Protein AF-A0A554LU04-F1 (afdb_monomer)

Secondary structure (DSSP, 8-state):
----SHHHHHHHHHHHHHHHHHHHHHHHHHHHHHS--S-----GGGS-HHHHHHHHHHHHHHHHHHHHHHHHHHHHHHTEETTEESEEE-HHHHHHHHHHHHHHHHHHHHHHH-GGGHHHHHHHHHHHT-HHHHHHHHHSHHHHHHHHHHHHHHTT-TT--HHHHHHHHHHHHHHHTT-HHHHHHHHHHHHHHHHHHTTTTTTHHHHTTTTT--TT-----HHHHHHHHHHHS-GGGTS---S-EEEEE--S-TTSS-TTTS---TT-SS--TTTTT---EEEEEEEE--EEEE--SSS--EEEEPPPEEEE-TTTSHHHHHHTT---PPPPHHHHHHHHHHHHHHHHHHHTT-TT-TT--GGG--HHHHHHHHHHHHHHHH---SS---BTB-HHHHHHHHHHHHHHHHTT--GGGG--SSHHHHHHHHHHHHHHHHHTPPTTTT-SSSHHHHHHHHHHHHHHHHHTPPTT-S-SS---HHHHHHHHHHHHHHHHTTPPTTTT-SSSHHHHHHHH-HHHHHHHHT-HHHHHHHTTPPTTHHHHHHTTSS-HHHHHHHHHHHHHHHHTGGG--EEEE-TTS-EEEE-HHHHHTTPPTTHHHHHHTT-TTHHHHHHHHHHHHHH-SSHHHHHHHHHHHH-TT----HHHHHHHHT--HHHHHIIIIIS-HHHHHHHHHHHHHHHHHHTSHHHHHHHHHHHHHHHHH-HHHHHHHHHHHHHHHHHHHHHHHHHHHHHH---HHHHHHHHHHHHHHHHHHH---HHHHHHHHHHHHHHHHHHHH-

Sequence (782 aa):
MKRPLKFCLKYFVVAVCLSLIIQPFLWRINVVLAEEQSYEKIDIESLPDDVVEGLERDAAAAEELMATMDRNFGEIDIMLSGGRPRLVFNSVDLAILKSYVAAEQLERVVSSVGVADRETVDTIIQYAFDPGQIEAVLQSPAEKANFIQELEAAEKVDGLPAEAAAALKKIVNLAKANDVGGAVAEFNNLKTIIAEKAGDYWQFRYSGLAQFVTRASLPIDQRVVDVLIYLVTPADRGGAGHERIRVKRIWRDYNSEKKSVSQETAGATNISAHYLGQAIDISEIDLIKCTLVKKRRLGKDKKQKYSTTPIKVAWQSEEGVERAGGIEPPISLNEYIQLTMEESILDLLSELDVDNVEGIEVENMDLSDIFGYVGRAMAEQVFDSPNHSLKGFDFGDTMDNLGRAVLADTLNLPRDSWRGKNIDEVEENLGRLAVEEKLRLPAGSLNGDSPDEIFTNIGRRHMEMQLGLPENSLPTNSVSRAELEKKIGQAAIEDRLDFKRGSFAKDNINEIRTAVGKDRFNLVMKLFATVDEELDLDYGAAKDFYQGKTNATDFKQRVGAKIIEQKINQYKSYVGRDSAGNAKTIQPADASFNLPEGTISAFLDGDGGIYPALGRHILNQRLFSSEQDRQMLTNWLSDPSNTFDMTTASKKLGLGLNDFYNIFKGGNAKQTFRQLGKKRLVKAVQQTDFYQKERDEQEEALFAEHPELYELKQQVDFTKNKITDINQRLARLEAINNRPEVKNSVITIKHELALIQNRPTVEVIKASSRTISDELNRLERI

Structure (mmCIF, N/CA/C/O backbone):
data_AF-A0A554LU04-F1
#
_entry.id   AF-A0A554LU04-F1
#
loop_
_atom_site.group_PDB
_atom_site.id
_atom_site.type_symbol
_atom_site.label_atom_id
_atom_site.label_alt_id
_atom_site.label_comp_id
_atom_site.label_asym_id
_atom_site.label_entity_id
_atom_site.label_seq_id
_atom_site.pdbx_PDB_ins_code
_atom_site.Cartn_x
_atom_site.Cartn_y
_atom_site.Cartn_z
_atom_site.occupancy
_atom_site.B_iso_or_equiv
_atom_site.auth_seq_id
_atom_site.auth_comp_id
_atom_site.auth_asym_id
_atom_site.auth_atom_id
_atom_site.pdbx_PDB_model_num
ATOM 1 N N . MET A 1 1 ? -26.925 -31.580 -36.531 1.00 40.75 1 MET A N 1
ATOM 2 C CA . MET A 1 1 ? -27.711 -30.955 -35.441 1.00 40.75 1 MET A CA 1
ATOM 3 C C . MET A 1 1 ? -26.789 -30.074 -34.606 1.00 40.75 1 MET A C 1
ATOM 5 O O . MET A 1 1 ? -25.652 -30.471 -34.405 1.00 40.75 1 MET A O 1
ATOM 9 N N . LYS A 1 2 ? -27.295 -28.919 -34.142 1.00 37.38 2 LYS A N 1
ATOM 10 C CA . LYS A 1 2 ? -26.615 -27.792 -33.454 1.00 37.38 2 LYS A CA 1
ATOM 11 C C . LYS A 1 2 ? -25.917 -26.759 -34.356 1.00 37.38 2 LYS A C 1
ATOM 13 O O . LYS A 1 2 ? -24.705 -26.782 -34.520 1.00 37.38 2 LYS A O 1
ATOM 18 N N . ARG A 1 3 ? -26.731 -25.839 -34.894 1.00 38.62 3 ARG A N 1
ATOM 19 C CA . ARG A 1 3 ? -26.504 -24.383 -35.083 1.00 38.62 3 ARG A CA 1
ATOM 20 C C . ARG A 1 3 ? -27.716 -23.823 -35.857 1.00 38.62 3 ARG A C 1
ATOM 22 O O . ARG A 1 3 ? -27.738 -23.924 -37.078 1.00 38.62 3 ARG A O 1
ATOM 29 N N . PRO A 1 4 ? -28.763 -23.354 -35.150 1.00 38.88 4 PRO A N 1
ATOM 30 C CA . PRO A 1 4 ? -29.290 -22.019 -35.450 1.00 38.88 4 PRO A CA 1
ATOM 31 C C . PRO A 1 4 ? -29.884 -21.366 -34.186 1.00 38.88 4 PRO A C 1
ATOM 33 O O . PRO A 1 4 ? -31.077 -21.459 -33.936 1.00 38.88 4 PRO A O 1
ATOM 36 N N . LEU A 1 5 ? -29.053 -20.725 -33.359 1.00 28.83 5 LEU A N 1
ATOM 37 C CA . LEU A 1 5 ? -29.554 -19.881 -32.255 1.00 28.83 5 LEU A CA 1
ATOM 38 C C . LEU A 1 5 ? -28.967 -18.461 -32.309 1.00 28.83 5 LEU A C 1
ATOM 40 O O . LEU A 1 5 ? -29.675 -17.492 -32.066 1.00 28.83 5 LEU A O 1
ATOM 44 N N . LYS A 1 6 ? -27.716 -18.307 -32.774 1.00 32.53 6 LYS A N 1
ATOM 45 C CA . LYS A 1 6 ? -27.095 -16.985 -32.999 1.00 32.53 6 LYS A CA 1
ATOM 46 C C . LYS A 1 6 ? -27.663 -16.221 -34.208 1.00 32.53 6 LYS A C 1
ATOM 48 O O . LYS A 1 6 ? -27.521 -15.006 -34.265 1.00 32.53 6 LYS A O 1
ATOM 53 N N . PHE A 1 7 ? -28.317 -16.905 -35.153 1.00 33.38 7 PHE A N 1
ATOM 54 C CA . PHE A 1 7 ? -28.938 -16.260 -36.322 1.00 33.38 7 PHE A CA 1
ATOM 55 C C . PHE A 1 7 ? -30.315 -15.657 -35.986 1.00 33.38 7 PHE A C 1
ATOM 57 O O . PHE A 1 7 ? -30.656 -14.605 -36.508 1.00 33.38 7 PHE A O 1
ATOM 64 N N . CYS A 1 8 ? -31.066 -16.252 -35.049 1.00 32.34 8 CYS A N 1
ATOM 65 C CA . CYS A 1 8 ? -32.383 -15.745 -34.647 1.00 32.34 8 CYS A CA 1
ATOM 66 C C . CYS A 1 8 ? -32.299 -14.487 -33.770 1.00 32.34 8 CYS A C 1
ATOM 68 O O . CYS A 1 8 ? -33.144 -13.611 -33.900 1.00 32.34 8 CYS A O 1
ATOM 70 N N . LEU A 1 9 ? -31.267 -14.348 -32.928 1.00 31.38 9 LEU A N 1
ATOM 71 C CA . LEU A 1 9 ? -31.164 -13.216 -31.996 1.00 31.38 9 LEU A CA 1
ATOM 72 C C . LEU A 1 9 ? -30.863 -11.876 -32.699 1.00 31.38 9 LEU A C 1
ATOM 74 O O . LEU A 1 9 ? -31.344 -10.835 -32.266 1.00 31.38 9 LEU A O 1
ATOM 78 N N . LYS A 1 10 ? -30.127 -11.898 -33.823 1.00 37.72 10 LYS A N 1
ATOM 79 C CA . LYS A 1 10 ? -29.824 -10.688 -34.613 1.00 37.72 10 LYS A CA 1
ATOM 80 C C . LYS A 1 10 ? -31.036 -10.159 -35.387 1.00 37.72 10 LYS A C 1
ATOM 82 O O . LYS A 1 10 ? -31.233 -8.952 -35.434 1.00 37.72 10 LYS A O 1
ATOM 87 N N . TYR A 1 11 ? -31.876 -11.047 -35.924 1.00 36.38 11 TYR A N 1
ATOM 88 C CA . TYR A 1 11 ? -33.147 -10.650 -36.542 1.00 36.38 11 TYR A CA 1
ATOM 89 C C . TYR A 1 11 ? -34.208 -10.280 -35.501 1.00 36.38 11 TYR A C 1
ATOM 91 O O . TYR A 1 11 ? -35.078 -9.473 -35.798 1.00 36.38 11 TYR A O 1
ATOM 99 N N . PHE A 1 12 ? -34.111 -10.802 -34.274 1.00 35.03 12 PHE A N 1
ATOM 100 C CA . PHE A 1 12 ? -35.024 -10.461 -33.184 1.00 35.03 12 PHE A CA 1
ATOM 101 C C . PHE A 1 12 ? -34.870 -9.005 -32.725 1.00 35.03 12 PHE A C 1
ATOM 103 O O . PHE A 1 12 ? -35.874 -8.338 -32.543 1.00 35.03 12 PHE A O 1
ATOM 110 N N . VAL A 1 13 ? -33.647 -8.467 -32.617 1.00 35.69 13 VAL A N 1
ATOM 111 C CA . VAL A 1 13 ? -33.439 -7.052 -32.234 1.00 35.69 13 VAL A CA 1
ATOM 112 C C . VAL A 1 13 ? -33.947 -6.098 -33.320 1.00 35.69 13 VAL A C 1
ATOM 114 O O . VAL A 1 13 ? -34.637 -5.133 -33.011 1.00 35.69 13 VAL A O 1
ATOM 117 N N . VAL A 1 14 ? -33.703 -6.410 -34.597 1.00 35.97 14 VAL A N 1
ATOM 118 C CA . VAL A 1 14 ? -34.218 -5.612 -35.724 1.00 35.97 14 VAL A CA 1
ATOM 119 C C . VAL A 1 14 ? -35.743 -5.728 -35.841 1.00 35.97 14 VAL A C 1
ATOM 121 O O . VAL A 1 14 ? -36.407 -4.721 -36.057 1.00 35.97 14 VAL A O 1
ATOM 124 N N . ALA A 1 15 ? -36.320 -6.914 -35.619 1.00 34.72 15 ALA A N 1
ATOM 125 C CA . ALA A 1 15 ? -37.771 -7.115 -35.586 1.00 34.72 15 ALA A CA 1
ATOM 126 C C . ALA A 1 15 ? -38.440 -6.432 -34.380 1.00 34.72 15 ALA A C 1
ATOM 128 O O . ALA A 1 15 ? -39.553 -5.936 -34.514 1.00 34.72 15 ALA A O 1
ATOM 129 N N . VAL A 1 16 ? -37.766 -6.357 -33.226 1.00 35.66 16 VAL A N 1
ATOM 130 C CA . VAL A 1 16 ? -38.242 -5.629 -32.039 1.00 35.66 16 VAL A CA 1
ATOM 131 C C . VAL A 1 16 ? -38.197 -4.118 -32.284 1.00 35.66 16 VAL A C 1
ATOM 133 O O . VAL A 1 16 ? -39.189 -3.444 -32.017 1.00 35.66 16 VAL A O 1
ATOM 136 N N . CYS A 1 17 ? -37.134 -3.589 -32.896 1.00 36.09 17 CYS A N 1
ATOM 137 C CA . CYS A 1 17 ? -37.071 -2.182 -33.304 1.00 36.09 17 CYS A CA 1
ATOM 138 C C . CYS A 1 17 ? -38.105 -1.840 -34.396 1.00 36.09 17 CYS A C 1
ATOM 140 O O . CYS A 1 17 ? -38.776 -0.818 -34.280 1.00 36.09 17 CYS A O 1
ATOM 142 N N . LEU A 1 18 ? -38.316 -2.714 -35.393 1.00 37.34 18 LEU A N 1
ATOM 143 C CA . LEU A 1 18 ? -39.408 -2.565 -36.368 1.00 37.34 18 LEU A CA 1
ATOM 144 C C . LEU A 1 18 ? -40.778 -2.613 -35.682 1.00 37.34 18 LEU A C 1
ATOM 146 O O . LEU A 1 18 ? -41.647 -1.818 -36.018 1.00 37.34 18 LEU A O 1
ATOM 150 N N . SER A 1 19 ? -40.981 -3.504 -34.705 1.00 36.50 19 SER A N 1
ATOM 151 C CA . SER A 1 19 ? -42.251 -3.592 -33.981 1.00 36.50 19 SER A CA 1
ATOM 152 C C . SER A 1 19 ? -42.527 -2.328 -33.168 1.00 36.50 19 SER A C 1
ATOM 154 O O . SER A 1 19 ? -43.648 -1.851 -33.188 1.00 36.50 19 SER A O 1
ATOM 156 N N . LEU A 1 20 ? -41.520 -1.709 -32.547 1.00 37.91 20 LEU A N 1
ATOM 157 C CA . LEU A 1 20 ? -41.700 -0.493 -31.745 1.00 37.91 20 LEU A CA 1
ATOM 158 C C . LEU A 1 20 ? -41.989 0.759 -32.591 1.00 37.91 20 LEU A C 1
ATOM 160 O O . LEU A 1 20 ? -42.650 1.672 -32.105 1.00 37.91 20 LEU A O 1
ATOM 164 N N . ILE A 1 21 ? -41.547 0.787 -33.853 1.00 39.94 21 ILE A N 1
ATOM 165 C CA . ILE A 1 21 ? -41.758 1.916 -34.775 1.00 39.94 21 ILE A CA 1
ATOM 166 C C . ILE A 1 21 ? -43.033 1.728 -35.612 1.00 39.94 21 ILE A C 1
ATOM 168 O O . ILE A 1 21 ? -43.777 2.679 -35.839 1.00 39.94 21 ILE A O 1
ATOM 172 N N . ILE A 1 22 ? -43.323 0.497 -36.042 1.00 39.91 22 ILE A N 1
ATOM 173 C CA . ILE A 1 22 ? -44.458 0.184 -36.920 1.00 39.91 22 ILE A CA 1
ATOM 174 C C . ILE A 1 22 ? -45.731 -0.111 -36.109 1.00 39.91 22 ILE A C 1
ATOM 176 O O . ILE A 1 22 ? -46.825 0.161 -36.599 1.00 39.91 22 ILE A O 1
ATOM 180 N N . GLN A 1 23 ? -45.646 -0.614 -34.866 1.00 40.69 23 GLN A N 1
ATOM 181 C CA . GLN A 1 23 ? -46.843 -0.905 -34.058 1.00 40.69 23 GLN A CA 1
ATOM 182 C C . GLN A 1 23 ? -47.724 0.313 -33.778 1.00 40.69 23 GLN A C 1
ATOM 184 O O . GLN A 1 23 ? -48.928 0.134 -33.871 1.00 40.69 23 GLN A O 1
ATOM 189 N N . PRO A 1 24 ? -47.229 1.530 -33.490 1.00 42.56 24 PRO A N 1
ATOM 190 C CA . PRO A 1 24 ? -48.102 2.694 -33.323 1.00 42.56 24 PRO A CA 1
ATOM 191 C C . PRO A 1 24 ? -48.853 3.057 -34.615 1.00 42.56 24 PRO A C 1
ATOM 193 O O . PRO A 1 24 ? -50.002 3.494 -34.565 1.00 42.56 24 PRO A O 1
ATOM 196 N N . PHE A 1 25 ? -48.228 2.820 -35.773 1.00 39.78 25 PHE A N 1
ATOM 197 C CA . PHE A 1 25 ? -48.788 3.087 -37.101 1.00 39.78 25 PHE A CA 1
ATOM 198 C C . PHE A 1 25 ? -49.817 2.019 -37.505 1.00 39.78 25 PHE A C 1
ATOM 200 O O . PHE A 1 25 ? -50.943 2.338 -37.877 1.00 39.78 25 PHE A O 1
ATOM 207 N N . LEU A 1 26 ? -49.485 0.738 -37.307 1.00 38.75 26 LEU A N 1
ATOM 208 C CA . LEU A 1 26 ? -50.415 -0.384 -37.450 1.00 38.75 26 LEU A CA 1
ATOM 209 C C . LEU A 1 26 ? -51.504 -0.374 -36.380 1.00 38.75 26 LEU A C 1
ATOM 211 O O . LEU A 1 26 ? -52.561 -0.934 -36.621 1.00 38.75 26 LEU A O 1
ATOM 215 N N . TRP A 1 27 ? -51.281 0.230 -35.212 1.00 42.12 27 TRP A N 1
ATOM 216 C CA . TRP A 1 27 ? -52.297 0.425 -34.182 1.00 42.12 27 TRP A CA 1
ATOM 217 C C . TRP A 1 27 ? -53.230 1.568 -34.558 1.00 42.12 27 TRP A C 1
ATOM 219 O O . TRP A 1 27 ? -54.417 1.407 -34.361 1.00 42.12 27 TRP A O 1
ATOM 229 N N . ARG A 1 28 ? -52.774 2.651 -35.201 1.00 40.12 28 ARG A N 1
ATOM 230 C CA . ARG A 1 28 ? -53.686 3.647 -35.798 1.00 40.12 28 ARG A CA 1
ATOM 231 C C . ARG A 1 28 ? -54.512 3.061 -36.941 1.00 40.12 28 ARG A C 1
ATOM 233 O O . ARG A 1 28 ? -55.721 3.244 -36.948 1.00 40.12 28 ARG A O 1
ATOM 240 N N . ILE A 1 29 ? -53.895 2.279 -37.829 1.00 40.75 29 ILE A N 1
ATOM 241 C CA . ILE A 1 29 ? -54.614 1.552 -38.887 1.00 40.75 29 ILE A CA 1
ATOM 242 C C . ILE A 1 29 ? -55.577 0.523 -38.271 1.00 40.75 29 ILE A C 1
ATOM 244 O O . ILE A 1 29 ? -56.735 0.464 -38.659 1.00 40.75 29 ILE A O 1
ATOM 248 N N . ASN A 1 30 ? -55.155 -0.239 -37.256 1.00 39.00 30 ASN A N 1
ATOM 249 C CA . ASN A 1 30 ? -56.019 -1.213 -36.583 1.00 39.00 30 ASN A CA 1
ATOM 250 C C . ASN A 1 30 ? -57.063 -0.578 -35.661 1.00 39.00 30 ASN A C 1
ATOM 252 O O . ASN A 1 30 ? -58.076 -1.211 -35.447 1.00 39.00 30 ASN A O 1
ATOM 256 N N . VAL A 1 31 ? -56.866 0.623 -35.114 1.00 42.41 31 VAL A N 1
ATOM 257 C CA . VAL A 1 31 ? -57.869 1.350 -34.311 1.00 42.41 31 VAL A CA 1
ATOM 258 C C . VAL A 1 31 ? -58.933 1.939 -35.231 1.00 42.41 31 VAL A C 1
ATOM 260 O O . VAL A 1 31 ? -60.109 1.847 -34.905 1.00 42.41 31 VAL A O 1
ATOM 263 N N . VAL A 1 32 ? -58.545 2.408 -36.422 1.00 43.78 32 VAL A N 1
ATOM 264 C CA . VAL A 1 32 ? -59.488 2.758 -37.497 1.00 43.78 32 VAL A CA 1
ATOM 265 C C . VAL A 1 32 ? -60.218 1.513 -38.033 1.00 43.78 32 VAL A C 1
ATOM 267 O O . VAL A 1 32 ? -61.381 1.605 -38.398 1.00 43.78 32 VAL A O 1
ATOM 270 N N . LEU A 1 33 ? -59.584 0.331 -38.024 1.00 38.38 33 LEU A N 1
ATOM 271 C CA . LEU A 1 33 ? -60.202 -0.938 -38.450 1.00 38.38 33 LEU A CA 1
ATOM 272 C C . LEU A 1 33 ? -60.909 -1.730 -37.325 1.00 38.38 33 LEU A C 1
ATOM 274 O O . LEU A 1 33 ? -61.577 -2.718 -37.621 1.00 38.38 33 LEU A O 1
ATOM 278 N N . ALA A 1 34 ? -60.756 -1.358 -36.047 1.00 35.44 34 ALA A N 1
ATOM 279 C CA . ALA A 1 34 ? -61.301 -2.097 -34.895 1.00 35.44 34 ALA A CA 1
ATOM 280 C C . ALA A 1 34 ? -62.554 -1.456 -34.280 1.00 35.44 34 ALA A C 1
ATOM 282 O O . ALA A 1 34 ? -63.210 -2.099 -33.458 1.00 35.44 34 ALA A O 1
ATOM 283 N N . GLU A 1 35 ? -62.937 -0.254 -34.708 1.00 40.94 35 GLU A N 1
ATOM 284 C CA . GLU A 1 35 ? -64.284 0.287 -34.508 1.00 40.94 35 GLU A CA 1
ATOM 285 C C . GLU A 1 35 ? -65.181 -0.020 -35.719 1.00 40.94 35 GLU A C 1
ATOM 287 O O . GLU A 1 35 ? -65.645 0.894 -36.376 1.00 40.94 35 GLU A O 1
ATOM 292 N N . GLU A 1 36 ? -65.433 -1.300 -36.028 1.00 39.31 36 GLU A N 1
ATOM 293 C CA . GLU A 1 36 ? -66.713 -1.752 -36.612 1.00 39.31 36 GLU A CA 1
ATOM 294 C C . GLU A 1 36 ? -66.775 -3.283 -36.755 1.00 39.31 36 GLU A C 1
ATOM 296 O O . GLU A 1 36 ? -66.066 -3.919 -37.534 1.00 39.31 36 GLU A O 1
ATOM 301 N N . GLN A 1 37 ? -67.684 -3.906 -36.003 1.00 41.81 37 GLN A N 1
ATOM 302 C CA . GLN A 1 37 ? -68.142 -5.265 -36.274 1.00 41.81 37 GLN A CA 1
ATOM 303 C C . GLN A 1 37 ? -69.230 -5.243 -37.358 1.00 41.81 37 GLN A C 1
ATOM 305 O O . GLN A 1 37 ? -70.407 -5.270 -37.022 1.00 41.81 37 GLN A O 1
ATOM 310 N N . SER A 1 38 ? -68.857 -5.258 -38.639 1.00 40.38 38 SER A N 1
ATOM 311 C CA . SER A 1 38 ? -69.613 -5.922 -39.723 1.00 40.38 38 SER A CA 1
ATOM 312 C C . SER A 1 38 ? -68.942 -5.682 -41.074 1.00 40.38 38 SER A C 1
ATOM 314 O O . SER A 1 38 ? -68.567 -4.566 -41.394 1.00 40.38 38 SER A O 1
ATOM 316 N N . TYR A 1 39 ? -68.810 -6.735 -41.879 1.00 42.69 39 TYR A N 1
ATOM 317 C CA . TYR A 1 39 ? -68.258 -6.672 -43.233 1.00 42.69 39 TYR A CA 1
ATOM 318 C C . TYR A 1 39 ? -69.103 -5.809 -44.186 1.00 42.69 39 TYR A C 1
ATOM 320 O O . TYR A 1 39 ? -70.246 -6.164 -44.457 1.00 42.69 39 TYR A O 1
ATOM 328 N N . GLU A 1 40 ? -68.468 -4.837 -44.842 1.00 42.22 40 GLU A N 1
ATOM 329 C CA . GLU A 1 40 ? -68.581 -4.597 -46.287 1.00 42.22 40 GLU A CA 1
ATOM 330 C C . GLU A 1 40 ? -67.239 -4.033 -46.791 1.00 42.22 40 GLU A C 1
ATOM 332 O O . GLU A 1 40 ? -66.523 -3.361 -46.051 1.00 42.22 40 GLU A O 1
ATOM 337 N N . LYS A 1 41 ? -66.819 -4.391 -48.013 1.00 42.84 41 LYS A N 1
ATOM 338 C CA . LYS A 1 41 ? -65.585 -3.855 -48.614 1.00 42.84 41 LYS A CA 1
ATOM 339 C C . LYS A 1 41 ? -65.696 -2.330 -48.648 1.00 42.84 41 LYS A C 1
ATOM 341 O O . LYS A 1 41 ? -66.566 -1.829 -49.350 1.00 42.84 41 LYS A O 1
ATOM 346 N N . ILE A 1 42 ? -64.810 -1.622 -47.949 1.00 48.09 42 ILE A N 1
ATOM 347 C CA . ILE A 1 42 ? -64.675 -0.174 -48.115 1.00 48.09 42 ILE A CA 1
ATOM 348 C C . ILE A 1 42 ? -64.251 0.069 -49.563 1.00 48.09 42 ILE A C 1
ATOM 350 O O . ILE A 1 42 ? -63.178 -0.368 -49.987 1.00 48.09 42 ILE A O 1
ATOM 354 N N . ASP A 1 43 ? -65.136 0.703 -50.325 1.00 61.41 43 ASP A N 1
ATOM 355 C CA . ASP A 1 43 ? -64.822 1.216 -51.646 1.00 61.41 43 ASP A CA 1
ATOM 356 C C . ASP A 1 43 ? -64.014 2.500 -51.455 1.00 61.41 43 ASP A C 1
ATOM 358 O O . ASP A 1 43 ? -64.511 3.470 -50.878 1.00 61.41 43 ASP A O 1
ATOM 362 N N . ILE A 1 44 ? -62.747 2.486 -51.865 1.00 53.28 44 ILE A N 1
ATOM 363 C CA . ILE A 1 44 ? -61.813 3.604 -51.660 1.00 53.28 44 ILE A CA 1
ATOM 364 C C . ILE A 1 44 ? -62.332 4.871 -52.367 1.00 53.28 44 ILE A C 1
ATOM 366 O O . ILE A 1 44 ? -62.085 5.973 -51.891 1.00 53.28 44 ILE A O 1
ATOM 370 N N . GLU A 1 45 ? -63.149 4.715 -53.416 1.00 61.62 45 GLU A N 1
ATOM 371 C CA . GLU A 1 45 ? -63.814 5.809 -54.140 1.00 61.62 45 GLU A CA 1
ATOM 372 C C . GLU A 1 45 ? -64.913 6.515 -53.318 1.00 61.62 45 GLU A C 1
ATOM 374 O O . GLU A 1 45 ? -65.417 7.555 -53.735 1.00 61.62 45 GLU A O 1
ATOM 379 N N . SER A 1 46 ? -65.305 5.969 -52.159 1.00 61.69 46 SER A N 1
ATOM 380 C CA . SER A 1 46 ? -66.348 6.543 -51.293 1.00 61.69 46 SER A CA 1
ATOM 381 C C . SER A 1 46 ? -65.809 7.354 -50.108 1.00 61.69 46 SER A C 1
ATOM 383 O O . SER A 1 46 ? -66.594 7.954 -49.369 1.00 61.69 46 SER A O 1
ATOM 385 N N . LEU A 1 47 ? -64.488 7.373 -49.907 1.00 68.19 47 LEU A N 1
ATOM 386 C CA . LEU A 1 47 ? -63.866 8.168 -48.852 1.00 68.19 47 LEU A CA 1
ATOM 387 C C . LEU A 1 47 ? -63.894 9.659 -49.232 1.00 68.19 47 LEU A C 1
ATOM 389 O O . LEU A 1 47 ? -63.730 9.985 -50.406 1.00 68.19 47 LEU A O 1
ATOM 393 N N . PRO A 1 48 ? -64.095 10.571 -48.262 1.00 74.81 48 PRO A N 1
ATOM 394 C CA . PRO A 1 48 ? -63.956 12.002 -48.502 1.00 74.81 48 PRO A CA 1
ATOM 395 C C . PRO A 1 48 ? -62.585 12.325 -49.104 1.00 74.81 48 PRO A C 1
ATOM 397 O O . PRO A 1 48 ? -61.575 11.779 -48.650 1.00 74.81 48 PRO A O 1
ATOM 400 N N . ASP A 1 49 ? -62.557 13.208 -50.106 1.00 67.69 49 ASP A N 1
ATOM 401 C CA . ASP A 1 49 ? -61.340 13.532 -50.861 1.00 67.69 49 ASP A CA 1
ATOM 402 C C . ASP A 1 49 ? -60.175 13.930 -49.938 1.00 67.69 49 ASP A C 1
ATOM 404 O O . ASP A 1 49 ? -59.045 13.546 -50.200 1.00 67.69 49 ASP A O 1
ATOM 408 N N . ASP A 1 50 ? -60.437 14.604 -48.813 1.00 60.38 50 ASP A N 1
ATOM 409 C CA . ASP A 1 50 ? -59.426 15.017 -47.830 1.00 60.38 50 ASP A CA 1
ATOM 410 C C . ASP A 1 50 ? -58.796 13.846 -47.056 1.00 60.38 50 ASP A C 1
ATOM 412 O O . ASP A 1 50 ? -57.622 13.899 -46.679 1.00 60.38 50 ASP A O 1
ATOM 416 N N . VAL A 1 51 ? -59.543 12.758 -46.852 1.00 58.88 51 VAL A N 1
ATOM 417 C CA . VAL A 1 51 ? -59.032 11.519 -46.246 1.00 58.88 51 VAL A CA 1
ATOM 418 C C . VAL A 1 51 ? -58.199 10.735 -47.255 1.00 58.88 51 VAL A C 1
ATOM 420 O O . VAL A 1 51 ? -57.155 10.189 -46.893 1.00 58.88 51 VAL A O 1
ATOM 423 N N . VAL A 1 52 ? -58.628 10.703 -48.520 1.00 65.25 52 VAL A N 1
ATOM 424 C CA . VAL A 1 52 ? -57.869 10.072 -49.609 1.00 65.25 52 VAL A CA 1
ATOM 425 C C . VAL A 1 52 ? -56.564 10.829 -49.849 1.00 65.25 52 VAL A C 1
ATOM 427 O O . VAL A 1 52 ? -55.507 10.207 -49.866 1.00 65.25 52 VAL A O 1
ATOM 430 N N . GLU A 1 53 ? -56.603 12.161 -49.910 1.00 64.19 53 GLU A N 1
ATOM 431 C CA . GLU A 1 53 ? -55.413 13.008 -50.061 1.00 64.19 53 GLU A CA 1
ATOM 432 C C . GLU A 1 53 ? -54.447 12.841 -48.877 1.00 64.19 53 GLU A C 1
ATOM 434 O O . GLU A 1 53 ? -53.232 12.785 -49.066 1.00 64.19 53 GLU A O 1
ATOM 439 N N . GLY A 1 54 ? -54.972 12.706 -47.653 1.00 63.91 54 GLY A N 1
ATOM 440 C CA . GLY A 1 54 ? -54.174 12.407 -46.463 1.00 63.91 54 GLY A CA 1
ATOM 441 C C . GLY A 1 54 ? -53.479 11.046 -46.543 1.00 63.91 54 GLY A C 1
ATOM 442 O O . GLY A 1 54 ? -52.279 10.953 -46.290 1.00 63.91 54 GLY A O 1
ATOM 443 N N . LEU A 1 55 ? -54.202 10.001 -46.957 1.00 55.84 55 LEU A N 1
ATOM 444 C CA . LEU A 1 55 ? -53.654 8.651 -47.117 1.00 55.84 55 LEU A CA 1
ATOM 445 C C . LEU A 1 55 ? -52.650 8.556 -48.270 1.00 55.84 55 LEU A C 1
ATOM 447 O O . LEU A 1 55 ? -51.637 7.875 -48.131 1.00 55.84 55 LEU A O 1
ATOM 451 N N . GLU A 1 56 ? -52.888 9.245 -49.386 1.00 64.19 56 GLU A N 1
ATOM 452 C CA . GLU A 1 56 ? -51.949 9.318 -50.509 1.00 64.19 56 GLU A CA 1
ATOM 453 C C . GLU A 1 56 ? -50.688 10.101 -50.137 1.00 64.19 56 GLU A C 1
ATOM 455 O O . GLU A 1 56 ? -49.580 9.696 -50.490 1.00 64.19 56 GLU A O 1
ATOM 460 N N . ARG A 1 57 ? -50.827 11.182 -49.362 1.00 64.44 57 ARG A N 1
ATOM 461 C CA . ARG A 1 57 ? -49.693 11.957 -48.851 1.00 64.44 57 ARG A CA 1
ATOM 462 C C . ARG A 1 57 ? -48.864 11.158 -47.845 1.00 64.44 57 ARG A C 1
ATOM 464 O O . ARG A 1 57 ? -47.636 11.191 -47.918 1.00 64.44 57 ARG A O 1
ATOM 471 N N . ASP A 1 58 ? -49.513 10.405 -46.962 1.00 50.41 58 ASP A N 1
ATOM 472 C CA . ASP A 1 58 ? -48.847 9.511 -46.012 1.00 50.41 58 ASP A CA 1
ATOM 473 C C . ASP A 1 58 ? -48.196 8.312 -46.721 1.00 50.41 58 ASP A C 1
ATOM 475 O O . ASP A 1 58 ? -47.095 7.900 -46.353 1.00 50.41 58 ASP A O 1
ATOM 479 N N . ALA A 1 59 ? -48.821 7.782 -47.777 1.00 54.31 59 ALA A N 1
ATOM 480 C CA . ALA A 1 59 ? -48.247 6.732 -48.615 1.00 54.31 59 ALA A CA 1
ATOM 481 C C . ALA A 1 59 ? -47.027 7.232 -49.404 1.00 54.31 59 ALA A C 1
ATOM 483 O O . ALA A 1 59 ? -46.010 6.542 -49.439 1.00 54.31 59 ALA A O 1
ATOM 484 N N . ALA A 1 60 ? -47.082 8.445 -49.962 1.00 59.53 60 ALA A N 1
ATOM 485 C CA . ALA A 1 60 ? -45.950 9.076 -50.636 1.00 59.53 60 ALA A CA 1
ATOM 486 C C . ALA A 1 60 ? -44.794 9.355 -49.661 1.00 59.53 60 ALA A C 1
ATOM 488 O O . ALA A 1 60 ? -43.637 9.077 -49.976 1.00 59.53 60 ALA A O 1
ATOM 489 N N . ALA A 1 61 ? -45.098 9.824 -48.445 1.00 50.47 61 ALA A N 1
ATOM 490 C CA . ALA A 1 61 ? -44.103 10.004 -47.391 1.00 50.47 61 ALA A CA 1
ATOM 491 C C . ALA A 1 61 ? -43.488 8.664 -46.946 1.00 50.47 61 ALA A C 1
ATOM 493 O O . ALA A 1 61 ? -42.285 8.587 -46.693 1.00 50.47 61 ALA A O 1
ATOM 494 N N . ALA A 1 62 ? -44.284 7.591 -46.889 1.00 42.72 62 ALA A N 1
ATOM 495 C CA . ALA A 1 62 ? -43.802 6.247 -46.587 1.00 42.72 62 ALA A CA 1
ATOM 496 C C . ALA A 1 62 ? -42.940 5.663 -47.721 1.00 42.72 62 ALA A C 1
ATOM 498 O O . ALA A 1 62 ? -41.920 5.040 -47.434 1.00 42.72 62 ALA A O 1
ATOM 499 N N . GLU A 1 63 ? -43.291 5.886 -48.991 1.00 56.00 63 GLU A N 1
ATOM 500 C CA . GLU A 1 63 ? -42.461 5.506 -50.143 1.00 56.00 63 GLU A CA 1
ATOM 501 C C . GLU A 1 63 ? -41.137 6.276 -50.171 1.00 56.00 63 GLU A C 1
ATOM 503 O O . GLU A 1 63 ? -40.084 5.673 -50.377 1.00 56.00 63 GLU A O 1
ATOM 508 N N . GLU A 1 64 ? -41.151 7.583 -49.900 1.00 54.53 64 GLU A N 1
ATOM 509 C CA . GLU A 1 64 ? -39.938 8.403 -49.815 1.00 54.53 64 GLU A CA 1
ATOM 510 C C . GLU A 1 64 ? -39.047 7.973 -48.639 1.00 54.53 64 GLU A C 1
ATOM 512 O O . GLU A 1 64 ? -37.821 7.884 -48.777 1.00 54.53 64 GLU A O 1
ATOM 517 N N . LEU A 1 65 ? -39.653 7.627 -47.498 1.00 42.62 65 LEU A N 1
ATOM 518 C CA . LEU A 1 65 ? -38.951 7.079 -46.342 1.00 42.62 65 LEU A CA 1
ATOM 519 C C . LEU A 1 65 ? -38.341 5.709 -46.659 1.00 42.62 65 LEU A C 1
ATOM 521 O O . LEU A 1 65 ? -37.169 5.494 -46.365 1.00 42.62 65 LEU A O 1
ATOM 525 N N . MET A 1 66 ? -39.090 4.808 -47.298 1.00 43.44 66 MET A N 1
ATOM 526 C CA . MET A 1 66 ? -38.613 3.479 -47.700 1.00 43.44 66 MET A CA 1
ATOM 527 C C . MET A 1 66 ? -37.499 3.574 -48.749 1.00 43.44 66 MET A C 1
ATOM 529 O O . MET A 1 66 ? -36.482 2.903 -48.612 1.00 43.44 66 MET A O 1
ATOM 533 N N . ALA A 1 67 ? -37.615 4.470 -49.733 1.00 52.34 67 ALA A N 1
ATOM 534 C CA . ALA A 1 67 ? -36.569 4.725 -50.725 1.00 52.34 67 ALA A CA 1
ATOM 535 C C . ALA A 1 67 ? -35.306 5.342 -50.097 1.00 52.34 67 ALA A C 1
ATOM 537 O O . ALA A 1 67 ? -34.183 5.036 -50.506 1.00 52.34 67 ALA A O 1
ATOM 538 N N . THR A 1 68 ? -35.474 6.196 -49.085 1.00 46.50 68 THR A N 1
ATOM 539 C CA . THR A 1 68 ? -34.365 6.763 -48.306 1.00 46.50 68 THR A CA 1
ATOM 540 C C . THR A 1 68 ? -33.716 5.700 -47.422 1.00 46.50 68 THR A C 1
ATOM 542 O O . THR A 1 68 ? -32.491 5.634 -47.343 1.00 46.50 68 THR A O 1
ATOM 545 N N . MET A 1 69 ? -34.508 4.827 -46.799 1.00 40.78 69 MET A N 1
ATOM 546 C CA . MET A 1 69 ? -34.016 3.704 -46.006 1.00 40.78 69 MET A CA 1
ATOM 547 C C . MET A 1 69 ? -33.268 2.698 -46.878 1.00 40.78 69 MET A C 1
ATOM 549 O O . MET A 1 69 ? -32.161 2.332 -46.511 1.00 40.78 69 MET A O 1
ATOM 553 N N . ASP A 1 70 ? -33.784 2.320 -48.047 1.00 44.75 70 ASP A N 1
ATOM 554 C CA . ASP A 1 70 ? -33.098 1.418 -48.980 1.00 44.75 70 ASP A CA 1
ATOM 555 C C . ASP A 1 70 ? -31.788 2.015 -49.513 1.00 44.75 70 ASP A C 1
ATOM 557 O O . ASP A 1 70 ? -30.788 1.304 -49.634 1.00 44.75 70 ASP A O 1
ATOM 561 N N . ARG A 1 71 ? -31.745 3.332 -49.762 1.00 49.69 71 ARG A N 1
ATOM 562 C CA . ARG A 1 71 ? -30.503 4.041 -50.112 1.00 49.69 71 ARG A CA 1
ATOM 563 C C . ARG A 1 71 ? -29.494 3.998 -48.961 1.00 49.69 71 ARG A C 1
ATOM 565 O O . ARG A 1 71 ? -28.356 3.586 -49.167 1.00 49.69 71 ARG A O 1
ATOM 572 N N . ASN A 1 72 ? -29.936 4.318 -47.745 1.00 47.00 72 ASN A N 1
ATOM 573 C CA . ASN A 1 72 ? -29.097 4.301 -46.546 1.00 47.00 72 ASN A CA 1
ATOM 574 C C . ASN A 1 72 ? -28.631 2.877 -46.187 1.00 47.00 72 ASN A C 1
ATOM 576 O O . ASN A 1 72 ? -27.491 2.685 -45.774 1.00 47.00 72 ASN A O 1
ATOM 580 N N . PHE A 1 73 ? -29.468 1.854 -46.373 1.00 42.31 73 PHE A N 1
ATOM 581 C CA . PHE A 1 73 ? -29.095 0.452 -46.173 1.00 42.31 73 PHE A CA 1
ATOM 582 C C . PHE A 1 73 ? -28.133 -0.041 -47.254 1.00 42.31 73 PHE A C 1
ATOM 584 O O . PHE A 1 73 ? -27.211 -0.788 -46.934 1.00 42.31 73 PHE A O 1
ATOM 591 N N . GLY A 1 74 ? -28.287 0.414 -48.501 1.00 50.12 74 GLY A N 1
ATOM 592 C CA . GLY A 1 74 ? -27.315 0.183 -49.568 1.00 50.12 74 GLY A CA 1
ATOM 593 C C . GLY A 1 74 ? -25.940 0.776 -49.247 1.00 50.12 74 GLY A C 1
ATOM 594 O O . GLY A 1 74 ? -24.925 0.120 -49.475 1.00 50.12 74 GLY A O 1
ATOM 595 N N . GLU A 1 75 ? -25.898 1.972 -48.655 1.00 53.69 75 GLU A N 1
ATOM 596 C CA . GLU A 1 75 ? -24.665 2.624 -48.194 1.00 53.69 75 GLU A CA 1
ATOM 597 C C . GLU A 1 75 ? -24.054 1.926 -46.966 1.00 53.69 75 GLU A C 1
ATOM 599 O O . GLU A 1 75 ? -22.843 1.712 -46.915 1.00 53.69 75 GLU A O 1
ATOM 604 N N . ILE A 1 76 ? -24.874 1.465 -46.016 1.00 45.84 76 ILE A N 1
ATOM 605 C CA . ILE A 1 76 ? -24.420 0.694 -44.844 1.00 45.84 76 ILE A CA 1
ATOM 606 C C . ILE A 1 76 ? -23.866 -0.686 -45.249 1.00 45.84 76 ILE A C 1
ATOM 608 O O . ILE A 1 76 ? -22.869 -1.135 -44.680 1.00 45.84 76 ILE A O 1
ATOM 612 N N . ASP A 1 77 ? -24.459 -1.348 -46.246 1.00 45.47 77 ASP A N 1
ATOM 613 C CA . ASP A 1 77 ? -23.970 -2.624 -46.795 1.00 45.47 77 ASP A CA 1
ATOM 614 C C . ASP A 1 77 ? -22.659 -2.431 -47.584 1.00 45.47 77 ASP A C 1
ATOM 616 O O . ASP A 1 77 ? -21.739 -3.243 -47.501 1.00 45.47 77 ASP A O 1
ATOM 620 N N . ILE A 1 78 ? -22.500 -1.290 -48.269 1.00 52.97 78 ILE A N 1
ATOM 621 C CA . ILE A 1 78 ? -21.219 -0.876 -48.865 1.00 52.97 78 ILE A CA 1
ATOM 622 C C . ILE A 1 78 ? -20.146 -0.666 -47.783 1.00 52.97 78 ILE A C 1
ATOM 624 O O . ILE A 1 78 ? -18.988 -1.040 -47.983 1.00 52.97 78 ILE A O 1
ATOM 628 N N . MET A 1 79 ? -20.517 -0.136 -46.617 1.00 54.53 79 MET A N 1
ATOM 629 C CA . MET A 1 79 ? -19.607 0.047 -45.484 1.00 54.53 79 MET A CA 1
ATOM 630 C C . MET A 1 79 ? -19.277 -1.259 -44.737 1.00 54.53 79 MET A C 1
ATOM 632 O O . MET A 1 79 ? -18.353 -1.257 -43.921 1.00 54.53 79 MET A O 1
ATOM 636 N N . LEU A 1 80 ? -19.957 -2.382 -45.011 1.00 47.50 80 LEU A N 1
ATOM 637 C CA . LEU A 1 80 ? -19.808 -3.649 -44.283 1.00 47.50 80 LEU A CA 1
ATOM 638 C C . LEU A 1 80 ? -19.652 -4.854 -45.232 1.00 47.50 80 LEU A C 1
ATOM 640 O O . LEU A 1 80 ? -20.618 -5.384 -45.758 1.00 47.50 80 LEU A O 1
ATOM 644 N N . SER A 1 81 ? -18.442 -5.405 -45.376 1.00 51.59 81 SER A N 1
ATOM 645 C CA . SER A 1 81 ? -18.202 -6.580 -46.235 1.00 51.59 81 SER A CA 1
ATOM 646 C C . SER A 1 81 ? -17.851 -7.821 -45.436 1.00 51.59 81 SER A C 1
ATOM 648 O O . SER A 1 81 ? -16.863 -7.857 -44.706 1.00 51.59 81 SER A O 1
ATOM 650 N N . GLY A 1 82 ? -18.666 -8.870 -45.576 1.00 57.25 82 GLY A N 1
ATOM 651 C CA . GLY A 1 82 ? -18.494 -10.114 -44.819 1.00 57.25 82 GLY A CA 1
ATOM 652 C C . GLY A 1 82 ? -18.701 -9.942 -43.308 1.00 57.25 82 GLY A C 1
ATOM 653 O O . GLY A 1 82 ? -18.138 -10.707 -42.527 1.00 57.25 82 GLY A O 1
ATOM 654 N N . GLY A 1 83 ? -19.480 -8.933 -42.895 1.00 55.44 83 GLY A N 1
ATOM 655 C CA . GLY A 1 83 ? -19.741 -8.612 -41.488 1.00 55.44 83 GLY A CA 1
ATOM 656 C C . GLY A 1 83 ? -18.632 -7.817 -40.792 1.00 55.44 83 GLY A C 1
ATOM 657 O O . GLY A 1 8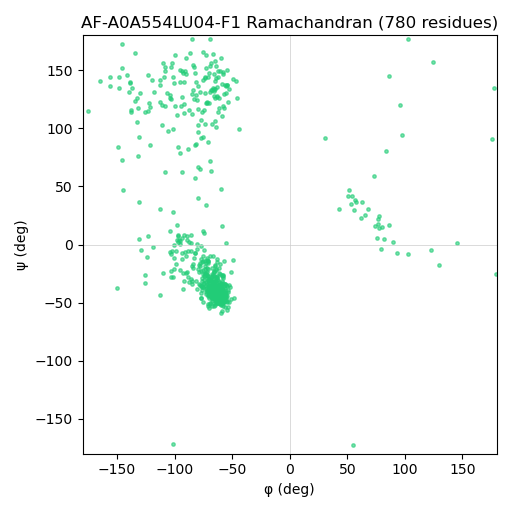3 ? -18.626 -7.760 -39.565 1.00 55.44 83 GLY A O 1
ATOM 658 N N . ARG A 1 84 ? -17.695 -7.227 -41.549 1.00 57.41 84 ARG A N 1
ATOM 659 C CA . ARG A 1 84 ? -16.629 -6.357 -41.032 1.00 57.41 84 ARG A CA 1
ATOM 660 C C . ARG A 1 84 ? -16.723 -4.953 -41.644 1.00 57.41 84 ARG A C 1
ATOM 662 O O . ARG A 1 84 ? -17.000 -4.864 -42.842 1.00 57.41 84 ARG A O 1
ATOM 669 N N . PRO A 1 85 ? -16.468 -3.885 -40.867 1.00 71.62 85 PRO A N 1
ATOM 670 C CA . PRO A 1 85 ? -16.441 -2.520 -41.382 1.00 71.62 85 PRO A CA 1
ATOM 671 C C . PRO A 1 85 ? -15.302 -2.329 -42.384 1.00 71.62 85 PRO A C 1
ATOM 673 O O . PRO A 1 85 ? -14.144 -2.629 -42.084 1.00 71.62 85 PRO A O 1
ATOM 676 N N . ARG A 1 86 ? -15.653 -1.839 -43.578 1.00 78.44 86 ARG A N 1
ATOM 677 C CA . ARG A 1 86 ? -14.708 -1.375 -44.598 1.00 78.44 86 ARG A CA 1
ATOM 678 C C . ARG A 1 86 ? -14.167 0.008 -44.261 1.00 78.44 86 ARG A C 1
ATOM 680 O O . ARG A 1 86 ? -13.002 0.247 -44.526 1.00 78.44 86 ARG A O 1
ATOM 687 N N . LEU A 1 87 ? -14.966 0.885 -43.651 1.00 81.19 87 LEU A N 1
ATOM 688 C CA . LEU A 1 87 ? -14.513 2.172 -43.109 1.00 81.19 87 LEU A CA 1
ATOM 689 C C . LEU A 1 87 ? -14.391 2.078 -41.592 1.00 81.19 87 LEU A C 1
ATOM 691 O O . LEU A 1 87 ? -15.350 1.715 -40.912 1.00 81.19 87 LEU A O 1
ATOM 695 N N . VAL A 1 88 ? -13.215 2.404 -41.063 1.00 78.38 88 VAL A N 1
ATOM 696 C CA . VAL A 1 88 ? -12.944 2.411 -39.624 1.00 78.38 88 VAL A CA 1
ATOM 697 C C . VAL A 1 88 ? -12.481 3.800 -39.212 1.00 78.38 88 VAL A C 1
ATOM 699 O O . VAL A 1 88 ? -11.470 4.288 -39.712 1.00 78.38 88 VAL A O 1
ATOM 702 N N . PHE A 1 89 ? -13.210 4.411 -38.285 1.00 72.50 89 PHE A N 1
ATOM 703 C CA . PHE A 1 89 ? -12.898 5.713 -37.699 1.00 72.50 89 PHE A CA 1
ATOM 704 C C . PHE A 1 89 ? -12.422 5.533 -36.258 1.00 72.50 89 PHE A C 1
ATOM 706 O O . PHE A 1 89 ? -12.823 4.572 -35.595 1.00 72.50 89 PHE A O 1
ATOM 713 N N . ASN A 1 90 ? -11.605 6.461 -35.758 1.00 66.25 90 ASN A N 1
ATOM 714 C CA . ASN A 1 90 ? -11.407 6.578 -34.315 1.00 66.25 90 ASN A CA 1
ATOM 715 C C . ASN A 1 90 ? -12.722 7.035 -33.636 1.00 66.25 90 ASN A C 1
ATOM 717 O O . ASN A 1 90 ? -13.655 7.510 -34.292 1.00 66.25 90 ASN A O 1
ATOM 721 N N . SER A 1 91 ? -12.811 6.869 -32.317 1.00 53.19 91 SER A N 1
ATOM 722 C CA . SER A 1 91 ? -14.023 7.165 -31.540 1.00 53.19 91 SER A CA 1
ATOM 723 C C . SER A 1 91 ? -14.459 8.633 -31.624 1.00 53.19 91 SER A C 1
ATOM 725 O O . SER A 1 91 ? -15.659 8.912 -31.651 1.00 53.19 91 SER A O 1
ATOM 727 N N . VAL A 1 92 ? -13.501 9.558 -31.725 1.00 54.47 92 VAL A N 1
ATOM 728 C CA . VAL A 1 92 ? -13.735 11.006 -31.806 1.00 54.47 92 VAL A CA 1
ATOM 729 C C . VAL A 1 92 ? -14.334 11.387 -33.161 1.00 54.47 92 VAL A C 1
ATOM 731 O O . VAL A 1 92 ? -15.406 11.983 -33.209 1.00 54.47 92 VAL A O 1
ATOM 734 N N . ASP A 1 93 ? -13.714 10.982 -34.266 1.00 60.34 93 ASP A N 1
ATOM 735 C CA . ASP A 1 93 ? -14.192 11.260 -35.624 1.00 60.34 93 ASP A CA 1
ATOM 736 C C . ASP A 1 93 ? -15.522 10.559 -35.905 1.00 60.34 93 ASP A C 1
ATOM 738 O O . ASP A 1 93 ? -16.398 11.120 -36.563 1.00 60.34 93 ASP A O 1
ATOM 742 N N . LEU A 1 94 ? -15.725 9.358 -35.350 1.00 58.97 94 LEU A N 1
ATOM 743 C CA . LEU A 1 94 ? -17.010 8.672 -35.427 1.00 58.97 94 LEU A CA 1
ATOM 744 C C . LEU A 1 94 ? -18.107 9.448 -34.687 1.00 58.97 94 LEU A C 1
ATOM 746 O O . LEU A 1 94 ? -19.239 9.503 -35.166 1.00 58.97 94 LEU A O 1
ATOM 750 N N . ALA A 1 95 ? -17.797 10.046 -33.534 1.00 53.16 95 ALA A N 1
ATOM 751 C CA . ALA A 1 95 ? -18.733 10.903 -32.812 1.00 53.16 95 ALA A CA 1
ATOM 752 C C . ALA A 1 95 ? -19.038 12.197 -33.590 1.00 53.16 95 ALA A C 1
ATOM 754 O O . ALA A 1 95 ? -20.195 12.616 -33.621 1.00 53.16 95 ALA A O 1
ATOM 755 N N . ILE A 1 96 ? -18.045 12.778 -34.276 1.00 57.16 96 ILE A N 1
ATOM 756 C CA . ILE A 1 96 ? -18.219 13.957 -35.144 1.00 57.16 96 ILE A CA 1
ATOM 757 C C . ILE A 1 96 ? -19.078 13.621 -36.376 1.00 57.16 96 ILE A C 1
ATOM 759 O O . ILE A 1 96 ? -19.987 14.369 -36.723 1.00 57.16 96 ILE A O 1
ATOM 763 N N . LEU A 1 97 ? -18.849 12.481 -37.031 1.00 57.31 97 LEU A N 1
ATOM 764 C CA . LEU A 1 97 ? -19.671 12.048 -38.167 1.00 57.31 97 LEU A CA 1
ATOM 765 C C . LEU A 1 97 ? -21.105 11.717 -37.737 1.00 57.31 97 LEU A C 1
ATOM 767 O O . LEU A 1 97 ? -22.060 12.103 -38.409 1.00 57.31 97 LEU A O 1
ATOM 771 N N . LYS A 1 98 ? -21.281 11.052 -36.588 1.00 54.00 98 LYS A N 1
ATOM 772 C CA . LYS A 1 98 ? -22.612 10.781 -36.021 1.00 54.00 98 LYS A CA 1
ATOM 773 C C . LYS A 1 98 ? -23.356 12.067 -35.673 1.00 54.00 98 LYS A C 1
ATOM 775 O O . LYS A 1 98 ? -24.559 12.140 -35.910 1.00 54.00 98 LYS A O 1
ATOM 780 N N . SER A 1 99 ? -22.664 13.077 -35.142 1.00 51.31 99 SER A N 1
ATOM 781 C CA . SER A 1 99 ? -23.279 14.372 -34.846 1.00 51.31 99 SER A CA 1
ATOM 782 C C . SER A 1 99 ? -23.629 15.149 -36.117 1.00 51.31 99 SER A C 1
ATOM 784 O O . SER A 1 99 ? -24.674 15.792 -36.141 1.00 51.31 99 SER A O 1
ATOM 786 N N . TYR A 1 100 ? -22.841 15.021 -37.192 1.00 53.31 100 TYR A N 1
ATOM 787 C CA . TYR A 1 100 ? -23.151 15.588 -38.509 1.00 53.31 100 TYR A CA 1
ATOM 788 C C . TYR A 1 100 ? -24.420 14.976 -39.122 1.00 53.31 100 TYR A C 1
ATOM 790 O O . TYR A 1 100 ? -25.343 15.704 -39.478 1.00 53.31 100 TYR A O 1
ATOM 798 N N . VAL A 1 101 ? -24.516 13.641 -39.164 1.00 49.84 101 VAL A N 1
ATOM 799 C CA . VAL A 1 101 ? -25.701 12.931 -39.689 1.00 49.84 101 VAL A CA 1
ATOM 800 C C . VAL A 1 101 ? -26.945 13.239 -38.851 1.00 49.84 101 VAL A C 1
ATOM 802 O O . VAL A 1 101 ? -28.018 13.491 -39.398 1.00 49.84 101 VAL A O 1
ATOM 805 N N . ALA A 1 102 ? -26.807 13.281 -37.523 1.00 46.19 102 ALA A N 1
ATOM 806 C CA . ALA A 1 102 ? -27.897 13.669 -36.634 1.00 46.19 102 ALA A CA 1
ATOM 807 C C . ALA A 1 102 ? -28.315 15.136 -36.839 1.00 46.19 102 ALA A C 1
ATOM 809 O O . ALA A 1 102 ? -29.505 15.436 -36.801 1.00 46.19 102 ALA A O 1
ATOM 810 N N . ALA A 1 103 ? -27.366 16.045 -37.091 1.00 44.75 103 ALA A N 1
ATOM 811 C CA . ALA A 1 103 ? -27.645 17.451 -37.371 1.00 44.75 103 ALA A CA 1
ATOM 812 C C . ALA A 1 103 ? -28.360 17.647 -38.715 1.00 44.75 103 ALA A C 1
ATOM 814 O O . ALA A 1 103 ? -29.285 18.449 -38.778 1.00 44.75 103 ALA A O 1
ATOM 815 N N . GLU A 1 104 ? -27.995 16.898 -39.757 1.00 46.12 104 GLU A N 1
ATOM 816 C CA . GLU A 1 104 ? -28.653 16.960 -41.066 1.00 46.12 104 GLU A CA 1
ATOM 817 C C . GLU A 1 104 ? -30.076 16.379 -41.016 1.00 46.12 104 GLU A C 1
ATOM 819 O O . GLU A 1 104 ? -31.020 16.981 -41.528 1.00 46.12 104 GLU A O 1
ATOM 824 N N . GLN A 1 105 ? -30.268 15.244 -40.333 1.00 44.22 105 GLN A N 1
ATOM 825 C CA . GLN A 1 105 ? -31.602 14.685 -40.094 1.00 44.22 105 GLN A CA 1
ATOM 826 C C . GLN A 1 105 ? -32.467 15.638 -39.259 1.00 44.22 105 GLN A C 1
ATOM 828 O O . GLN A 1 105 ? -33.639 15.845 -39.573 1.00 44.22 105 GLN A O 1
ATOM 833 N N . LEU A 1 106 ? -31.883 16.282 -38.245 1.00 37.25 106 LEU A N 1
ATOM 834 C CA . LEU A 1 106 ? -32.557 17.294 -37.436 1.00 37.25 106 LEU A CA 1
ATOM 835 C C . LEU A 1 106 ? -32.861 18.563 -38.242 1.00 37.25 106 LEU A C 1
ATOM 837 O O . LEU A 1 106 ? -33.902 19.172 -38.030 1.00 37.25 106 LEU A O 1
ATOM 841 N N . GLU A 1 107 ? -31.996 18.967 -39.172 1.00 43.38 107 GLU A N 1
ATOM 842 C CA . GLU A 1 107 ? -32.237 20.106 -40.057 1.00 43.38 107 GLU A CA 1
ATOM 843 C C . GLU A 1 107 ? -33.381 19.815 -41.025 1.00 43.38 107 GLU A C 1
ATOM 845 O O . GLU A 1 107 ? -34.263 20.653 -41.149 1.00 43.38 107 GLU A O 1
ATOM 850 N N . ARG A 1 108 ? -33.476 18.604 -41.586 1.00 45.56 108 ARG A N 1
ATOM 851 C CA . ARG A 1 108 ? -34.640 18.183 -42.388 1.00 45.56 108 ARG A CA 1
ATOM 852 C C . ARG A 1 108 ? -35.941 18.199 -41.577 1.00 45.56 108 ARG A C 1
ATOM 854 O O . ARG A 1 108 ? -36.958 18.681 -42.070 1.00 45.56 108 ARG A O 1
ATOM 861 N N . VAL A 1 109 ? -35.902 17.756 -40.317 1.00 38.78 109 VAL A N 1
ATOM 862 C CA . VAL A 1 109 ? -37.056 17.821 -39.401 1.00 38.78 109 VAL A CA 1
ATOM 863 C C . VAL A 1 109 ? -37.403 19.274 -39.044 1.00 38.78 109 VAL A C 1
ATOM 865 O O . VAL A 1 109 ? -38.565 19.656 -39.099 1.00 38.78 109 VAL A O 1
ATOM 868 N N . VAL A 1 110 ? -36.427 20.133 -38.751 1.00 37.50 110 VAL A N 1
ATOM 869 C CA . VAL A 1 110 ? -36.661 21.553 -38.419 1.00 37.50 110 VAL A CA 1
ATOM 870 C C . VAL A 1 110 ? -37.138 22.352 -39.637 1.00 37.50 110 VAL A C 1
ATOM 872 O O . VAL A 1 110 ? -38.018 23.199 -39.510 1.00 37.50 110 VAL A O 1
ATOM 875 N N . SER A 1 111 ? -36.627 22.058 -40.832 1.00 43.19 111 SER A N 1
ATOM 876 C CA . SER A 1 111 ? -37.107 22.626 -42.095 1.00 43.19 111 SER A CA 1
ATOM 877 C C . SER A 1 111 ? -38.553 22.233 -42.398 1.00 43.19 111 SER A C 1
ATOM 879 O O . SER A 1 111 ? -39.258 23.012 -43.033 1.00 43.19 111 SER A O 1
ATOM 881 N N . SER A 1 112 ? -39.014 21.077 -41.906 1.00 40.84 112 SER A N 1
ATOM 882 C CA . SER A 1 112 ? -40.415 20.656 -42.026 1.00 40.84 112 SER A CA 1
ATOM 883 C C . SER A 1 112 ? -41.375 21.381 -41.067 1.00 40.84 112 SER A C 1
ATOM 885 O O . SER A 1 112 ? -42.578 21.364 -41.306 1.00 40.84 112 SER A O 1
ATOM 887 N N . VAL A 1 113 ? -40.857 22.064 -40.031 1.00 38.00 113 VAL A N 1
ATOM 888 C CA . VAL A 1 113 ? -41.650 22.785 -39.008 1.00 38.00 113 VAL A CA 1
ATOM 889 C C . VAL A 1 113 ? -41.706 24.309 -39.253 1.00 38.00 113 VAL A C 1
ATOM 891 O O . VAL A 1 113 ? -42.553 24.993 -38.697 1.00 38.00 113 VAL A O 1
ATOM 894 N N . GLY A 1 114 ? -40.894 24.856 -40.164 1.00 39.12 114 GLY A N 1
ATOM 895 C CA . GLY A 1 114 ? -40.937 26.278 -40.539 1.00 39.12 114 GLY A CA 1
ATOM 896 C C . GLY A 1 114 ? -40.087 27.193 -39.641 1.00 39.12 114 GLY A C 1
ATOM 897 O O . GLY A 1 114 ? -39.909 26.978 -38.449 1.00 39.12 114 GLY A O 1
ATOM 898 N N . VAL A 1 115 ? -39.490 28.227 -40.245 1.00 38.47 115 VAL A N 1
ATOM 899 C CA . VAL A 1 115 ? -38.362 28.994 -39.668 1.00 38.47 115 VAL A CA 1
ATOM 900 C C . VAL A 1 115 ? -38.780 30.006 -38.585 1.00 38.47 115 VAL A C 1
ATOM 902 O O . VAL A 1 115 ? -37.937 30.418 -37.792 1.00 38.47 115 VAL A O 1
ATOM 905 N N . ALA A 1 116 ? -40.058 30.391 -38.515 1.00 43.66 116 ALA A N 1
ATOM 906 C CA . ALA A 1 116 ? -40.535 31.440 -37.606 1.00 43.66 116 ALA A CA 1
ATOM 907 C C . ALA A 1 116 ? -40.605 31.013 -36.123 1.00 43.66 116 ALA A C 1
ATOM 909 O O . ALA A 1 116 ? -40.460 31.863 -35.252 1.00 43.66 116 ALA A O 1
ATOM 910 N N . ASP A 1 117 ? -40.733 29.716 -35.825 1.00 52.94 117 ASP A N 1
ATOM 911 C CA . ASP A 1 117 ? -41.002 29.223 -34.460 1.00 52.94 117 ASP A CA 1
ATOM 912 C C . ASP A 1 117 ? -39.753 28.798 -33.670 1.00 52.94 117 ASP A C 1
ATOM 914 O O . ASP A 1 117 ? -39.835 28.388 -32.512 1.00 52.94 117 ASP A O 1
ATOM 918 N N . ARG A 1 118 ? -38.560 28.911 -34.262 1.00 48.62 118 ARG A N 1
ATOM 919 C CA . ARG A 1 118 ? -37.310 28.505 -33.601 1.00 48.62 118 ARG A CA 1
ATOM 920 C C . ARG A 1 118 ? -36.934 29.419 -32.432 1.00 48.62 118 ARG A C 1
ATOM 922 O O . ARG A 1 118 ? -36.502 28.933 -31.393 1.00 48.62 118 ARG A O 1
ATOM 929 N N . GLU A 1 119 ? -37.100 30.726 -32.608 1.00 52.75 119 GLU A N 1
ATOM 930 C CA . GLU A 1 119 ? -36.719 31.735 -31.614 1.00 52.75 119 GLU A CA 1
ATOM 931 C C . GLU A 1 119 ? -37.664 31.699 -30.404 1.00 52.75 119 GLU A C 1
ATOM 933 O O . GLU A 1 119 ? -37.219 31.722 -29.262 1.00 52.75 119 GLU A O 1
ATOM 938 N N . THR A 1 120 ? -38.965 31.514 -30.640 1.00 53.56 120 THR A N 1
ATOM 939 C CA . THR A 1 120 ? -39.979 31.398 -29.584 1.00 53.56 120 THR A CA 1
ATOM 940 C C . THR A 1 120 ? -39.767 30.154 -28.717 1.00 53.56 120 THR A C 1
ATOM 942 O O . THR A 1 120 ? -39.841 30.246 -27.493 1.00 53.56 120 THR A O 1
ATOM 945 N N . VAL A 1 121 ? -39.437 29.006 -29.321 1.00 52.91 121 VAL A N 1
ATOM 946 C CA . VAL A 1 121 ? -39.150 27.761 -28.585 1.00 52.91 121 VAL A CA 1
ATOM 947 C C . VAL A 1 121 ? -37.875 27.876 -27.744 1.00 52.91 121 VAL A C 1
ATOM 949 O O . VAL A 1 121 ? -37.883 27.467 -26.582 1.00 52.91 121 VAL A O 1
ATOM 952 N N . ASP A 1 122 ? -36.807 28.469 -28.284 1.00 54.25 122 ASP A N 1
ATOM 953 C CA . ASP A 1 122 ? -35.552 28.660 -27.546 1.00 54.25 122 ASP A CA 1
ATOM 954 C C . ASP A 1 122 ? -35.740 29.615 -26.345 1.00 54.25 122 ASP A C 1
ATOM 956 O O . ASP A 1 122 ? -35.235 29.332 -25.254 1.00 54.25 122 ASP A O 1
ATOM 960 N N . THR A 1 123 ? -36.550 30.672 -26.486 1.00 56.75 123 THR A N 1
ATOM 961 C CA . THR A 1 123 ? -36.859 31.625 -25.403 1.00 56.75 123 THR A CA 1
ATOM 962 C C . THR A 1 123 ? -37.653 30.987 -24.256 1.00 56.75 123 THR A C 1
ATOM 964 O O . THR A 1 123 ? -37.291 31.142 -23.088 1.00 56.75 123 THR A O 1
ATOM 967 N N . ILE A 1 124 ? -38.691 30.192 -24.550 1.00 54.59 124 ILE A N 1
ATOM 968 C CA . ILE A 1 124 ? -39.472 29.479 -23.515 1.00 54.59 124 ILE A CA 1
ATOM 969 C C . ILE A 1 124 ? -38.579 28.517 -22.725 1.00 54.59 124 ILE A C 1
ATOM 971 O O . ILE A 1 124 ? -38.695 28.406 -21.502 1.00 54.59 124 ILE A O 1
ATOM 975 N N . ILE A 1 125 ? -37.678 27.822 -23.424 1.00 53.81 125 ILE A N 1
ATOM 976 C CA . ILE A 1 125 ? -36.743 26.880 -22.810 1.00 53.81 125 ILE A CA 1
ATOM 977 C C . ILE A 1 125 ? -35.748 27.626 -21.921 1.00 53.81 125 ILE A C 1
ATOM 979 O O . ILE A 1 125 ? -35.494 27.184 -20.803 1.00 53.81 125 ILE A O 1
ATOM 983 N N . GLN A 1 126 ? -35.230 28.773 -22.359 1.00 57.03 126 GLN A N 1
ATOM 984 C CA . GLN A 1 126 ? -34.281 29.560 -21.575 1.00 57.03 126 GLN A CA 1
ATOM 985 C C . GLN A 1 126 ? -34.875 30.013 -20.230 1.00 57.03 126 GLN A C 1
ATOM 987 O O . GLN A 1 126 ? -34.198 29.925 -19.205 1.00 57.03 126 GLN A O 1
ATOM 992 N N . TYR A 1 127 ? -36.160 30.378 -20.199 1.00 55.94 127 TYR A N 1
ATOM 993 C CA . TYR A 1 127 ? -36.858 30.717 -18.955 1.00 55.94 127 TYR A CA 1
ATOM 994 C C . TYR A 1 127 ? -37.195 29.490 -18.085 1.00 55.94 127 TYR A C 1
ATOM 996 O O . TYR A 1 127 ? -37.155 29.580 -16.860 1.00 55.94 127 TYR A O 1
ATOM 1004 N N . ALA A 1 128 ? -37.439 28.311 -18.672 1.00 52.94 128 ALA A N 1
ATOM 1005 C CA . ALA A 1 128 ? -37.810 27.088 -17.941 1.00 52.94 128 ALA A CA 1
ATOM 1006 C C . ALA A 1 128 ? -36.742 26.518 -16.995 1.00 52.94 128 ALA A C 1
ATOM 1008 O O . ALA A 1 128 ? -37.051 25.688 -16.129 1.00 52.94 128 ALA A O 1
ATOM 1009 N N . PHE A 1 129 ? -35.482 26.921 -17.153 1.00 50.62 129 PHE A N 1
ATOM 1010 C CA . PHE A 1 129 ? -34.369 26.344 -16.400 1.00 50.62 129 PHE A CA 1
ATOM 1011 C C . PHE A 1 129 ? -33.842 27.214 -15.252 1.00 50.62 129 PHE A C 1
ATOM 1013 O O . PHE A 1 129 ? -33.084 26.680 -14.442 1.00 50.62 129 PHE A O 1
ATOM 1020 N N . ASP A 1 130 ? -34.310 28.458 -15.095 1.00 62.22 130 ASP A N 1
ATOM 1021 C CA . ASP A 1 130 ? -33.958 29.322 -13.957 1.00 62.22 130 ASP A CA 1
ATOM 1022 C C . ASP A 1 130 ? -35.208 29.949 -13.295 1.00 62.22 130 ASP A C 1
ATOM 1024 O O . ASP A 1 130 ? -35.665 31.027 -13.690 1.00 62.22 130 ASP A O 1
ATOM 1028 N N . PRO A 1 131 ? -35.777 29.299 -12.259 1.00 57.72 131 PRO A N 1
ATOM 1029 C CA . PRO A 1 131 ? -36.963 29.795 -11.557 1.00 57.72 131 PRO A CA 1
ATOM 1030 C C . PRO A 1 131 ? -36.785 31.194 -10.950 1.00 57.72 131 PRO A C 1
ATOM 1032 O O . PRO A 1 131 ? -37.762 31.932 -10.832 1.00 57.72 131 PRO A O 1
ATOM 1035 N N . GLY A 1 132 ? -35.551 31.570 -10.584 1.00 68.44 132 GLY A N 1
ATOM 1036 C CA . GLY A 1 132 ? -35.252 32.876 -9.993 1.00 68.44 132 GLY A CA 1
ATOM 1037 C C . GLY A 1 132 ? -35.393 34.027 -10.991 1.00 68.44 132 GLY A C 1
ATOM 1038 O O . GLY A 1 132 ? -35.773 35.133 -10.608 1.00 68.44 132 GLY A O 1
ATOM 1039 N N . GLN A 1 133 ? -35.159 33.765 -12.282 1.00 74.06 133 GLN A N 1
ATOM 1040 C CA . GLN A 1 133 ? -35.346 34.763 -13.338 1.00 74.06 133 GLN A CA 1
ATOM 1041 C C . GLN A 1 133 ? -36.820 34.981 -13.677 1.00 74.06 133 GLN A C 1
ATOM 1043 O O . GLN A 1 133 ? -37.216 36.118 -13.921 1.00 74.06 133 GLN A O 1
ATOM 1048 N N . ILE A 1 134 ? -37.651 33.935 -13.630 1.00 76.94 134 ILE A N 1
ATOM 1049 C CA . ILE A 1 134 ? -39.093 34.068 -13.887 1.00 76.94 134 ILE A CA 1
ATOM 1050 C C . ILE A 1 134 ? -39.746 34.962 -12.830 1.00 76.94 134 ILE A C 1
ATOM 1052 O O . ILE A 1 134 ? -40.549 35.829 -13.169 1.00 76.94 134 ILE A O 1
ATOM 1056 N N . GLU A 1 135 ? -39.395 34.789 -11.553 1.00 82.12 135 GLU A N 1
ATOM 1057 C CA . GLU A 1 135 ? -39.931 35.637 -10.488 1.00 82.12 135 GLU A CA 1
ATOM 1058 C C . GLU A 1 135 ? -39.545 37.111 -10.696 1.00 82.12 135 GLU A C 1
ATOM 1060 O O . GLU A 1 135 ? -40.408 37.984 -10.604 1.00 82.12 135 GLU A O 1
ATOM 1065 N N . ALA A 1 136 ? -38.290 37.388 -11.069 1.00 82.69 136 ALA A N 1
ATOM 1066 C CA . ALA A 1 136 ? -37.826 38.742 -11.370 1.00 82.69 136 ALA A CA 1
ATOM 1067 C C . ALA A 1 136 ? -38.554 39.362 -12.581 1.00 82.69 136 ALA A C 1
ATOM 1069 O O . ALA A 1 136 ? -39.056 40.485 -12.488 1.00 82.69 136 ALA A O 1
ATOM 1070 N N . VAL A 1 137 ? -38.695 38.611 -13.681 1.00 83.00 137 VAL A N 1
ATOM 1071 C CA . VAL A 1 137 ? -39.408 39.042 -14.899 1.00 83.00 137 VAL A CA 1
ATOM 1072 C C . VAL A 1 137 ? -40.885 39.315 -14.606 1.00 83.00 137 VAL A C 1
ATOM 1074 O O . VAL A 1 137 ? -41.435 40.322 -15.049 1.00 83.00 137 VAL A O 1
ATOM 1077 N N . LEU A 1 138 ? -41.540 38.466 -13.808 1.00 84.81 138 LEU A N 1
ATOM 1078 C CA . LEU A 1 138 ? -42.951 38.630 -13.444 1.00 84.81 138 LEU A CA 1
ATOM 1079 C C . LEU A 1 138 ? -43.202 39.756 -12.427 1.00 84.81 138 LEU A C 1
ATOM 1081 O O . LEU A 1 138 ? -44.346 40.211 -12.309 1.00 84.81 138 LEU A O 1
ATOM 1085 N N . GLN A 1 139 ? -42.173 40.210 -11.707 1.00 86.38 139 GLN A N 1
ATOM 1086 C CA . GLN A 1 139 ? -42.231 41.376 -10.817 1.00 86.38 139 GLN A CA 1
ATOM 1087 C C . GLN A 1 139 ? -41.991 42.704 -11.560 1.00 86.38 139 GLN A C 1
ATOM 1089 O O . GLN A 1 139 ? -42.382 43.762 -11.063 1.00 86.38 139 GLN A O 1
ATOM 1094 N N . SER A 1 140 ? -41.407 42.662 -12.761 1.00 89.75 140 SER A N 1
ATOM 1095 C CA . SER A 1 140 ? -41.140 43.821 -13.619 1.00 89.75 140 SER A CA 1
ATOM 1096 C C . SER A 1 140 ? -42.299 44.068 -14.599 1.00 89.75 140 SER A C 1
ATOM 1098 O O . SER A 1 140 ? -42.521 43.259 -15.496 1.00 89.75 140 SER A O 1
ATOM 1100 N N . PRO A 1 141 ? -43.063 45.179 -14.505 1.00 87.06 141 PRO A N 1
ATOM 1101 C CA . PRO A 1 141 ? -44.262 45.373 -15.332 1.00 87.06 141 PRO A CA 1
ATOM 1102 C C . PRO A 1 141 ? -44.012 45.356 -16.848 1.00 87.06 141 PRO A C 1
ATOM 1104 O O . PRO A 1 141 ? -44.866 44.887 -17.599 1.00 87.06 141 PRO A O 1
ATOM 1107 N N . ALA A 1 142 ? -42.861 45.869 -17.297 1.00 84.56 142 ALA A N 1
ATOM 1108 C CA . ALA A 1 142 ? -42.509 45.932 -18.716 1.00 84.56 142 ALA A CA 1
ATOM 1109 C C . ALA A 1 142 ? -42.064 44.565 -19.255 1.00 84.56 142 ALA A C 1
ATOM 1111 O O . ALA A 1 142 ? -42.538 44.127 -20.300 1.00 84.56 142 ALA A O 1
ATOM 1112 N N . GLU A 1 143 ? -41.201 43.866 -18.518 1.00 84.62 143 GLU A N 1
ATOM 1113 C CA . GLU A 1 143 ? -40.699 42.547 -18.917 1.00 84.62 143 GLU A CA 1
ATOM 1114 C C . GLU A 1 143 ? -41.804 41.496 -18.829 1.00 84.62 143 GLU A C 1
ATOM 1116 O O . GLU A 1 143 ? -41.945 40.670 -19.724 1.00 84.62 143 GLU A O 1
ATOM 1121 N N . LYS A 1 144 ? -42.677 41.605 -17.824 1.00 88.62 144 LYS A N 1
ATOM 1122 C CA . LYS A 1 144 ? -43.872 40.779 -17.684 1.00 88.62 144 LYS A CA 1
ATOM 1123 C C . LYS A 1 144 ? -44.801 40.856 -18.893 1.00 88.62 144 LYS A C 1
ATOM 1125 O O . LYS A 1 144 ? -45.349 39.834 -19.294 1.00 88.62 144 LYS A O 1
ATOM 1130 N N . ALA A 1 145 ? -45.027 42.049 -19.446 1.00 86.69 145 ALA A N 1
ATOM 1131 C CA . ALA A 1 145 ? -45.910 42.213 -20.599 1.00 86.69 145 ALA A CA 1
ATOM 1132 C C . ALA A 1 145 ? -45.344 41.508 -21.842 1.00 86.69 145 ALA A C 1
ATOM 1134 O O . ALA A 1 145 ? -46.079 40.791 -22.520 1.00 86.69 145 ALA A O 1
ATOM 1135 N N . ASN A 1 146 ? -44.036 41.646 -22.078 1.00 82.31 146 ASN A N 1
ATOM 1136 C CA . ASN A 1 146 ? -43.340 40.962 -23.170 1.00 82.31 146 ASN A CA 1
ATOM 1137 C C . ASN A 1 146 ? -43.340 39.442 -22.961 1.00 82.31 146 ASN A C 1
ATOM 1139 O O . ASN A 1 146 ? -43.701 38.694 -23.863 1.00 82.31 146 ASN A O 1
ATOM 1143 N N . PHE A 1 147 ? -43.049 38.993 -21.741 1.00 82.62 147 PHE A N 1
ATOM 1144 C CA . PHE A 1 147 ? -43.051 37.579 -21.381 1.00 82.62 147 PHE A CA 1
ATOM 1145 C C . PHE A 1 147 ? -44.430 36.929 -21.567 1.00 82.62 147 PHE A C 1
ATOM 1147 O O . PHE A 1 147 ? -44.540 35.828 -22.098 1.00 82.62 147 PHE A O 1
ATOM 1154 N N . ILE A 1 148 ? -45.514 37.623 -21.199 1.00 86.19 148 ILE A N 1
ATOM 1155 C CA . ILE A 1 148 ? -46.883 37.146 -21.452 1.00 86.19 148 ILE A CA 1
ATOM 1156 C C . ILE A 1 148 ? -47.144 36.997 -22.956 1.00 86.19 148 ILE A C 1
ATOM 1158 O O . ILE A 1 148 ? -47.735 36.000 -23.364 1.00 86.19 148 ILE A O 1
ATOM 1162 N N . GLN A 1 149 ? -46.699 37.950 -23.776 1.00 85.69 149 GLN A N 1
ATOM 1163 C CA . GLN A 1 149 ? -46.876 37.891 -25.227 1.00 85.69 149 GLN A CA 1
ATOM 1164 C C . GLN A 1 149 ? -46.118 36.707 -25.853 1.00 85.69 149 GLN A C 1
ATOM 1166 O O . GLN A 1 149 ? -46.647 36.042 -26.744 1.00 85.69 149 GLN A O 1
ATOM 1171 N N . GLU A 1 150 ? -44.913 36.409 -25.366 1.00 82.06 150 GLU A N 1
ATOM 1172 C CA . GLU A 1 150 ? -44.117 35.258 -25.808 1.00 82.06 150 GLU A CA 1
ATOM 1173 C C . GLU A 1 150 ? -44.774 33.924 -25.433 1.00 82.06 150 GLU A C 1
ATOM 1175 O O . GLU A 1 150 ? -44.867 33.025 -26.268 1.00 82.06 150 GLU A O 1
ATOM 1180 N N . LEU A 1 151 ? -45.309 33.806 -24.213 1.00 83.38 151 LEU A N 1
ATOM 1181 C CA . LEU A 1 151 ? -46.037 32.607 -23.784 1.00 83.38 151 LEU A CA 1
ATOM 1182 C C . LEU A 1 151 ? -47.361 32.411 -24.547 1.00 83.38 151 LEU A C 1
ATOM 1184 O O . LEU A 1 151 ? -47.767 31.280 -24.803 1.00 83.38 151 LEU A O 1
ATOM 1188 N N . GLU A 1 152 ? -48.036 33.489 -24.946 1.00 85.56 152 GLU A N 1
ATOM 1189 C CA . GLU A 1 152 ? -49.231 33.405 -25.798 1.00 85.56 152 GLU A CA 1
ATOM 1190 C C . GLU A 1 152 ? -48.915 33.004 -27.243 1.00 85.56 152 GLU A C 1
ATOM 1192 O O . GLU A 1 152 ? -49.763 32.409 -27.913 1.00 85.56 152 GLU A O 1
ATOM 1197 N N . ALA A 1 153 ? -47.720 33.336 -27.740 1.00 80.75 153 ALA A N 1
ATOM 1198 C CA . ALA A 1 153 ? -47.230 32.838 -29.021 1.00 80.75 153 ALA A CA 1
ATOM 1199 C C . ALA A 1 153 ? -46.878 31.345 -28.920 1.00 80.75 153 ALA A C 1
ATOM 1201 O O . ALA A 1 153 ? -47.303 30.559 -29.761 1.00 80.75 153 ALA A O 1
ATOM 1202 N N . ALA A 1 154 ? -46.208 30.950 -27.834 1.00 73.94 154 ALA A N 1
ATOM 1203 C CA . ALA A 1 154 ? -45.864 29.567 -27.515 1.00 73.94 154 ALA A CA 1
ATOM 1204 C C . ALA A 1 154 ? -47.068 28.616 -27.485 1.00 73.94 154 ALA A C 1
ATOM 1206 O O . ALA A 1 154 ? -47.003 27.504 -28.002 1.00 73.94 154 ALA A O 1
ATOM 1207 N N . GLU A 1 155 ? -48.174 29.056 -26.869 1.00 79.69 155 GLU A N 1
ATOM 1208 C CA . GLU A 1 155 ? -49.416 28.276 -26.757 1.00 79.69 155 GLU A CA 1
ATOM 1209 C C . GLU A 1 155 ? -49.981 27.892 -28.136 1.00 79.69 155 GLU A C 1
ATOM 1211 O O . GLU A 1 155 ? -50.687 26.893 -28.251 1.00 79.69 155 GLU A O 1
ATOM 1216 N N . LYS A 1 156 ? -49.679 28.672 -29.182 1.00 79.25 156 LYS A N 1
ATOM 1217 C CA . LYS A 1 156 ? -50.239 28.511 -30.531 1.00 79.25 156 LYS A CA 1
ATOM 1218 C C . LYS A 1 156 ? -49.363 27.688 -31.477 1.00 79.25 156 LYS A C 1
ATOM 1220 O O . LYS A 1 156 ? -49.723 27.566 -32.643 1.00 79.25 156 LYS A O 1
ATOM 1225 N N . VAL A 1 157 ? -48.235 27.154 -31.008 1.00 72.94 157 VAL A N 1
ATOM 1226 C CA . VAL A 1 157 ? -47.341 26.330 -31.831 1.00 72.94 157 VAL A CA 1
ATOM 1227 C C . VAL A 1 157 ? -47.992 24.969 -32.098 1.00 72.94 157 VAL A C 1
ATOM 1229 O O . VAL A 1 157 ? -48.311 24.226 -31.164 1.00 72.94 157 VAL A O 1
ATOM 1232 N N . ASP A 1 158 ? -48.178 24.634 -33.376 1.00 64.56 158 ASP A N 1
ATOM 1233 C CA . ASP A 1 158 ? -48.756 23.354 -33.792 1.00 64.56 158 ASP A CA 1
ATOM 1234 C C . ASP A 1 158 ? -47.865 22.175 -33.360 1.00 64.56 158 ASP A C 1
ATOM 1236 O O . ASP A 1 158 ? -46.642 22.193 -33.496 1.00 64.56 158 ASP A O 1
ATOM 1240 N N . GLY A 1 159 ? -48.488 21.121 -32.822 1.00 64.81 159 GLY A N 1
ATOM 1241 C CA . GLY A 1 159 ? -47.793 19.913 -32.357 1.00 64.81 159 GLY A CA 1
ATOM 1242 C C . GLY A 1 159 ? -47.337 19.935 -30.892 1.00 64.81 159 GLY A C 1
ATOM 1243 O O . GLY A 1 159 ? -46.760 18.949 -30.425 1.00 64.81 159 GLY A O 1
ATOM 1244 N N . LEU A 1 160 ? -47.624 21.001 -30.136 1.00 65.00 160 LEU A N 1
ATOM 1245 C CA . LEU A 1 160 ? -47.387 21.017 -28.692 1.00 65.00 160 LEU A CA 1
ATOM 1246 C C . LEU A 1 160 ? -48.308 19.997 -27.980 1.00 65.00 160 LEU A C 1
ATOM 1248 O O . LEU A 1 160 ? -49.512 19.974 -28.257 1.00 65.00 160 LEU A O 1
ATOM 1252 N N . PRO A 1 161 ? -47.803 19.163 -27.044 1.00 78.19 161 PRO A N 1
ATOM 1253 C CA . PRO A 1 161 ? -48.658 18.270 -26.265 1.00 78.19 161 PRO A CA 1
ATOM 1254 C C . PRO A 1 161 ? -49.779 19.045 -25.567 1.00 78.19 161 PRO A C 1
ATOM 1256 O O . PRO A 1 161 ? -49.535 20.106 -24.987 1.00 78.19 161 PRO A O 1
ATOM 1259 N N . ALA A 1 162 ? -50.999 18.507 -25.590 1.00 81.62 162 ALA A N 1
ATOM 1260 C CA . ALA A 1 162 ? -52.176 19.191 -25.055 1.00 81.62 162 ALA A CA 1
ATOM 1261 C C . ALA A 1 162 ? -52.004 19.587 -23.576 1.00 81.62 162 ALA A C 1
ATOM 1263 O O . ALA A 1 162 ? -52.460 20.650 -23.156 1.00 81.62 162 ALA A O 1
ATOM 1264 N N . GLU A 1 163 ? -51.295 18.770 -22.793 1.00 81.69 163 GLU A N 1
ATOM 1265 C CA . GLU A 1 163 ? -50.990 19.042 -21.388 1.00 81.69 163 GLU A CA 1
ATOM 1266 C C . GLU A 1 163 ? -50.007 20.216 -21.220 1.00 81.69 163 GLU A C 1
ATOM 1268 O O . GLU A 1 163 ? -50.158 21.024 -20.302 1.00 81.69 163 GLU A O 1
ATOM 1273 N N . ALA A 1 164 ? -49.038 20.359 -22.132 1.00 80.88 164 ALA A N 1
ATOM 1274 C CA . ALA A 1 164 ? -48.088 21.471 -22.139 1.00 80.88 164 ALA A CA 1
ATOM 1275 C C . ALA A 1 164 ? -48.758 22.783 -22.585 1.00 80.88 164 ALA A C 1
ATOM 1277 O O . ALA A 1 164 ? -48.553 23.822 -21.956 1.00 80.88 164 ALA A O 1
ATOM 1278 N N . ALA A 1 165 ? -49.627 22.727 -23.601 1.00 84.25 165 ALA A N 1
ATOM 1279 C CA . ALA A 1 165 ? -50.434 23.872 -24.029 1.00 84.25 165 ALA A CA 1
ATOM 1280 C C . ALA A 1 165 ? -51.357 24.361 -22.901 1.00 84.25 165 ALA A C 1
ATOM 1282 O O . ALA A 1 165 ? -51.449 25.560 -22.628 1.00 84.25 165 ALA A O 1
ATOM 1283 N N . ALA A 1 166 ? -51.995 23.430 -22.182 1.00 88.19 166 ALA A N 1
ATOM 1284 C CA . ALA A 1 166 ? -52.843 23.751 -21.039 1.00 88.19 166 ALA A CA 1
ATOM 1285 C C . ALA A 1 166 ? -52.059 24.412 -19.891 1.00 88.19 166 ALA A C 1
ATOM 1287 O O . ALA A 1 166 ? -52.543 25.382 -19.298 1.00 88.19 166 ALA A O 1
ATOM 1288 N N . ALA A 1 167 ? -50.849 23.927 -19.596 1.00 87.00 167 ALA A N 1
ATOM 1289 C CA . ALA A 1 167 ? -49.982 24.514 -18.579 1.00 87.00 167 ALA A CA 1
ATOM 1290 C C . ALA A 1 167 ? -49.507 25.927 -18.974 1.00 87.00 167 ALA A C 1
ATOM 1292 O O . ALA A 1 167 ? -49.615 26.845 -18.161 1.00 87.00 167 ALA A O 1
ATOM 1293 N N . LEU A 1 168 ? -49.091 26.149 -20.230 1.00 88.44 168 LEU A N 1
ATOM 1294 C CA . LEU A 1 168 ? -48.731 27.481 -20.747 1.00 88.44 168 LEU A CA 1
ATOM 1295 C C . LEU A 1 168 ? -49.887 28.478 -20.630 1.00 88.44 168 LEU A C 1
ATOM 1297 O O . LEU A 1 168 ? -49.723 29.560 -20.062 1.00 88.44 168 LEU A O 1
ATOM 1301 N N . LYS A 1 169 ? -51.086 28.083 -21.068 1.00 93.62 169 LYS A N 1
ATOM 1302 C CA . LYS A 1 169 ? -52.295 28.905 -20.941 1.00 93.62 169 LYS A CA 1
ATOM 1303 C C . LYS A 1 169 ? -52.576 29.286 -19.485 1.00 93.62 169 LYS A C 1
ATOM 1305 O O . LYS A 1 169 ? -52.982 30.410 -19.179 1.00 93.62 169 LYS A O 1
ATOM 1310 N N . LYS A 1 170 ? -52.362 28.349 -18.557 1.00 94.25 170 LYS A N 1
ATOM 1311 C CA . LYS A 1 170 ? -52.548 28.580 -17.122 1.00 94.25 170 LYS A CA 1
ATOM 1312 C C . LYS A 1 170 ? -51.498 29.545 -16.561 1.00 94.25 170 LYS A C 1
ATOM 1314 O O . LYS A 1 170 ? -51.879 30.450 -15.820 1.00 94.25 170 LYS A O 1
ATOM 1319 N N . ILE A 1 171 ? -50.232 29.426 -16.966 1.00 90.19 171 ILE A N 1
ATOM 1320 C CA . ILE A 1 171 ? -49.158 30.367 -16.603 1.00 90.19 171 ILE A CA 1
ATOM 1321 C C . ILE A 1 171 ? -49.505 31.784 -17.077 1.00 90.19 171 ILE A C 1
ATOM 1323 O O . ILE A 1 171 ? -49.438 32.718 -16.280 1.00 90.19 171 ILE A O 1
ATOM 1327 N N . VAL A 1 172 ? -49.954 31.949 -18.328 1.00 92.75 172 VAL A N 1
ATOM 1328 C CA . VAL A 1 172 ? -50.380 33.250 -18.880 1.00 92.75 172 VAL A CA 1
ATOM 1329 C C . VAL A 1 172 ? -51.490 33.879 -18.037 1.00 92.75 172 VAL A C 1
ATOM 1331 O O . VAL A 1 172 ? -51.415 35.057 -17.678 1.00 92.75 172 VAL A O 1
ATOM 1334 N N . ASN A 1 173 ? -52.512 33.100 -17.675 1.00 94.56 173 ASN A N 1
ATOM 1335 C CA . ASN A 1 173 ? -53.631 33.595 -16.873 1.00 94.56 173 ASN A CA 1
ATOM 1336 C C . ASN A 1 173 ? -53.196 34.016 -15.460 1.00 94.56 173 ASN A C 1
ATOM 1338 O O . ASN A 1 173 ? -53.612 35.073 -14.982 1.00 94.56 173 ASN A O 1
ATOM 1342 N N . LEU A 1 174 ? -52.334 33.229 -14.811 1.00 93.00 174 LEU A N 1
ATOM 1343 C CA . LEU A 1 174 ? -51.792 33.536 -13.483 1.00 93.00 174 LEU A CA 1
ATOM 1344 C C . LEU A 1 174 ? -50.888 34.774 -13.520 1.00 93.00 174 LEU A C 1
ATOM 1346 O O . LEU A 1 174 ? -51.024 35.671 -12.685 1.00 93.00 174 LEU A O 1
ATOM 1350 N N . ALA A 1 175 ? -50.042 34.887 -14.548 1.00 90.75 175 ALA A N 1
ATOM 1351 C CA . ALA A 1 175 ? -49.214 36.062 -14.773 1.00 90.75 175 ALA A CA 1
ATOM 1352 C C . ALA A 1 175 ? -50.083 37.319 -14.941 1.00 90.75 175 ALA A C 1
ATOM 1354 O O . ALA A 1 175 ? -49.870 38.297 -14.221 1.00 90.75 175 ALA A O 1
ATOM 1355 N N . LYS A 1 176 ? -51.117 37.295 -15.795 1.00 94.12 176 LYS A N 1
ATOM 1356 C CA . LYS A 1 176 ? -52.062 38.419 -15.966 1.00 94.12 176 LYS A CA 1
ATOM 1357 C C . LYS A 1 176 ? -52.802 38.791 -14.677 1.00 94.12 176 LYS A C 1
ATOM 1359 O O . LYS A 1 176 ? -53.063 39.969 -14.449 1.00 94.12 176 LYS A O 1
ATOM 1364 N N . ALA A 1 177 ? -53.093 37.813 -13.819 1.00 94.44 177 ALA A N 1
ATOM 1365 C CA . ALA A 1 177 ? -53.717 38.025 -12.513 1.00 94.44 177 ALA A CA 1
ATOM 1366 C C . ALA A 1 177 ? -52.752 38.556 -11.430 1.00 94.44 177 ALA A C 1
ATOM 1368 O O . ALA A 1 177 ? -53.181 38.808 -10.307 1.00 94.44 177 ALA A O 1
ATOM 1369 N N . ASN A 1 178 ? -51.468 38.751 -11.755 1.00 91.88 178 ASN A N 1
ATOM 1370 C CA . ASN A 1 178 ? -50.395 39.078 -10.807 1.00 91.88 178 ASN A CA 1
ATOM 1371 C C . ASN A 1 178 ? -50.143 38.007 -9.727 1.00 91.88 178 ASN A C 1
ATOM 1373 O O . ASN A 1 178 ? -49.540 38.313 -8.701 1.00 91.88 178 ASN A O 1
ATOM 1377 N N . ASP A 1 179 ? -50.523 36.751 -9.975 1.00 93.62 179 ASP A N 1
ATOM 1378 C CA . ASP A 1 179 ? -50.182 35.620 -9.107 1.00 93.62 179 ASP A CA 1
ATOM 1379 C C . ASP A 1 179 ? -48.827 35.019 -9.514 1.00 93.62 179 ASP A C 1
ATOM 1381 O O . ASP A 1 179 ? -48.739 34.043 -10.262 1.00 93.62 179 ASP A O 1
ATOM 1385 N N . VAL A 1 180 ? -47.749 35.651 -9.044 1.00 89.75 180 VAL A N 1
ATOM 1386 C CA . VAL A 1 180 ? -46.370 35.249 -9.367 1.00 89.75 180 VAL A CA 1
ATOM 1387 C C . VAL A 1 180 ? -46.055 33.854 -8.819 1.00 89.75 180 VAL A C 1
ATOM 1389 O O . VAL A 1 180 ? -45.490 33.030 -9.534 1.00 89.75 180 VAL A O 1
ATOM 1392 N N . GLY A 1 181 ? -46.470 33.559 -7.583 1.00 88.44 181 GLY A N 1
ATOM 1393 C CA . GLY A 1 181 ? -46.224 32.262 -6.948 1.00 88.44 181 GLY A CA 1
ATOM 1394 C C . GLY A 1 181 ? -46.929 31.115 -7.675 1.00 88.44 181 GLY A C 1
ATOM 1395 O O . GLY A 1 181 ? -46.318 30.074 -7.922 1.00 88.44 181 GLY A O 1
ATOM 1396 N N . GLY A 1 182 ? -48.184 31.326 -8.086 1.00 92.38 182 GLY A N 1
ATOM 1397 C CA . GLY A 1 182 ? -48.926 30.369 -8.904 1.00 92.38 182 GLY A CA 1
ATOM 1398 C C . GLY A 1 182 ? -48.290 30.155 -10.279 1.00 92.38 182 GLY A C 1
ATOM 1399 O O . GLY A 1 182 ? -48.141 29.012 -10.713 1.00 92.38 182 GLY A O 1
ATOM 1400 N N . ALA A 1 183 ? -47.878 31.234 -10.954 1.00 88.88 183 ALA A N 1
ATOM 1401 C CA . ALA A 1 183 ? -47.243 31.153 -12.269 1.00 88.88 183 ALA A CA 1
ATOM 1402 C C . ALA A 1 183 ? -45.915 30.375 -12.225 1.00 88.88 183 ALA A C 1
ATOM 1404 O O . ALA A 1 183 ? -45.691 29.515 -13.074 1.00 88.88 183 ALA A O 1
ATOM 1405 N N . VAL A 1 184 ? -45.072 30.608 -11.212 1.00 87.12 184 VAL A N 1
ATOM 1406 C CA . VAL A 1 184 ? -43.802 29.879 -11.020 1.00 87.12 184 VAL A CA 1
ATOM 1407 C C . VAL A 1 184 ? -44.044 28.396 -10.713 1.00 87.12 184 VAL A C 1
ATOM 1409 O O . VAL A 1 184 ? -43.355 27.529 -11.254 1.00 87.12 184 VAL A O 1
ATOM 1412 N N . ALA A 1 185 ? -45.037 28.073 -9.878 1.00 88.31 185 ALA A N 1
ATOM 1413 C CA . ALA A 1 185 ? -45.384 26.685 -9.574 1.00 88.31 185 ALA A CA 1
ATOM 1414 C C . ALA A 1 185 ? -45.849 25.921 -10.825 1.00 88.31 185 ALA A C 1
ATOM 1416 O O . ALA A 1 185 ? -45.407 24.797 -11.066 1.00 88.31 185 ALA A O 1
ATOM 1417 N N . GLU A 1 186 ? -46.687 26.546 -11.654 1.00 92.12 186 GLU A N 1
ATOM 1418 C CA . GLU A 1 186 ? -47.149 25.942 -12.903 1.00 92.12 186 GLU A CA 1
ATOM 1419 C C . GLU A 1 186 ? -46.023 25.831 -13.945 1.00 92.12 186 GLU A C 1
ATOM 1421 O O . GLU A 1 186 ? -45.979 24.863 -14.701 1.00 92.12 186 GLU A O 1
ATOM 1426 N N . PHE A 1 187 ? -45.049 26.747 -13.931 1.00 86.69 187 PHE A N 1
ATOM 1427 C CA . PHE A 1 187 ? -43.846 26.641 -14.762 1.00 86.69 187 PHE A CA 1
ATOM 1428 C C . PHE A 1 187 ? -43.019 25.388 -14.435 1.00 86.69 187 PHE A C 1
ATOM 1430 O O . PHE A 1 187 ? -42.560 24.679 -15.332 1.00 86.69 187 PHE A O 1
ATOM 1437 N N . ASN A 1 188 ? -42.880 25.058 -13.148 1.00 83.19 188 ASN A N 1
ATOM 1438 C CA . ASN A 1 188 ? -42.217 23.822 -12.724 1.00 83.19 188 ASN A CA 1
ATOM 1439 C C . ASN A 1 188 ? -43.006 22.568 -13.138 1.00 83.19 188 ASN A C 1
ATOM 1441 O O . ASN A 1 188 ? -42.404 21.549 -13.476 1.00 83.19 188 ASN A O 1
ATOM 1445 N N . ASN A 1 189 ? -44.341 22.639 -13.155 1.00 86.69 189 ASN A N 1
ATOM 1446 C CA . ASN A 1 189 ? -45.184 21.560 -13.671 1.00 86.69 189 ASN A CA 1
ATOM 1447 C C . ASN A 1 189 ? -44.971 21.355 -15.181 1.00 86.69 189 ASN A C 1
ATOM 1449 O O . ASN A 1 189 ? -44.721 20.234 -15.622 1.00 86.69 189 ASN A O 1
ATOM 1453 N N . LEU A 1 190 ? -44.970 22.442 -15.962 1.00 83.31 190 LEU A N 1
ATOM 1454 C CA . LEU A 1 190 ? -44.675 22.410 -17.397 1.00 83.31 190 LEU A CA 1
ATOM 1455 C C . LEU A 1 190 ? -43.309 21.767 -17.679 1.00 83.31 190 LEU A C 1
ATOM 1457 O O . LEU A 1 190 ? -43.197 20.938 -18.580 1.00 83.31 190 LEU A O 1
ATOM 1461 N N . LYS A 1 191 ? -42.285 22.082 -16.877 1.00 78.94 191 LYS A N 1
ATOM 1462 C CA . LYS A 1 191 ? -40.953 21.467 -16.984 1.00 78.94 191 LYS A CA 1
ATOM 1463 C C . LYS A 1 191 ? -40.996 19.947 -16.817 1.00 78.94 191 LYS A C 1
ATOM 1465 O O . LYS A 1 191 ? -40.359 19.239 -17.592 1.00 78.94 191 LYS A O 1
ATOM 1470 N N . THR A 1 192 ? -41.746 19.451 -15.836 1.00 77.56 192 THR A N 1
ATOM 1471 C CA . THR A 1 192 ? -41.917 18.010 -15.602 1.00 77.56 192 THR A CA 1
ATOM 1472 C C . THR A 1 192 ? -42.672 17.348 -16.751 1.00 77.56 192 THR A C 1
ATOM 1474 O O . THR A 1 192 ? -42.204 16.336 -17.262 1.00 77.56 192 THR A O 1
ATOM 1477 N N . ILE A 1 193 ? -43.765 17.955 -17.231 1.00 78.19 193 ILE A N 1
ATOM 1478 C CA . ILE A 1 193 ? -44.537 17.456 -18.384 1.00 78.19 193 ILE A CA 1
ATOM 1479 C C . ILE A 1 193 ? -43.643 17.344 -19.620 1.00 78.19 193 ILE A C 1
ATOM 1481 O O . ILE A 1 193 ? -43.652 16.321 -20.306 1.00 78.19 193 ILE A O 1
ATOM 1485 N N . ILE A 1 194 ? -42.846 18.383 -19.891 1.00 68.62 194 ILE A N 1
ATOM 1486 C CA . ILE A 1 194 ? -41.893 18.368 -20.998 1.00 68.62 194 ILE A CA 1
ATOM 1487 C C . ILE A 1 194 ? -40.868 17.261 -20.766 1.00 68.62 194 ILE A C 1
ATOM 1489 O O . ILE A 1 194 ? -40.708 16.440 -21.654 1.00 68.62 194 ILE A O 1
ATOM 1493 N N . ALA A 1 195 ? -40.232 17.173 -19.594 1.00 64.69 195 ALA A N 1
ATOM 1494 C CA . ALA A 1 195 ? -39.206 16.167 -19.302 1.00 64.69 195 ALA A CA 1
ATOM 1495 C C . ALA A 1 195 ? -39.713 14.716 -19.416 1.00 64.69 195 ALA A C 1
ATOM 1497 O O . ALA A 1 195 ? -39.006 13.867 -19.956 1.00 64.69 195 ALA A O 1
ATOM 1498 N N . GLU A 1 196 ? -40.932 14.439 -18.953 1.00 69.81 196 GLU A N 1
ATOM 1499 C CA . GLU A 1 196 ? -41.556 13.113 -19.017 1.00 69.81 196 GLU A CA 1
ATOM 1500 C C . GLU A 1 196 ? -41.924 12.715 -20.450 1.00 69.81 196 GLU A C 1
ATOM 1502 O O . GLU A 1 196 ? -41.686 11.581 -20.861 1.00 69.81 196 GLU A O 1
ATOM 1507 N N . LYS A 1 197 ? -42.477 13.643 -21.242 1.00 63.34 197 LYS A N 1
ATOM 1508 C CA . LYS A 1 197 ? -42.858 13.375 -22.642 1.00 63.34 197 LYS A CA 1
ATOM 1509 C C . LYS A 1 197 ? -41.654 13.402 -23.590 1.00 63.34 197 LYS A C 1
ATOM 1511 O O . LYS A 1 197 ? -41.682 12.776 -24.643 1.00 63.34 197 LYS A O 1
ATOM 1516 N N . ALA A 1 198 ? -40.593 14.103 -23.208 1.00 56.91 198 ALA A N 1
ATOM 1517 C CA . ALA A 1 198 ? -39.339 14.251 -23.939 1.00 56.91 198 ALA A CA 1
ATOM 1518 C C . ALA A 1 198 ? -38.361 13.078 -23.784 1.00 56.91 198 ALA A C 1
ATOM 1520 O O . ALA A 1 198 ? -37.256 13.185 -24.323 1.00 56.91 198 ALA A O 1
ATOM 1521 N N . GLY A 1 199 ? -38.732 12.039 -23.023 1.00 47.03 199 GLY A N 1
ATOM 1522 C CA . GLY A 1 199 ? -37.887 11.082 -22.289 1.00 47.03 199 GLY A CA 1
ATOM 1523 C C . GLY A 1 199 ? -36.867 10.215 -23.039 1.00 47.03 199 GLY A C 1
ATOM 1524 O O . GLY A 1 199 ? -36.821 9.029 -22.777 1.00 47.03 199 GLY A O 1
ATOM 1525 N N . ASP A 1 200 ? -36.067 10.807 -23.927 1.00 40.88 200 ASP A N 1
ATOM 1526 C CA . ASP A 1 200 ? -34.732 10.402 -24.415 1.00 40.88 200 ASP A CA 1
ATOM 1527 C C . ASP A 1 200 ? -34.225 11.428 -25.462 1.00 40.88 200 ASP A C 1
ATOM 1529 O O . ASP A 1 200 ? -33.027 11.663 -25.619 1.00 40.88 200 ASP A O 1
ATOM 1533 N N . TYR A 1 201 ? -35.147 12.132 -26.131 1.00 40.19 201 TYR A N 1
ATOM 1534 C CA . TYR A 1 201 ? -34.872 13.085 -27.214 1.00 40.19 201 TYR A CA 1
ATOM 1535 C C . TYR A 1 201 ? -34.197 14.391 -26.745 1.00 40.19 201 TYR A C 1
ATOM 1537 O O . TYR A 1 201 ? -33.405 14.983 -27.478 1.00 40.19 201 TYR A O 1
ATOM 1545 N N . TRP A 1 202 ? -34.467 14.849 -25.514 1.00 43.22 202 TRP A N 1
ATOM 1546 C CA . TRP A 1 202 ? -33.989 16.159 -25.035 1.00 43.22 202 TRP A CA 1
ATOM 1547 C C . TRP A 1 202 ? -32.792 16.111 -24.076 1.00 43.22 202 TRP A C 1
ATOM 1549 O O . TRP A 1 202 ? -32.027 17.075 -24.040 1.00 43.22 202 TRP A O 1
ATOM 1559 N N . GLN A 1 203 ? -32.544 14.997 -23.370 1.00 42.16 203 GLN A N 1
ATOM 1560 C CA . GLN A 1 203 ? -31.303 14.832 -22.590 1.00 42.16 203 GLN A CA 1
ATOM 1561 C C . GLN A 1 203 ? -30.057 14.789 -23.491 1.00 42.16 203 GLN A C 1
ATOM 1563 O O . GLN A 1 203 ? -29.006 15.306 -23.107 1.00 42.16 203 GLN A O 1
ATOM 1568 N N . PHE A 1 204 ? -30.187 14.268 -24.717 1.00 38.62 204 PHE A N 1
ATOM 1569 C CA . PHE A 1 204 ? -29.133 14.311 -25.736 1.00 38.62 204 PHE A CA 1
ATOM 1570 C C . PHE A 1 204 ? -28.875 15.742 -26.257 1.00 38.62 204 PHE A C 1
ATOM 1572 O O . PHE A 1 204 ? -27.745 16.107 -26.580 1.00 38.62 204 PHE A O 1
ATOM 1579 N N . ARG A 1 205 ? -29.910 16.597 -26.281 1.00 41.44 205 ARG A N 1
ATOM 1580 C CA . ARG A 1 205 ? -29.875 17.950 -26.862 1.00 41.44 205 ARG A CA 1
ATOM 1581 C C . ARG A 1 205 ? -29.278 19.035 -25.956 1.00 41.44 205 ARG A C 1
ATOM 1583 O O . ARG A 1 205 ? -29.119 20.144 -26.437 1.00 41.44 205 ARG A O 1
ATOM 1590 N N . TYR A 1 206 ? -28.964 18.783 -24.683 1.00 45.28 206 TYR A N 1
ATOM 1591 C CA . TYR A 1 206 ? -28.405 19.828 -23.797 1.00 45.28 206 TYR A CA 1
ATOM 1592 C C . TYR A 1 206 ? -27.085 19.461 -23.121 1.00 45.28 206 TYR A C 1
ATOM 1594 O O . TYR A 1 206 ? -26.278 20.358 -22.885 1.00 45.28 206 TYR A O 1
ATOM 1602 N N . SER A 1 207 ? -26.794 18.175 -22.902 1.00 47.91 207 SER A N 1
ATOM 1603 C CA . SER A 1 207 ? -25.440 17.761 -22.506 1.00 47.91 207 SER A CA 1
ATOM 1604 C C . SER A 1 207 ? -24.441 17.920 -23.660 1.00 47.91 207 SER A C 1
ATOM 1606 O O . SER A 1 207 ? -23.286 18.261 -23.424 1.00 47.91 207 SER A O 1
ATOM 1608 N N . GLY A 1 208 ? -24.901 17.759 -24.909 1.00 43.19 208 GLY A N 1
ATOM 1609 C CA . GLY A 1 208 ? -24.074 17.910 -26.106 1.00 43.19 208 GLY A CA 1
ATOM 1610 C C . GLY A 1 208 ? -24.113 19.287 -26.774 1.00 43.19 208 GLY A C 1
ATOM 1611 O O . GLY A 1 208 ? -23.191 19.616 -27.495 1.00 43.19 208 GLY A O 1
ATOM 1612 N N . LEU A 1 209 ? -25.135 20.126 -26.582 1.00 39.28 209 LEU A N 1
ATOM 1613 C CA . LEU A 1 209 ? -25.351 21.289 -27.468 1.00 39.28 209 LEU A CA 1
ATOM 1614 C C . LEU A 1 209 ? -24.857 22.626 -26.884 1.00 39.28 209 LEU A C 1
ATOM 1616 O O . LEU A 1 209 ? -24.511 23.526 -27.648 1.00 39.28 209 LEU A O 1
ATOM 1620 N N . ALA A 1 210 ? -24.698 22.740 -25.559 1.00 40.44 210 ALA A N 1
ATOM 1621 C CA . ALA A 1 210 ? -24.057 23.909 -24.938 1.00 40.44 210 ALA A CA 1
ATOM 1622 C C . ALA A 1 210 ? -22.567 24.052 -25.322 1.00 40.44 210 ALA A C 1
ATOM 1624 O O . ALA A 1 210 ? -22.009 25.141 -25.228 1.00 40.44 210 ALA A O 1
ATOM 1625 N N . GLN A 1 211 ? -21.936 22.978 -25.814 1.00 44.88 211 GLN A N 1
ATOM 1626 C CA . GLN A 1 211 ? -20.593 23.019 -26.405 1.00 44.88 211 GLN A CA 1
ATOM 1627 C C . GLN A 1 211 ? -20.588 23.203 -27.936 1.00 44.88 211 GLN A C 1
ATOM 1629 O O . GLN A 1 211 ? -19.521 23.409 -28.503 1.00 44.88 211 GLN A O 1
ATOM 1634 N N . PHE A 1 212 ? -21.740 23.154 -28.620 1.00 43.94 212 PHE A N 1
ATOM 1635 C CA . PHE A 1 212 ? -21.780 22.975 -30.081 1.00 43.94 212 PHE A CA 1
ATOM 1636 C C . PHE A 1 212 ? -22.638 23.979 -30.869 1.00 43.94 212 PHE A C 1
ATOM 1638 O O . PHE A 1 212 ? -22.584 23.972 -32.098 1.00 43.94 212 PHE A O 1
ATOM 1645 N N . VAL A 1 213 ? -23.384 24.893 -30.237 1.00 35.91 213 VAL A N 1
ATOM 1646 C CA . VAL A 1 213 ? -24.147 25.911 -30.988 1.00 35.91 213 VAL A CA 1
ATOM 1647 C C . VAL A 1 213 ? -23.376 27.222 -31.123 1.00 35.91 213 VAL A C 1
ATOM 1649 O O . VAL A 1 213 ? -23.677 28.225 -30.490 1.00 35.91 213 VAL A O 1
ATOM 1652 N N . THR A 1 214 ? -22.427 27.235 -32.056 1.00 39.69 214 THR A N 1
ATOM 1653 C CA . THR A 1 214 ? -22.300 28.360 -32.995 1.00 39.69 214 THR A CA 1
ATOM 1654 C C . THR A 1 214 ? -22.328 27.773 -34.400 1.00 39.69 214 THR A C 1
ATOM 1656 O O . THR A 1 214 ? -21.493 26.969 -34.800 1.00 39.69 214 THR A O 1
ATOM 1659 N N . ARG A 1 215 ? -23.382 28.110 -35.139 1.00 36.50 215 ARG A N 1
ATOM 1660 C CA . ARG A 1 215 ? -23.859 27.406 -36.337 1.00 36.50 215 ARG A CA 1
ATOM 1661 C C . ARG A 1 215 ? -23.056 27.744 -37.610 1.00 36.50 215 ARG A C 1
ATOM 1663 O O . ARG A 1 215 ? -23.631 27.893 -38.680 1.00 36.50 215 ARG A O 1
ATOM 1670 N N . ALA A 1 216 ? -21.732 27.872 -37.489 1.00 38.22 216 ALA A N 1
ATOM 1671 C CA . ALA A 1 216 ? -20.810 28.212 -38.580 1.00 38.22 216 ALA A CA 1
ATOM 1672 C C . ALA A 1 216 ? -19.573 27.290 -38.685 1.00 38.22 216 ALA A C 1
ATOM 1674 O O . ALA A 1 216 ? -18.701 27.542 -39.515 1.00 38.22 216 ALA A O 1
ATOM 1675 N N . SER A 1 217 ? -19.465 26.230 -37.877 1.00 45.62 217 SER A N 1
ATOM 1676 C CA . SER A 1 217 ? -18.206 25.479 -37.751 1.00 45.62 217 SER A CA 1
ATOM 1677 C C . SER A 1 217 ? -18.366 23.970 -37.539 1.00 45.62 217 SER A C 1
ATOM 1679 O O . SER A 1 217 ? -17.690 23.401 -36.683 1.00 45.62 217 SER A O 1
ATOM 1681 N N . LEU A 1 218 ? -19.216 23.283 -38.307 1.00 52.03 218 LEU A N 1
ATOM 1682 C CA . LEU A 1 218 ? -18.988 21.842 -38.478 1.00 52.03 218 LEU A CA 1
ATOM 1683 C C . LEU A 1 218 ? -17.761 21.671 -39.407 1.00 52.03 218 LEU A C 1
ATOM 1685 O O . LEU A 1 218 ? -17.759 22.241 -40.499 1.00 52.03 218 LEU A O 1
ATOM 1689 N N . PRO A 1 219 ? -16.683 20.985 -38.974 1.00 56.72 219 PRO A N 1
ATOM 1690 C CA . PRO A 1 219 ? -15.355 21.121 -39.585 1.00 56.72 219 PRO A CA 1
ATOM 1691 C C . PRO A 1 219 ? -15.060 20.162 -40.753 1.00 56.72 219 PRO A C 1
ATOM 1693 O O . PRO A 1 219 ? -13.933 20.169 -41.238 1.00 56.72 219 PRO A O 1
ATOM 1696 N N . ILE A 1 220 ? -16.010 19.337 -41.210 1.00 55.53 220 ILE A N 1
ATOM 1697 C CA . ILE A 1 220 ? -15.751 18.295 -42.223 1.00 55.53 220 ILE A CA 1
ATOM 1698 C C . ILE A 1 220 ? -16.297 18.720 -43.595 1.00 55.53 220 ILE A C 1
ATOM 1700 O O . ILE A 1 220 ? -17.466 19.069 -43.729 1.00 55.53 220 ILE A O 1
ATOM 1704 N N . ASP A 1 221 ? -15.441 18.693 -44.619 1.00 64.25 221 ASP A N 1
ATOM 1705 C CA . ASP A 1 221 ? -15.808 18.957 -46.016 1.00 64.25 221 ASP A CA 1
ATOM 1706 C C . ASP A 1 221 ? -16.601 17.774 -46.603 1.00 64.25 221 ASP A C 1
ATOM 1708 O O . ASP A 1 221 ? -16.154 16.632 -46.516 1.00 64.25 221 ASP A O 1
ATOM 1712 N N . GLN A 1 222 ? -17.748 18.019 -47.244 1.00 62.44 222 GLN A N 1
ATOM 1713 C CA . GLN A 1 222 ? -18.580 16.960 -47.840 1.00 62.44 222 GLN A CA 1
ATOM 1714 C C . GLN A 1 222 ? -17.792 16.067 -48.813 1.00 62.44 222 GLN A C 1
ATOM 1716 O O . GLN A 1 222 ? -17.968 14.851 -48.835 1.00 62.44 222 GLN A O 1
ATOM 1721 N N . ARG A 1 223 ? -16.848 16.646 -49.563 1.00 67.31 223 ARG A N 1
ATOM 1722 C CA . ARG A 1 223 ? -16.032 15.894 -50.528 1.00 67.31 223 ARG A CA 1
ATOM 1723 C C . ARG A 1 223 ? -15.148 14.852 -49.855 1.00 67.31 223 ARG A C 1
ATOM 1725 O O . ARG A 1 223 ? -14.826 13.845 -50.474 1.00 67.31 223 ARG A O 1
ATOM 1732 N N . VAL A 1 224 ? -14.749 15.081 -48.604 1.00 72.25 224 VAL A N 1
ATOM 1733 C CA . VAL A 1 224 ? -13.966 14.116 -47.824 1.00 72.25 224 VAL A CA 1
ATOM 1734 C C . VAL A 1 224 ? -14.801 12.873 -47.522 1.00 72.25 224 VAL A C 1
ATOM 1736 O O . VAL A 1 224 ? -14.316 11.753 -47.679 1.00 72.25 224 VAL A O 1
ATOM 1739 N N . VAL A 1 225 ? -16.072 13.061 -47.166 1.00 74.06 225 VAL A N 1
ATOM 1740 C CA . VAL A 1 225 ? -17.015 11.959 -46.942 1.00 74.06 225 VAL A CA 1
ATOM 1741 C C . VAL A 1 225 ? -17.270 11.202 -48.247 1.00 74.06 225 VAL A C 1
ATOM 1743 O O . VAL A 1 225 ? -17.152 9.977 -48.271 1.00 74.06 225 VAL A O 1
ATOM 1746 N N . ASP A 1 226 ? -17.508 11.919 -49.347 1.00 75.62 226 ASP A N 1
ATOM 1747 C CA . ASP A 1 226 ? -17.741 11.314 -50.664 1.00 75.62 226 ASP A CA 1
ATOM 1748 C C . ASP A 1 226 ? -16.528 10.492 -51.144 1.00 75.62 226 ASP A C 1
ATOM 1750 O O . ASP A 1 226 ? -16.685 9.393 -51.678 1.00 75.62 226 ASP A O 1
ATOM 1754 N N . VAL A 1 227 ? -15.303 10.979 -50.904 1.00 81.56 227 VAL A N 1
ATOM 1755 C CA . VAL A 1 227 ? -14.061 10.250 -51.211 1.00 81.56 227 VAL A CA 1
ATOM 1756 C C . VAL A 1 227 ? -13.944 8.977 -50.373 1.00 81.56 227 VAL A C 1
ATOM 1758 O O . VAL A 1 227 ? -13.616 7.925 -50.917 1.00 81.56 227 VAL A O 1
ATOM 1761 N N . LEU A 1 228 ? -14.237 9.028 -49.071 1.00 82.62 228 LEU A N 1
ATOM 1762 C CA . LEU A 1 228 ? -14.193 7.842 -48.208 1.00 82.62 228 LEU A CA 1
ATOM 1763 C C . LEU A 1 228 ? -15.206 6.780 -48.642 1.00 82.62 228 LEU A C 1
ATOM 1765 O O . LEU A 1 228 ? -14.864 5.597 -48.690 1.00 82.62 228 LEU A O 1
ATOM 1769 N N . ILE A 1 229 ? -16.419 7.199 -49.014 1.00 80.06 229 ILE A N 1
ATOM 1770 C CA . ILE A 1 229 ? -17.450 6.311 -49.566 1.00 80.06 229 ILE A CA 1
ATOM 1771 C C . ILE A 1 229 ? -16.971 5.709 -50.888 1.00 80.06 229 ILE A C 1
ATOM 1773 O O . ILE A 1 229 ? -17.042 4.490 -51.071 1.00 80.06 229 ILE A O 1
ATOM 1777 N N . TYR A 1 230 ? -16.428 6.527 -51.792 1.00 86.62 230 TYR A N 1
ATOM 1778 C CA . TYR A 1 230 ? -15.879 6.062 -53.064 1.00 86.62 230 TYR A CA 1
ATOM 1779 C C . TYR A 1 230 ? -14.777 5.014 -52.863 1.00 86.62 230 TYR A C 1
ATOM 1781 O O . TYR A 1 230 ? -14.791 3.982 -53.536 1.00 86.62 230 TYR A O 1
ATOM 1789 N N . LEU A 1 231 ? -13.858 5.228 -51.912 1.00 86.06 231 LEU A N 1
ATOM 1790 C CA . LEU A 1 231 ? -12.739 4.317 -51.657 1.00 86.06 231 LEU A CA 1
ATOM 1791 C C . LEU A 1 231 ? -13.204 2.902 -51.281 1.00 86.06 231 LEU A C 1
ATOM 1793 O O . LEU A 1 231 ? -12.625 1.923 -51.751 1.00 86.06 231 LEU A O 1
ATOM 1797 N N . VAL A 1 232 ? -14.264 2.774 -50.479 1.00 85.19 232 VAL A N 1
ATOM 1798 C CA . VAL A 1 232 ? -14.768 1.461 -50.031 1.00 85.19 232 VAL A CA 1
ATOM 1799 C C . VAL A 1 232 ? -15.885 0.881 -50.895 1.00 85.19 232 VAL A C 1
ATOM 1801 O O . VAL A 1 232 ? -16.206 -0.309 -50.777 1.00 85.19 232 VAL A O 1
ATOM 1804 N N . THR A 1 233 ? -16.469 1.691 -51.780 1.00 83.00 233 THR A N 1
ATOM 1805 C CA . THR A 1 233 ? -17.487 1.243 -52.732 1.00 83.00 233 THR A CA 1
ATOM 1806 C C . THR A 1 233 ? -16.879 0.204 -53.681 1.00 83.00 233 THR A C 1
ATOM 1808 O O . THR A 1 233 ? -15.824 0.465 -54.259 1.00 83.00 233 THR A O 1
ATOM 1811 N N . PRO A 1 234 ? -17.492 -0.987 -53.848 1.00 84.44 234 PRO A N 1
ATOM 1812 C CA . PRO A 1 234 ? -17.021 -1.999 -54.793 1.00 84.44 234 PRO A CA 1
ATOM 1813 C C . PRO A 1 234 ? -16.748 -1.440 -56.198 1.00 84.44 234 PRO A C 1
ATOM 1815 O O . PRO A 1 234 ? -17.502 -0.605 -56.701 1.00 84.44 234 PRO A O 1
ATOM 1818 N N . ALA A 1 235 ? -15.695 -1.933 -56.856 1.00 85.25 235 ALA A N 1
ATOM 1819 C CA . ALA A 1 235 ? -15.302 -1.455 -58.184 1.00 85.25 235 ALA A CA 1
ATOM 1820 C C . ALA A 1 235 ? -16.384 -1.681 -59.258 1.00 85.25 235 ALA A C 1
ATOM 1822 O O . ALA A 1 235 ? -16.561 -0.856 -60.150 1.00 85.25 235 ALA A O 1
ATOM 1823 N N . ASP A 1 236 ? -17.167 -2.756 -59.143 1.00 83.44 236 ASP A N 1
ATOM 1824 C CA . ASP A 1 236 ? -18.309 -3.054 -60.017 1.00 83.44 236 ASP A CA 1
ATOM 1825 C C . ASP A 1 236 ? -19.510 -2.114 -59.805 1.00 83.44 236 ASP A C 1
ATOM 1827 O O . ASP A 1 236 ? -20.398 -2.053 -60.653 1.00 83.44 236 ASP A O 1
ATOM 1831 N N . ARG A 1 237 ? -19.518 -1.346 -58.709 1.00 78.44 237 ARG A N 1
ATOM 1832 C CA . ARG A 1 237 ? -20.483 -0.274 -58.420 1.00 78.44 237 ARG A CA 1
ATOM 1833 C C . ARG A 1 237 ? -19.899 1.128 -58.635 1.00 78.44 237 ARG A C 1
ATOM 1835 O O . ARG A 1 237 ? -20.520 2.108 -58.240 1.00 78.44 237 ARG A O 1
ATOM 1842 N N . GLY A 1 238 ? -18.725 1.227 -59.263 1.00 83.69 238 GLY A N 1
ATOM 1843 C CA . GLY A 1 238 ? -18.092 2.500 -59.610 1.00 83.69 238 GLY A CA 1
ATOM 1844 C C . GLY A 1 238 ? -17.233 3.134 -58.512 1.00 83.69 238 GLY A C 1
ATOM 1845 O O . GLY A 1 238 ? -16.943 4.319 -58.622 1.00 83.69 238 GLY A O 1
ATOM 1846 N N . GLY A 1 239 ? -16.830 2.385 -57.477 1.00 87.75 239 GLY A N 1
ATOM 1847 C CA . GLY A 1 239 ? -15.872 2.836 -56.454 1.00 87.75 239 GLY A CA 1
ATOM 1848 C C . GLY A 1 239 ? -14.444 2.306 -56.639 1.00 87.75 239 GLY A C 1
ATOM 1849 O O . GLY A 1 239 ? -14.133 1.674 -57.647 1.00 87.75 239 GLY A O 1
ATOM 1850 N N . ALA A 1 240 ? -13.563 2.524 -55.656 1.00 86.56 240 ALA A N 1
ATOM 1851 C CA . ALA A 1 240 ? -12.183 2.013 -55.685 1.00 86.56 240 ALA A CA 1
ATOM 1852 C C . ALA A 1 240 ? -12.051 0.556 -55.198 1.00 86.56 240 ALA A C 1
ATOM 1854 O O . ALA A 1 240 ? -11.060 -0.111 -55.488 1.00 86.56 240 ALA A O 1
ATOM 1855 N N . GLY A 1 241 ? -13.063 0.035 -54.500 1.00 88.75 241 GLY A N 1
ATOM 1856 C CA . GLY A 1 241 ? -13.162 -1.372 -54.125 1.00 88.75 241 GLY A CA 1
ATOM 1857 C C . GLY A 1 241 ? -12.282 -1.814 -52.959 1.00 88.75 241 GLY A C 1
ATOM 1858 O O . GLY A 1 241 ? -12.100 -3.022 -52.801 1.00 88.75 241 GLY A O 1
ATOM 1859 N N . HIS A 1 242 ? -11.768 -0.892 -52.141 1.00 91.44 242 HIS A N 1
ATOM 1860 C CA . HIS A 1 242 ? -10.959 -1.259 -50.982 1.00 91.44 242 HIS A CA 1
ATOM 1861 C C . HIS A 1 242 ? -11.788 -2.038 -49.954 1.00 91.44 242 HIS A C 1
ATOM 1863 O O . HIS A 1 242 ? -12.908 -1.669 -49.595 1.00 91.44 242 HIS A O 1
ATOM 1869 N N . GLU A 1 243 ? -11.227 -3.138 -49.458 1.00 86.69 243 GLU A N 1
ATOM 1870 C CA . GLU A 1 243 ? -11.854 -3.990 -48.448 1.00 86.69 243 GLU A CA 1
ATOM 1871 C C . GLU A 1 243 ? -11.727 -3.401 -47.038 1.00 86.69 243 GLU A C 1
ATOM 1873 O O . GLU A 1 243 ? -12.456 -3.819 -46.133 1.00 86.69 243 GLU A O 1
ATOM 1878 N N . ARG A 1 244 ? -10.800 -2.453 -46.843 1.00 86.19 244 ARG A N 1
ATOM 1879 C CA . ARG A 1 244 ? -10.574 -1.754 -45.577 1.00 86.19 244 ARG A CA 1
ATOM 1880 C C . ARG A 1 244 ? -9.911 -0.397 -45.798 1.00 86.19 244 ARG A C 1
ATOM 1882 O O . ARG A 1 244 ? -8.949 -0.302 -46.543 1.00 86.19 244 ARG A O 1
ATOM 1889 N N . ILE A 1 245 ? -10.387 0.619 -45.097 1.00 88.56 245 ILE A N 1
ATOM 1890 C CA . ILE A 1 245 ? -9.807 1.951 -44.979 1.00 88.56 245 ILE A CA 1
ATOM 1891 C C . ILE A 1 245 ? -9.942 2.350 -43.509 1.00 88.56 245 ILE A C 1
ATOM 1893 O O . ILE A 1 245 ? -11.059 2.476 -42.998 1.00 88.56 245 ILE A O 1
ATOM 1897 N N . ARG A 1 246 ? -8.814 2.524 -42.814 1.00 85.50 246 ARG A N 1
ATOM 1898 C CA . ARG A 1 246 ? -8.802 3.120 -41.472 1.00 85.50 246 ARG A CA 1
ATOM 1899 C C . ARG A 1 246 ? -8.406 4.580 -41.588 1.00 85.50 246 ARG A C 1
ATOM 1901 O O . ARG A 1 246 ? -7.306 4.892 -42.035 1.00 85.50 246 ARG A O 1
ATOM 1908 N N . VAL A 1 247 ? -9.299 5.456 -41.157 1.00 82.75 247 VAL A N 1
ATOM 1909 C CA . VAL A 1 247 ? -9.074 6.897 -41.136 1.00 82.75 247 VAL A CA 1
ATOM 1910 C C . VAL A 1 247 ? -8.500 7.271 -39.775 1.00 82.75 247 VAL A C 1
ATOM 1912 O O . VAL A 1 247 ? -9.113 6.990 -38.743 1.00 82.75 247 VAL A O 1
ATOM 1915 N N . LYS A 1 248 ? -7.301 7.862 -39.773 1.00 74.19 248 LYS A N 1
ATOM 1916 C CA . LYS A 1 248 ? -6.621 8.322 -38.557 1.00 74.19 248 LYS A CA 1
ATOM 1917 C C . LYS A 1 248 ? -7.226 9.629 -38.057 1.00 74.19 248 LYS A C 1
ATOM 1919 O O . LYS A 1 248 ? -7.397 9.763 -36.849 1.00 74.19 248 LYS A O 1
ATOM 1924 N N . ARG A 1 249 ? -7.535 10.564 -38.966 1.00 71.62 249 ARG A N 1
ATOM 1925 C CA . ARG A 1 249 ? -8.133 11.868 -38.647 1.00 71.62 249 ARG A CA 1
ATOM 1926 C C . ARG A 1 249 ? -8.891 12.473 -39.836 1.00 71.62 249 ARG A C 1
ATOM 1928 O O . ARG A 1 249 ? -8.439 12.357 -40.976 1.00 71.62 249 ARG A O 1
ATOM 1935 N N . ILE A 1 250 ? -9.999 13.168 -39.556 1.00 68.19 250 ILE A N 1
ATOM 1936 C CA . ILE A 1 250 ? -10.793 13.946 -40.526 1.00 68.19 250 ILE A CA 1
ATOM 1937 C C . ILE A 1 250 ? -10.866 15.416 -40.064 1.00 68.19 250 ILE A C 1
ATOM 1939 O O . ILE A 1 250 ? -11.810 15.764 -39.361 1.00 68.19 250 ILE A O 1
ATOM 1943 N N . TRP A 1 251 ? -9.904 16.304 -40.377 1.00 61.16 251 TRP A N 1
ATOM 1944 C CA . TRP A 1 251 ? -9.984 17.694 -39.865 1.00 61.16 251 TRP A CA 1
ATOM 1945 C C . TRP A 1 251 ? -9.461 18.822 -40.769 1.00 61.16 251 TRP A C 1
ATOM 1947 O O . TRP A 1 251 ? -8.554 18.650 -41.583 1.00 61.16 251 TRP A O 1
ATOM 1957 N N . ARG A 1 252 ? -10.067 20.004 -40.562 1.00 43.44 252 ARG A N 1
ATOM 1958 C CA . ARG A 1 252 ? -9.805 21.310 -41.193 1.00 43.44 252 ARG A CA 1
ATOM 1959 C C . ARG A 1 252 ? -8.827 22.126 -40.329 1.00 43.44 252 ARG A C 1
ATOM 1961 O O . ARG A 1 252 ? -8.829 21.984 -39.115 1.00 43.44 252 ARG A O 1
ATOM 1968 N N . ASP A 1 253 ? -8.021 22.981 -40.967 1.00 45.69 253 ASP A N 1
ATOM 1969 C CA . ASP A 1 253 ? -6.966 23.829 -40.370 1.00 45.69 253 ASP A CA 1
ATOM 1970 C C . ASP A 1 253 ? -5.668 23.127 -39.914 1.00 45.69 253 ASP A C 1
ATOM 1972 O O . ASP A 1 253 ? -5.177 23.341 -38.807 1.00 45.69 253 ASP A O 1
ATOM 1976 N N . TYR A 1 254 ? -4.972 22.462 -40.848 1.00 50.84 254 TYR A N 1
ATOM 1977 C CA . TYR A 1 254 ? -3.526 22.138 -40.759 1.00 50.84 254 TYR A CA 1
ATOM 1978 C C . TYR A 1 254 ? -2.601 23.377 -40.619 1.00 50.84 254 TYR A C 1
ATOM 1980 O O . TYR A 1 254 ? -1.393 23.308 -40.827 1.00 50.84 254 TYR A O 1
ATOM 1988 N N . ASN A 1 255 ? -3.137 24.547 -40.267 1.00 46.19 255 ASN A N 1
ATOM 1989 C CA . ASN A 1 255 ? -2.386 25.791 -40.142 1.00 46.19 255 ASN A CA 1
ATOM 1990 C C . ASN A 1 255 ? -1.481 25.839 -38.895 1.00 46.19 255 ASN A C 1
ATOM 1992 O O . ASN A 1 255 ? -0.598 26.699 -38.844 1.00 46.19 255 ASN A O 1
ATOM 1996 N N . SER A 1 256 ? -1.678 24.950 -37.910 1.00 47.00 256 SER A N 1
ATOM 1997 C CA . SER A 1 256 ? -0.889 24.898 -36.668 1.00 47.00 256 SER A CA 1
ATOM 1998 C C . SER A 1 256 ? 0.228 23.851 -36.656 1.00 47.00 256 SER A C 1
ATOM 2000 O O . SER A 1 256 ? 1.132 23.954 -35.826 1.00 47.00 256 SER A O 1
ATOM 2002 N N . GLU A 1 257 ? 0.211 22.866 -37.557 1.00 44.25 257 GLU A N 1
ATOM 2003 C CA . GLU A 1 257 ? 1.342 21.950 -37.720 1.00 44.25 257 GLU A CA 1
ATOM 2004 C C . GLU A 1 257 ? 2.417 22.608 -38.589 1.00 44.25 257 GLU A C 1
ATOM 2006 O O . GLU A 1 257 ? 2.132 23.354 -39.525 1.00 44.25 257 GLU A O 1
ATOM 2011 N N . LYS A 1 258 ? 3.680 22.410 -38.205 1.00 44.09 258 LYS A N 1
ATOM 2012 C CA . LYS A 1 258 ? 4.861 23.122 -38.708 1.00 44.09 258 LYS A CA 1
ATOM 2013 C C . LYS A 1 258 ? 4.848 23.270 -40.243 1.00 44.09 258 LYS A C 1
ATOM 2015 O O . LYS A 1 258 ? 5.347 22.399 -40.953 1.00 44.09 258 LYS A O 1
ATOM 2020 N N . LYS A 1 259 ? 4.435 24.446 -40.744 1.00 43.97 259 LYS A N 1
ATOM 2021 C CA . LYS A 1 259 ? 4.595 24.894 -42.151 1.00 43.97 259 LYS A CA 1
ATOM 2022 C C . LYS A 1 259 ? 6.016 24.724 -42.706 1.00 43.97 259 LYS A C 1
ATOM 2024 O O . LYS A 1 259 ? 6.228 24.866 -43.900 1.00 43.97 259 LYS A O 1
ATOM 2029 N N . SER A 1 260 ? 7.004 24.469 -41.850 1.00 43.03 260 SER A N 1
ATOM 2030 C CA . SER A 1 260 ? 8.390 24.241 -42.239 1.00 43.03 260 SER A CA 1
ATOM 2031 C C . SER A 1 260 ? 8.671 22.853 -42.824 1.00 43.03 260 SER A C 1
ATOM 2033 O O . SER A 1 260 ? 9.776 22.665 -43.322 1.00 43.03 260 SER A O 1
ATOM 2035 N N . VAL A 1 261 ? 7.751 21.879 -42.726 1.00 42.88 261 VAL A N 1
ATOM 2036 C CA . VAL A 1 261 ? 8.002 20.497 -43.195 1.00 42.88 261 VAL A CA 1
ATOM 2037 C C . VAL A 1 261 ? 7.320 20.185 -44.534 1.00 42.88 261 VAL A C 1
ATOM 2039 O O . VAL A 1 261 ? 7.866 19.403 -45.309 1.00 42.88 261 VAL A O 1
ATOM 2042 N N . SER A 1 262 ? 6.197 20.831 -44.877 1.00 45.34 262 SER A N 1
ATOM 2043 C CA . SER A 1 262 ? 5.651 20.736 -46.239 1.00 45.34 262 SER A CA 1
ATOM 2044 C C . SER A 1 262 ? 6.346 21.758 -47.150 1.00 45.34 262 SER A C 1
ATOM 2046 O O . SER A 1 262 ? 6.524 22.920 -46.788 1.00 45.34 262 SER A O 1
ATOM 2048 N N . GLN A 1 263 ? 6.781 21.347 -48.346 1.00 44.91 263 GLN A N 1
ATOM 2049 C CA . GLN A 1 263 ? 7.428 22.228 -49.336 1.00 44.91 263 GLN A CA 1
ATOM 2050 C C . GLN A 1 263 ? 6.436 23.195 -50.023 1.00 44.91 263 GLN A C 1
ATOM 2052 O O . GLN A 1 263 ? 6.573 23.528 -51.200 1.00 44.91 263 GLN A O 1
ATOM 2057 N N . GLU A 1 264 ? 5.412 23.658 -49.314 1.00 47.28 264 GLU A N 1
ATOM 2058 C CA . GLU A 1 264 ? 4.319 24.446 -49.874 1.00 47.28 264 GLU A CA 1
ATOM 2059 C C . GLU A 1 264 ? 4.595 25.936 -49.647 1.00 47.28 264 GLU A C 1
ATOM 2061 O O . GLU A 1 264 ? 4.193 26.555 -48.664 1.00 47.28 264 GLU A O 1
ATOM 2066 N N . THR A 1 265 ? 5.384 26.516 -50.551 1.00 42.22 265 THR A N 1
ATOM 2067 C CA . THR A 1 265 ? 5.819 27.918 -50.483 1.00 42.22 265 THR A CA 1
ATOM 2068 C C . THR A 1 265 ? 4.763 28.890 -51.023 1.00 42.22 265 THR A C 1
ATOM 2070 O O . THR A 1 265 ? 4.018 28.597 -51.959 1.00 42.22 265 THR A O 1
ATOM 2073 N N . ALA A 1 266 ? 4.720 30.096 -50.444 1.00 43.25 266 ALA A N 1
ATOM 2074 C CA . ALA A 1 266 ? 3.866 31.190 -50.903 1.00 43.25 266 ALA A CA 1
ATOM 2075 C C . ALA A 1 266 ? 4.229 31.596 -52.347 1.00 43.25 266 ALA A C 1
ATOM 2077 O O . ALA A 1 266 ? 5.344 32.046 -52.602 1.00 43.25 266 ALA A O 1
ATOM 2078 N N . GLY A 1 267 ? 3.284 31.436 -53.281 1.00 55.31 267 GLY A N 1
ATOM 2079 C CA . GLY A 1 267 ? 3.457 31.736 -54.711 1.00 55.31 267 GLY A CA 1
ATOM 2080 C C . GLY A 1 267 ? 3.205 30.556 -55.659 1.00 55.31 267 GLY A C 1
ATOM 2081 O O . GLY A 1 267 ? 3.212 30.751 -56.873 1.00 55.31 267 GLY A O 1
ATOM 2082 N N . ALA A 1 268 ? 2.955 29.349 -55.140 1.00 52.47 268 ALA A N 1
ATOM 2083 C CA . ALA A 1 268 ? 2.569 28.204 -55.961 1.00 52.47 268 ALA A CA 1
ATOM 2084 C C . ALA A 1 268 ? 1.158 28.390 -56.555 1.00 52.47 268 ALA A C 1
ATOM 2086 O O . ALA A 1 268 ? 0.205 28.701 -55.844 1.00 52.47 268 ALA A O 1
ATOM 2087 N N . THR A 1 269 ? 1.008 28.169 -57.863 1.00 46.75 269 THR A N 1
ATOM 2088 C CA . THR A 1 269 ? -0.296 28.186 -58.556 1.00 46.75 269 THR A CA 1
ATOM 2089 C C . THR A 1 269 ? -1.182 26.988 -58.200 1.00 46.75 269 THR A C 1
ATOM 2091 O O . THR A 1 269 ? -2.382 27.029 -58.454 1.00 46.75 269 THR A O 1
ATOM 2094 N N . ASN A 1 270 ? -0.608 25.951 -57.580 1.00 45.28 270 ASN A N 1
ATOM 2095 C CA . ASN A 1 270 ? -1.326 24.831 -56.977 1.00 45.28 270 ASN A CA 1
ATOM 2096 C C . ASN A 1 270 ? -1.397 25.032 -55.460 1.00 45.28 270 ASN A C 1
ATOM 2098 O O . ASN A 1 270 ? -0.441 24.747 -54.742 1.00 45.28 270 ASN A O 1
ATOM 2102 N N . ILE A 1 271 ? -2.539 25.528 -54.982 1.00 50.38 271 ILE A N 1
ATOM 2103 C CA . ILE A 1 271 ? -2.873 25.527 -53.555 1.00 50.38 271 ILE A CA 1
ATOM 2104 C C . ILE A 1 271 ? -3.137 24.072 -53.157 1.00 50.38 271 ILE A C 1
ATOM 2106 O O . ILE A 1 271 ? -3.991 23.411 -53.744 1.00 50.38 271 ILE A O 1
ATOM 2110 N N . SER A 1 272 ? -2.384 23.569 -52.183 1.00 50.16 272 SER A N 1
ATOM 2111 C CA . SER A 1 272 ? -2.527 22.206 -51.674 1.00 50.16 272 SER A CA 1
ATOM 2112 C C . SER A 1 272 ? -3.898 21.966 -51.046 1.00 50.16 272 SER A C 1
ATOM 2114 O O . SER A 1 272 ? -4.441 22.839 -50.363 1.00 50.16 272 SER A O 1
ATOM 2116 N N . ALA A 1 273 ? -4.438 20.757 -51.215 1.00 52.12 273 ALA A N 1
ATOM 2117 C CA . ALA A 1 273 ? -5.674 20.327 -50.558 1.00 52.12 273 ALA A CA 1
ATOM 2118 C C . ALA A 1 273 ? -5.576 20.419 -49.018 1.00 52.12 273 ALA A C 1
ATOM 2120 O O . ALA A 1 273 ? -6.583 20.665 -48.348 1.00 52.12 273 ALA A O 1
ATOM 2121 N N . HIS A 1 274 ? -4.358 20.324 -48.466 1.00 51.50 274 HIS A N 1
ATOM 2122 C CA . HIS A 1 274 ? -4.079 20.501 -47.038 1.00 51.50 274 HIS A CA 1
ATOM 2123 C C . HIS A 1 274 ? -4.374 21.931 -46.548 1.00 51.50 274 HIS A C 1
ATOM 2125 O O . HIS A 1 274 ? -4.912 22.106 -45.456 1.00 51.50 274 HIS A O 1
ATOM 2131 N N . TYR A 1 275 ? -4.112 22.955 -47.370 1.00 44.16 275 TYR A N 1
ATOM 2132 C CA . TYR A 1 275 ? -4.333 24.367 -47.020 1.00 44.16 275 TYR A CA 1
ATOM 2133 C C . TYR A 1 275 ? -5.821 24.730 -46.875 1.00 44.16 275 TYR A C 1
ATOM 2135 O O . TYR A 1 275 ? -6.170 25.643 -46.130 1.00 44.16 275 TYR A O 1
ATOM 2143 N N . LEU A 1 276 ? -6.710 24.007 -47.564 1.00 51.81 276 LEU A N 1
ATOM 2144 C CA . LEU A 1 276 ? -8.160 24.233 -47.526 1.00 51.81 276 LEU A CA 1
ATOM 2145 C C . LEU A 1 276 ? -8.898 23.294 -46.559 1.00 51.81 276 LEU A C 1
ATOM 2147 O O . LEU A 1 276 ? -10.126 23.340 -46.496 1.00 51.81 276 LEU A O 1
ATOM 2151 N N . GLY A 1 277 ? -8.168 22.453 -45.814 1.00 53.16 277 GLY A N 1
ATOM 2152 C CA . GLY A 1 277 ? -8.750 21.472 -44.895 1.00 53.16 277 GLY A CA 1
ATOM 2153 C C . GLY A 1 277 ? -9.510 20.342 -45.590 1.00 53.16 277 GLY A C 1
ATOM 2154 O O . GLY A 1 277 ? -10.477 19.828 -45.041 1.00 53.16 277 GLY A O 1
ATOM 2155 N N . GLN A 1 278 ? -9.088 19.978 -46.803 1.00 61.06 278 GLN A N 1
ATOM 2156 C CA . GLN A 1 278 ? -9.646 18.873 -47.597 1.00 61.06 278 GLN A CA 1
ATOM 2157 C C . GLN A 1 278 ? -8.802 17.592 -47.468 1.00 61.06 278 GLN A C 1
ATOM 2159 O O . GLN A 1 278 ? -8.892 16.702 -48.310 1.00 61.06 278 GLN A O 1
ATOM 2164 N N . ALA A 1 279 ? -7.936 17.518 -46.454 1.00 65.75 279 ALA A N 1
ATOM 2165 C CA . ALA A 1 279 ? -7.023 16.402 -46.250 1.00 65.75 279 ALA A CA 1
ATOM 2166 C C . ALA A 1 279 ? -7.644 15.306 -45.373 1.00 65.75 279 ALA A C 1
ATOM 2168 O O . ALA A 1 279 ? -8.420 15.582 -44.459 1.00 65.75 279 ALA A O 1
ATOM 2169 N N . ILE A 1 280 ? -7.272 14.061 -45.665 1.00 74.56 280 ILE A N 1
ATOM 2170 C CA . ILE A 1 280 ? -7.686 12.856 -44.944 1.00 74.56 280 ILE A CA 1
ATOM 2171 C C . ILE A 1 280 ? -6.425 12.044 -44.681 1.00 74.56 280 ILE A C 1
ATOM 2173 O O . ILE A 1 280 ? -5.714 11.706 -45.630 1.00 74.56 280 ILE A O 1
ATOM 2177 N N . ASP A 1 281 ? -6.174 11.694 -43.422 1.00 75.56 281 ASP A N 1
ATOM 2178 C CA . ASP A 1 281 ? -5.082 10.786 -43.080 1.00 75.56 281 ASP A CA 1
ATOM 2179 C C . ASP A 1 281 ? -5.600 9.352 -42.983 1.00 75.56 281 ASP A C 1
ATOM 2181 O O . ASP A 1 281 ? -6.466 9.041 -42.160 1.00 75.56 281 ASP A O 1
ATOM 2185 N N . ILE A 1 282 ? -5.065 8.466 -43.824 1.00 82.12 282 ILE A N 1
ATOM 2186 C CA . ILE A 1 282 ? -5.425 7.047 -43.864 1.00 82.12 282 ILE A CA 1
ATOM 2187 C C . ILE A 1 282 ? -4.258 6.246 -43.288 1.00 82.12 282 ILE A C 1
ATOM 2189 O O . ILE A 1 282 ? -3.154 6.272 -43.822 1.00 82.12 282 ILE A O 1
ATOM 2193 N N . SER A 1 283 ? -4.488 5.514 -42.200 1.00 78.31 283 SER A N 1
ATOM 2194 C CA . SER A 1 283 ? -3.444 4.715 -41.545 1.00 78.31 283 SER A CA 1
ATOM 2195 C C . SER A 1 283 ? -3.392 3.267 -42.033 1.00 78.31 283 SER A C 1
ATOM 2197 O O . SER A 1 283 ? -2.331 2.645 -41.972 1.00 78.31 283 SER A O 1
ATOM 2199 N N . GLU A 1 284 ? -4.497 2.728 -42.559 1.00 87.38 284 GLU A N 1
ATOM 2200 C CA . GLU A 1 284 ? -4.569 1.365 -43.104 1.00 87.38 284 GLU A CA 1
ATOM 2201 C C . GLU A 1 284 ? -5.377 1.323 -44.404 1.00 87.38 284 GLU A C 1
ATOM 2203 O O . GLU A 1 284 ? -6.442 1.939 -44.489 1.00 87.38 284 GLU A O 1
ATOM 2208 N N . ILE A 1 285 ? -4.910 0.537 -45.377 1.00 89.25 285 ILE A N 1
ATOM 2209 C CA . ILE A 1 285 ? -5.604 0.257 -46.641 1.00 89.25 285 ILE A CA 1
ATOM 2210 C C . ILE A 1 285 ? -5.620 -1.259 -46.861 1.00 89.25 285 ILE A C 1
ATOM 2212 O O . ILE A 1 285 ? -4.590 -1.906 -46.784 1.00 89.25 285 ILE A O 1
ATOM 2216 N N . ASP A 1 286 ? -6.770 -1.844 -47.165 1.00 90.12 286 ASP A N 1
ATOM 2217 C CA . ASP A 1 286 ? -6.941 -3.268 -47.468 1.00 90.12 286 ASP A CA 1
ATOM 2218 C C . ASP A 1 286 ? -6.419 -4.249 -46.392 1.00 90.12 286 ASP A C 1
ATOM 2220 O O . ASP A 1 286 ? -6.123 -3.907 -45.242 1.00 90.12 286 ASP A O 1
ATOM 2224 N N . LEU A 1 287 ? -6.430 -5.538 -46.741 1.00 83.88 287 LEU A N 1
ATOM 2225 C CA . LEU A 1 287 ? -6.111 -6.659 -45.864 1.00 83.88 287 LEU A CA 1
ATOM 2226 C C . LEU A 1 287 ? -5.231 -7.679 -46.596 1.00 83.88 287 LEU A C 1
ATOM 2228 O O . LEU A 1 287 ? -5.547 -8.126 -47.699 1.00 83.88 287 LEU A O 1
ATOM 2232 N N . ILE A 1 288 ? -4.185 -8.153 -45.927 1.00 82.94 288 ILE A N 1
ATOM 2233 C CA . ILE A 1 288 ? -3.395 -9.312 -46.339 1.00 82.94 288 ILE A CA 1
ATOM 2234 C C . ILE A 1 288 ? -4.103 -10.580 -45.859 1.00 82.94 288 ILE A C 1
ATOM 2236 O O . ILE A 1 288 ? -4.381 -10.753 -44.671 1.00 82.94 288 ILE A O 1
ATOM 2240 N N . LYS A 1 289 ? -4.383 -11.500 -46.788 1.00 85.12 289 LYS A N 1
ATOM 2241 C CA . LYS A 1 289 ? -5.005 -12.801 -46.501 1.00 85.12 289 LYS A CA 1
ATOM 2242 C C . LYS A 1 289 ? -3.990 -13.921 -46.718 1.00 85.12 289 LYS A C 1
ATOM 2244 O O . LYS A 1 289 ? -3.750 -14.338 -47.849 1.00 85.12 289 LYS A O 1
ATOM 2249 N N . CYS A 1 290 ? -3.436 -14.455 -45.633 1.00 81.81 290 CYS A N 1
ATOM 2250 C CA . CYS A 1 290 ? -2.465 -15.549 -45.694 1.00 81.81 290 CYS A CA 1
ATOM 2251 C C . CYS A 1 290 ? -3.133 -16.921 -45.508 1.00 81.81 290 CYS A C 1
ATOM 2253 O O . CYS A 1 290 ? -4.024 -17.111 -44.681 1.00 81.81 290 CYS A O 1
ATOM 2255 N N . THR A 1 291 ? -2.699 -17.923 -46.276 1.00 85.12 291 THR A N 1
ATOM 2256 C CA . THR A 1 291 ? -3.092 -19.327 -46.076 1.00 85.12 291 THR A CA 1
ATOM 2257 C C . THR A 1 291 ? -1.851 -20.205 -46.099 1.00 85.12 291 THR A C 1
ATOM 2259 O O . THR A 1 291 ? -1.194 -20.326 -47.130 1.00 85.12 291 THR A O 1
ATOM 2262 N N . LEU A 1 292 ? -1.561 -20.871 -44.984 1.00 77.38 292 LEU A N 1
ATOM 2263 C CA . LEU A 1 292 ? -0.520 -21.884 -44.928 1.00 77.38 292 LEU A CA 1
ATOM 2264 C C . LEU A 1 292 ? -0.970 -23.128 -45.678 1.00 77.38 292 LEU A C 1
ATOM 2266 O O . LEU A 1 292 ? -1.974 -23.747 -45.323 1.00 77.38 292 LEU A O 1
ATOM 2270 N N . VAL A 1 293 ? -0.199 -23.536 -46.678 1.00 89.44 293 VAL A N 1
ATOM 2271 C CA . VAL A 1 293 ? -0.426 -24.789 -47.397 1.00 89.44 293 VAL A CA 1
ATOM 2272 C C . VAL A 1 293 ? 0.637 -25.793 -46.965 1.00 89.44 293 VAL A C 1
ATOM 2274 O O . VAL A 1 293 ? 1.758 -25.789 -47.466 1.00 89.44 293 VAL A O 1
ATOM 2277 N N . LYS A 1 294 ? 0.291 -26.674 -46.023 1.00 84.50 294 LYS A N 1
ATOM 2278 C CA . LYS A 1 294 ? 1.164 -27.778 -45.608 1.00 84.50 294 LYS A CA 1
ATOM 2279 C C . LYS A 1 294 ? 1.052 -28.904 -46.630 1.00 84.50 294 LYS A C 1
ATOM 2281 O O . LYS A 1 294 ? 0.067 -29.653 -46.628 1.00 84.50 294 LYS A O 1
ATOM 2286 N N . LYS A 1 295 ? 2.064 -29.011 -47.495 1.00 83.75 295 LYS A N 1
ATOM 2287 C CA . LYS A 1 295 ? 2.143 -30.077 -48.495 1.00 83.75 295 LYS A CA 1
ATOM 2288 C C . LYS A 1 295 ? 2.360 -31.429 -47.831 1.00 83.75 295 LYS A C 1
ATOM 2290 O O . LYS A 1 295 ? 3.197 -31.564 -46.940 1.00 83.75 295 LYS A O 1
ATOM 2295 N N . ARG A 1 296 ? 1.594 -32.435 -48.249 1.00 78.94 296 ARG A N 1
ATOM 2296 C CA . ARG A 1 296 ? 1.718 -33.810 -47.742 1.00 78.94 296 ARG A CA 1
ATOM 2297 C C . ARG A 1 296 ? 2.225 -34.723 -48.847 1.00 78.94 296 ARG A C 1
ATOM 2299 O O . ARG A 1 296 ? 1.826 -34.593 -49.995 1.00 78.94 296 ARG A O 1
ATOM 2306 N N . ARG A 1 297 ? 3.100 -35.666 -48.484 1.00 70.88 297 ARG A N 1
ATOM 2307 C CA . ARG A 1 297 ? 3.716 -36.602 -49.441 1.00 70.88 297 ARG A CA 1
ATOM 2308 C C . ARG A 1 297 ? 2.696 -37.579 -50.045 1.00 70.88 297 ARG A C 1
ATOM 2310 O O . ARG A 1 297 ? 2.876 -38.014 -51.174 1.00 70.88 297 ARG A O 1
ATOM 2317 N N . LEU A 1 298 ? 1.624 -37.888 -49.309 1.00 60.72 298 LEU A N 1
ATOM 2318 C CA . LEU A 1 298 ? 0.449 -38.632 -49.769 1.00 60.72 298 LEU A CA 1
ATOM 2319 C C . LEU A 1 298 ? -0.818 -37.989 -49.172 1.00 60.72 298 LEU A C 1
ATOM 2321 O O . LEU A 1 298 ? -0.873 -37.725 -47.969 1.00 60.72 298 LEU A O 1
ATOM 2325 N N . GLY A 1 299 ? -1.827 -37.734 -50.011 1.00 80.88 299 GLY A N 1
ATOM 2326 C CA . GLY A 1 299 ? -3.081 -37.054 -49.645 1.00 80.88 299 GLY A CA 1
ATOM 2327 C C . GLY A 1 299 ? -3.157 -35.588 -50.099 1.00 80.88 299 GLY A C 1
ATOM 2328 O O . GLY A 1 299 ? -2.218 -35.059 -50.682 1.00 80.88 299 GLY A O 1
ATOM 2329 N N . LYS A 1 300 ? -4.300 -34.927 -49.857 1.00 84.31 300 LYS A N 1
ATOM 2330 C CA . LYS A 1 300 ? -4.499 -33.505 -50.202 1.00 84.31 300 LYS A CA 1
ATOM 2331 C C . LYS A 1 300 ? -3.723 -32.596 -49.242 1.00 84.31 300 LYS A C 1
ATOM 2333 O O . LYS A 1 300 ? -3.656 -32.876 -48.042 1.00 84.31 300 LYS A O 1
ATOM 2338 N N . ASP A 1 301 ? -3.197 -31.491 -49.764 1.00 91.62 301 ASP A N 1
ATOM 2339 C CA . ASP A 1 301 ? -2.534 -30.458 -48.967 1.00 91.62 301 ASP A CA 1
ATOM 2340 C C . ASP A 1 301 ? -3.457 -29.938 -47.859 1.00 91.62 301 ASP A C 1
ATOM 2342 O O . ASP A 1 301 ? -4.640 -29.657 -48.084 1.00 91.62 301 ASP A O 1
ATOM 2346 N N . LYS A 1 302 ? -2.910 -29.777 -46.650 1.00 86.94 302 LYS A N 1
ATOM 2347 C CA . LYS A 1 302 ? -3.652 -29.181 -45.537 1.00 86.94 302 LYS A CA 1
ATOM 2348 C C . LYS A 1 302 ? -3.518 -27.665 -45.632 1.00 86.94 302 LYS A C 1
ATOM 2350 O O . LYS A 1 302 ? -2.429 -27.132 -45.434 1.00 86.94 302 LYS A O 1
ATOM 2355 N N . LYS A 1 303 ? -4.626 -26.981 -45.921 1.00 90.38 303 LYS A N 1
ATOM 2356 C CA . LYS A 1 303 ? -4.701 -25.516 -45.927 1.00 90.38 303 LYS A CA 1
ATOM 2357 C C . LYS A 1 303 ? -5.176 -25.014 -44.565 1.00 90.38 303 LYS A C 1
ATOM 2359 O O . LYS A 1 303 ? -6.212 -25.465 -44.083 1.00 90.38 303 LYS A O 1
ATOM 2364 N N . GLN A 1 304 ? -4.438 -24.094 -43.961 1.00 86.12 304 GLN A N 1
ATOM 2365 C CA . GLN A 1 304 ? -4.809 -23.392 -42.733 1.00 86.12 304 GLN A CA 1
ATOM 2366 C C . GLN A 1 304 ? -4.836 -21.895 -43.039 1.00 86.12 304 GLN A C 1
ATOM 2368 O O . GLN A 1 304 ? -3.828 -21.338 -43.462 1.00 86.12 304 GLN A O 1
ATOM 2373 N N . LYS A 1 305 ? -5.999 -21.259 -42.888 1.00 84.62 305 LYS A N 1
ATOM 2374 C CA . LYS A 1 305 ? -6.138 -19.809 -43.074 1.00 84.62 305 LYS A CA 1
ATOM 2375 C C . LYS A 1 305 ? -5.600 -19.103 -41.831 1.00 84.62 305 LYS A C 1
ATOM 2377 O O . LYS A 1 305 ? -5.963 -19.504 -40.728 1.00 84.62 305 LYS A O 1
ATOM 2382 N N . TYR A 1 306 ? -4.750 -18.102 -42.020 1.00 73.62 306 TYR A N 1
ATOM 2383 C CA . TYR A 1 306 ? -4.329 -17.202 -40.949 1.00 73.62 306 TYR A CA 1
ATOM 2384 C C . TYR A 1 306 ? -5.318 -16.045 -40.800 1.00 73.62 306 TYR A C 1
ATOM 2386 O O . TYR A 1 306 ? -6.160 -15.820 -41.679 1.00 73.62 306 TYR A O 1
ATOM 2394 N N . SER A 1 307 ? -5.222 -15.334 -39.678 1.00 74.44 307 SER A N 1
ATOM 2395 C CA . SER A 1 307 ? -5.904 -14.060 -39.488 1.00 74.44 307 SER A CA 1
ATOM 2396 C C . SER A 1 307 ? -5.472 -13.070 -40.572 1.00 74.44 307 SER A C 1
ATOM 2398 O O . SER A 1 307 ? -4.382 -13.145 -41.139 1.00 74.44 307 SER A O 1
ATOM 2400 N N . THR A 1 308 ? -6.394 -12.187 -40.935 1.00 81.25 308 THR A N 1
ATOM 2401 C CA . THR A 1 308 ? -6.146 -11.144 -41.927 1.00 81.25 308 THR A CA 1
ATOM 2402 C C . THR A 1 308 ? -5.422 -9.982 -41.270 1.00 81.25 308 THR A C 1
ATOM 2404 O O . THR A 1 308 ? -5.931 -9.468 -40.275 1.00 81.25 308 THR A O 1
ATOM 2407 N N . THR A 1 309 ? -4.310 -9.538 -41.845 1.00 79.31 309 THR A N 1
ATOM 2408 C CA . THR A 1 309 ? -3.513 -8.422 -41.315 1.00 79.31 309 THR A CA 1
ATOM 2409 C C . THR A 1 309 ? -3.770 -7.166 -42.151 1.00 79.31 309 THR A C 1
ATOM 2411 O O . THR A 1 309 ? -3.678 -7.258 -43.375 1.00 79.31 309 THR A O 1
ATOM 2414 N N . PRO A 1 310 ? -4.111 -6.008 -41.563 1.00 84.31 310 PRO A N 1
ATOM 2415 C CA . PRO A 1 310 ? -4.268 -4.766 -42.323 1.00 84.31 310 PRO A CA 1
ATOM 2416 C C . PRO A 1 310 ? -2.936 -4.295 -42.919 1.00 84.31 310 PRO A C 1
ATOM 2418 O O . PRO A 1 310 ? -1.883 -4.499 -42.315 1.00 84.31 310 PRO A O 1
ATOM 2421 N N . ILE A 1 311 ? -2.968 -3.667 -44.100 1.00 83.62 311 ILE A N 1
ATOM 2422 C CA . ILE A 1 311 ? -1.762 -3.055 -44.681 1.00 83.62 311 ILE A CA 1
ATOM 2423 C C . ILE A 1 311 ? -1.657 -1.632 -44.142 1.00 83.62 311 ILE A C 1
ATOM 2425 O O . ILE A 1 311 ? -2.519 -0.795 -44.408 1.00 83.62 311 ILE A O 1
ATOM 2429 N N . LYS A 1 312 ? -0.601 -1.359 -43.376 1.00 79.75 312 LYS A N 1
ATOM 2430 C CA . LYS A 1 312 ? -0.350 -0.037 -42.794 1.00 79.75 312 LYS A CA 1
ATOM 2431 C C . LYS A 1 312 ? 0.273 0.904 -43.829 1.00 79.75 312 LYS A C 1
ATOM 2433 O O . LYS A 1 312 ? 1.164 0.503 -44.581 1.00 79.75 312 LYS A O 1
ATOM 2438 N N . VAL A 1 313 ? -0.193 2.152 -43.881 1.00 78.44 313 VAL A N 1
ATOM 2439 C CA . VAL A 1 313 ? 0.311 3.168 -44.820 1.00 78.44 313 VAL A CA 1
ATOM 2440 C C . VAL A 1 313 ? 1.614 3.753 -44.279 1.00 78.44 313 VAL A C 1
ATOM 2442 O O . VAL A 1 313 ? 1.639 4.379 -43.220 1.00 78.44 313 VAL A O 1
ATOM 2445 N N . ALA A 1 314 ? 2.708 3.554 -45.014 1.00 58.62 314 ALA A N 1
ATOM 2446 C CA . ALA A 1 314 ? 4.073 3.757 -44.523 1.00 58.62 314 ALA A CA 1
ATOM 2447 C C . ALA A 1 314 ? 4.452 5.197 -44.118 1.00 58.62 314 ALA A C 1
ATOM 2449 O O . ALA A 1 314 ? 5.482 5.364 -43.498 1.00 58.62 314 ALA A O 1
ATOM 2450 N N . TRP A 1 315 ? 3.681 6.237 -44.436 1.00 57.97 315 TRP A N 1
ATOM 2451 C CA . TRP A 1 315 ? 4.005 7.620 -44.024 1.00 57.97 315 TRP A CA 1
ATOM 2452 C C . TRP A 1 315 ? 2.934 8.259 -43.132 1.00 57.97 315 TRP A C 1
ATOM 2454 O O . TRP A 1 315 ? 3.090 9.396 -42.704 1.00 57.97 315 TRP A O 1
ATOM 2464 N N . GLN A 1 316 ? 1.844 7.533 -42.864 1.00 60.69 316 GLN A N 1
ATOM 2465 C CA . GLN A 1 316 ? 0.688 8.006 -42.087 1.00 60.69 316 GLN A CA 1
ATOM 2466 C C . GLN A 1 316 ? 0.369 7.094 -40.885 1.00 60.69 316 GLN A C 1
ATOM 2468 O O . GLN A 1 316 ? -0.421 7.459 -40.014 1.00 60.69 316 GLN A O 1
ATOM 2473 N N . SER A 1 317 ? 0.998 5.916 -40.814 1.00 59.47 317 SER A N 1
ATOM 2474 C CA . SER A 1 317 ? 1.062 5.079 -39.611 1.00 59.47 317 SER A CA 1
ATOM 2475 C C . SER A 1 317 ? 2.323 5.400 -38.812 1.00 59.47 317 SER A C 1
ATOM 2477 O O . SER A 1 317 ? 3.352 5.728 -39.401 1.00 59.47 317 SER A O 1
ATOM 2479 N N . GLU A 1 318 ? 2.249 5.285 -37.488 1.00 55.81 318 GLU A N 1
ATOM 2480 C CA . GLU A 1 318 ? 3.394 5.502 -36.591 1.00 55.81 318 GLU A CA 1
ATOM 2481 C C . GLU A 1 318 ? 4.561 4.571 -36.948 1.00 55.81 318 GLU A C 1
ATOM 2483 O O . GLU A 1 318 ? 5.647 5.051 -37.257 1.00 55.81 318 GLU A O 1
ATOM 2488 N N . GLU A 1 319 ? 4.305 3.273 -37.134 1.00 56.50 319 GLU A N 1
ATOM 2489 C CA . GLU A 1 319 ? 5.350 2.303 -37.517 1.00 56.50 319 GLU A CA 1
ATOM 2490 C C . GLU A 1 319 ? 5.899 2.515 -38.937 1.00 56.50 319 GLU A C 1
ATOM 2492 O O . GLU A 1 319 ? 6.957 1.993 -39.308 1.00 56.50 319 GLU A O 1
ATOM 2497 N N . GLY A 1 320 ? 5.140 3.215 -39.780 1.00 55.19 320 GLY A N 1
ATOM 2498 C CA . GLY A 1 320 ? 5.578 3.637 -41.098 1.00 55.19 320 GLY A CA 1
ATOM 2499 C C . GLY A 1 320 ? 6.552 4.811 -41.012 1.00 55.19 320 GLY A C 1
ATOM 2500 O O . GLY A 1 320 ? 7.632 4.758 -41.602 1.00 55.19 320 GLY A O 1
ATOM 2501 N N . VAL A 1 321 ? 6.183 5.841 -40.246 1.00 51.12 321 VAL A N 1
ATOM 2502 C CA . VAL A 1 321 ? 7.014 7.026 -39.985 1.00 51.12 321 VAL A CA 1
ATOM 2503 C C . VAL A 1 321 ? 8.333 6.627 -39.312 1.00 51.12 321 VAL A C 1
ATOM 2505 O O . VAL A 1 321 ? 9.393 7.115 -39.714 1.00 51.12 321 VAL A O 1
ATOM 2508 N N . GLU A 1 322 ? 8.286 5.673 -38.379 1.00 52.62 322 GLU A N 1
ATOM 2509 C CA . GLU A 1 322 ? 9.459 5.059 -37.741 1.00 52.62 322 GLU A CA 1
ATOM 2510 C C . GLU A 1 322 ? 10.371 4.354 -38.756 1.00 52.62 322 GLU A C 1
ATOM 2512 O O . GLU A 1 322 ? 11.577 4.605 -38.801 1.00 52.62 322 GLU A O 1
ATOM 2517 N N . ARG A 1 323 ? 9.802 3.523 -39.643 1.00 58.09 323 ARG A N 1
ATOM 2518 C CA . ARG A 1 323 ? 10.559 2.840 -40.710 1.00 58.09 323 ARG A CA 1
ATOM 2519 C C . ARG A 1 323 ? 11.136 3.790 -41.754 1.00 58.09 323 ARG A C 1
ATOM 2521 O O . ARG A 1 323 ? 12.137 3.464 -42.390 1.00 58.09 323 ARG A O 1
ATOM 2528 N N . ALA A 1 324 ? 10.505 4.940 -41.955 1.00 52.19 324 ALA A N 1
ATOM 2529 C CA . ALA A 1 324 ? 10.890 5.919 -42.959 1.00 52.19 324 ALA A CA 1
ATOM 2530 C C . ALA A 1 324 ? 11.948 6.932 -42.472 1.00 52.19 324 ALA A C 1
ATOM 2532 O O . ALA A 1 324 ? 12.351 7.815 -43.233 1.00 52.19 324 ALA A O 1
ATOM 2533 N N . GLY A 1 325 ? 12.434 6.791 -41.231 1.00 46.91 325 GLY A N 1
ATOM 2534 C CA . GLY A 1 325 ? 13.503 7.620 -40.670 1.00 46.91 325 GLY A CA 1
ATOM 2535 C C . GLY A 1 325 ? 13.050 9.013 -40.222 1.00 46.91 325 GLY A C 1
ATOM 2536 O O . GLY A 1 325 ? 13.868 9.936 -40.188 1.00 46.91 325 GLY A O 1
ATOM 2537 N N . GLY A 1 326 ? 11.762 9.186 -39.902 1.00 40.47 326 GLY A N 1
ATOM 2538 C CA . GLY A 1 326 ? 11.238 10.418 -39.316 1.00 40.47 326 GLY A CA 1
ATOM 2539 C C . GLY A 1 326 ? 11.881 10.701 -37.958 1.00 40.47 326 GLY A C 1
ATOM 2540 O O . GLY A 1 326 ? 11.897 9.855 -37.073 1.00 40.47 326 GLY A O 1
ATOM 2541 N N . ILE A 1 327 ? 12.449 11.897 -37.811 1.00 51.00 327 ILE A N 1
ATOM 2542 C CA . ILE A 1 327 ? 13.099 12.363 -36.584 1.00 51.00 327 ILE A CA 1
ATOM 2543 C C . ILE A 1 327 ? 12.033 12.537 -35.496 1.00 51.00 327 ILE A C 1
ATOM 2545 O O . ILE A 1 327 ? 11.338 13.552 -35.489 1.00 51.00 327 ILE A O 1
ATOM 2549 N N . GLU A 1 328 ? 11.963 11.608 -34.545 1.00 40.84 328 GLU A N 1
ATOM 2550 C CA . GLU A 1 328 ? 11.314 11.830 -33.252 1.00 40.84 328 GLU A CA 1
ATOM 2551 C C . GLU A 1 328 ? 12.279 11.577 -32.083 1.00 40.84 328 GLU A C 1
ATOM 2553 O O . GLU A 1 328 ? 13.222 10.787 -32.201 1.00 40.84 328 GLU A O 1
ATOM 2558 N N . PRO A 1 329 ? 12.136 12.351 -30.988 1.00 37.59 329 PRO A N 1
ATOM 2559 C CA . PRO A 1 329 ? 13.046 12.308 -29.852 1.00 37.59 329 PRO A CA 1
ATOM 2560 C C . PRO A 1 329 ? 12.986 10.932 -29.177 1.00 37.59 329 PRO A C 1
ATOM 2562 O O . PRO A 1 329 ? 11.962 10.260 -29.249 1.00 37.59 329 PRO A O 1
ATOM 2565 N N . PRO A 1 330 ? 14.067 10.503 -28.502 1.00 37.03 330 PRO A N 1
ATOM 2566 C CA . PRO A 1 330 ? 14.102 9.192 -27.874 1.00 37.03 330 PRO A CA 1
ATOM 2567 C C . PRO A 1 330 ? 12.956 9.062 -26.868 1.00 37.03 330 PRO A C 1
ATOM 2569 O O . PRO A 1 330 ? 12.907 9.817 -25.892 1.00 37.03 330 PRO A O 1
ATOM 2572 N N . ILE A 1 331 ? 12.081 8.082 -27.115 1.00 47.38 331 ILE A N 1
ATOM 2573 C CA . ILE A 1 331 ? 11.127 7.542 -26.144 1.00 47.38 331 ILE A CA 1
ATOM 2574 C C . ILE A 1 331 ? 11.913 7.320 -24.857 1.00 47.38 331 ILE A C 1
ATOM 2576 O O . ILE A 1 331 ? 12.995 6.713 -24.861 1.00 47.38 331 ILE A O 1
ATOM 2580 N N . SER A 1 332 ? 11.438 7.882 -23.751 1.00 41.59 332 SER A N 1
ATOM 2581 C CA . SER A 1 332 ? 12.146 7.682 -22.497 1.00 41.59 332 SER A CA 1
ATOM 2582 C C . SER A 1 332 ? 12.100 6.189 -22.152 1.00 41.59 332 SER A C 1
ATOM 2584 O O . SER A 1 332 ? 11.085 5.531 -22.352 1.00 41.59 332 SER A O 1
ATOM 2586 N N . LEU A 1 333 ? 13.173 5.632 -21.579 1.00 38.25 333 LEU A N 1
ATOM 2587 C CA . LEU A 1 333 ? 13.186 4.236 -21.103 1.00 38.25 333 LEU A CA 1
ATOM 2588 C C . LEU A 1 333 ? 11.975 3.918 -20.194 1.00 38.25 333 LEU A C 1
ATOM 2590 O O . LEU A 1 333 ? 11.578 2.768 -20.068 1.00 38.25 333 LEU A O 1
ATOM 2594 N N . ASN A 1 334 ? 11.381 4.942 -19.571 1.00 41.25 334 ASN A N 1
ATOM 2595 C CA . ASN A 1 334 ? 10.164 4.826 -18.777 1.00 41.25 334 ASN A CA 1
ATOM 2596 C C . ASN A 1 334 ? 8.901 4.539 -19.602 1.00 41.25 334 ASN A C 1
ATOM 2598 O O . ASN A 1 334 ? 8.102 3.737 -19.135 1.00 41.25 334 ASN A O 1
ATOM 2602 N N . GLU A 1 335 ? 8.723 5.163 -20.768 1.00 45.19 335 GLU A N 1
ATOM 2603 C CA . GLU A 1 335 ? 7.592 4.885 -21.672 1.00 45.19 335 GLU A CA 1
ATOM 2604 C C . GLU A 1 335 ? 7.750 3.511 -22.324 1.00 45.19 335 GLU A C 1
ATOM 2606 O O . GLU A 1 335 ? 6.793 2.750 -22.378 1.00 45.19 335 GLU A O 1
ATOM 2611 N N . TYR A 1 336 ? 8.978 3.134 -22.699 1.00 44.38 336 TYR A N 1
ATOM 2612 C CA . TYR A 1 336 ? 9.263 1.788 -23.207 1.00 44.38 336 TYR A CA 1
ATOM 2613 C C . TYR A 1 336 ? 8.923 0.702 -22.173 1.00 44.38 336 TYR A C 1
ATOM 2615 O O . TYR A 1 336 ? 8.251 -0.269 -22.488 1.00 44.38 336 TYR A O 1
ATOM 2623 N N . ILE A 1 337 ? 9.327 0.889 -20.909 1.00 44.84 337 ILE A N 1
ATOM 2624 C CA . ILE A 1 337 ? 9.004 -0.051 -19.823 1.00 44.84 337 ILE A CA 1
ATOM 2625 C C . ILE A 1 337 ? 7.492 -0.135 -19.562 1.00 44.84 337 ILE A C 1
ATOM 2627 O O . ILE A 1 337 ? 7.020 -1.208 -19.201 1.00 44.84 337 ILE A O 1
ATOM 2631 N N . GLN A 1 338 ? 6.743 0.963 -19.713 1.00 47.59 338 GLN A N 1
ATOM 2632 C CA . GLN A 1 338 ? 5.285 0.940 -19.552 1.00 47.59 338 GLN A CA 1
ATOM 2633 C C . GLN A 1 338 ? 4.618 0.131 -20.667 1.00 47.59 338 GLN A C 1
ATOM 2635 O O . GLN A 1 338 ? 3.880 -0.797 -20.351 1.00 47.59 338 GLN A O 1
ATOM 2640 N N . LEU A 1 339 ? 4.980 0.383 -21.927 1.00 49.09 339 LEU A N 1
ATOM 2641 C CA . LEU A 1 339 ? 4.474 -0.372 -23.078 1.00 49.09 339 LEU A CA 1
ATOM 2642 C C . LEU A 1 339 ? 4.810 -1.872 -22.978 1.00 49.09 339 LEU A C 1
ATOM 2644 O O . LEU A 1 339 ? 3.928 -2.710 -23.131 1.00 49.09 339 LEU A O 1
ATOM 2648 N N . THR A 1 340 ? 6.047 -2.231 -22.606 1.00 48.47 340 THR A N 1
ATOM 2649 C CA . THR A 1 340 ? 6.420 -3.647 -22.421 1.00 48.47 340 THR A CA 1
ATOM 2650 C C . THR A 1 340 ? 5.682 -4.291 -21.241 1.00 48.47 340 THR A C 1
ATOM 2652 O O . THR A 1 340 ? 5.352 -5.472 -21.293 1.00 48.47 340 THR A O 1
ATOM 2655 N N . MET A 1 341 ? 5.403 -3.549 -20.159 1.00 49.91 341 MET A N 1
ATOM 2656 C CA . MET A 1 341 ? 4.604 -4.075 -19.042 1.00 49.91 341 MET A CA 1
ATOM 2657 C C . MET A 1 341 ? 3.139 -4.305 -19.435 1.00 49.91 341 MET A C 1
ATOM 2659 O O . MET A 1 341 ? 2.553 -5.284 -18.978 1.00 49.91 341 MET A O 1
ATOM 2663 N N . GLU A 1 342 ? 2.557 -3.441 -20.266 1.00 54.59 342 GLU A N 1
ATOM 2664 C CA . GLU A 1 342 ? 1.182 -3.574 -20.767 1.00 54.59 342 GLU A CA 1
ATOM 2665 C C . GLU A 1 342 ? 1.030 -4.791 -21.693 1.00 54.59 342 GLU A C 1
ATOM 2667 O O . GLU A 1 342 ? 0.118 -5.598 -21.493 1.00 54.59 342 GLU A O 1
ATOM 2672 N N . GLU A 1 343 ? 1.972 -4.999 -22.620 1.00 53.97 343 GLU A N 1
ATOM 2673 C CA . GLU A 1 343 ? 2.024 -6.200 -23.472 1.00 53.97 343 GLU A CA 1
ATOM 2674 C C . GLU A 1 343 ? 2.258 -7.475 -22.647 1.00 53.97 343 GLU A C 1
ATOM 2676 O O . GLU A 1 343 ? 1.564 -8.478 -22.829 1.00 53.97 343 GLU A O 1
ATOM 2681 N N . SER A 1 344 ? 3.145 -7.417 -21.646 1.00 53.09 344 SER A N 1
ATOM 2682 C CA . SER A 1 344 ? 3.400 -8.561 -20.763 1.00 53.09 344 SER A CA 1
ATOM 2683 C C . SER A 1 344 ? 2.176 -8.982 -19.950 1.00 53.09 344 SER A C 1
ATOM 2685 O O . SER A 1 344 ? 1.968 -10.169 -19.699 1.00 53.09 344 SER A O 1
ATOM 2687 N N . ILE A 1 345 ? 1.354 -8.026 -19.510 1.00 55.12 345 ILE A N 1
ATOM 2688 C CA . ILE A 1 345 ? 0.115 -8.315 -18.779 1.00 55.12 345 ILE A CA 1
ATOM 2689 C C . ILE A 1 345 ? -0.919 -8.973 -19.703 1.00 55.12 345 ILE A C 1
ATOM 2691 O O . ILE A 1 345 ? -1.644 -9.867 -19.262 1.00 55.12 345 ILE A O 1
ATOM 2695 N N . LEU A 1 346 ? -0.976 -8.572 -20.975 1.00 54.59 346 LEU A N 1
ATOM 2696 C CA . LEU A 1 346 ? -1.905 -9.134 -21.956 1.00 54.59 346 LEU A CA 1
ATOM 2697 C C . LEU A 1 346 ? -1.632 -10.596 -22.278 1.00 54.59 346 LEU A C 1
ATOM 2699 O O . LEU A 1 346 ? -2.558 -11.410 -22.328 1.00 54.59 346 LEU A O 1
ATOM 2703 N N . ASP A 1 347 ? -0.367 -10.942 -22.444 1.00 55.69 347 ASP A N 1
ATOM 2704 C CA . ASP A 1 347 ? 0.009 -12.321 -22.714 1.00 55.69 347 ASP A CA 1
ATOM 2705 C C . ASP A 1 347 ? -0.137 -13.206 -21.470 1.00 55.69 347 ASP A C 1
ATOM 2707 O O . ASP A 1 347 ? -0.557 -14.360 -21.578 1.00 55.69 347 ASP A O 1
ATOM 2711 N N . LEU A 1 348 ? 0.079 -12.649 -20.275 1.00 57.44 348 LEU A N 1
ATOM 2712 C CA . LEU A 1 348 ? -0.202 -13.337 -19.013 1.00 57.44 348 LEU A CA 1
ATOM 2713 C C . LEU A 1 348 ? -1.703 -13.630 -18.842 1.00 57.44 348 LEU A C 1
ATOM 2715 O O . LEU A 1 348 ? -2.080 -14.699 -18.366 1.00 57.44 348 LEU A O 1
ATOM 2719 N N . LEU A 1 349 ? -2.573 -12.711 -19.276 1.00 55.62 349 LEU A N 1
ATOM 2720 C CA . LEU A 1 349 ? -4.027 -12.909 -19.329 1.00 55.62 349 LEU A CA 1
ATOM 2721 C C . LEU A 1 349 ? -4.439 -13.992 -20.338 1.00 55.62 349 LEU A C 1
ATOM 2723 O O . LEU A 1 349 ? -5.379 -14.743 -20.078 1.00 55.62 349 LEU A O 1
ATOM 2727 N N . SER A 1 350 ? -3.733 -14.090 -21.464 1.00 56.75 350 SER A N 1
ATOM 2728 C CA . SER A 1 350 ? -3.927 -15.140 -22.471 1.00 56.75 350 SER A CA 1
ATOM 2729 C C . SER A 1 350 ? -3.535 -16.527 -21.935 1.00 56.75 350 SER A C 1
ATOM 2731 O O . SER A 1 350 ? -4.239 -17.510 -22.164 1.00 56.75 350 SER A O 1
ATOM 2733 N N . GLU A 1 351 ? -2.454 -16.614 -21.151 1.00 57.16 351 GLU A N 1
ATOM 2734 C CA . GLU A 1 351 ? -1.971 -17.869 -20.553 1.00 57.16 351 GLU A CA 1
ATOM 2735 C C . GLU A 1 351 ? -2.863 -18.391 -19.410 1.00 57.16 351 GLU A C 1
ATOM 2737 O O . GLU A 1 351 ? -2.917 -19.597 -19.165 1.00 57.16 351 GLU A O 1
ATOM 2742 N N . LEU A 1 352 ? -3.637 -17.515 -18.761 1.00 53.19 352 LEU A N 1
ATOM 2743 C CA . LEU A 1 352 ? -4.642 -17.889 -17.755 1.00 53.19 352 LEU A CA 1
ATOM 2744 C C . LEU A 1 352 ? -5.930 -18.511 -18.350 1.00 53.19 352 LEU A C 1
ATOM 2746 O O . LEU A 1 352 ? -6.894 -18.722 -17.613 1.00 53.19 352 LEU A O 1
ATOM 2750 N N . ASP A 1 353 ? -5.948 -18.832 -19.651 1.00 52.88 353 ASP A N 1
ATOM 2751 C CA . ASP A 1 353 ? -7.080 -19.437 -20.384 1.00 52.88 353 ASP A CA 1
ATOM 2752 C C . ASP A 1 353 ? -8.364 -18.591 -20.282 1.00 52.88 353 ASP A C 1
ATOM 2754 O O . ASP A 1 353 ? -9.485 -19.081 -20.113 1.00 52.88 353 ASP A O 1
ATOM 2758 N N . VAL A 1 354 ? -8.197 -17.265 -20.329 1.00 56.53 354 VAL A N 1
ATOM 2759 C CA . VAL A 1 354 ? -9.312 -16.316 -20.350 1.00 56.53 354 VAL A CA 1
ATOM 2760 C C . VAL A 1 354 ? -9.833 -16.230 -21.787 1.00 56.53 354 VAL A C 1
ATOM 2762 O O . VAL A 1 354 ? -9.429 -15.372 -22.561 1.00 56.53 354 VAL A O 1
ATOM 2765 N N . ASP A 1 355 ? -10.743 -17.131 -22.156 1.00 43.47 355 ASP A N 1
ATOM 2766 C CA . ASP A 1 355 ? -11.254 -17.369 -23.524 1.00 43.47 355 ASP A CA 1
ATOM 2767 C C . ASP A 1 355 ? -11.869 -16.153 -24.283 1.00 43.47 355 ASP A C 1
ATOM 2769 O O . ASP A 1 355 ? -12.320 -16.300 -25.420 1.00 43.47 355 ASP A O 1
ATOM 2773 N N . ASN A 1 356 ? -11.906 -14.940 -23.711 1.00 48.50 356 ASN A N 1
ATOM 2774 C CA . ASN A 1 356 ? -12.576 -13.754 -24.276 1.00 48.50 356 ASN A CA 1
ATOM 2775 C C . ASN A 1 356 ? -11.715 -12.467 -24.309 1.00 48.50 356 ASN A C 1
ATOM 2777 O O . ASN A 1 356 ? -12.248 -11.371 -24.148 1.00 48.50 356 ASN A O 1
ATOM 2781 N N . VAL A 1 357 ? -10.403 -12.552 -24.561 1.00 49.91 357 VAL A N 1
ATOM 2782 C CA . VAL A 1 357 ? -9.555 -11.343 -24.738 1.00 49.91 357 VAL A CA 1
ATOM 2783 C C . VAL A 1 357 ? -9.795 -10.632 -26.093 1.00 49.91 357 VAL A C 1
ATOM 2785 O O . VAL A 1 357 ? -9.438 -9.468 -26.266 1.00 49.91 357 VAL A O 1
ATOM 2788 N N . GLU A 1 358 ? -10.462 -11.272 -27.066 1.00 42.78 358 GLU A N 1
ATOM 2789 C CA . GLU A 1 358 ? -10.792 -10.654 -28.364 1.00 42.78 358 GLU A CA 1
ATOM 2790 C C . GLU A 1 358 ? -11.884 -9.565 -28.229 1.00 42.78 358 GLU A C 1
ATOM 2792 O O . GLU A 1 358 ? -13.077 -9.825 -28.394 1.00 42.78 358 GLU A O 1
ATOM 2797 N N . GLY A 1 359 ? -11.472 -8.321 -27.967 1.00 45.97 359 GLY A N 1
ATOM 2798 C CA . GLY A 1 359 ? -12.353 -7.141 -27.974 1.00 45.97 359 GLY A CA 1
ATOM 2799 C C . GLY A 1 359 ? -12.022 -6.055 -26.949 1.00 45.97 359 GLY A C 1
ATOM 2800 O O . GLY A 1 359 ? -12.749 -5.067 -26.870 1.00 45.97 359 GLY A O 1
ATOM 2801 N N . ILE A 1 360 ? -10.962 -6.236 -26.166 1.00 45.94 360 ILE A N 1
ATOM 2802 C CA . ILE A 1 360 ? -10.566 -5.326 -25.094 1.00 45.94 360 ILE A CA 1
ATOM 2803 C C . ILE A 1 360 ? -9.471 -4.395 -25.626 1.00 45.94 360 ILE A C 1
ATOM 2805 O O . ILE A 1 360 ? -8.370 -4.841 -25.933 1.00 45.94 360 ILE A O 1
ATOM 2809 N N . GLU A 1 361 ? -9.784 -3.105 -25.770 1.00 49.16 361 GLU A N 1
ATOM 2810 C CA . GLU A 1 361 ? -8.793 -2.065 -26.079 1.00 49.16 361 GLU A CA 1
ATOM 2811 C C . GLU A 1 361 ? -8.009 -1.734 -24.802 1.00 49.16 361 GLU A C 1
ATOM 2813 O O . GLU A 1 361 ? -8.428 -0.914 -23.989 1.00 49.16 361 GLU A O 1
ATOM 2818 N N . VAL A 1 362 ? -6.894 -2.436 -24.606 1.00 48.94 362 VAL A N 1
ATOM 2819 C CA . VAL A 1 362 ? -6.066 -2.365 -23.385 1.00 48.94 362 VAL A CA 1
ATOM 2820 C C . VAL A 1 362 ? -5.208 -1.108 -23.351 1.00 48.94 362 VAL A C 1
ATOM 2822 O O . VAL A 1 362 ? -4.902 -0.619 -22.273 1.00 48.94 362 VAL A O 1
ATOM 2825 N N . GLU A 1 363 ? -4.936 -0.520 -24.518 1.00 44.94 363 GLU A N 1
ATOM 2826 C CA . GLU A 1 363 ? -4.184 0.734 -24.679 1.00 44.94 363 GLU A CA 1
ATOM 2827 C C . GLU A 1 363 ? -4.794 1.924 -23.903 1.00 44.94 363 GLU A C 1
ATOM 2829 O O . GLU A 1 363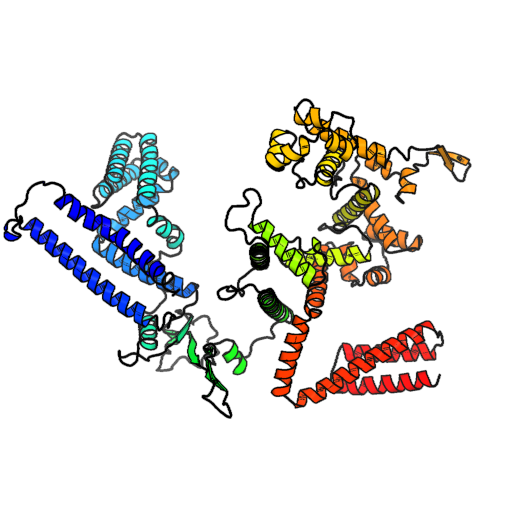 ? -4.133 2.941 -23.731 1.00 44.94 363 GLU A O 1
ATOM 2834 N N . ASN A 1 364 ? -6.039 1.813 -23.414 1.00 50.84 364 ASN A N 1
ATOM 2835 C CA . ASN A 1 364 ? -6.701 2.840 -22.600 1.00 50.84 364 ASN A CA 1
ATOM 2836 C C . ASN A 1 364 ? -7.185 2.341 -21.227 1.00 50.84 364 ASN A C 1
ATOM 2838 O O . ASN A 1 364 ? -7.915 3.066 -20.549 1.00 50.84 364 ASN A O 1
ATOM 2842 N N . MET A 1 365 ? -6.841 1.113 -20.829 1.00 54.25 365 MET A N 1
ATOM 2843 C CA . MET A 1 365 ? -7.265 0.564 -19.541 1.00 54.25 365 MET A CA 1
ATOM 2844 C C . MET A 1 365 ? -6.323 0.999 -18.436 1.00 54.25 365 MET A C 1
ATOM 2846 O O . MET A 1 365 ? -5.108 0.829 -18.531 1.00 54.25 365 MET A O 1
ATOM 2850 N N . ASP A 1 366 ? -6.887 1.527 -17.354 1.00 54.84 366 ASP A N 1
ATOM 2851 C CA . ASP A 1 366 ? -6.091 1.731 -16.159 1.00 54.84 366 ASP A CA 1
ATOM 2852 C C . ASP A 1 366 ? -5.850 0.390 -15.440 1.00 54.84 366 ASP A C 1
ATOM 2854 O O . ASP A 1 366 ? -6.463 -0.646 -15.710 1.00 54.84 366 ASP A O 1
ATOM 2858 N N . LEU A 1 367 ? -4.907 0.382 -14.501 1.00 57.12 367 LEU A N 1
ATOM 2859 C CA . LEU A 1 367 ? -4.570 -0.831 -13.762 1.00 57.12 367 LEU A CA 1
ATOM 2860 C C . LEU A 1 367 ? -5.762 -1.371 -12.943 1.00 57.12 367 LEU A C 1
ATOM 2862 O O . LEU A 1 367 ? -5.806 -2.565 -12.657 1.00 57.12 367 LEU A O 1
ATOM 2866 N N . SER A 1 368 ? -6.725 -0.519 -12.570 1.00 56.00 368 SER A N 1
ATOM 2867 C CA . SER A 1 368 ? -7.952 -0.947 -11.891 1.00 56.00 368 SER A CA 1
ATOM 2868 C C . SER A 1 368 ? -8.834 -1.757 -12.836 1.00 56.00 368 SER A C 1
ATOM 2870 O O . SER A 1 368 ? -9.301 -2.825 -12.449 1.00 56.00 368 SER A O 1
ATOM 2872 N N . ASP A 1 369 ? -8.978 -1.321 -14.088 1.00 63.81 369 ASP A N 1
ATOM 2873 C CA . ASP A 1 369 ? -9.696 -2.062 -15.128 1.00 63.81 369 ASP A CA 1
ATOM 2874 C C . ASP A 1 369 ? -9.056 -3.433 -15.385 1.00 63.81 369 ASP A C 1
ATOM 2876 O O . ASP A 1 369 ? -9.762 -4.446 -15.480 1.00 63.81 369 ASP A O 1
ATOM 2880 N N . ILE A 1 370 ? -7.718 -3.483 -15.410 1.00 62.53 370 ILE A N 1
ATOM 2881 C CA . ILE A 1 370 ? -6.940 -4.726 -15.522 1.00 62.53 370 ILE A CA 1
ATOM 2882 C C . ILE A 1 370 ? -7.210 -5.637 -14.315 1.00 62.53 370 ILE A C 1
ATOM 2884 O O . ILE A 1 370 ? -7.519 -6.818 -14.493 1.00 62.53 370 ILE A O 1
ATOM 2888 N N . PHE A 1 371 ? -7.146 -5.115 -13.085 1.00 58.53 371 PHE A N 1
ATOM 2889 C CA . PHE A 1 371 ? -7.421 -5.897 -11.876 1.00 58.53 371 PHE A CA 1
ATOM 2890 C C . PHE A 1 371 ? -8.845 -6.457 -11.864 1.00 58.53 371 PHE A C 1
ATOM 2892 O O . PHE A 1 371 ? -9.036 -7.646 -11.591 1.00 58.53 371 PHE A O 1
ATOM 2899 N N . GLY A 1 372 ? -9.833 -5.630 -12.204 1.00 59.72 372 GLY A N 1
ATOM 2900 C CA . GLY A 1 372 ? -11.230 -6.037 -12.274 1.00 59.72 372 GLY A CA 1
ATOM 2901 C C . GLY A 1 372 ? -11.484 -7.057 -13.372 1.00 59.72 372 GLY A C 1
ATOM 2902 O O . GLY A 1 372 ? -12.330 -7.940 -13.222 1.00 59.72 372 GLY A O 1
ATOM 2903 N N . TYR A 1 373 ? -10.744 -6.990 -14.478 1.00 64.19 373 TYR A N 1
ATOM 2904 C CA . TYR A 1 373 ? -10.801 -7.997 -15.529 1.00 64.19 373 TYR A CA 1
ATOM 2905 C C . TYR A 1 373 ? -10.204 -9.345 -15.093 1.00 64.19 373 TYR A C 1
ATOM 2907 O O . TYR A 1 373 ? -10.909 -10.353 -15.171 1.00 64.19 373 TYR A O 1
ATOM 2915 N N . VAL A 1 374 ? -8.975 -9.370 -14.551 1.00 60.69 374 VAL A N 1
ATOM 2916 C CA . VAL A 1 374 ? -8.338 -10.597 -14.014 1.00 60.69 374 VAL A CA 1
ATOM 2917 C C . VAL A 1 374 ? -9.236 -11.246 -12.958 1.00 60.69 374 VAL A C 1
ATOM 2919 O O . VAL A 1 374 ? -9.461 -12.457 -12.976 1.00 60.69 374 VAL A O 1
ATOM 2922 N N . GLY A 1 375 ? -9.782 -10.437 -12.045 1.00 56.56 375 GLY A N 1
ATOM 2923 C CA . GLY A 1 375 ? -10.686 -10.920 -11.013 1.00 56.56 375 GLY A CA 1
ATOM 2924 C C . GLY A 1 375 ? -11.943 -11.559 -11.588 1.00 56.56 375 GLY A C 1
ATOM 2925 O O . GLY A 1 375 ? -12.272 -12.683 -11.209 1.00 56.56 375 GLY A O 1
ATOM 2926 N N . ARG A 1 376 ? -12.618 -10.884 -12.533 1.00 57.34 376 ARG A N 1
ATOM 2927 C CA . ARG A 1 376 ? -13.813 -11.418 -13.209 1.00 57.34 376 ARG A CA 1
ATOM 2928 C C . ARG A 1 376 ? -13.521 -12.753 -13.887 1.00 57.34 376 ARG A C 1
ATOM 2930 O O . ARG A 1 376 ? -14.266 -13.699 -13.661 1.00 57.34 376 ARG A O 1
ATOM 2937 N N . ALA A 1 377 ? -12.421 -12.849 -14.627 1.00 55.75 377 ALA A N 1
ATOM 2938 C CA . ALA A 1 377 ? -12.031 -14.072 -15.321 1.00 55.75 377 ALA A CA 1
ATOM 2939 C C . ALA A 1 377 ? -11.783 -15.250 -14.359 1.00 55.75 377 ALA A C 1
ATOM 2941 O O . ALA A 1 377 ? -12.263 -16.360 -14.583 1.00 55.75 377 ALA A O 1
ATOM 2942 N N . MET A 1 378 ? -11.101 -15.010 -13.236 1.00 56.72 378 MET A N 1
ATOM 2943 C CA . MET A 1 378 ? -10.867 -16.043 -12.220 1.00 56.72 378 MET A CA 1
ATOM 2944 C C . MET A 1 378 ? -12.138 -16.437 -11.471 1.00 56.72 378 MET A C 1
ATOM 2946 O O . MET A 1 378 ? -12.355 -17.612 -11.180 1.00 56.72 378 MET A O 1
ATOM 2950 N N . ALA A 1 379 ? -13.008 -15.479 -11.164 1.00 54.62 379 ALA A N 1
ATOM 2951 C CA . ALA A 1 379 ? -14.291 -15.791 -10.562 1.00 54.62 379 ALA A CA 1
ATOM 2952 C C . ALA A 1 379 ? -15.210 -16.554 -11.516 1.00 54.62 379 ALA A C 1
ATOM 2954 O O . ALA A 1 379 ? -15.941 -17.420 -11.055 1.00 54.62 379 ALA A O 1
ATOM 2955 N N . GLU A 1 380 ? -15.153 -16.298 -12.820 1.00 50.31 380 GLU A N 1
ATOM 2956 C CA . GLU A 1 380 ? -15.861 -17.098 -13.823 1.00 50.31 380 GLU A CA 1
ATOM 2957 C C . GLU A 1 380 ? -15.331 -18.542 -13.882 1.00 50.31 380 GLU A C 1
ATOM 2959 O O . GLU A 1 380 ? -16.128 -19.470 -14.000 1.00 50.31 380 GLU A O 1
ATOM 2964 N N . GLN A 1 381 ? -14.021 -18.761 -13.700 1.00 52.66 381 GLN A N 1
ATOM 2965 C CA . GLN A 1 381 ? -13.432 -20.108 -13.611 1.00 52.66 381 GLN A CA 1
ATOM 2966 C C . GLN A 1 381 ? -13.742 -20.829 -12.283 1.00 52.66 381 GLN A C 1
ATOM 2968 O O . GLN A 1 381 ? -13.922 -22.047 -12.264 1.00 52.66 381 GLN A O 1
ATOM 2973 N N . VAL A 1 382 ? -13.804 -20.106 -11.159 1.00 50.38 382 VAL A N 1
ATOM 2974 C CA . VAL A 1 382 ? -14.050 -20.684 -9.821 1.00 50.38 382 VAL A CA 1
ATOM 2975 C C . VAL A 1 382 ? -15.546 -20.857 -9.531 1.00 50.38 382 VAL A C 1
ATOM 2977 O O . VAL A 1 382 ? -15.943 -21.811 -8.859 1.00 50.38 382 VAL A O 1
ATOM 2980 N N . PHE A 1 383 ? -16.389 -19.959 -10.039 1.00 53.34 383 PHE A N 1
ATOM 2981 C CA . PHE A 1 383 ? -17.839 -19.967 -9.864 1.00 53.34 383 PHE A CA 1
ATOM 2982 C C . PHE A 1 383 ? -18.550 -20.359 -11.165 1.00 53.34 383 PHE A C 1
ATOM 2984 O O . PHE A 1 383 ? -19.378 -19.603 -11.674 1.00 53.34 383 PHE A O 1
ATOM 2991 N N . ASP A 1 384 ? -18.313 -21.581 -11.651 1.00 37.44 384 ASP A N 1
ATOM 2992 C CA . ASP A 1 384 ? -19.173 -22.240 -12.648 1.00 37.44 384 ASP A CA 1
ATOM 2993 C C . ASP A 1 384 ? -20.540 -22.594 -12.011 1.00 37.44 384 ASP A C 1
ATOM 2995 O O . ASP A 1 384 ? -20.894 -23.751 -11.776 1.00 37.44 384 ASP A O 1
ATOM 2999 N N . SER A 1 385 ? -21.292 -21.566 -11.603 1.00 34.19 385 SER A N 1
ATOM 3000 C CA . SER A 1 385 ? -22.597 -21.674 -10.954 1.00 34.19 385 SER A CA 1
ATOM 3001 C C . SER A 1 385 ? -23.638 -20.895 -11.757 1.00 34.19 385 SER A C 1
ATOM 3003 O O . SER A 1 385 ? -23.585 -19.665 -11.825 1.00 34.19 385 SER A O 1
ATOM 3005 N N . PRO A 1 386 ? -24.637 -21.576 -12.339 1.00 29.84 386 PRO A N 1
ATOM 3006 C CA . PRO A 1 386 ? -25.549 -20.974 -13.299 1.00 29.84 386 PRO A CA 1
ATOM 3007 C C . PRO A 1 386 ? -26.623 -20.048 -12.705 1.00 29.84 386 PRO A C 1
ATOM 3009 O O . PRO A 1 386 ? -27.532 -19.706 -13.450 1.00 29.84 386 PRO A O 1
ATOM 3012 N N . ASN A 1 387 ? -26.579 -19.624 -11.430 1.00 35.50 387 ASN A N 1
ATOM 3013 C CA . ASN A 1 387 ? -27.483 -18.578 -10.913 1.00 35.50 387 ASN A CA 1
ATOM 3014 C C . ASN A 1 387 ? -27.062 -17.950 -9.556 1.00 35.50 387 ASN A C 1
ATOM 3016 O O . ASN A 1 387 ? -26.751 -18.659 -8.604 1.00 35.50 387 ASN A O 1
ATOM 3020 N N . HIS A 1 388 ? -27.256 -16.620 -9.471 1.00 33.16 388 HIS A N 1
ATOM 3021 C CA . HIS A 1 388 ? -27.420 -15.733 -8.292 1.00 33.16 388 HIS A CA 1
ATOM 3022 C C . HIS A 1 388 ? -26.215 -14.935 -7.735 1.00 33.16 388 HIS A C 1
ATOM 3024 O O . HIS A 1 388 ? -25.534 -15.341 -6.806 1.00 33.16 388 HIS A O 1
ATOM 3030 N N . SER A 1 389 ? -26.105 -13.683 -8.209 1.00 38.91 389 SER A N 1
ATOM 3031 C CA . SER A 1 389 ? -26.084 -12.433 -7.415 1.00 38.91 389 SER A CA 1
ATOM 3032 C C . SER A 1 389 ? -25.490 -12.508 -5.992 1.00 38.91 389 SER A C 1
ATOM 3034 O O . SER A 1 389 ? -26.227 -12.636 -5.008 1.00 38.91 389 SER A O 1
ATOM 3036 N N . LEU A 1 390 ? -24.188 -12.240 -5.876 1.00 40.69 390 LEU A N 1
ATOM 3037 C CA . LEU A 1 390 ? -23.512 -11.840 -4.635 1.00 40.69 390 LEU A CA 1
ATOM 3038 C C . LEU A 1 390 ? -23.943 -10.417 -4.221 1.00 40.69 390 LEU A C 1
ATOM 3040 O O . LEU A 1 390 ? -23.200 -9.450 -4.352 1.00 40.69 390 LEU A O 1
ATOM 3044 N N . LYS A 1 391 ? -25.183 -10.255 -3.749 1.00 33.62 391 LYS A N 1
ATOM 3045 C CA . LYS A 1 391 ? -25.670 -8.969 -3.227 1.00 33.62 391 LYS A CA 1
ATOM 3046 C C . LYS A 1 391 ? -25.063 -8.706 -1.850 1.00 33.62 391 LYS A C 1
ATOM 3048 O O . LYS A 1 391 ? -25.368 -9.419 -0.900 1.00 33.62 391 LYS A O 1
ATOM 3053 N N . GLY A 1 392 ? -24.254 -7.653 -1.747 1.00 40.19 392 GLY A N 1
ATOM 3054 C CA . GLY A 1 392 ? -23.733 -7.125 -0.478 1.00 40.19 392 GLY A CA 1
ATOM 3055 C C . GLY A 1 392 ? -22.221 -6.906 -0.456 1.00 40.19 392 GLY A C 1
ATOM 3056 O O . GLY A 1 392 ? -21.741 -6.142 0.377 1.00 40.19 392 GLY A O 1
ATOM 3057 N N . PHE A 1 393 ? -21.494 -7.515 -1.392 1.00 51.38 393 PHE A N 1
ATOM 3058 C CA . PHE A 1 393 ? -20.124 -7.139 -1.726 1.00 51.38 393 PHE A CA 1
ATOM 3059 C C . PHE A 1 393 ? -20.164 -6.290 -2.992 1.00 51.38 393 PHE A C 1
ATOM 3061 O O . PHE A 1 393 ? -20.944 -6.590 -3.899 1.00 51.38 393 PHE A O 1
ATOM 3068 N N . ASP A 1 394 ? -19.363 -5.228 -3.053 1.00 60.91 394 ASP A N 1
ATOM 3069 C CA . ASP A 1 394 ? -19.077 -4.618 -4.345 1.00 60.91 394 ASP A CA 1
ATOM 3070 C C . ASP A 1 394 ? -18.295 -5.662 -5.148 1.00 60.91 394 ASP A C 1
ATOM 3072 O O . ASP A 1 394 ? -17.165 -6.036 -4.814 1.00 60.91 394 ASP A O 1
ATOM 3076 N N . PHE A 1 395 ? -18.980 -6.254 -6.124 1.00 62.81 395 PHE A N 1
ATOM 3077 C CA . PHE A 1 395 ? -18.418 -7.299 -6.963 1.00 62.81 395 PHE A CA 1
ATOM 3078 C C . PHE A 1 395 ? -17.189 -6.767 -7.707 1.00 62.81 395 PHE A C 1
ATOM 3080 O O . PHE A 1 395 ? -16.228 -7.514 -7.845 1.00 62.81 395 PHE A O 1
ATOM 3087 N N . GLY A 1 396 ? -17.178 -5.479 -8.085 1.00 64.38 396 GLY A N 1
ATOM 3088 C CA . GLY A 1 396 ? -16.016 -4.816 -8.679 1.00 64.38 396 GLY A CA 1
ATOM 3089 C C . GLY A 1 396 ? -14.809 -4.860 -7.746 1.00 64.38 396 GLY A C 1
ATOM 3090 O O . GLY A 1 396 ? -13.815 -5.496 -8.076 1.00 64.38 396 GLY A O 1
ATOM 3091 N N . ASP A 1 397 ? -14.940 -4.331 -6.526 1.00 62.16 397 ASP A N 1
ATOM 3092 C CA . ASP A 1 397 ? -13.861 -4.350 -5.523 1.00 62.16 397 ASP A CA 1
ATOM 3093 C C . ASP A 1 397 ? -13.351 -5.768 -5.222 1.00 62.16 397 ASP A C 1
ATOM 3095 O O . ASP A 1 397 ? -12.165 -5.986 -4.966 1.00 62.16 397 ASP A O 1
ATOM 3099 N N . THR A 1 398 ? -14.250 -6.755 -5.200 1.00 64.75 398 THR A N 1
ATOM 3100 C CA . THR A 1 398 ? -13.878 -8.152 -4.934 1.00 64.75 398 THR A CA 1
ATOM 3101 C C . THR A 1 398 ? -13.023 -8.712 -6.068 1.00 64.75 398 THR A C 1
ATOM 3103 O O . THR A 1 398 ? -12.023 -9.381 -5.802 1.00 64.75 398 THR A O 1
ATOM 3106 N N . MET A 1 399 ? -13.379 -8.399 -7.316 1.00 68.56 399 MET A N 1
ATOM 3107 C CA . MET A 1 399 ? -12.600 -8.791 -8.488 1.00 68.56 399 MET A CA 1
ATOM 3108 C C . MET A 1 399 ? -11.271 -8.055 -8.555 1.00 68.56 399 MET A C 1
ATOM 3110 O O . MET A 1 399 ? -10.242 -8.705 -8.714 1.00 68.56 399 MET A O 1
ATOM 3114 N N . ASP A 1 400 ? -11.253 -6.749 -8.308 1.00 66.81 400 ASP A N 1
ATOM 3115 C CA . ASP A 1 400 ? -10.014 -5.978 -8.261 1.00 66.81 400 ASP A CA 1
ATOM 3116 C C . ASP A 1 400 ? -9.038 -6.562 -7.229 1.00 66.81 400 ASP A C 1
ATOM 3118 O O . ASP A 1 400 ? -7.858 -6.766 -7.513 1.00 66.81 400 ASP A O 1
ATOM 3122 N N . ASN A 1 401 ? -9.527 -6.901 -6.033 1.00 69.44 401 ASN A N 1
ATOM 3123 C CA . ASN A 1 401 ? -8.707 -7.513 -4.986 1.00 69.44 401 ASN A CA 1
ATOM 3124 C C . ASN A 1 401 ? -8.199 -8.912 -5.362 1.00 69.44 401 ASN A C 1
ATOM 3126 O O . ASN A 1 401 ? -7.059 -9.248 -5.029 1.00 69.44 401 ASN A O 1
ATOM 3130 N N . LEU A 1 402 ? -9.005 -9.714 -6.063 1.00 72.50 402 LEU A N 1
ATOM 3131 C CA . LEU A 1 402 ? -8.579 -11.021 -6.559 1.00 72.50 402 LEU A CA 1
ATOM 3132 C C . LEU A 1 402 ? -7.503 -10.876 -7.642 1.00 72.50 402 LEU A C 1
ATOM 3134 O O . LEU A 1 402 ? -6.461 -11.520 -7.544 1.00 72.50 402 LEU A O 1
ATOM 3138 N N . GLY A 1 403 ? -7.704 -9.986 -8.618 1.00 72.25 403 GLY A N 1
ATOM 3139 C CA . GLY A 1 403 ? -6.730 -9.716 -9.676 1.00 72.25 403 GLY A CA 1
ATOM 3140 C C . GLY A 1 403 ? -5.392 -9.217 -9.133 1.00 72.25 403 GLY A C 1
ATOM 3141 O O . GLY A 1 403 ? -4.334 -9.702 -9.531 1.00 72.25 403 GLY A O 1
ATOM 3142 N N . ARG A 1 404 ? -5.431 -8.325 -8.137 1.00 77.00 404 ARG A N 1
ATOM 3143 C CA . ARG A 1 404 ? -4.240 -7.872 -7.398 1.00 77.00 404 ARG A CA 1
ATOM 3144 C C . ARG A 1 404 ? -3.520 -9.016 -6.701 1.00 77.00 404 ARG A C 1
ATOM 3146 O O . ARG A 1 404 ? -2.297 -9.074 -6.749 1.00 77.00 404 ARG A O 1
ATOM 3153 N N . ALA A 1 405 ? -4.257 -9.913 -6.044 1.00 75.81 405 ALA A N 1
ATOM 3154 C CA . ALA A 1 405 ? -3.663 -11.053 -5.355 1.00 75.81 405 ALA A CA 1
ATOM 3155 C C . ALA A 1 405 ? -2.973 -12.011 -6.337 1.00 75.81 405 ALA A C 1
ATOM 3157 O O . ALA A 1 405 ? -1.856 -12.440 -6.065 1.00 75.81 405 ALA A O 1
ATOM 3158 N N . VAL A 1 406 ? -3.600 -12.283 -7.485 1.00 74.75 406 VAL A N 1
ATOM 3159 C CA . VAL A 1 406 ? -3.024 -13.124 -8.543 1.00 74.75 406 VAL A CA 1
ATOM 3160 C C . VAL A 1 406 ? -1.754 -12.494 -9.103 1.00 74.75 406 VAL A C 1
ATOM 3162 O O . VAL A 1 406 ? -0.724 -13.153 -9.138 1.00 74.75 406 VAL A O 1
ATOM 3165 N N . LEU A 1 407 ? -1.781 -11.212 -9.478 1.00 75.81 407 LEU A N 1
ATOM 3166 C CA . LEU A 1 407 ? -0.591 -10.531 -9.999 1.00 75.81 407 LEU A CA 1
ATOM 3167 C C . LEU A 1 407 ? 0.537 -10.461 -8.969 1.00 75.81 407 LEU A C 1
ATOM 3169 O O . LEU A 1 407 ? 1.699 -10.661 -9.317 1.00 75.81 407 LEU A O 1
ATOM 3173 N N . ALA A 1 408 ? 0.202 -10.225 -7.700 1.00 83.06 408 ALA A N 1
ATOM 3174 C CA . ALA A 1 408 ? 1.171 -10.283 -6.617 1.00 83.06 408 ALA A CA 1
ATOM 3175 C C . ALA A 1 408 ? 1.839 -11.661 -6.542 1.00 83.06 408 ALA A C 1
ATOM 3177 O O . ALA A 1 408 ? 3.064 -11.736 -6.509 1.00 83.06 408 ALA A O 1
ATOM 3178 N N . ASP A 1 409 ? 1.054 -12.739 -6.581 1.00 82.38 409 ASP A N 1
ATOM 3179 C CA . ASP A 1 409 ? 1.569 -14.107 -6.527 1.00 82.38 409 ASP A CA 1
ATOM 3180 C C . ASP A 1 409 ? 2.423 -14.444 -7.756 1.00 82.38 409 ASP A C 1
ATOM 3182 O O . ASP A 1 409 ? 3.529 -14.965 -7.610 1.00 82.38 409 ASP A O 1
ATOM 3186 N N . THR A 1 410 ? 1.956 -14.087 -8.954 1.00 78.44 410 THR A N 1
ATOM 3187 C CA . THR A 1 410 ? 2.670 -14.317 -10.217 1.00 78.44 410 THR A CA 1
ATOM 3188 C C . THR A 1 410 ? 4.009 -13.587 -10.262 1.00 78.44 410 THR A C 1
ATOM 3190 O O . THR A 1 410 ? 5.003 -14.128 -10.741 1.00 78.44 410 THR A O 1
ATOM 3193 N N . LEU A 1 411 ? 4.068 -12.374 -9.710 1.00 83.19 411 LEU A N 1
ATOM 3194 C CA . LEU A 1 411 ? 5.297 -11.584 -9.615 1.00 83.19 411 LEU A CA 1
ATOM 3195 C C . LEU A 1 411 ? 6.132 -11.924 -8.371 1.00 83.19 411 LEU A C 1
ATOM 3197 O O . LEU A 1 411 ? 7.178 -11.310 -8.151 1.00 83.19 411 LEU A O 1
ATOM 3201 N N . ASN A 1 412 ? 5.685 -12.878 -7.546 1.00 88.25 412 ASN A N 1
ATOM 3202 C CA . ASN A 1 412 ? 6.281 -13.224 -6.256 1.00 88.25 412 ASN A CA 1
ATOM 3203 C C . ASN A 1 412 ? 6.505 -11.985 -5.359 1.00 88.25 412 ASN A C 1
ATOM 3205 O O . ASN A 1 412 ? 7.545 -11.804 -4.716 1.00 88.25 412 ASN A O 1
ATOM 3209 N N . LEU A 1 413 ? 5.518 -11.089 -5.358 1.00 87.69 413 LEU A N 1
ATOM 3210 C CA . LEU A 1 413 ? 5.463 -9.876 -4.556 1.00 87.69 413 LEU A CA 1
ATOM 3211 C C . LEU A 1 413 ? 4.414 -10.025 -3.441 1.00 87.69 413 LEU A C 1
ATOM 3213 O O . LEU A 1 413 ? 3.403 -10.699 -3.619 1.00 87.69 413 LEU A O 1
ATOM 3217 N N . PRO A 1 414 ? 4.596 -9.381 -2.276 1.00 84.00 414 PRO A N 1
ATOM 3218 C CA . PRO A 1 414 ? 3.632 -9.506 -1.187 1.00 84.00 414 PRO A CA 1
ATOM 3219 C C . PRO A 1 414 ? 2.275 -8.887 -1.548 1.00 84.00 414 PRO A C 1
ATOM 3221 O O . PRO A 1 414 ? 2.210 -7.709 -1.907 1.00 84.00 414 PRO A O 1
ATOM 3224 N N . ARG A 1 415 ? 1.181 -9.639 -1.382 1.00 85.06 415 ARG A N 1
ATOM 3225 C CA . ARG A 1 415 ? -0.189 -9.205 -1.731 1.00 85.06 415 ARG A CA 1
ATOM 3226 C C . ARG A 1 415 ? -0.585 -7.855 -1.125 1.00 85.06 415 ARG A C 1
ATOM 3228 O O . ARG A 1 415 ? -1.222 -7.044 -1.787 1.00 85.06 415 ARG A O 1
ATOM 3235 N N . ASP A 1 416 ? -0.153 -7.568 0.102 1.00 77.06 416 ASP A N 1
ATOM 3236 C CA . ASP A 1 416 ? -0.508 -6.325 0.799 1.00 77.06 416 ASP A CA 1
ATOM 3237 C C . ASP A 1 416 ? 0.059 -5.062 0.142 1.00 77.06 416 ASP A C 1
ATOM 3239 O O . ASP A 1 416 ? -0.519 -3.986 0.283 1.00 77.06 416 ASP A O 1
ATOM 3243 N N . SER A 1 417 ? 1.145 -5.187 -0.625 1.00 80.44 417 SER A N 1
ATOM 3244 C CA . SER A 1 417 ? 1.716 -4.060 -1.371 1.00 80.44 417 SER A CA 1
ATOM 3245 C C . SER A 1 417 ? 0.854 -3.615 -2.559 1.00 80.44 417 SER A C 1
ATOM 3247 O O . SER A 1 417 ? 0.990 -2.492 -3.033 1.00 80.44 417 SER A O 1
ATOM 3249 N N . TRP A 1 418 ? -0.102 -4.443 -2.987 1.00 83.44 418 TRP A N 1
ATOM 3250 C CA . TRP A 1 418 ? -1.007 -4.157 -4.104 1.00 83.44 418 TRP A CA 1
ATOM 3251 C C . TRP A 1 418 ? -2.286 -3.424 -3.681 1.00 83.44 418 TRP A C 1
ATOM 3253 O O . TRP A 1 418 ? -3.196 -3.205 -4.482 1.00 83.44 418 TRP A O 1
ATOM 3263 N N . ARG A 1 419 ? -2.371 -3.004 -2.414 1.00 77.00 419 ARG A N 1
ATOM 3264 C CA . ARG A 1 419 ? -3.480 -2.216 -1.859 1.00 77.00 419 ARG A CA 1
ATOM 3265 C C . ARG A 1 419 ? -3.346 -0.727 -2.236 1.00 77.00 419 ARG A C 1
ATOM 3267 O O . ARG A 1 419 ? -3.107 0.106 -1.372 1.00 77.00 419 ARG A O 1
ATOM 3274 N N . GLY A 1 420 ? -3.465 -0.383 -3.521 1.00 79.50 420 GLY A N 1
ATOM 3275 C CA . GLY A 1 420 ? -3.461 1.007 -4.021 1.00 79.50 420 GLY A CA 1
ATOM 3276 C C . GLY A 1 420 ? -4.462 1.227 -5.158 1.00 79.50 420 GLY A C 1
ATOM 3277 O O . GLY A 1 420 ? -4.718 0.313 -5.930 1.00 79.50 420 GLY A O 1
ATOM 3278 N N . LYS A 1 421 ? -5.090 2.395 -5.274 1.00 81.56 421 LYS A N 1
ATOM 3279 C CA . LYS A 1 421 ? -6.114 2.654 -6.308 1.00 81.56 421 LYS A CA 1
ATOM 3280 C C . LYS A 1 421 ? -5.542 2.753 -7.724 1.00 81.56 421 LYS A C 1
ATOM 3282 O O . LYS A 1 421 ? -6.277 2.595 -8.684 1.00 81.56 421 LYS A O 1
ATOM 3287 N N . ASN A 1 422 ? -4.249 3.022 -7.842 1.00 84.12 422 ASN A N 1
ATOM 3288 C CA . ASN A 1 422 ? -3.532 3.207 -9.099 1.00 84.12 422 ASN A CA 1
ATOM 3289 C C . ASN A 1 422 ? -2.096 2.666 -8.977 1.00 84.12 422 ASN A C 1
ATOM 3291 O O . ASN A 1 422 ? -1.647 2.305 -7.885 1.00 84.12 422 ASN A O 1
ATOM 3295 N N . ILE A 1 423 ? -1.372 2.622 -10.101 1.00 82.94 423 ILE A N 1
ATOM 3296 C CA . ILE A 1 423 ? 0.011 2.127 -10.153 1.00 82.94 423 ILE A CA 1
ATOM 3297 C C . ILE A 1 423 ? 0.949 2.920 -9.238 1.00 82.94 423 ILE A C 1
ATOM 3299 O O . ILE A 1 423 ? 1.779 2.333 -8.555 1.00 82.94 423 ILE A O 1
ATOM 3303 N N . ASP A 1 424 ? 0.763 4.235 -9.154 1.00 90.12 424 ASP A N 1
ATOM 3304 C CA . ASP A 1 424 ? 1.558 5.138 -8.324 1.00 90.12 424 ASP A CA 1
ATOM 3305 C C . ASP A 1 424 ? 1.497 4.771 -6.830 1.00 90.12 424 ASP A C 1
ATOM 3307 O O . ASP A 1 424 ? 2.513 4.814 -6.130 1.00 90.12 424 ASP A O 1
ATOM 3311 N N . GLU A 1 425 ? 0.310 4.410 -6.334 1.00 91.69 425 GLU A N 1
ATOM 3312 C CA . GLU A 1 425 ? 0.095 3.942 -4.962 1.00 91.69 425 GLU A CA 1
ATOM 3313 C C . GLU A 1 425 ? 0.642 2.524 -4.751 1.00 91.69 425 GLU A C 1
ATOM 3315 O O . GLU A 1 425 ? 1.219 2.242 -3.702 1.00 91.69 425 GLU A O 1
ATOM 3320 N N . VAL A 1 426 ? 0.512 1.631 -5.740 1.00 88.06 426 VAL A N 1
ATOM 3321 C CA . VAL A 1 426 ? 1.099 0.278 -5.683 1.00 88.06 426 VAL A CA 1
ATOM 3322 C C . VAL A 1 426 ? 2.627 0.353 -5.633 1.00 88.06 426 VAL A C 1
ATOM 3324 O O . VAL A 1 426 ? 3.256 -0.289 -4.792 1.00 88.06 426 VAL A O 1
ATOM 3327 N N . GLU A 1 427 ? 3.237 1.181 -6.480 1.00 93.50 427 GLU A N 1
ATOM 3328 C CA . GLU A 1 427 ? 4.668 1.469 -6.456 1.00 93.50 427 GLU A CA 1
ATOM 3329 C C . GLU A 1 427 ? 5.079 2.078 -5.110 1.00 93.50 427 GLU A C 1
ATOM 3331 O O . GLU A 1 427 ? 6.052 1.643 -4.498 1.00 93.50 427 GLU A O 1
ATOM 3336 N N . GLU A 1 428 ? 4.337 3.052 -4.588 1.00 96.00 428 GLU A N 1
ATOM 3337 C CA . GLU A 1 428 ? 4.624 3.611 -3.266 1.00 96.00 428 GLU A CA 1
ATOM 3338 C C . GLU A 1 428 ? 4.607 2.527 -2.172 1.00 96.00 428 GLU A C 1
ATOM 3340 O O . GLU A 1 428 ? 5.568 2.401 -1.407 1.00 96.00 428 GLU A O 1
ATOM 3345 N N . ASN A 1 429 ? 3.563 1.700 -2.132 1.00 93.75 429 ASN A N 1
ATOM 3346 C CA . ASN A 1 429 ? 3.403 0.626 -1.154 1.00 93.75 429 ASN A CA 1
ATOM 3347 C C . ASN A 1 429 ? 4.501 -0.441 -1.267 1.00 93.75 429 ASN A C 1
ATOM 3349 O O . ASN A 1 429 ? 5.059 -0.862 -0.252 1.00 93.75 429 ASN A O 1
ATOM 3353 N N . LEU A 1 430 ? 4.866 -0.850 -2.487 1.00 93.75 430 LEU A N 1
ATOM 3354 C CA . LEU A 1 430 ? 5.980 -1.770 -2.744 1.00 93.75 430 LEU A CA 1
ATOM 3355 C C . LEU A 1 430 ? 7.311 -1.209 -2.235 1.00 93.75 430 LEU A C 1
ATOM 3357 O O . LEU A 1 430 ? 8.129 -1.944 -1.669 1.00 93.75 430 LEU A O 1
ATOM 3361 N N . GLY A 1 431 ? 7.531 0.092 -2.433 1.00 96.62 431 GLY A N 1
ATOM 3362 C CA . GLY A 1 431 ? 8.701 0.798 -1.933 1.00 96.62 431 GLY A CA 1
ATOM 3363 C C . GLY A 1 431 ? 8.752 0.856 -0.411 1.00 96.62 431 GLY A C 1
ATOM 3364 O O . GLY A 1 431 ? 9.796 0.546 0.168 1.00 96.62 431 GLY A O 1
ATOM 3365 N N . ARG A 1 432 ? 7.632 1.204 0.240 1.00 96.56 432 ARG A N 1
ATOM 3366 C CA . ARG A 1 432 ? 7.507 1.205 1.708 1.00 96.56 432 ARG A CA 1
ATOM 3367 C C . ARG A 1 432 ? 7.802 -0.181 2.268 1.00 96.56 432 ARG A C 1
ATOM 3369 O O . ARG A 1 432 ? 8.701 -0.318 3.099 1.00 96.56 432 ARG A O 1
ATOM 3376 N N . LEU A 1 433 ? 7.157 -1.209 1.722 1.00 94.50 433 LEU A N 1
ATOM 3377 C CA . LEU A 1 433 ? 7.331 -2.587 2.169 1.00 94.50 433 LEU A CA 1
ATOM 3378 C C . LEU A 1 433 ? 8.779 -3.076 2.010 1.00 94.50 433 LEU A C 1
ATOM 3380 O O . LEU A 1 433 ? 9.315 -3.728 2.900 1.00 94.50 433 LEU A O 1
ATOM 3384 N N . ALA A 1 434 ? 9.462 -2.701 0.922 1.00 94.62 434 ALA A N 1
ATOM 3385 C CA . ALA A 1 434 ? 10.874 -3.043 0.726 1.00 94.62 434 ALA A CA 1
ATOM 3386 C C . ALA A 1 434 ? 11.794 -2.482 1.819 1.00 94.62 434 ALA A C 1
ATOM 3388 O O . ALA A 1 434 ? 12.796 -3.110 2.174 1.00 94.62 434 ALA A O 1
ATOM 3389 N N . VAL A 1 435 ? 11.486 -1.293 2.339 1.00 96.19 435 VAL A N 1
ATOM 3390 C CA . VAL A 1 435 ? 12.254 -0.679 3.428 1.00 96.19 435 VAL A CA 1
ATOM 3391 C C . VAL A 1 435 ? 11.834 -1.266 4.781 1.00 96.19 435 VAL A C 1
ATOM 3393 O O . VAL A 1 435 ? 12.703 -1.544 5.610 1.00 96.19 435 VAL A O 1
ATOM 3396 N N . GLU A 1 436 ? 10.542 -1.533 4.987 1.00 96.31 436 GLU A N 1
ATOM 3397 C CA . GLU A 1 436 ? 10.005 -2.200 6.184 1.00 96.31 436 GLU A CA 1
ATOM 3398 C C . GLU A 1 436 ? 10.608 -3.593 6.394 1.00 96.31 436 GLU A C 1
ATOM 3400 O O . GLU A 1 436 ? 11.099 -3.884 7.486 1.00 96.31 436 GLU A O 1
ATOM 3405 N N . GLU A 1 437 ? 10.666 -4.421 5.346 1.00 94.06 437 GLU A N 1
ATOM 3406 C CA . GLU A 1 437 ? 11.263 -5.764 5.375 1.00 94.06 437 GLU A CA 1
ATOM 3407 C C . GLU A 1 437 ? 12.735 -5.713 5.813 1.00 94.06 437 GLU A C 1
ATOM 3409 O O . GLU A 1 437 ? 13.164 -6.465 6.694 1.00 94.06 437 GLU A O 1
ATOM 3414 N N . LYS A 1 438 ? 13.514 -4.773 5.257 1.00 95.00 438 LYS A N 1
ATOM 3415 C CA . LYS A 1 438 ? 14.931 -4.589 5.621 1.00 95.00 438 LYS A CA 1
ATOM 3416 C C . LYS A 1 438 ? 15.110 -4.118 7.060 1.00 95.00 438 LYS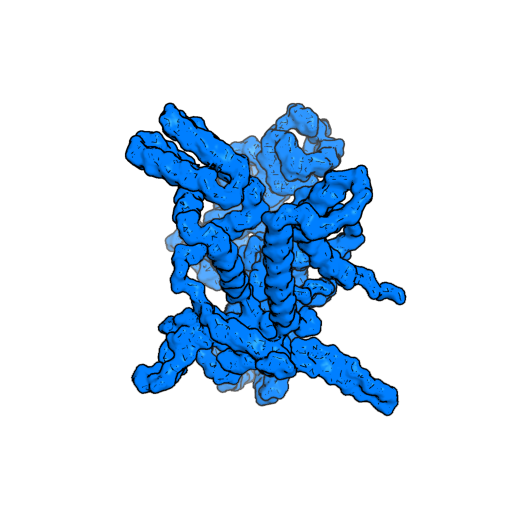 A C 1
ATOM 3418 O O . LYS A 1 438 ? 16.073 -4.515 7.715 1.00 95.00 438 LYS A O 1
ATOM 3423 N N . LEU A 1 439 ? 14.188 -3.297 7.557 1.00 95.25 439 LEU A N 1
ATOM 3424 C CA . LEU A 1 439 ? 14.170 -2.841 8.946 1.00 95.25 439 LEU A CA 1
ATOM 3425 C C . LEU A 1 439 ? 13.523 -3.850 9.905 1.00 95.25 439 LEU A C 1
ATOM 3427 O O . LEU A 1 439 ? 13.587 -3.646 11.117 1.00 95.25 439 LEU A O 1
ATOM 3431 N N . ARG A 1 440 ? 12.923 -4.938 9.404 1.00 95.31 440 ARG A N 1
ATOM 3432 C CA . ARG A 1 440 ? 12.107 -5.873 10.198 1.00 95.31 440 ARG A CA 1
ATOM 3433 C C . ARG A 1 440 ? 11.034 -5.128 10.999 1.00 95.31 440 ARG A C 1
ATOM 3435 O O . ARG A 1 440 ? 10.906 -5.308 12.220 1.00 95.31 440 ARG A O 1
ATOM 3442 N N . LEU A 1 441 ? 10.344 -4.223 10.313 1.00 94.56 441 LEU A N 1
ATOM 3443 C CA . LEU A 1 441 ? 9.180 -3.509 10.822 1.00 94.56 441 LEU A CA 1
ATOM 3444 C C . LEU A 1 441 ? 7.899 -4.222 10.372 1.00 94.56 441 LEU A C 1
ATOM 3446 O O . LEU A 1 441 ? 7.902 -4.836 9.304 1.00 94.56 441 LEU A O 1
ATOM 3450 N N . PRO A 1 442 ? 6.813 -4.148 11.160 1.00 92.25 442 PRO A N 1
ATOM 3451 C CA . PRO A 1 442 ? 5.489 -4.536 10.690 1.00 92.25 442 PRO A CA 1
ATOM 3452 C C . PRO A 1 442 ? 5.100 -3.794 9.406 1.00 92.25 442 PRO A C 1
ATOM 3454 O O . PRO A 1 442 ? 5.483 -2.638 9.210 1.00 92.25 442 PRO A O 1
ATOM 3457 N N . ALA A 1 443 ? 4.290 -4.435 8.566 1.00 90.62 443 ALA A N 1
ATOM 3458 C CA . ALA A 1 443 ? 3.770 -3.799 7.363 1.00 90.62 443 ALA A CA 1
ATOM 3459 C C . ALA A 1 443 ? 2.969 -2.526 7.711 1.00 90.62 443 ALA A C 1
ATOM 3461 O O . ALA A 1 443 ? 2.214 -2.484 8.698 1.00 90.62 443 ALA A O 1
ATOM 3462 N N . GLY A 1 444 ? 3.166 -1.476 6.913 1.00 91.06 444 GLY A N 1
ATOM 3463 C CA . GLY A 1 444 ? 2.533 -0.167 7.082 1.00 91.06 444 GLY A CA 1
ATOM 3464 C C . GLY A 1 444 ? 3.122 0.697 8.205 1.00 91.06 444 GLY A C 1
ATOM 3465 O O . GLY A 1 444 ? 2.589 1.774 8.484 1.00 91.06 444 GLY A O 1
ATOM 3466 N N . SER A 1 445 ? 4.206 0.266 8.861 1.00 96.00 445 SER A N 1
ATOM 3467 C CA . SER A 1 445 ? 4.966 1.091 9.813 1.00 96.00 445 SER A CA 1
ATOM 3468 C C . SER A 1 445 ? 5.524 2.364 9.193 1.00 96.00 445 SER A C 1
ATOM 3470 O O . SER A 1 445 ? 5.640 3.366 9.890 1.00 96.00 445 SER A O 1
ATOM 3472 N N . LEU A 1 446 ? 5.867 2.340 7.909 1.00 96.69 446 LEU A N 1
ATOM 3473 C CA . LEU A 1 446 ? 6.390 3.489 7.191 1.00 96.69 446 LEU A CA 1
ATOM 3474 C C . LEU A 1 446 ? 5.301 4.298 6.504 1.00 96.69 446 LEU A C 1
ATOM 3476 O O . LEU A 1 446 ? 5.665 5.195 5.762 1.00 96.69 446 LEU A O 1
ATOM 3480 N N . ASN A 1 447 ? 4.007 4.038 6.710 1.00 93.88 447 ASN A N 1
ATOM 3481 C CA . ASN A 1 447 ? 2.955 4.903 6.170 1.00 93.88 447 ASN A CA 1
ATOM 3482 C C . ASN A 1 447 ? 3.090 6.332 6.722 1.00 93.88 447 ASN A C 1
ATOM 3484 O O . ASN A 1 447 ? 3.547 6.526 7.847 1.00 93.88 447 ASN A O 1
ATOM 3488 N N . GLY A 1 448 ? 2.692 7.331 5.939 1.00 93.38 448 GLY A N 1
ATOM 3489 C CA . GLY A 1 448 ? 2.810 8.746 6.302 1.00 93.38 448 GLY A CA 1
ATOM 3490 C C . GLY A 1 448 ? 3.585 9.562 5.273 1.00 93.38 448 GLY A C 1
ATOM 3491 O O . GLY A 1 448 ? 4.380 9.026 4.485 1.00 93.38 448 GLY A O 1
ATOM 3492 N N . ASP A 1 449 ? 3.325 10.863 5.296 1.00 93.06 449 ASP A N 1
ATOM 3493 C CA . ASP A 1 449 ? 3.836 11.832 4.324 1.00 93.06 449 ASP A CA 1
ATOM 3494 C C . ASP A 1 449 ? 5.014 12.623 4.888 1.00 93.06 449 ASP A C 1
ATOM 3496 O O . ASP A 1 449 ? 5.909 13.035 4.149 1.00 93.06 449 ASP A O 1
ATOM 3500 N N . SER A 1 450 ? 5.046 12.777 6.211 1.00 94.69 450 SER A N 1
ATOM 3501 C CA . SER A 1 450 ? 6.118 13.446 6.939 1.00 94.69 450 SER A CA 1
ATOM 3502 C C . SER A 1 450 ? 6.948 12.458 7.768 1.00 94.69 450 SER A C 1
ATOM 3504 O O . SER A 1 450 ? 6.446 11.403 8.170 1.00 94.69 450 SER A O 1
ATOM 3506 N N . PRO A 1 451 ? 8.210 12.798 8.094 1.00 94.56 451 PRO A N 1
ATOM 3507 C CA . PRO A 1 451 ? 9.012 12.010 9.023 1.00 94.56 451 PRO A CA 1
ATOM 3508 C C . PRO A 1 451 ? 8.315 11.766 10.366 1.00 94.56 451 PRO A C 1
ATOM 3510 O O . PRO A 1 451 ? 8.380 10.658 10.888 1.00 94.56 451 PRO A O 1
ATOM 3513 N N . ASP A 1 452 ? 7.604 12.758 10.908 1.00 94.75 452 ASP A N 1
ATOM 3514 C CA . ASP A 1 452 ? 6.901 12.614 12.187 1.00 94.75 452 ASP A CA 1
ATOM 3515 C C . ASP A 1 452 ? 5.731 11.628 12.109 1.00 94.75 452 ASP A C 1
ATOM 3517 O O . ASP A 1 452 ? 5.555 10.819 13.022 1.00 94.75 452 ASP A O 1
ATOM 3521 N N . GLU A 1 453 ? 4.966 11.624 11.014 1.00 95.88 453 GLU A N 1
ATOM 3522 C CA . GLU A 1 453 ? 3.934 10.607 10.779 1.00 95.88 453 GLU A CA 1
ATOM 3523 C C . GLU A 1 453 ? 4.542 9.213 10.627 1.00 95.88 453 GLU A C 1
ATOM 3525 O O . GLU A 1 453 ? 4.031 8.256 11.211 1.00 95.88 453 GLU A O 1
ATOM 3530 N N . ILE A 1 454 ? 5.662 9.102 9.907 1.00 97.00 454 ILE A N 1
ATOM 3531 C CA . ILE A 1 454 ? 6.403 7.847 9.761 1.00 97.00 454 ILE A CA 1
ATOM 3532 C C . ILE A 1 454 ? 6.857 7.351 11.136 1.00 97.00 454 ILE A C 1
ATOM 3534 O O . ILE A 1 454 ? 6.587 6.209 11.492 1.00 97.00 454 ILE A O 1
ATOM 3538 N N . PHE A 1 455 ? 7.482 8.193 11.963 1.00 96.88 455 PHE A N 1
ATOM 3539 C CA . PHE A 1 455 ? 7.898 7.788 13.308 1.00 96.88 455 PHE A CA 1
ATOM 3540 C C . PHE A 1 455 ? 6.709 7.439 14.203 1.00 96.88 455 PHE A C 1
ATOM 3542 O O . PHE A 1 455 ? 6.771 6.451 14.935 1.00 96.88 455 PHE A O 1
ATOM 3549 N N . THR A 1 456 ? 5.609 8.186 14.108 1.00 96.88 456 THR A N 1
ATOM 3550 C CA . THR A 1 456 ? 4.356 7.862 14.801 1.00 96.88 456 THR A CA 1
ATOM 3551 C C . THR A 1 456 ? 3.876 6.465 14.415 1.00 96.88 456 THR A C 1
ATOM 3553 O O . THR A 1 456 ? 3.590 5.645 15.284 1.00 96.88 456 THR A O 1
ATOM 3556 N N . ASN A 1 457 ? 3.841 6.148 13.121 1.00 97.06 457 ASN A N 1
ATOM 3557 C CA . ASN A 1 457 ? 3.381 4.851 12.640 1.00 97.06 457 ASN A CA 1
ATOM 3558 C C . ASN A 1 457 ? 4.360 3.721 12.987 1.00 97.06 457 ASN A C 1
ATOM 3560 O O . ASN A 1 457 ? 3.903 2.662 13.414 1.00 97.06 457 ASN A O 1
ATOM 3564 N N . ILE A 1 458 ? 5.681 3.931 12.934 1.00 97.25 458 ILE A N 1
ATOM 3565 C CA . ILE A 1 458 ? 6.667 2.943 13.411 1.00 97.25 458 ILE A CA 1
ATOM 3566 C C . ILE A 1 458 ? 6.407 2.615 14.886 1.00 97.25 458 ILE A C 1
ATOM 3568 O O . ILE A 1 458 ? 6.267 1.442 15.234 1.00 97.25 458 ILE A O 1
ATOM 3572 N N . GLY A 1 459 ? 6.321 3.634 15.750 1.00 96.62 459 GLY A N 1
ATOM 3573 C CA . GLY A 1 459 ? 6.111 3.445 17.186 1.00 96.62 459 GLY A CA 1
ATOM 3574 C C . GLY A 1 459 ? 4.774 2.773 17.493 1.00 96.62 459 GLY A C 1
ATOM 3575 O O . GLY A 1 459 ? 4.730 1.790 18.233 1.00 96.62 459 GLY A O 1
ATOM 3576 N N . ARG A 1 460 ? 3.692 3.248 16.866 1.00 96.19 460 ARG A N 1
ATOM 3577 C CA . ARG A 1 460 ? 2.342 2.691 17.025 1.00 96.19 460 ARG A CA 1
ATOM 3578 C C . ARG A 1 460 ? 2.278 1.226 16.605 1.00 96.19 460 ARG A C 1
ATOM 3580 O O . ARG A 1 460 ? 1.821 0.383 17.369 1.00 96.19 460 ARG A O 1
ATOM 3587 N N . ARG A 1 461 ? 2.757 0.907 15.401 1.00 95.38 461 ARG A N 1
ATOM 3588 C CA . ARG A 1 461 ? 2.713 -0.456 14.845 1.00 95.38 461 ARG A CA 1
ATOM 3589 C C . ARG A 1 461 ? 3.597 -1.414 15.635 1.00 95.38 461 ARG A C 1
ATOM 3591 O O . ARG A 1 461 ? 3.237 -2.575 15.805 1.00 95.38 461 ARG A O 1
ATOM 3598 N N . HIS A 1 462 ? 4.726 -0.930 16.155 1.00 94.50 462 HIS A N 1
ATOM 3599 C CA . HIS A 1 462 ? 5.549 -1.716 17.064 1.00 94.50 462 HIS A CA 1
ATOM 3600 C C . HIS A 1 462 ? 4.789 -2.059 18.349 1.00 94.50 462 HIS A C 1
ATOM 3602 O O . HIS A 1 462 ? 4.769 -3.223 18.735 1.00 94.50 462 HIS A O 1
ATOM 3608 N N . MET A 1 463 ? 4.119 -1.082 18.970 1.00 92.44 463 MET A N 1
ATOM 3609 C CA . MET A 1 463 ? 3.290 -1.319 20.158 1.00 92.44 463 MET A CA 1
ATOM 3610 C C . MET A 1 463 ? 2.157 -2.308 19.887 1.00 92.44 463 MET A C 1
ATOM 3612 O O . MET A 1 463 ? 1.965 -3.235 20.667 1.00 92.44 463 MET A O 1
ATOM 3616 N N . GLU A 1 464 ? 1.449 -2.161 18.766 1.00 94.00 464 GLU A N 1
ATOM 3617 C CA . GLU A 1 464 ? 0.405 -3.107 18.359 1.00 94.00 464 GLU A CA 1
ATOM 3618 C C . GLU A 1 464 ? 0.948 -4.534 18.266 1.00 94.00 464 GLU A C 1
ATOM 3620 O O . GLU A 1 464 ? 0.391 -5.446 18.870 1.00 94.00 464 GLU A O 1
ATOM 3625 N N . MET A 1 465 ? 2.086 -4.718 17.593 1.00 92.69 465 MET A N 1
ATOM 3626 C CA . MET A 1 465 ? 2.733 -6.023 17.466 1.00 92.69 465 MET A CA 1
ATOM 3627 C C . MET A 1 465 ? 3.156 -6.598 18.828 1.00 92.69 465 MET A C 1
ATOM 3629 O O . MET A 1 465 ? 2.893 -7.768 19.095 1.00 92.69 465 MET A O 1
ATOM 3633 N N . GLN A 1 466 ? 3.785 -5.797 19.698 1.00 88.81 466 GLN A N 1
ATOM 3634 C CA . GLN A 1 466 ? 4.236 -6.254 21.022 1.00 88.81 466 GLN A CA 1
ATOM 3635 C C . GLN A 1 466 ? 3.071 -6.667 21.926 1.00 88.81 466 GLN A C 1
ATOM 3637 O O . GLN A 1 466 ? 3.173 -7.625 22.689 1.00 88.81 466 GLN A O 1
ATOM 3642 N N . LEU A 1 467 ? 1.944 -5.966 21.817 1.00 86.75 467 LEU A N 1
ATOM 3643 C CA . LEU A 1 467 ? 0.742 -6.246 22.595 1.00 86.75 467 LEU A CA 1
ATOM 3644 C C . LEU A 1 467 ? -0.151 -7.322 21.947 1.00 86.75 467 LEU A C 1
ATOM 3646 O O . LEU A 1 467 ? -1.124 -7.762 22.563 1.00 86.75 467 LEU A O 1
ATOM 3650 N N . GLY A 1 468 ? 0.183 -7.784 20.736 1.00 88.50 468 GLY A N 1
ATOM 3651 C CA . GLY A 1 468 ? -0.637 -8.717 19.961 1.00 88.50 468 GLY A CA 1
ATOM 3652 C C . GLY A 1 468 ? -1.997 -8.124 19.599 1.00 88.50 468 GLY A C 1
ATOM 3653 O O . GLY A 1 468 ? -3.010 -8.819 19.663 1.00 88.50 468 GLY A O 1
ATOM 3654 N N . LEU A 1 469 ? -2.023 -6.825 19.312 1.00 90.88 469 LEU A N 1
ATOM 3655 C CA . LEU A 1 469 ? -3.213 -6.101 18.904 1.00 90.88 469 LEU A CA 1
ATOM 3656 C C . LEU A 1 469 ? -3.345 -6.102 17.379 1.00 90.88 469 LEU A C 1
ATOM 3658 O O . LEU A 1 469 ? -2.327 -6.050 16.679 1.00 90.88 469 LEU A O 1
ATOM 3662 N N . PRO A 1 470 ? -4.583 -6.071 16.858 1.00 89.62 470 PRO A N 1
ATOM 3663 C CA . PRO A 1 470 ? -4.808 -5.893 15.436 1.00 89.62 470 PRO A CA 1
ATOM 3664 C C . PRO A 1 470 ? -4.222 -4.575 14.943 1.00 89.62 470 PRO A C 1
ATOM 3666 O O . PRO A 1 470 ? -3.982 -3.629 15.705 1.00 89.62 470 PRO A O 1
ATOM 3669 N N . GLU A 1 471 ? -4.017 -4.501 13.636 1.00 88.88 471 GLU A N 1
ATOM 3670 C CA . GLU A 1 471 ? -3.421 -3.323 13.032 1.00 88.88 471 GLU A CA 1
ATOM 3671 C C . GLU A 1 471 ? -4.279 -2.074 13.230 1.00 88.88 471 GLU A C 1
ATOM 3673 O O . GLU A 1 471 ? -5.508 -2.158 13.252 1.00 88.88 471 GLU A O 1
ATOM 3678 N N . ASN A 1 472 ? -3.642 -0.901 13.320 1.00 88.75 472 ASN A N 1
ATOM 3679 C CA . ASN A 1 472 ? -4.258 0.422 13.545 1.00 88.75 472 ASN A CA 1
ATOM 3680 C C . ASN A 1 472 ? -5.365 0.417 14.620 1.00 88.75 472 ASN A C 1
ATOM 3682 O O . ASN A 1 472 ? -6.337 1.169 14.524 1.00 88.75 472 ASN A O 1
ATOM 3686 N N . SER A 1 473 ? -5.234 -0.468 15.609 1.00 91.75 473 SER A N 1
ATOM 3687 C CA . SER A 1 473 ? -6.087 -0.537 16.794 1.00 91.75 473 SER A CA 1
ATOM 3688 C C . SER A 1 473 ? -5.791 0.611 17.755 1.00 91.75 473 SER A C 1
ATOM 3690 O O . SER A 1 473 ? -6.663 1.006 18.532 1.00 91.75 473 SER A O 1
ATOM 3692 N N . LEU A 1 474 ? -4.580 1.171 17.688 1.00 93.69 474 LEU A N 1
ATOM 3693 C CA . LEU A 1 474 ? -4.155 2.265 18.544 1.00 93.69 474 LEU A CA 1
ATOM 3694 C C . LEU A 1 474 ? -4.422 3.641 17.904 1.00 93.69 474 LEU A C 1
ATOM 3696 O O . LEU A 1 474 ? -4.205 3.830 16.703 1.00 93.69 474 LEU A O 1
ATOM 3700 N N . PRO A 1 475 ? -4.877 4.636 18.686 1.00 92.81 475 PRO A N 1
ATOM 3701 C CA . PRO A 1 475 ? -5.015 6.009 18.207 1.00 92.81 475 PRO A CA 1
ATOM 3702 C C . PRO A 1 475 ? -3.635 6.634 17.967 1.00 92.81 475 PRO A C 1
ATOM 3704 O O . PRO A 1 475 ? -2.657 6.239 18.594 1.00 92.81 475 PRO A O 1
ATOM 3707 N N . THR A 1 476 ? -3.538 7.613 17.065 1.00 90.81 476 THR A N 1
ATOM 3708 C CA . THR A 1 476 ? -2.291 8.370 16.826 1.00 90.81 476 THR A CA 1
ATOM 3709 C C . THR A 1 476 ? -2.127 9.552 17.772 1.00 90.81 476 THR A C 1
ATOM 3711 O O . THR A 1 476 ? -1.010 9.952 18.078 1.00 90.81 476 THR A O 1
ATOM 3714 N N . ASN A 1 477 ? -3.239 10.121 18.220 1.00 93.00 477 ASN A N 1
ATOM 3715 C CA . ASN A 1 477 ? -3.309 11.239 19.145 1.00 93.00 477 ASN A CA 1
ATOM 3716 C C . ASN A 1 477 ? -3.588 10.755 20.569 1.00 93.00 477 ASN A C 1
ATOM 3718 O O . ASN A 1 477 ? -4.068 9.641 20.777 1.00 93.00 477 ASN A O 1
ATOM 3722 N N . SER A 1 478 ? -3.329 11.622 21.546 1.00 93.69 478 SER A N 1
ATOM 3723 C CA . SER A 1 478 ? -3.658 11.321 22.934 1.00 93.69 478 SER A CA 1
ATOM 3724 C C . SER A 1 478 ? -5.178 11.253 23.127 1.00 93.69 478 SER A C 1
ATOM 3726 O O . SER A 1 478 ? -5.922 12.100 22.624 1.00 93.69 478 SER A O 1
ATOM 3728 N N . VAL A 1 479 ? -5.640 10.227 23.836 1.00 94.81 479 VAL A N 1
ATOM 3729 C CA . VAL A 1 479 ? -7.052 9.946 24.115 1.00 94.81 479 VAL A CA 1
ATOM 3730 C C . VAL A 1 479 ? -7.239 9.589 25.586 1.00 94.81 479 VAL A C 1
ATOM 3732 O O . VAL A 1 479 ? -6.285 9.276 26.288 1.00 94.81 479 VAL A O 1
ATOM 3735 N N . SER A 1 480 ? -8.480 9.606 26.073 1.00 96.06 480 SER A N 1
ATOM 3736 C CA . SER A 1 480 ? -8.760 9.099 27.416 1.00 96.06 480 SER A CA 1
ATOM 3737 C C . SER A 1 480 ? -8.572 7.582 27.481 1.00 96.06 480 SER A C 1
ATOM 3739 O O . SER A 1 480 ? -8.758 6.873 26.489 1.00 96.06 480 SER A O 1
ATOM 3741 N N . ARG A 1 481 ? -8.304 7.066 28.684 1.00 93.38 481 ARG A N 1
ATOM 3742 C CA . ARG A 1 481 ? -8.236 5.624 28.957 1.00 93.38 481 ARG A CA 1
ATOM 3743 C C . ARG A 1 481 ? -9.434 4.847 28.394 1.00 93.38 481 ARG A C 1
ATOM 3745 O O . ARG A 1 481 ? -9.262 3.814 27.756 1.00 93.38 481 ARG A O 1
ATOM 3752 N N . ALA A 1 482 ? -10.638 5.371 28.607 1.00 95.81 482 ALA A N 1
ATOM 3753 C CA . ALA A 1 482 ? -11.877 4.746 28.160 1.00 95.81 482 ALA A CA 1
ATOM 3754 C C . ALA A 1 482 ? -12.010 4.734 26.624 1.00 95.81 482 ALA A C 1
ATOM 3756 O O . ALA A 1 482 ? -12.573 3.800 26.057 1.00 95.81 482 ALA A O 1
ATOM 3757 N N . GLU A 1 483 ? -11.489 5.749 25.930 1.00 95.88 483 GLU A N 1
ATOM 3758 C CA . GLU A 1 483 ? -11.475 5.770 24.463 1.00 95.88 483 GLU A CA 1
ATOM 3759 C C . GLU A 1 483 ? -10.393 4.838 23.898 1.00 95.88 483 GLU A C 1
ATOM 3761 O O . GLU A 1 483 ? -10.640 4.146 22.913 1.00 95.88 483 GLU A O 1
ATOM 3766 N N . LEU A 1 484 ? -9.230 4.742 24.552 1.00 95.06 484 LEU A N 1
ATOM 3767 C CA . LEU A 1 484 ? -8.199 3.760 24.208 1.00 95.06 484 LEU A CA 1
ATOM 3768 C C . LEU A 1 484 ? -8.750 2.328 24.295 1.00 95.06 484 LEU A C 1
ATOM 3770 O O . LEU A 1 484 ? -8.632 1.556 23.344 1.00 95.06 4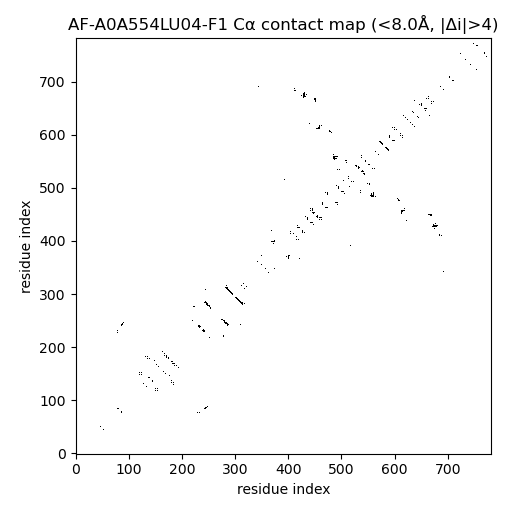84 LEU A O 1
ATOM 3774 N N . GLU A 1 485 ? -9.407 1.991 25.407 1.00 96.19 485 GLU A N 1
ATOM 3775 C CA . GLU A 1 485 ? -10.068 0.695 25.599 1.00 96.19 485 GLU A CA 1
ATOM 3776 C C . GLU A 1 485 ? -11.154 0.457 24.545 1.00 96.19 485 GLU A C 1
ATOM 3778 O O . GLU A 1 485 ? -11.213 -0.619 23.951 1.00 96.19 485 GLU A O 1
ATOM 3783 N N . LYS A 1 486 ? -11.969 1.472 24.233 1.00 96.62 486 LYS A N 1
ATOM 3784 C CA . LYS A 1 486 ? -12.976 1.388 23.165 1.00 96.62 486 LYS A CA 1
ATOM 3785 C C . LYS A 1 486 ? -12.341 1.043 21.813 1.00 96.62 486 LYS A C 1
ATOM 3787 O O . LYS A 1 486 ? -12.862 0.174 21.117 1.00 96.62 486 LYS A O 1
ATOM 3792 N N . LYS A 1 487 ? -11.243 1.704 21.427 1.00 95.75 487 LYS A N 1
ATOM 3793 C CA . LYS A 1 487 ? -10.563 1.497 20.133 1.00 95.75 487 LYS A CA 1
ATOM 3794 C C . LYS A 1 487 ? -9.908 0.122 20.031 1.00 95.75 487 LYS A C 1
ATOM 3796 O O . LYS A 1 487 ? 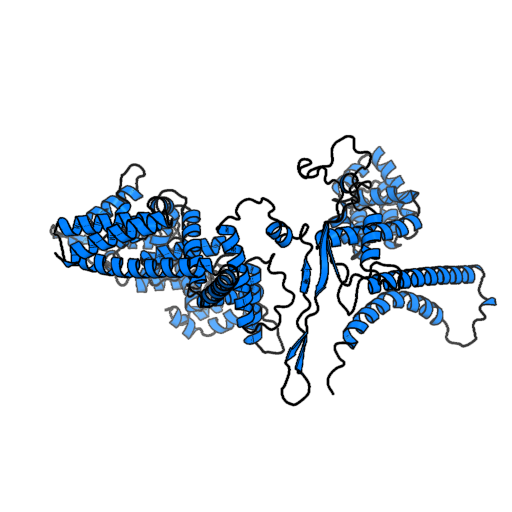-10.109 -0.568 19.033 1.00 95.75 487 LYS A O 1
ATOM 3801 N N . ILE A 1 488 ? -9.212 -0.301 21.085 1.00 95.81 488 ILE A N 1
ATOM 3802 C CA . ILE A 1 488 ? -8.601 -1.633 21.159 1.00 95.81 488 ILE A CA 1
ATOM 3803 C C . ILE A 1 488 ? -9.676 -2.715 21.080 1.00 95.81 488 ILE A C 1
ATOM 3805 O O . ILE A 1 488 ? -9.558 -3.640 20.279 1.00 95.81 488 ILE A O 1
ATOM 3809 N N . GLY A 1 489 ? -10.749 -2.582 21.863 1.00 97.00 489 GLY A N 1
ATOM 3810 C CA . GLY A 1 489 ? -11.836 -3.552 21.851 1.00 97.00 489 GLY A CA 1
ATOM 3811 C C . GLY A 1 489 ? -12.585 -3.589 20.526 1.00 97.00 489 GLY A C 1
ATOM 3812 O O . GLY A 1 489 ? -12.905 -4.670 20.048 1.00 97.00 489 GLY A O 1
ATOM 3813 N N . GLN A 1 490 ? -12.800 -2.438 19.881 1.00 96.75 490 GLN A N 1
ATOM 3814 C CA . GLN A 1 490 ? -13.365 -2.384 18.533 1.00 96.75 490 GLN A CA 1
ATOM 3815 C C . GLN A 1 490 ? -12.534 -3.213 17.546 1.00 96.75 490 GLN A C 1
ATOM 3817 O O . GLN A 1 490 ? -13.081 -4.075 16.863 1.00 96.75 490 GLN A O 1
ATOM 3822 N N . ALA A 1 491 ? -11.227 -2.952 17.482 1.00 96.06 491 ALA A N 1
ATOM 3823 C CA . ALA A 1 491 ? -10.339 -3.629 16.548 1.00 96.06 491 ALA A CA 1
ATOM 3824 C C . ALA A 1 491 ? -10.254 -5.133 16.839 1.00 96.06 491 ALA A C 1
ATOM 3826 O O . ALA A 1 491 ? -10.294 -5.932 15.912 1.00 96.06 491 ALA A O 1
ATOM 3827 N N . ALA A 1 492 ? -10.194 -5.525 18.115 1.00 95.88 492 ALA A N 1
ATOM 3828 C CA . ALA A 1 492 ? -10.152 -6.928 18.516 1.00 95.88 492 ALA A CA 1
ATOM 3829 C C . ALA A 1 492 ? -11.438 -7.689 18.176 1.00 95.88 492 ALA A C 1
ATOM 3831 O O . ALA A 1 492 ? -11.361 -8.826 17.727 1.00 95.88 492 ALA A O 1
ATOM 3832 N N . ILE A 1 493 ? -12.610 -7.066 18.353 1.00 96.81 493 ILE A N 1
ATOM 3833 C CA . ILE A 1 493 ? -13.885 -7.666 17.940 1.00 96.81 493 ILE A CA 1
ATOM 3834 C C . ILE A 1 493 ? -13.906 -7.878 16.425 1.00 96.81 493 ILE A C 1
ATOM 3836 O O . ILE A 1 493 ? -14.316 -8.937 15.963 1.00 96.81 493 ILE A O 1
ATOM 3840 N N . GLU A 1 494 ? -13.484 -6.872 15.655 1.00 95.25 494 GLU A N 1
ATOM 3841 C CA . GLU A 1 494 ? -13.464 -6.957 14.194 1.00 95.25 494 GLU A CA 1
ATOM 3842 C C . GLU A 1 494 ? -12.502 -8.043 13.701 1.00 95.25 494 GLU A C 1
ATOM 3844 O O . GLU A 1 494 ? -12.875 -8.834 12.846 1.00 95.25 494 GLU A O 1
ATOM 3849 N N . ASP A 1 495 ? -11.305 -8.119 14.277 1.00 93.44 495 ASP A N 1
ATOM 3850 C CA . ASP A 1 495 ? -10.270 -9.082 13.898 1.00 93.44 495 ASP A CA 1
ATOM 3851 C C . ASP A 1 495 ? -10.630 -10.521 14.301 1.00 93.44 495 ASP A C 1
ATOM 3853 O O . ASP A 1 495 ? -10.710 -11.405 13.449 1.00 93.44 495 ASP A O 1
ATOM 3857 N N . ARG A 1 496 ? -10.939 -10.760 15.583 1.00 93.94 496 ARG A N 1
ATOM 3858 C CA . ARG A 1 496 ? -11.172 -12.120 16.099 1.00 93.94 496 ARG A CA 1
ATOM 3859 C C . ARG A 1 496 ? -12.483 -12.745 15.618 1.00 93.94 496 ARG A C 1
ATOM 3861 O O . ARG A 1 496 ? -12.587 -13.963 15.531 1.00 93.94 496 ARG A O 1
ATOM 3868 N N . LEU A 1 497 ? -13.491 -11.930 15.293 1.00 92.50 497 LEU A N 1
ATOM 3869 C CA . LEU A 1 497 ? -14.763 -12.411 14.735 1.00 92.50 497 LEU A CA 1
ATOM 3870 C C . LEU A 1 497 ? -14.820 -12.324 13.200 1.00 92.50 497 LEU A C 1
ATOM 3872 O O . LEU A 1 497 ? -15.887 -12.539 12.614 1.00 92.50 497 LEU A O 1
ATOM 3876 N N . ASP A 1 498 ? -13.692 -12.000 12.556 1.00 88.44 498 ASP A N 1
ATOM 3877 C CA . ASP A 1 498 ? -13.554 -11.833 11.105 1.00 88.44 498 ASP A CA 1
ATOM 3878 C C . ASP A 1 498 ? -14.576 -10.842 10.508 1.00 88.44 498 ASP A C 1
ATOM 3880 O O . ASP A 1 498 ? -15.105 -10.999 9.409 1.00 88.44 498 ASP A O 1
ATOM 3884 N N . PHE A 1 499 ? -14.934 -9.793 11.243 1.00 88.62 499 PHE A N 1
ATOM 3885 C CA . PHE A 1 499 ? -15.794 -8.746 10.706 1.00 88.62 499 PHE A CA 1
ATOM 3886 C C . PHE A 1 499 ? -14.998 -7.725 9.899 1.00 88.62 499 PHE A C 1
ATOM 3888 O O . PHE A 1 499 ? -13.825 -7.450 10.140 1.00 88.62 499 PHE A O 1
ATOM 3895 N N . LYS A 1 500 ? -15.678 -7.086 8.939 1.00 87.00 500 LYS A N 1
ATOM 3896 C CA . LYS A 1 500 ? -15.083 -6.001 8.156 1.00 87.00 500 LYS A CA 1
ATOM 3897 C C . LYS A 1 500 ? -14.555 -4.919 9.100 1.00 87.00 500 LYS A C 1
ATOM 3899 O O . LYS A 1 500 ? -15.285 -4.426 9.962 1.00 87.00 500 LYS A O 1
ATOM 3904 N N . ARG A 1 501 ? -13.313 -4.500 8.890 1.00 88.56 501 ARG A N 1
ATOM 3905 C CA . ARG A 1 501 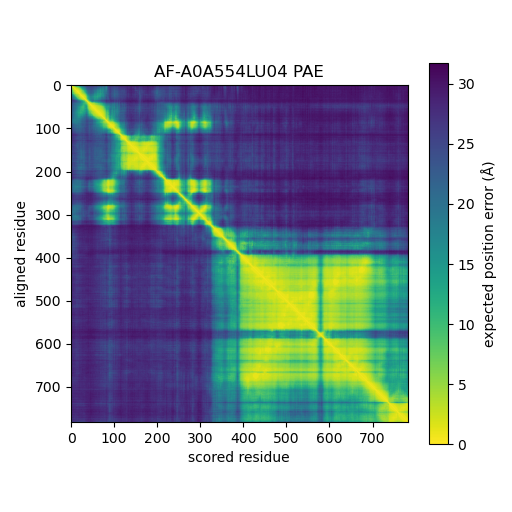? -12.688 -3.427 9.663 1.00 88.56 501 ARG A CA 1
ATOM 3906 C C . ARG A 1 501 ? -13.505 -2.132 9.606 1.00 88.56 501 ARG A C 1
ATOM 3908 O O . ARG A 1 501 ? -14.003 -1.745 8.548 1.00 88.56 501 ARG A O 1
ATOM 3915 N N . GLY A 1 502 ? -13.656 -1.467 10.745 1.00 91.56 502 GLY A N 1
ATOM 3916 C CA . GLY A 1 502 ? -14.506 -0.292 10.933 1.00 91.56 502 GLY A CA 1
ATOM 3917 C C . GLY A 1 502 ? -16.002 -0.591 11.096 1.00 91.56 502 GLY A C 1
ATOM 3918 O O . GLY A 1 502 ? -16.771 0.337 11.355 1.00 91.56 502 GLY A O 1
ATOM 3919 N N . SER A 1 503 ? -16.451 -1.844 10.977 1.00 93.50 503 SER A N 1
ATOM 3920 C CA . SER A 1 503 ? -17.870 -2.193 11.141 1.00 93.50 503 SER A CA 1
ATOM 3921 C C . SER A 1 503 ? -18.388 -1.992 12.572 1.00 93.50 503 SER A C 1
ATOM 3923 O O . SER A 1 503 ? -19.565 -1.679 12.758 1.00 93.50 503 SER A O 1
ATOM 3925 N N . PHE A 1 504 ? -17.512 -2.066 13.578 1.00 96.06 504 PHE A N 1
ATOM 3926 C CA . PHE A 1 504 ? -17.812 -1.769 14.982 1.00 96.06 504 PHE A CA 1
ATOM 3927 C C . PHE A 1 504 ? -17.491 -0.316 15.375 1.00 96.06 504 PHE A C 1
ATOM 3929 O O . PHE A 1 504 ? -17.647 0.063 16.539 1.00 96.06 504 PHE A O 1
ATOM 3936 N N . ALA A 1 505 ? -17.104 0.544 14.423 1.00 95.06 505 ALA A N 1
ATOM 3937 C CA . ALA A 1 505 ? -16.872 1.969 14.688 1.00 95.06 505 ALA A CA 1
ATOM 3938 C C . ALA A 1 505 ? -18.144 2.710 15.126 1.00 95.06 505 ALA A C 1
ATOM 3940 O O . ALA A 1 505 ? -18.064 3.766 15.748 1.00 95.06 505 ALA A O 1
ATOM 3941 N N . LYS A 1 506 ? -19.318 2.156 14.809 1.00 95.00 506 LYS A N 1
ATOM 3942 C CA . LYS A 1 506 ? -20.621 2.697 15.197 1.00 95.00 506 LYS A CA 1
ATOM 3943 C C . LYS A 1 506 ? -20.882 2.477 16.689 1.00 95.00 506 LYS A C 1
ATOM 3945 O O . LYS A 1 506 ? -20.391 1.519 17.285 1.00 95.00 506 LYS A O 1
ATOM 3950 N N . ASP A 1 507 ? -21.672 3.357 17.293 1.00 92.62 507 ASP A N 1
ATOM 3951 C CA . ASP A 1 507 ? -21.990 3.302 18.730 1.00 92.62 507 ASP A CA 1
ATOM 3952 C C . ASP A 1 507 ? -23.376 2.695 19.016 1.00 92.62 507 ASP A C 1
ATOM 3954 O O . ASP A 1 507 ? -23.760 2.491 20.167 1.00 92.62 507 ASP A O 1
ATOM 3958 N N . ASN A 1 508 ? -24.103 2.319 17.962 1.00 93.75 508 ASN A N 1
ATOM 3959 C CA . ASN A 1 508 ? -25.414 1.684 18.028 1.00 93.75 508 ASN A CA 1
ATOM 3960 C C . ASN A 1 508 ? -25.373 0.279 17.410 1.00 93.75 508 ASN A C 1
ATOM 3962 O O . ASN A 1 508 ? -24.939 0.105 16.272 1.00 93.75 508 ASN A O 1
ATOM 3966 N N . ILE A 1 509 ? -25.907 -0.723 18.116 1.00 95.75 509 ILE A N 1
ATOM 3967 C CA . ILE A 1 509 ? -25.955 -2.115 17.645 1.00 95.75 509 ILE A CA 1
ATOM 3968 C C . ILE A 1 509 ? -26.665 -2.278 16.295 1.00 95.75 509 ILE A C 1
ATOM 3970 O O . ILE A 1 509 ? -26.271 -3.125 15.497 1.00 95.75 509 ILE A O 1
ATOM 3974 N N . ASN A 1 510 ? -27.693 -1.477 16.004 1.00 95.50 510 ASN A N 1
ATOM 3975 C CA . ASN A 1 510 ? -28.409 -1.576 14.729 1.00 95.50 510 ASN A CA 1
ATOM 3976 C C . ASN A 1 510 ? -27.568 -1.056 13.554 1.00 95.50 510 ASN A C 1
ATOM 3978 O O . ASN A 1 510 ? -27.621 -1.617 12.458 1.00 95.50 510 ASN A O 1
ATOM 3982 N N . GLU A 1 511 ? -26.743 -0.037 13.789 1.00 96.00 511 GLU A N 1
ATOM 3983 C CA . GLU A 1 511 ? -25.789 0.457 12.796 1.00 96.00 511 GLU A CA 1
ATOM 3984 C C . GLU A 1 511 ? -24.639 -0.532 12.605 1.00 96.00 511 GLU A C 1
ATOM 3986 O O . GLU A 1 511 ? -24.270 -0.803 11.466 1.00 96.00 511 GLU A O 1
ATOM 3991 N N . ILE A 1 512 ? -24.141 -1.146 13.687 1.00 96.44 512 ILE A N 1
ATOM 3992 C CA . ILE A 1 512 ? -23.127 -2.212 13.614 1.00 96.44 512 ILE A CA 1
ATOM 3993 C C . ILE A 1 512 ? -23.667 -3.404 12.818 1.00 96.44 512 ILE A C 1
ATOM 3995 O O . ILE A 1 512 ? -23.021 -3.862 11.882 1.00 96.44 512 ILE A O 1
ATOM 3999 N N . ARG A 1 513 ? -24.886 -3.873 13.118 1.00 95.12 513 ARG A N 1
ATOM 4000 C CA . ARG A 1 513 ? -25.567 -4.937 12.354 1.00 95.12 513 ARG A CA 1
ATOM 4001 C C . ARG A 1 513 ? -25.635 -4.619 10.869 1.00 95.12 513 ARG A C 1
ATOM 4003 O O . ARG A 1 513 ? -25.455 -5.509 10.046 1.00 95.12 513 ARG A O 1
ATOM 4010 N N . THR A 1 514 ? -25.914 -3.365 10.535 1.00 91.94 514 THR A N 1
ATOM 4011 C CA . THR A 1 514 ? -25.992 -2.918 9.144 1.00 91.94 514 THR A CA 1
ATOM 4012 C C . THR A 1 514 ? -24.605 -2.895 8.499 1.00 91.94 514 THR A C 1
ATOM 4014 O O . THR A 1 514 ? -24.452 -3.407 7.397 1.00 91.94 514 THR A O 1
ATOM 4017 N N . ALA A 1 515 ? -23.587 -2.388 9.201 1.00 91.50 515 ALA A N 1
ATOM 4018 C CA . ALA A 1 515 ? -22.212 -2.298 8.707 1.00 91.50 515 ALA A CA 1
ATOM 4019 C C . ALA A 1 515 ? -21.517 -3.664 8.547 1.00 91.50 515 ALA A C 1
ATOM 4021 O O . ALA A 1 515 ? -20.745 -3.848 7.611 1.00 91.50 515 ALA A O 1
ATOM 4022 N N . VAL A 1 516 ? -21.790 -4.619 9.442 1.00 86.50 516 VAL A N 1
ATOM 4023 C CA . VAL A 1 516 ? -21.301 -6.010 9.358 1.00 86.50 516 VAL A CA 1
ATOM 4024 C C . VAL A 1 516 ? -22.073 -6.821 8.309 1.00 86.50 516 VAL A C 1
ATOM 4026 O O . VAL A 1 516 ? -21.544 -7.775 7.742 1.00 86.50 516 VAL A O 1
ATOM 4029 N N . GLY A 1 517 ? -23.334 -6.461 8.066 1.00 86.50 517 GLY A N 1
ATOM 4030 C CA . GLY A 1 517 ? -24.310 -7.290 7.368 1.00 86.50 517 GLY A CA 1
ATOM 4031 C C . GLY A 1 517 ? -25.165 -8.062 8.372 1.00 86.50 517 GLY A C 1
ATOM 4032 O O . GLY A 1 517 ? -24.665 -8.857 9.171 1.00 86.50 517 GLY A O 1
ATOM 4033 N N . LYS A 1 518 ? -26.481 -7.823 8.336 1.00 87.06 518 LYS A N 1
ATOM 4034 C CA . LYS A 1 518 ? -27.425 -8.271 9.374 1.00 87.06 518 LYS A CA 1
ATOM 4035 C C . LYS A 1 518 ? -27.379 -9.782 9.604 1.00 87.06 518 LYS A C 1
ATOM 4037 O O . LYS A 1 518 ? -27.406 -10.221 10.754 1.00 87.06 518 LYS A O 1
ATOM 4042 N N . ASP A 1 519 ? -27.293 -10.565 8.534 1.00 77.38 519 ASP A N 1
ATOM 4043 C CA . ASP A 1 519 ? -27.289 -12.027 8.614 1.00 77.38 519 ASP A CA 1
ATOM 4044 C C . ASP A 1 519 ? -25.967 -12.559 9.163 1.00 77.38 519 ASP A C 1
ATOM 4046 O O . ASP A 1 519 ? -25.985 -13.387 10.071 1.00 77.38 519 ASP A O 1
ATOM 4050 N N . ARG A 1 520 ? -24.833 -12.006 8.712 1.00 81.06 520 ARG A N 1
ATOM 4051 C CA . ARG A 1 520 ? -23.503 -12.343 9.237 1.00 81.06 520 ARG A CA 1
ATOM 4052 C C . ARG A 1 520 ? -23.392 -12.008 10.721 1.00 81.06 520 ARG A C 1
ATOM 4054 O O . ARG A 1 520 ? -23.000 -12.861 11.514 1.00 81.06 520 ARG A O 1
ATOM 4061 N N . PHE A 1 521 ? -23.805 -10.799 11.106 1.00 91.38 521 PHE A N 1
ATOM 4062 C CA . PHE A 1 521 ? -23.834 -10.389 12.508 1.00 91.38 521 PHE A CA 1
ATOM 4063 C C . PHE A 1 521 ? -24.691 -11.351 13.333 1.00 91.38 521 PHE A C 1
ATOM 4065 O O . PHE A 1 521 ? -24.265 -11.806 14.386 1.00 91.38 521 PHE A O 1
ATOM 4072 N N . ASN A 1 522 ? -25.897 -11.688 12.864 1.00 86.75 522 ASN A N 1
ATOM 4073 C CA . ASN A 1 522 ? -26.784 -12.603 13.578 1.00 86.75 522 ASN A CA 1
ATOM 4074 C C . ASN A 1 522 ? -26.238 -14.029 13.664 1.00 86.75 522 ASN A C 1
ATOM 4076 O O . ASN A 1 522 ? -26.474 -14.681 14.675 1.00 86.75 522 ASN A O 1
ATOM 4080 N N . LEU A 1 523 ? -25.559 -14.520 12.628 1.00 80.56 523 LEU A N 1
ATOM 4081 C CA . LEU A 1 523 ? -24.972 -15.856 12.610 1.00 80.56 523 LEU A CA 1
ATOM 4082 C C . LEU A 1 523 ? -23.867 -15.975 13.662 1.00 80.56 523 LEU A C 1
ATOM 4084 O O . LEU A 1 523 ? -23.927 -16.864 14.505 1.00 80.56 523 LEU A O 1
ATOM 4088 N N . VAL A 1 524 ? -22.910 -15.043 13.645 1.00 86.38 524 VAL A N 1
ATOM 4089 C CA . VAL A 1 524 ? -21.758 -15.050 14.558 1.00 86.38 524 VAL A CA 1
ATOM 4090 C C . VAL A 1 524 ? -22.194 -14.703 15.980 1.00 86.38 524 VAL A C 1
ATOM 4092 O O . VAL A 1 524 ? -21.957 -15.465 16.911 1.00 86.38 524 VAL A O 1
ATOM 4095 N N . MET A 1 525 ? -22.923 -13.597 16.161 1.00 91.81 525 MET A N 1
ATOM 4096 C CA . MET A 1 525 ? -23.250 -13.092 17.497 1.00 91.81 525 MET A CA 1
ATOM 4097 C C . MET A 1 525 ? -24.284 -13.934 18.246 1.00 91.81 525 MET A C 1
ATOM 4099 O O . MET A 1 525 ? -24.432 -13.728 19.442 1.00 91.81 525 MET A O 1
ATOM 4103 N N . LYS A 1 526 ? -25.001 -14.870 17.602 1.00 90.56 526 LYS A N 1
ATOM 4104 C CA . LYS A 1 526 ? -25.878 -15.831 18.305 1.00 90.56 526 LYS A CA 1
ATOM 4105 C C . LYS A 1 526 ? -25.109 -16.981 18.958 1.00 90.56 526 LYS A C 1
ATOM 4107 O O . LYS A 1 526 ? -25.669 -17.650 19.828 1.00 90.56 526 LYS A O 1
ATOM 4112 N N . LEU A 1 527 ? -23.849 -17.203 18.584 1.00 87.56 527 LEU A N 1
ATOM 4113 C CA . LEU A 1 527 ? -22.959 -18.176 19.218 1.00 87.56 527 LEU A CA 1
ATOM 4114 C C . LEU A 1 527 ? -22.337 -17.571 20.486 1.00 87.56 527 LEU A C 1
ATOM 4116 O O . LEU A 1 527 ? -21.122 -17.468 20.603 1.00 87.56 527 LEU A O 1
ATOM 4120 N N . PHE A 1 528 ? -23.181 -17.136 21.431 1.00 95.25 528 PHE A N 1
ATOM 4121 C CA . PHE A 1 528 ? -22.774 -16.280 22.555 1.00 95.25 528 PHE A CA 1
ATOM 4122 C C . PHE A 1 528 ? -21.560 -16.810 23.324 1.00 95.25 528 PHE A C 1
ATOM 4124 O O . PHE A 1 528 ? -20.628 -16.057 23.555 1.00 95.25 528 PHE A O 1
ATOM 4131 N N . ALA A 1 529 ? -21.556 -18.103 23.667 1.00 92.81 529 ALA A N 1
ATOM 4132 C CA . ALA A 1 529 ? -20.463 -18.716 24.418 1.00 92.81 529 ALA A CA 1
ATOM 4133 C C . ALA A 1 529 ? -19.137 -18.693 23.644 1.00 92.81 529 ALA A C 1
ATOM 4135 O O . ALA A 1 529 ? -18.111 -18.374 24.225 1.00 92.81 529 ALA A O 1
ATOM 4136 N N . THR A 1 530 ? -19.173 -18.974 22.337 1.00 92.12 530 THR A N 1
ATOM 4137 C CA . THR A 1 530 ? -17.992 -18.921 21.465 1.00 92.12 530 THR A CA 1
ATOM 4138 C C . THR A 1 530 ? -17.484 -17.494 21.312 1.00 92.12 530 THR A C 1
ATOM 4140 O O . THR A 1 530 ? -16.286 -17.275 21.352 1.00 92.12 530 THR A O 1
ATOM 4143 N N . VAL A 1 531 ? -18.379 -16.509 21.179 1.00 95.25 531 VAL A N 1
ATOM 4144 C CA . VAL A 1 531 ? -17.981 -15.094 21.105 1.00 95.25 531 VAL A CA 1
ATOM 4145 C C . VAL A 1 531 ? -17.378 -14.618 22.426 1.00 95.25 531 VAL A C 1
ATOM 4147 O O . VAL A 1 531 ? -16.384 -13.899 22.410 1.00 95.25 531 VAL A O 1
ATOM 4150 N N . ASP A 1 532 ? -17.963 -15.007 23.561 1.00 97.25 532 ASP A N 1
ATOM 4151 C CA . ASP A 1 532 ? -17.415 -14.678 24.878 1.00 97.25 532 ASP A CA 1
ATOM 4152 C C . ASP A 1 532 ? -16.027 -15.308 25.067 1.00 97.25 532 ASP A C 1
ATOM 4154 O O . ASP A 1 532 ? -15.105 -14.612 25.476 1.00 97.25 532 ASP A O 1
ATOM 4158 N N . GLU A 1 533 ? -15.856 -16.586 24.712 1.00 95.69 533 GLU A N 1
ATOM 4159 C CA . GLU A 1 533 ? -14.569 -17.292 24.763 1.00 95.69 533 GLU A CA 1
ATOM 4160 C C . GLU A 1 533 ? -13.518 -16.639 23.854 1.00 95.69 533 GLU A C 1
ATOM 4162 O O . GLU A 1 533 ? -12.433 -16.299 24.318 1.00 95.69 533 GLU A O 1
ATOM 4167 N N . GLU A 1 534 ? -13.857 -16.379 22.590 1.00 93.75 534 GLU A N 1
ATOM 4168 C CA . GLU A 1 534 ? -12.949 -15.789 21.599 1.00 93.75 534 GLU A CA 1
ATOM 4169 C C . GLU A 1 534 ? -12.499 -14.368 21.986 1.00 93.75 534 GLU A C 1
ATOM 4171 O O . GLU A 1 534 ? -11.388 -13.939 21.672 1.00 93.75 534 GLU A O 1
ATOM 4176 N N . LEU A 1 535 ? -13.346 -13.616 22.695 1.00 95.44 535 LEU A N 1
ATOM 4177 C CA . LEU A 1 535 ? -13.049 -12.261 23.174 1.00 95.44 535 LEU A CA 1
ATOM 4178 C C . LEU A 1 535 ? -12.560 -12.216 24.630 1.00 95.44 535 LEU A C 1
ATOM 4180 O O . LEU A 1 535 ? -12.410 -11.122 25.180 1.00 95.44 535 LEU A O 1
ATOM 4184 N N . ASP A 1 536 ? -12.310 -13.373 25.250 1.00 94.62 536 ASP A N 1
ATOM 4185 C CA . ASP A 1 536 ? -11.885 -13.510 26.648 1.00 94.62 536 ASP A CA 1
ATOM 4186 C C . ASP A 1 536 ? -12.841 -12.853 27.675 1.00 94.62 536 ASP A C 1
ATOM 4188 O O . ASP A 1 536 ? -12.426 -12.384 28.742 1.00 94.62 536 ASP A O 1
ATOM 4192 N N . LEU A 1 537 ? -14.136 -12.790 27.365 1.00 96.06 537 LEU A N 1
ATOM 4193 C CA . LEU A 1 537 ? -15.168 -12.156 28.184 1.00 96.06 537 LEU A CA 1
ATOM 4194 C C . LEU A 1 537 ? -15.818 -13.120 29.186 1.00 96.06 537 LEU A C 1
ATOM 4196 O O . LEU A 1 537 ? -15.811 -14.340 29.035 1.00 96.06 537 LEU A O 1
ATOM 4200 N N . ASP A 1 538 ? -16.457 -12.544 30.207 1.00 95.62 538 ASP A N 1
ATOM 4201 C CA . ASP A 1 538 ? -17.317 -13.301 31.115 1.00 95.62 538 ASP A CA 1
ATOM 4202 C C . ASP A 1 538 ? -18.544 -13.858 30.374 1.00 95.62 538 ASP A C 1
ATOM 4204 O O . ASP A 1 538 ? -19.171 -13.165 29.565 1.00 95.62 538 ASP A O 1
ATOM 4208 N N . TYR A 1 539 ? -18.937 -15.088 30.718 1.00 96.12 539 TYR A N 1
ATOM 4209 C CA . TYR A 1 539 ? -20.080 -15.768 30.107 1.00 96.12 539 TYR A CA 1
ATOM 4210 C C . TYR A 1 539 ? -21.366 -14.929 30.179 1.00 96.12 539 TYR A C 1
ATOM 4212 O O . TYR A 1 539 ? -21.852 -14.586 31.260 1.00 96.12 539 TYR A O 1
ATOM 4220 N N . GLY A 1 540 ? -21.960 -14.660 29.016 1.00 96.50 540 GLY A N 1
ATOM 4221 C CA . GLY A 1 540 ? -23.190 -13.892 28.852 1.00 96.50 540 GLY A CA 1
ATOM 4222 C C . GLY A 1 540 ? -22.988 -12.456 28.362 1.00 96.50 540 GLY A C 1
ATOM 4223 O O . GLY A 1 540 ? -23.983 -11.823 28.000 1.00 96.50 540 GLY A O 1
ATOM 4224 N N . ALA A 1 541 ? -21.756 -11.942 28.281 1.00 97.50 541 ALA A N 1
ATOM 4225 C CA . ALA A 1 541 ? -21.497 -10.572 27.834 1.00 97.50 541 ALA A CA 1
ATOM 4226 C C . ALA A 1 541 ? -21.954 -10.332 26.381 1.00 97.50 541 ALA A C 1
ATOM 4228 O O . ALA A 1 541 ? -22.668 -9.364 26.104 1.00 97.50 541 ALA A O 1
ATOM 4229 N N . ALA A 1 542 ? -21.628 -11.241 25.460 1.00 97.00 542 ALA A N 1
ATOM 4230 C CA . ALA A 1 542 ? -22.055 -11.191 24.064 1.00 97.00 542 ALA A CA 1
ATOM 4231 C C . ALA A 1 542 ? -23.578 -11.300 23.929 1.00 97.00 542 ALA A C 1
ATOM 4233 O O . ALA A 1 542 ? -24.183 -10.631 23.087 1.00 97.00 542 ALA A O 1
ATOM 4234 N N . LYS A 1 543 ? -24.223 -12.102 24.788 1.00 97.62 543 LYS A N 1
ATOM 4235 C CA . LYS A 1 543 ? -25.686 -12.224 24.837 1.00 97.62 543 LYS A CA 1
ATOM 4236 C C . LYS A 1 543 ? -26.340 -10.913 25.260 1.00 97.62 543 LYS A C 1
ATOM 4238 O O . LYS A 1 543 ? -27.310 -10.491 24.630 1.00 97.62 543 LYS A O 1
ATOM 4243 N N . ASP A 1 544 ? -25.824 -10.271 26.302 1.00 97.94 544 ASP A N 1
ATOM 4244 C CA . ASP A 1 544 ? -26.360 -9.004 26.795 1.00 97.94 544 ASP A CA 1
ATOM 4245 C C . ASP A 1 544 ? -26.153 -7.869 25.784 1.00 97.94 544 ASP A C 1
ATOM 4247 O O . ASP A 1 544 ? -27.080 -7.088 25.549 1.00 97.94 544 ASP A O 1
ATOM 4251 N N . PHE A 1 545 ? -25.008 -7.838 25.094 1.00 97.62 545 PHE A N 1
ATOM 4252 C CA . PHE A 1 545 ? -24.797 -6.940 23.959 1.00 97.62 545 PHE A CA 1
ATOM 4253 C C . PHE A 1 545 ? -25.783 -7.228 22.817 1.00 97.62 545 PHE A C 1
ATOM 4255 O O . PHE A 1 545 ? -26.496 -6.325 22.386 1.00 97.62 545 PHE A O 1
ATOM 4262 N N . TYR A 1 546 ? -25.925 -8.484 22.377 1.00 96.25 546 TYR A N 1
ATOM 4263 C CA . TYR A 1 546 ? -26.850 -8.865 21.299 1.00 96.25 546 TYR A CA 1
ATOM 4264 C C . TYR A 1 546 ? -28.312 -8.483 21.590 1.00 96.25 546 TYR A C 1
ATOM 4266 O O . TYR A 1 546 ? -29.056 -8.097 20.680 1.00 96.25 546 TYR A O 1
ATOM 4274 N N . GLN A 1 547 ? -28.724 -8.575 22.858 1.00 96.19 547 GLN A N 1
ATOM 4275 C CA . GLN A 1 547 ? -30.056 -8.198 23.342 1.00 96.19 547 GLN A CA 1
ATOM 4276 C C . GLN A 1 547 ? -30.225 -6.685 23.564 1.00 96.19 547 GLN A C 1
ATOM 4278 O O . GLN A 1 547 ? -31.328 -6.249 23.886 1.00 96.19 547 GLN A O 1
ATOM 4283 N N . GLY A 1 548 ? -29.168 -5.886 23.388 1.00 94.81 548 GLY A N 1
ATOM 4284 C CA . GLY A 1 548 ? -29.184 -4.437 23.593 1.00 94.81 548 GLY A CA 1
ATOM 4285 C C . GLY A 1 548 ? -29.218 -4.009 25.062 1.00 94.81 548 GLY A C 1
ATOM 4286 O O . GLY A 1 548 ? -29.535 -2.857 25.343 1.00 94.81 548 GLY A O 1
ATOM 4287 N N . LYS A 1 549 ? -28.910 -4.911 26.003 1.00 97.44 549 LYS A N 1
ATOM 4288 C CA . LYS A 1 549 ? -28.794 -4.578 27.434 1.00 97.44 549 LYS A CA 1
ATOM 4289 C C . LYS A 1 549 ? -27.486 -3.857 27.749 1.00 97.44 549 LYS A C 1
ATOM 4291 O O . LYS A 1 549 ? -27.449 -3.032 28.654 1.00 97.44 549 LYS A O 1
ATOM 4296 N N . THR A 1 550 ? -26.431 -4.171 27.002 1.00 97.00 550 THR A N 1
ATOM 4297 C CA . THR A 1 550 ? -25.154 -3.451 27.020 1.00 97.00 550 THR A CA 1
ATOM 4298 C C . THR A 1 550 ? -25.054 -2.637 25.738 1.00 97.00 550 THR A C 1
ATOM 4300 O O . THR A 1 550 ? -25.295 -3.164 24.650 1.00 97.00 550 THR A O 1
ATOM 4303 N N . ASN A 1 551 ? -24.727 -1.348 25.848 1.00 97.00 551 ASN A N 1
ATOM 4304 C CA . ASN A 1 551 ? -24.521 -0.517 24.663 1.00 97.00 551 ASN A CA 1
ATOM 4305 C C . ASN A 1 551 ? -23.188 -0.881 23.973 1.00 97.00 551 ASN A C 1
ATOM 4307 O O . ASN A 1 551 ? -22.327 -1.546 24.552 1.00 97.00 551 ASN A O 1
ATOM 4311 N N . ALA A 1 552 ? -23.011 -0.466 22.716 1.00 97.19 552 ALA A N 1
ATOM 4312 C CA . ALA A 1 552 ? -21.827 -0.853 21.951 1.00 97.19 552 ALA A CA 1
ATOM 4313 C C . ALA A 1 552 ? -20.525 -0.278 22.522 1.00 97.19 552 ALA A C 1
ATOM 4315 O O . ALA A 1 552 ? -19.488 -0.929 22.436 1.00 97.19 552 ALA A O 1
ATOM 4316 N N . THR A 1 553 ? -20.562 0.927 23.092 1.00 97.31 553 THR A N 1
ATOM 4317 C CA . THR A 1 553 ? -19.387 1.560 23.701 1.00 97.31 553 THR A CA 1
ATOM 4318 C C . THR A 1 553 ? -18.897 0.755 24.897 1.00 97.31 553 THR A C 1
ATOM 4320 O O . THR A 1 553 ? -17.725 0.393 24.921 1.00 97.31 553 THR A O 1
ATOM 4323 N N . ASP A 1 554 ? -19.790 0.390 25.815 1.00 97.50 554 ASP A N 1
ATOM 4324 C CA . ASP A 1 554 ? -19.459 -0.395 27.006 1.00 97.50 554 ASP A CA 1
ATOM 4325 C C . ASP A 1 554 ? -18.954 -1.793 26.629 1.00 97.50 554 ASP A C 1
ATOM 4327 O O . ASP A 1 554 ? -18.000 -2.293 27.223 1.00 97.50 554 ASP A O 1
ATOM 4331 N N . PHE A 1 555 ? -19.558 -2.422 25.612 1.00 98.00 555 PHE A N 1
ATOM 4332 C CA . PHE A 1 555 ? -19.108 -3.726 25.120 1.00 98.00 555 PHE A CA 1
ATOM 4333 C C . PHE A 1 555 ? -17.686 -3.649 24.541 1.00 98.00 555 PHE A C 1
ATOM 4335 O O . PHE A 1 555 ? -16.822 -4.433 24.933 1.00 98.00 555 PHE A O 1
ATOM 4342 N N . LYS A 1 556 ? -17.409 -2.652 23.684 1.00 97.94 556 LYS A N 1
ATOM 4343 C CA . LYS A 1 556 ? -16.066 -2.387 23.135 1.00 97.94 556 LYS A CA 1
ATOM 4344 C C . LYS A 1 556 ? -15.054 -2.107 24.250 1.00 97.94 556 LYS A C 1
ATOM 4346 O O . LYS A 1 556 ? -13.994 -2.721 24.282 1.00 97.94 556 LYS A O 1
ATOM 4351 N N . GLN A 1 557 ? -15.390 -1.233 25.195 1.00 97.56 557 GLN A N 1
ATOM 4352 C CA . GLN A 1 557 ? -14.522 -0.910 26.330 1.00 97.56 557 GLN A CA 1
ATOM 4353 C C . GLN A 1 557 ? -14.216 -2.134 27.187 1.00 97.56 557 GLN A C 1
ATOM 4355 O O . GLN A 1 557 ? -13.064 -2.341 27.551 1.00 97.56 557 GLN A O 1
ATOM 4360 N N . ARG A 1 558 ? -15.212 -2.986 27.459 1.00 97.62 558 ARG A N 1
ATOM 4361 C CA . ARG A 1 558 ? -15.011 -4.214 28.233 1.00 97.62 558 ARG A CA 1
ATOM 4362 C C . ARG A 1 558 ? -14.024 -5.165 27.550 1.00 97.62 558 ARG A C 1
ATOM 4364 O O . ARG A 1 558 ? -13.131 -5.668 28.228 1.00 97.62 558 ARG A O 1
ATOM 4371 N N . VAL A 1 559 ? -14.134 -5.364 26.233 1.00 96.81 559 VAL A N 1
ATOM 4372 C CA . VAL A 1 559 ? -13.166 -6.171 25.464 1.00 96.81 559 VAL A CA 1
ATOM 4373 C C . VAL A 1 559 ? -11.767 -5.551 25.529 1.00 96.81 559 VAL A C 1
ATOM 4375 O O . VAL A 1 559 ? -10.798 -6.234 25.854 1.00 96.81 559 VAL A O 1
ATOM 4378 N N . GLY A 1 560 ? -11.642 -4.244 25.283 1.00 96.19 560 GLY A N 1
ATOM 4379 C CA . GLY A 1 560 ? -10.339 -3.575 25.306 1.00 96.19 560 GLY A CA 1
ATOM 4380 C C . GLY A 1 560 ? -9.674 -3.575 26.682 1.00 96.19 560 GLY A C 1
ATOM 4381 O O . GLY A 1 560 ? -8.481 -3.858 26.790 1.00 96.19 560 GLY A O 1
ATOM 4382 N N . ALA A 1 561 ? -10.444 -3.331 27.744 1.00 95.38 561 ALA A N 1
ATOM 4383 C CA . ALA A 1 561 ? -9.969 -3.399 29.121 1.00 95.38 561 ALA A CA 1
ATOM 4384 C C . ALA A 1 561 ? -9.437 -4.799 29.458 1.00 95.38 561 ALA A C 1
ATOM 4386 O O . ALA A 1 561 ? -8.373 -4.918 30.070 1.00 95.38 561 ALA A O 1
ATOM 4387 N N . LYS A 1 562 ? -10.128 -5.853 29.003 1.00 94.62 562 LYS A N 1
ATOM 4388 C CA . LYS A 1 562 ? -9.709 -7.241 29.215 1.00 94.62 562 LYS A CA 1
ATOM 4389 C C . LYS A 1 562 ? -8.388 -7.566 28.525 1.00 94.62 562 LYS A C 1
ATOM 4391 O O . LYS A 1 562 ? -7.499 -8.142 29.149 1.00 94.62 562 LYS A O 1
ATOM 4396 N N . ILE A 1 563 ? -8.227 -7.136 27.276 1.00 92.88 563 ILE A N 1
ATOM 4397 C CA . ILE A 1 563 ? -6.982 -7.323 26.520 1.00 92.88 563 ILE A CA 1
ATOM 4398 C C . ILE A 1 563 ? -5.820 -6.610 27.214 1.00 92.88 563 ILE A C 1
ATOM 4400 O O . ILE A 1 563 ? -4.760 -7.204 27.406 1.00 92.88 563 ILE A O 1
ATOM 4404 N N . ILE A 1 564 ? -6.013 -5.360 27.643 1.00 91.56 564 ILE A N 1
ATOM 4405 C CA . ILE A 1 564 ? -4.971 -4.622 28.368 1.00 91.56 564 ILE A CA 1
ATOM 4406 C C . ILE A 1 564 ? -4.638 -5.311 29.697 1.00 91.56 564 ILE A C 1
ATOM 4408 O O . ILE A 1 564 ? -3.464 -5.441 30.048 1.00 91.56 564 ILE A O 1
ATOM 4412 N N . GLU A 1 565 ? -5.643 -5.791 30.430 1.00 89.75 565 GLU A N 1
ATOM 4413 C CA . GLU A 1 565 ? -5.430 -6.539 31.667 1.00 89.75 565 GLU A CA 1
ATOM 4414 C C . GLU A 1 565 ? -4.576 -7.792 31.432 1.00 89.75 565 GLU A C 1
ATOM 4416 O O . GLU A 1 565 ? -3.576 -8.004 32.118 1.00 89.75 565 GLU A O 1
ATOM 4421 N N . GLN A 1 566 ? -4.916 -8.598 30.432 1.00 88.12 566 GLN A N 1
ATOM 4422 C CA . GLN A 1 566 ? -4.186 -9.825 30.138 1.00 88.12 566 GLN A CA 1
ATOM 4423 C C . GLN A 1 566 ? -2.776 -9.563 29.602 1.00 88.12 566 GLN A C 1
ATOM 4425 O O . GLN A 1 566 ? -1.851 -10.287 29.954 1.00 88.12 566 GLN A O 1
ATOM 4430 N N . LYS A 1 567 ? -2.589 -8.549 28.753 1.00 85.69 567 LYS A N 1
ATOM 4431 C CA . LYS A 1 567 ? -1.310 -8.314 28.065 1.00 85.69 567 LYS A CA 1
ATOM 4432 C C . LYS A 1 567 ? -0.339 -7.451 28.860 1.00 85.69 567 LYS A C 1
ATOM 4434 O O . LYS A 1 567 ? 0.865 -7.639 28.738 1.00 85.69 567 LYS A O 1
ATOM 4439 N N . ILE A 1 568 ? -0.836 -6.511 29.662 1.00 80.81 568 ILE A N 1
ATOM 4440 C CA . ILE A 1 568 ? 0.002 -5.508 30.335 1.00 80.81 568 ILE A CA 1
ATOM 4441 C C . ILE A 1 568 ? 0.003 -5.708 31.847 1.00 80.81 568 ILE A C 1
ATOM 4443 O O . ILE A 1 568 ? 1.068 -5.691 32.464 1.00 80.81 568 ILE A O 1
ATOM 4447 N N . ASN A 1 569 ? -1.154 -5.967 32.465 1.00 72.50 569 ASN A N 1
ATOM 4448 C CA . ASN A 1 569 ? -1.222 -6.074 33.928 1.00 72.50 569 ASN A CA 1
ATOM 4449 C C . ASN A 1 569 ? -0.568 -7.352 34.483 1.00 72.50 569 ASN A C 1
ATOM 4451 O O . ASN A 1 569 ? -0.328 -7.427 35.689 1.00 72.50 569 ASN A O 1
ATOM 4455 N N . GLN A 1 570 ? -0.221 -8.327 33.636 1.00 69.25 570 GLN A N 1
ATOM 4456 C CA . GLN A 1 570 ? 0.644 -9.448 34.029 1.00 69.25 570 GLN A CA 1
ATOM 4457 C C . GLN A 1 570 ? 2.064 -8.989 34.403 1.00 69.25 570 GLN A C 1
ATOM 4459 O O . GLN A 1 570 ? 2.734 -9.652 35.191 1.00 69.25 570 GLN A O 1
ATOM 4464 N N . TYR A 1 571 ? 2.490 -7.818 33.922 1.00 66.00 571 TYR A N 1
ATOM 4465 C CA . TYR A 1 571 ? 3.797 -7.219 34.193 1.00 66.00 571 TYR A CA 1
ATOM 4466 C C . TYR A 1 571 ? 3.732 -6.113 35.256 1.00 66.00 571 TYR A C 1
ATOM 4468 O O . TYR A 1 571 ? 4.542 -5.183 35.228 1.00 66.00 571 TYR A O 1
ATOM 4476 N N . LYS A 1 572 ? 2.761 -6.185 36.186 1.00 59.91 572 LYS A N 1
ATOM 4477 C CA . LYS A 1 572 ? 2.620 -5.224 37.294 1.00 59.91 572 LYS A CA 1
ATOM 4478 C C . LYS A 1 572 ? 3.963 -4.970 37.982 1.00 59.91 572 LYS A C 1
ATOM 4480 O O . LYS A 1 572 ? 4.771 -5.877 38.180 1.00 59.91 572 LYS A O 1
ATOM 4485 N N . SER A 1 573 ? 4.176 -3.706 38.335 1.00 59.72 573 SER A N 1
ATOM 4486 C CA . SER A 1 573 ? 5.416 -3.214 38.920 1.00 59.72 573 SER A CA 1
ATOM 4487 C C . SER A 1 573 ? 5.851 -4.020 40.142 1.00 59.72 573 SER A C 1
ATOM 4489 O O . SER A 1 573 ? 5.065 -4.281 41.051 1.00 59.72 573 SER A O 1
ATOM 4491 N N . TYR A 1 574 ? 7.135 -4.376 40.183 1.00 55.56 574 TYR A N 1
ATOM 4492 C CA . TYR A 1 574 ? 7.800 -4.772 41.417 1.00 55.56 574 TYR A CA 1
ATOM 4493 C C . TYR A 1 574 ? 8.784 -3.675 41.821 1.00 55.56 574 TYR A C 1
ATOM 4495 O O . TYR A 1 574 ? 9.411 -3.017 40.988 1.00 55.56 574 TYR A O 1
ATOM 4503 N N . VAL A 1 575 ? 8.912 -3.453 43.127 1.00 54.84 575 VAL A N 1
ATOM 4504 C CA . VAL A 1 575 ? 9.900 -2.517 43.665 1.00 54.84 575 VAL A CA 1
ATOM 4505 C C . VAL A 1 575 ? 11.273 -3.177 43.540 1.00 54.84 575 VAL A C 1
ATOM 4507 O O . VAL A 1 575 ? 11.600 -4.098 44.288 1.00 54.84 575 VAL A O 1
ATOM 4510 N N . GLY A 1 576 ? 12.055 -2.736 42.557 1.00 62.00 576 GLY A N 1
ATOM 4511 C CA . GLY A 1 576 ? 13.462 -3.091 42.420 1.00 62.00 576 GLY A CA 1
ATOM 4512 C C . GLY A 1 576 ? 14.344 -2.169 43.257 1.00 62.00 576 GLY A C 1
ATOM 4513 O O . GLY A 1 576 ? 13.871 -1.217 43.881 1.00 62.00 576 GLY A O 1
ATOM 4514 N N . ARG A 1 577 ? 15.650 -2.435 43.270 1.00 65.62 577 ARG A N 1
ATOM 4515 C CA . ARG A 1 577 ? 16.644 -1.482 43.775 1.00 65.62 577 ARG A CA 1
ATOM 4516 C C . ARG A 1 577 ? 17.511 -1.003 42.617 1.00 65.62 577 ARG A C 1
ATOM 4518 O O . ARG A 1 577 ? 17.875 -1.815 41.770 1.00 65.62 577 ARG A O 1
ATOM 4525 N N . ASP A 1 578 ? 17.797 0.293 42.554 1.00 74.19 578 ASP A N 1
ATOM 4526 C CA . ASP A 1 578 ? 18.763 0.842 41.600 1.00 74.19 578 ASP A CA 1
ATOM 4527 C C . ASP A 1 578 ? 20.204 0.419 41.957 1.00 74.19 578 ASP A C 1
ATOM 4529 O O . ASP A 1 578 ? 20.454 -0.230 42.978 1.00 74.19 578 ASP A O 1
ATOM 4533 N N . SER A 1 579 ? 21.176 0.804 41.125 1.00 67.81 579 SER A N 1
ATOM 4534 C CA . SER A 1 579 ? 22.604 0.524 41.347 1.00 67.81 579 SER A CA 1
ATOM 4535 C C . SER A 1 579 ? 23.158 1.129 42.647 1.00 67.81 579 SER A C 1
ATOM 4537 O O . SER A 1 579 ? 24.225 0.724 43.100 1.00 67.81 579 SER A O 1
ATOM 4539 N N . ALA A 1 580 ? 22.448 2.093 43.241 1.00 78.19 580 ALA A N 1
ATOM 4540 C CA . ALA A 1 580 ? 22.774 2.732 44.513 1.00 78.19 580 ALA A CA 1
ATOM 4541 C C . ALA A 1 580 ? 22.006 2.116 45.704 1.00 78.19 580 ALA A C 1
ATOM 4543 O O . ALA A 1 580 ? 22.177 2.550 46.842 1.00 78.19 580 ALA A O 1
ATOM 4544 N N . GLY A 1 581 ? 21.190 1.083 45.469 1.00 74.00 581 GLY A N 1
ATOM 4545 C CA . GLY A 1 581 ? 20.408 0.394 46.491 1.00 74.00 581 GLY A CA 1
ATOM 4546 C C . GLY A 1 581 ? 19.094 1.082 46.873 1.00 74.00 581 GLY A C 1
ATOM 4547 O O . GLY A 1 581 ? 18.409 0.583 47.771 1.00 74.00 581 GLY A O 1
ATOM 4548 N N . ASN A 1 582 ? 18.714 2.178 46.211 1.00 80.25 582 ASN A N 1
ATOM 4549 C CA . ASN A 1 582 ? 17.447 2.862 46.457 1.00 80.25 582 ASN A CA 1
ATOM 4550 C C . ASN A 1 582 ? 16.300 2.078 45.834 1.00 80.25 582 ASN A C 1
ATOM 4552 O O . ASN A 1 582 ? 16.430 1.551 44.731 1.00 80.25 582 ASN A O 1
ATOM 4556 N N . ALA A 1 583 ? 15.158 2.035 46.518 1.00 68.19 583 ALA A N 1
ATOM 4557 C CA . ALA A 1 583 ? 13.936 1.485 45.950 1.00 68.19 583 ALA A CA 1
ATOM 4558 C C . ALA A 1 583 ? 13.566 2.270 44.679 1.00 68.19 583 ALA A C 1
ATOM 4560 O O . ALA A 1 583 ? 13.185 3.436 44.756 1.00 68.19 583 ALA A O 1
ATOM 4561 N N . LYS A 1 584 ? 13.684 1.626 43.517 1.00 71.25 584 LYS A N 1
ATOM 4562 C CA . LYS A 1 584 ? 13.215 2.146 42.235 1.00 71.25 584 LYS A CA 1
ATOM 4563 C C . LYS A 1 584 ? 12.068 1.255 41.790 1.00 71.25 584 LYS A C 1
ATOM 4565 O O . LYS A 1 584 ? 12.231 0.041 41.662 1.00 71.25 584 LYS A O 1
ATOM 4570 N N . THR A 1 585 ? 10.901 1.845 41.558 1.00 64.00 585 THR A N 1
ATOM 4571 C CA . THR A 1 585 ? 9.822 1.149 40.858 1.00 64.00 585 THR A CA 1
ATOM 4572 C C . THR A 1 585 ? 10.318 0.880 39.447 1.00 64.00 585 THR A C 1
ATOM 4574 O O . THR A 1 585 ? 10.366 1.783 38.618 1.00 64.00 585 THR A O 1
ATOM 4577 N N . ILE A 1 586 ? 10.756 -0.349 39.193 1.00 60.03 586 ILE A N 1
ATOM 4578 C CA . ILE A 1 586 ? 11.064 -0.786 37.840 1.00 60.03 586 ILE A CA 1
ATOM 4579 C C . ILE A 1 586 ? 9.711 -1.129 37.240 1.00 60.03 586 ILE A C 1
ATOM 4581 O O . ILE A 1 586 ? 8.971 -1.909 37.835 1.00 60.03 586 ILE A O 1
ATOM 4585 N N . GLN A 1 587 ? 9.367 -0.520 36.107 1.00 65.06 587 GLN A N 1
ATOM 4586 C CA . GLN A 1 587 ? 8.256 -0.977 35.280 1.00 65.06 587 GLN A CA 1
ATOM 4587 C C . GLN A 1 587 ? 8.779 -2.171 34.468 1.00 65.06 587 GLN A C 1
ATOM 4589 O O . GLN A 1 587 ? 9.451 -1.972 33.456 1.00 65.06 587 GLN A O 1
ATOM 4594 N N . PRO A 1 588 ? 8.548 -3.424 34.902 1.00 67.44 588 PRO A N 1
ATOM 4595 C CA . PRO A 1 588 ? 9.081 -4.601 34.229 1.00 67.44 588 PRO A CA 1
ATOM 4596 C C . PRO A 1 588 ? 8.452 -4.746 32.848 1.00 67.44 588 PRO A C 1
ATOM 4598 O O . PRO A 1 588 ? 9.046 -5.372 31.978 1.00 67.44 588 PRO A O 1
ATOM 4601 N N . ALA A 1 589 ? 7.269 -4.153 32.654 1.00 75.62 589 ALA A N 1
ATOM 4602 C CA . ALA A 1 589 ? 6.563 -4.099 31.391 1.00 75.62 589 ALA A CA 1
ATOM 4603 C C . ALA A 1 589 ? 7.447 -3.504 30.285 1.00 75.62 589 ALA A C 1
ATOM 4605 O O . ALA A 1 589 ? 7.723 -4.205 29.318 1.00 75.62 589 ALA A O 1
ATOM 4606 N N . ASP A 1 590 ? 7.982 -2.287 30.455 1.00 84.19 590 ASP A N 1
ATOM 4607 C CA . ASP A 1 590 ? 8.820 -1.644 29.428 1.00 84.19 590 ASP A CA 1
ATOM 4608 C C . ASP A 1 590 ? 10.018 -2.527 29.050 1.00 84.19 590 ASP A C 1
ATOM 4610 O O . ASP A 1 590 ? 10.241 -2.816 27.876 1.00 84.19 590 ASP A O 1
ATOM 4614 N N . ALA A 1 591 ? 10.739 -3.047 30.049 1.00 81.56 591 ALA A N 1
ATOM 4615 C CA . ALA A 1 591 ? 11.886 -3.924 29.824 1.00 81.56 591 ALA A CA 1
ATOM 4616 C C . ALA A 1 591 ? 11.501 -5.252 29.142 1.00 81.56 591 ALA A C 1
ATOM 4618 O O . ALA A 1 591 ? 12.235 -5.726 28.276 1.00 81.56 591 ALA A O 1
ATOM 4619 N N . SER A 1 592 ? 10.348 -5.834 29.489 1.00 82.00 592 SER A N 1
ATOM 4620 C CA . SER A 1 592 ? 9.849 -7.088 28.899 1.00 82.00 592 SER A CA 1
ATOM 4621 C C . SER A 1 592 ? 9.487 -6.929 27.422 1.00 82.00 592 SER A C 1
ATOM 4623 O O . SER A 1 592 ? 9.635 -7.876 26.654 1.00 82.00 592 SER A O 1
ATOM 4625 N N . PHE A 1 593 ? 9.072 -5.727 27.017 1.00 82.38 593 PHE A N 1
ATOM 4626 C CA . PHE A 1 593 ? 8.778 -5.377 25.626 1.00 82.38 593 PHE A CA 1
ATOM 4627 C C . PHE A 1 593 ? 9.955 -4.693 24.906 1.00 82.38 593 PHE A C 1
ATOM 4629 O O . PHE A 1 593 ? 9.817 -4.308 23.746 1.00 82.38 593 PHE A O 1
ATOM 4636 N N . ASN A 1 594 ? 11.117 -4.555 25.563 1.00 84.94 594 ASN A N 1
ATOM 4637 C CA . ASN A 1 594 ? 12.286 -3.825 25.056 1.00 84.94 594 ASN A CA 1
ATOM 4638 C C . ASN A 1 594 ? 11.957 -2.371 24.639 1.00 84.94 594 ASN A C 1
ATOM 4640 O O . ASN A 1 594 ? 12.405 -1.879 23.600 1.00 84.94 594 ASN A O 1
ATOM 4644 N N . LEU A 1 595 ? 11.145 -1.700 25.457 1.00 87.62 595 LEU A N 1
ATOM 4645 C CA . LEU A 1 595 ? 10.690 -0.324 25.281 1.00 87.62 595 LEU A CA 1
ATOM 4646 C C . LEU A 1 595 ? 11.458 0.641 26.204 1.00 87.62 595 LEU A C 1
ATOM 4648 O O . LEU A 1 595 ? 11.951 0.230 27.259 1.00 87.62 595 LEU A O 1
ATOM 4652 N N . PRO A 1 596 ? 11.540 1.939 25.852 1.00 89.50 596 PRO A N 1
ATOM 4653 C CA . PRO A 1 596 ? 12.031 2.975 26.758 1.00 89.50 596 PRO A CA 1
ATOM 4654 C C . PRO A 1 596 ? 11.223 3.051 28.065 1.00 89.50 596 PRO A C 1
ATOM 4656 O O . PRO A 1 596 ? 10.008 2.849 28.061 1.00 89.50 596 PRO A O 1
ATOM 4659 N N . GLU A 1 597 ? 11.885 3.398 29.172 1.00 87.75 597 GLU A N 1
ATOM 4660 C CA . GLU A 1 597 ? 11.245 3.554 30.488 1.00 87.75 597 GLU A CA 1
ATOM 4661 C C . GLU A 1 597 ? 10.111 4.596 30.437 1.00 87.75 597 GLU A C 1
ATOM 4663 O O . GLU A 1 597 ? 10.303 5.712 29.957 1.00 87.75 597 GLU A O 1
ATOM 4668 N N . GLY A 1 598 ? 8.929 4.224 30.937 1.00 87.94 598 GLY A N 1
ATOM 4669 C CA . GLY A 1 598 ? 7.726 5.059 30.970 1.00 87.94 598 GLY A CA 1
ATOM 4670 C C . GLY A 1 598 ? 6.790 4.890 29.769 1.00 87.94 598 GLY A C 1
ATOM 4671 O O . GLY A 1 598 ? 5.676 5.414 29.812 1.00 87.94 598 GLY A O 1
ATOM 4672 N N . THR A 1 599 ? 7.186 4.139 28.733 1.00 90.94 599 THR A N 1
ATOM 4673 C CA . THR A 1 599 ? 6.393 3.970 27.500 1.00 90.94 599 THR A CA 1
ATOM 4674 C C . THR A 1 599 ? 5.043 3.315 27.780 1.00 90.94 599 THR A C 1
ATOM 4676 O O . THR A 1 599 ? 4.013 3.821 27.342 1.00 90.94 599 THR A O 1
ATOM 4679 N N . ILE A 1 600 ? 5.020 2.217 28.540 1.00 88.94 600 ILE A N 1
ATOM 4680 C CA . ILE A 1 600 ? 3.787 1.505 28.889 1.00 88.94 600 ILE A CA 1
ATOM 4681 C C . ILE A 1 600 ? 2.892 2.361 29.783 1.00 88.94 600 ILE A C 1
ATOM 4683 O O . ILE A 1 600 ? 1.685 2.381 29.571 1.00 88.94 600 ILE A O 1
ATOM 4687 N N . SER A 1 601 ? 3.448 3.100 30.746 1.00 87.94 601 SER A N 1
ATOM 4688 C CA . SER A 1 601 ? 2.644 3.986 31.601 1.00 87.94 601 SER A CA 1
ATOM 4689 C C . SER A 1 601 ? 1.936 5.053 30.771 1.00 87.94 601 SER A C 1
ATOM 4691 O O . SER A 1 601 ? 0.718 5.174 30.840 1.00 87.94 601 SER A O 1
ATOM 4693 N N . ALA A 1 602 ? 2.685 5.762 29.926 1.00 90.56 602 ALA A N 1
ATOM 4694 C CA . ALA A 1 602 ? 2.132 6.790 29.056 1.00 90.56 602 ALA A CA 1
ATOM 4695 C C . ALA A 1 602 ? 1.128 6.209 28.043 1.00 90.56 602 ALA A C 1
ATOM 4697 O O . ALA A 1 602 ? 0.071 6.792 27.814 1.00 90.56 602 ALA A O 1
ATOM 4698 N N . PHE A 1 603 ? 1.393 5.010 27.510 1.00 91.06 603 PHE A N 1
ATOM 4699 C CA . PHE A 1 603 ? 0.428 4.269 26.697 1.00 91.06 603 PHE A CA 1
ATOM 4700 C C . PHE A 1 603 ? -0.874 3.995 27.460 1.00 91.06 603 PHE A C 1
ATOM 4702 O O . PHE A 1 603 ? -1.957 4.226 26.929 1.00 91.06 603 PHE A O 1
ATOM 4709 N N . LEU A 1 604 ? -0.790 3.510 28.704 1.00 89.75 604 LEU A N 1
ATOM 4710 C CA . LEU A 1 604 ? -1.965 3.206 29.522 1.00 89.75 604 LEU A CA 1
ATOM 4711 C C . LEU A 1 604 ? -2.770 4.466 29.860 1.00 89.75 604 LEU A C 1
ATOM 4713 O O . LEU A 1 604 ? -3.996 4.367 29.936 1.00 89.75 604 LEU A O 1
ATOM 4717 N N . ASP A 1 605 ? -2.098 5.610 29.996 1.00 89.44 605 ASP A N 1
ATOM 4718 C CA . ASP A 1 605 ? -2.701 6.937 30.168 1.00 89.44 605 ASP A CA 1
ATOM 4719 C C . ASP A 1 605 ? -3.314 7.488 28.866 1.00 89.44 605 ASP A C 1
ATOM 4721 O O . ASP A 1 605 ? -3.977 8.526 28.876 1.00 89.44 605 ASP A O 1
ATOM 4725 N N . GLY A 1 606 ? -3.142 6.767 27.752 1.00 88.50 606 GLY A N 1
ATOM 4726 C CA . GLY A 1 606 ? -3.650 7.128 26.436 1.00 88.50 606 GLY A CA 1
ATOM 4727 C C . GLY A 1 606 ? -2.841 8.224 25.753 1.00 88.50 606 GLY A C 1
ATOM 4728 O O . GLY A 1 606 ? -3.374 8.891 24.872 1.00 88.50 606 GLY A O 1
ATOM 4729 N N . ASP A 1 607 ? -1.578 8.434 26.125 1.00 91.81 607 ASP A N 1
ATOM 4730 C CA . ASP A 1 607 ? -0.723 9.442 25.504 1.00 91.81 607 ASP A CA 1
ATOM 4731 C C . ASP A 1 607 ? -0.189 8.982 24.137 1.00 91.81 607 ASP A C 1
ATOM 4733 O O . ASP A 1 607 ? 0.709 8.148 24.045 1.00 91.81 607 ASP A O 1
ATOM 4737 N N . GLY A 1 608 ? -0.710 9.562 23.052 1.00 88.38 608 GLY A N 1
ATOM 4738 C CA . GLY A 1 608 ? -0.225 9.313 21.693 1.00 88.38 608 GLY A CA 1
ATOM 4739 C C . GLY A 1 608 ? 1.099 10.016 21.375 1.00 88.38 608 GLY A C 1
ATOM 4740 O O . GLY A 1 608 ? 1.777 9.652 20.413 1.00 88.38 608 GLY A O 1
ATOM 4741 N N . GLY A 1 609 ? 1.519 10.983 22.200 1.00 92.94 609 GLY A N 1
ATOM 4742 C CA . GLY A 1 609 ? 2.777 11.715 22.036 1.00 92.94 609 GLY A CA 1
ATOM 4743 C C . GLY A 1 609 ? 4.031 10.843 22.157 1.00 92.94 609 GLY A C 1
ATOM 4744 O O . GLY A 1 609 ? 5.112 11.249 21.726 1.00 92.94 609 GLY A O 1
ATOM 4745 N N . ILE A 1 610 ? 3.900 9.620 22.680 1.00 94.50 610 ILE A N 1
ATOM 4746 C CA . ILE A 1 610 ? 5.011 8.674 22.822 1.00 94.50 610 ILE A CA 1
ATOM 4747 C C . ILE A 1 610 ? 5.440 8.034 21.501 1.00 94.50 610 ILE A C 1
ATOM 4749 O O . ILE A 1 610 ? 6.602 7.641 21.361 1.00 94.50 610 ILE A O 1
ATOM 4753 N N . TYR A 1 611 ? 4.534 7.910 20.524 1.00 95.88 611 TYR A N 1
ATOM 4754 C CA . TYR A 1 611 ? 4.799 7.104 19.332 1.00 95.88 611 TYR A CA 1
ATOM 4755 C C . TYR A 1 611 ? 5.942 7.637 18.461 1.00 95.88 611 TYR A C 1
ATOM 4757 O O . TYR A 1 611 ? 6.769 6.817 18.068 1.00 95.88 611 TYR A O 1
ATOM 4765 N N . PRO A 1 612 ? 6.090 8.952 18.192 1.00 95.69 612 PRO A N 1
ATOM 4766 C CA . PRO A 1 612 ? 7.243 9.458 17.446 1.00 95.69 612 PRO A CA 1
ATOM 4767 C C . PRO A 1 612 ? 8.585 9.134 18.117 1.00 95.69 612 PRO A C 1
ATOM 4769 O O . PRO A 1 612 ? 9.537 8.712 17.458 1.00 95.69 612 PRO A O 1
ATOM 4772 N N . ALA A 1 613 ? 8.676 9.310 19.440 1.00 93.81 613 ALA A N 1
ATOM 4773 C CA . ALA A 1 613 ? 9.896 9.025 20.192 1.00 93.81 613 ALA A CA 1
ATOM 4774 C C . ALA A 1 613 ? 10.222 7.525 20.175 1.00 93.81 613 ALA A C 1
ATOM 4776 O O . ALA A 1 613 ? 11.365 7.141 19.908 1.00 93.81 613 ALA A O 1
ATOM 4777 N N . LEU A 1 614 ? 9.206 6.682 20.373 1.00 95.25 614 LEU A N 1
ATOM 4778 C CA . LEU A 1 614 ? 9.339 5.236 20.256 1.00 95.25 614 LEU A CA 1
ATOM 4779 C C . LEU A 1 614 ? 9.726 4.817 18.830 1.00 95.25 614 LEU A C 1
ATOM 4781 O O . LEU A 1 614 ? 10.613 3.989 18.658 1.00 95.25 614 LEU A O 1
ATOM 4785 N N . GLY A 1 615 ? 9.135 5.418 17.799 1.00 96.38 615 GLY A N 1
ATOM 4786 C CA . GLY A 1 615 ? 9.451 5.132 16.402 1.00 96.38 615 GLY A CA 1
ATOM 4787 C C . GLY A 1 615 ? 10.909 5.409 16.055 1.00 96.38 615 GLY A C 1
ATOM 4788 O O . GLY A 1 615 ? 11.571 4.561 15.453 1.00 96.38 615 GLY A O 1
ATOM 4789 N N . ARG A 1 616 ? 11.446 6.551 16.506 1.00 95.31 616 ARG A N 1
ATOM 4790 C CA . ARG A 1 616 ? 12.882 6.864 16.394 1.00 95.31 616 ARG A CA 1
ATOM 4791 C C . ARG A 1 616 ? 13.737 5.835 17.133 1.00 95.31 616 ARG A C 1
ATOM 4793 O O . ARG A 1 616 ? 14.717 5.342 16.579 1.00 95.31 616 ARG A O 1
ATOM 4800 N N . HIS A 1 617 ? 13.350 5.465 18.354 1.00 94.06 617 HIS A N 1
ATOM 4801 C CA . HIS A 1 617 ? 14.061 4.456 19.139 1.00 94.06 617 HIS A CA 1
ATOM 4802 C C . HIS A 1 617 ? 14.126 3.096 18.423 1.00 94.06 617 HIS A C 1
ATOM 4804 O O . HIS A 1 617 ? 15.207 2.519 18.290 1.00 94.06 617 HIS A O 1
ATOM 4810 N N . ILE A 1 618 ? 12.994 2.611 17.903 1.00 95.56 618 ILE A N 1
ATOM 4811 C CA . ILE A 1 618 ? 12.911 1.343 17.172 1.00 95.56 618 ILE A CA 1
ATOM 4812 C C . ILE A 1 618 ? 13.730 1.396 15.882 1.00 95.56 618 ILE A C 1
ATOM 4814 O O . ILE A 1 618 ? 14.515 0.481 15.633 1.00 95.56 618 ILE A O 1
ATOM 4818 N N . LEU A 1 619 ? 13.627 2.471 15.092 1.00 95.44 619 LEU A N 1
ATOM 4819 C CA . LEU A 1 619 ? 14.451 2.636 13.891 1.00 95.44 619 LEU A CA 1
ATOM 4820 C C . LEU A 1 619 ? 15.947 2.518 14.227 1.00 95.44 619 LEU A C 1
ATOM 4822 O O . LEU A 1 619 ? 16.686 1.794 13.555 1.00 95.44 619 LEU A O 1
ATOM 4826 N N . ASN A 1 620 ? 16.380 3.164 15.309 1.00 94.00 620 ASN A N 1
ATOM 4827 C CA . ASN A 1 620 ? 17.777 3.165 15.733 1.00 94.00 620 ASN A CA 1
ATOM 4828 C C . ASN A 1 620 ? 18.244 1.772 16.162 1.00 94.00 620 ASN A C 1
ATOM 4830 O O . ASN A 1 620 ? 19.316 1.341 15.739 1.00 94.00 620 ASN A O 1
ATOM 4834 N N . GLN A 1 621 ? 17.431 1.038 16.929 1.00 93.56 621 GLN A N 1
ATOM 4835 C CA . GLN A 1 621 ? 17.721 -0.353 17.294 1.00 93.56 621 GLN A CA 1
ATOM 4836 C C . GLN A 1 621 ? 17.839 -1.277 16.073 1.00 93.56 621 GLN A C 1
ATOM 4838 O O . GLN A 1 621 ? 18.638 -2.215 16.079 1.00 93.56 621 GLN A O 1
ATOM 4843 N N . ARG A 1 622 ? 17.051 -1.035 15.019 1.00 94.50 622 ARG A N 1
ATOM 4844 C CA . ARG A 1 622 ? 17.092 -1.836 13.785 1.00 94.50 622 ARG A CA 1
ATOM 4845 C C . ARG A 1 622 ? 18.303 -1.515 12.917 1.00 94.50 622 ARG A C 1
ATOM 4847 O O . ARG A 1 622 ? 18.856 -2.414 12.284 1.00 94.50 622 ARG A O 1
ATOM 4854 N N . LEU A 1 623 ? 18.738 -0.258 12.902 1.00 93.69 623 LEU A N 1
ATOM 4855 C CA . LEU A 1 623 ? 19.872 0.180 12.094 1.00 93.69 623 LEU A CA 1
ATOM 4856 C C . LEU A 1 623 ? 21.224 -0.031 12.775 1.00 93.69 623 LEU A C 1
ATOM 4858 O O . LEU A 1 623 ? 22.203 -0.289 12.074 1.00 93.69 623 LEU A O 1
ATOM 4862 N N . PHE A 1 624 ? 21.322 0.050 14.102 1.00 94.38 624 PHE A N 1
ATOM 4863 C CA . PHE A 1 624 ? 22.605 0.078 14.807 1.00 94.38 624 PHE A CA 1
ATOM 4864 C C . PHE A 1 624 ? 22.611 -0.775 16.073 1.00 94.38 624 PHE A C 1
ATOM 4866 O O . PHE A 1 624 ? 21.678 -0.756 16.867 1.00 94.38 624 PHE A O 1
ATOM 4873 N N . SER A 1 625 ? 23.717 -1.493 16.284 1.00 92.06 625 SER A N 1
ATOM 4874 C CA . SER A 1 625 ? 23.955 -2.264 17.512 1.00 92.06 625 SER A CA 1
ATOM 4875 C C . SER A 1 625 ? 24.718 -1.445 18.562 1.00 92.06 625 SER A C 1
ATOM 4877 O O . SER A 1 625 ? 24.489 -1.608 19.759 1.00 92.06 625 SER A O 1
ATOM 4879 N N . SER A 1 626 ? 25.595 -0.531 18.127 1.00 93.81 626 SER A N 1
ATOM 4880 C CA . SER A 1 626 ? 26.336 0.382 19.007 1.00 93.81 626 SER A CA 1
ATOM 4881 C C . SER A 1 626 ? 25.395 1.404 19.642 1.00 93.81 626 SER A C 1
ATOM 4883 O O . SER A 1 626 ? 24.574 2.007 18.953 1.00 93.81 626 SER A O 1
ATOM 4885 N N . GLU A 1 627 ? 25.508 1.616 20.954 1.00 91.12 627 GLU A N 1
ATOM 4886 C CA . GLU A 1 627 ? 24.756 2.668 21.654 1.00 91.12 627 GLU A CA 1
ATOM 4887 C C . GLU A 1 627 ? 25.156 4.066 21.163 1.00 91.12 627 GLU A C 1
ATOM 4889 O O . GLU A 1 627 ? 24.302 4.926 20.972 1.00 91.12 627 GLU A O 1
ATOM 4894 N N . GLN A 1 628 ? 26.444 4.273 20.870 1.00 91.94 628 GLN A N 1
ATOM 4895 C CA . GLN A 1 628 ? 26.949 5.550 20.370 1.00 91.94 628 GLN A CA 1
ATOM 4896 C C . GLN A 1 628 ? 26.319 5.914 19.019 1.00 91.94 628 GLN A C 1
ATOM 4898 O O . GLN A 1 628 ? 25.824 7.028 18.858 1.00 91.94 628 GLN A O 1
ATOM 4903 N N . ASP A 1 629 ? 26.273 4.969 18.076 1.00 91.62 629 ASP A N 1
ATOM 4904 C CA . ASP A 1 629 ? 25.677 5.206 16.754 1.00 91.62 629 ASP A CA 1
ATOM 4905 C C . ASP A 1 629 ? 24.169 5.458 16.864 1.00 91.62 629 ASP A C 1
ATOM 4907 O O . ASP A 1 629 ? 23.627 6.327 16.178 1.00 91.62 629 ASP A O 1
ATOM 4911 N N . ARG A 1 630 ? 23.493 4.733 17.769 1.00 93.38 630 ARG A N 1
ATOM 4912 C CA . ARG A 1 630 ? 22.072 4.947 18.071 1.00 93.38 630 ARG A CA 1
ATOM 4913 C C . ARG A 1 630 ? 21.832 6.351 18.611 1.00 93.38 630 ARG A C 1
ATOM 4915 O O . ARG A 1 630 ? 20.927 7.021 18.124 1.00 93.38 630 ARG A O 1
ATOM 4922 N N . GLN A 1 631 ? 22.656 6.824 19.545 1.00 90.44 631 GLN A N 1
ATOM 4923 C CA . GLN A 1 631 ? 22.541 8.175 20.094 1.00 90.44 631 GLN A CA 1
ATOM 4924 C C . GLN A 1 631 ? 22.804 9.249 19.033 1.00 90.44 631 GLN A C 1
ATOM 4926 O O . GLN A 1 631 ? 22.067 10.233 18.961 1.00 90.44 631 GLN A O 1
ATOM 4931 N N . MET A 1 632 ? 23.815 9.057 18.179 1.00 91.25 632 MET A N 1
ATOM 4932 C CA . MET A 1 632 ? 24.104 9.980 17.078 1.00 91.25 632 MET A CA 1
ATOM 4933 C C . MET A 1 632 ? 22.931 10.067 16.095 1.00 91.25 632 MET A C 1
ATOM 4935 O O . MET A 1 632 ? 22.543 11.174 15.715 1.00 91.25 632 MET A O 1
ATOM 4939 N N . LEU A 1 633 ? 22.316 8.933 15.738 1.00 92.88 633 LEU A N 1
ATOM 4940 C CA . LEU A 1 633 ? 21.134 8.931 14.879 1.00 92.88 633 LEU A CA 1
ATOM 4941 C C . LEU A 1 633 ? 19.922 9.574 15.576 1.00 92.88 633 LEU A C 1
ATOM 4943 O O . LEU A 1 633 ? 19.248 10.392 14.959 1.00 92.88 633 LEU A O 1
ATOM 4947 N N . THR A 1 634 ? 19.665 9.286 16.860 1.00 91.94 634 THR A N 1
ATOM 4948 C CA . THR A 1 634 ? 18.591 9.942 17.639 1.00 91.94 634 THR A CA 1
ATOM 4949 C C . THR A 1 634 ? 18.734 11.462 17.610 1.00 91.94 634 THR A C 1
ATOM 4951 O O . THR A 1 634 ? 17.768 12.169 17.317 1.00 91.94 634 THR A O 1
ATOM 4954 N N . ASN A 1 635 ? 19.938 11.966 17.889 1.00 91.75 635 ASN A N 1
ATOM 4955 C CA . ASN A 1 635 ? 20.225 13.398 17.915 1.00 91.75 635 ASN A CA 1
ATOM 4956 C C . ASN A 1 635 ? 20.014 14.030 16.532 1.00 91.75 635 ASN A C 1
ATOM 4958 O O . ASN A 1 635 ? 19.465 15.124 16.428 1.00 91.75 635 ASN A O 1
ATOM 4962 N N . TRP A 1 636 ? 20.403 13.329 15.466 1.00 94.12 636 TRP A N 1
ATOM 4963 C CA . TRP A 1 636 ? 20.192 13.777 14.092 1.00 94.12 636 TRP A CA 1
ATOM 4964 C C . TRP A 1 636 ? 18.728 13.758 13.647 1.00 94.12 636 TRP A C 1
ATOM 4966 O O . TRP A 1 636 ? 18.305 14.657 12.923 1.00 94.12 636 TRP A O 1
ATOM 4976 N N . LEU A 1 637 ? 17.952 12.759 14.068 1.00 92.25 637 LEU A N 1
ATOM 4977 C CA . LEU A 1 637 ? 16.518 12.672 13.773 1.00 92.25 637 LEU A CA 1
ATOM 4978 C C . LEU A 1 637 ? 15.699 13.708 14.544 1.00 92.25 637 LEU A C 1
ATOM 4980 O O . LEU A 1 637 ? 14.632 14.097 14.085 1.00 92.25 637 LEU A O 1
ATOM 4984 N N . SER A 1 638 ? 16.184 14.135 15.710 1.00 88.56 638 SER A N 1
ATOM 4985 C CA . SER A 1 638 ? 15.464 15.073 16.579 1.00 88.56 638 SER A CA 1
ATOM 4986 C C . SER A 1 638 ? 15.795 16.537 16.287 1.00 88.56 638 SER A C 1
ATOM 4988 O O . SER A 1 638 ? 14.987 17.407 16.592 1.00 88.56 638 SER A O 1
ATOM 4990 N N . ASP A 1 639 ? 16.964 16.819 15.705 1.00 87.06 639 ASP A N 1
ATOM 4991 C CA . ASP A 1 639 ? 17.416 18.182 15.422 1.00 87.06 639 ASP A CA 1
ATOM 4992 C C . ASP A 1 639 ? 17.983 18.295 13.991 1.00 87.06 639 ASP A C 1
ATOM 4994 O O . ASP A 1 639 ? 18.933 17.583 13.625 1.00 87.06 639 ASP A O 1
ATOM 4998 N N . PRO A 1 640 ? 17.442 19.200 13.152 1.00 76.62 640 PRO A N 1
ATOM 4999 C CA . PRO A 1 640 ? 17.941 19.424 11.805 1.00 76.62 640 PRO A CA 1
ATOM 5000 C C . PRO A 1 640 ? 19.414 19.853 11.739 1.00 76.62 640 PRO A C 1
ATOM 5002 O O . PRO A 1 640 ? 20.062 19.532 10.745 1.00 76.62 640 PRO A O 1
ATOM 5005 N N . SER A 1 641 ? 19.949 20.498 12.779 1.00 85.62 641 SER A N 1
ATOM 5006 C CA . SER A 1 641 ? 21.314 21.040 12.824 1.00 85.62 641 SER A CA 1
ATOM 5007 C C . SER A 1 641 ? 22.409 20.007 13.110 1.00 85.62 641 SER A C 1
ATOM 5009 O O . SER A 1 641 ? 23.573 20.227 12.768 1.00 85.62 641 SER A O 1
ATOM 5011 N N . ASN A 1 642 ? 22.058 18.863 13.701 1.00 89.38 642 ASN A N 1
ATOM 5012 C CA . ASN A 1 642 ? 23.026 17.815 14.009 1.00 89.38 642 ASN A CA 1
ATOM 5013 C C . ASN A 1 642 ? 23.533 17.137 12.728 1.00 89.38 642 ASN A C 1
ATOM 5015 O O . ASN A 1 642 ? 22.796 16.979 11.753 1.00 89.38 642 ASN A O 1
ATOM 5019 N N . THR A 1 643 ? 24.796 16.700 12.735 1.00 86.69 643 THR A N 1
ATOM 5020 C CA . THR A 1 643 ? 25.409 15.945 11.631 1.00 86.69 643 THR A CA 1
ATOM 5021 C C . THR A 1 643 ? 25.453 14.454 11.959 1.00 86.69 643 THR A C 1
ATOM 5023 O O . THR A 1 643 ? 25.626 14.058 13.110 1.00 86.69 643 THR A O 1
ATOM 5026 N N . PHE A 1 644 ? 25.267 13.615 10.942 1.00 90.88 644 PHE A N 1
ATOM 5027 C CA . PHE A 1 644 ? 25.302 12.161 11.064 1.00 90.88 644 PHE A CA 1
ATOM 5028 C C . PHE A 1 644 ? 25.823 11.554 9.766 1.00 90.88 644 PHE A C 1
ATOM 5030 O O . PHE A 1 644 ? 25.387 11.947 8.681 1.00 90.88 644 PHE A O 1
ATOM 5037 N N . ASP A 1 645 ? 26.740 10.592 9.868 1.00 88.81 645 ASP A N 1
ATOM 5038 C CA . ASP A 1 645 ? 27.200 9.843 8.702 1.00 88.81 645 ASP A CA 1
ATOM 5039 C C . ASP A 1 645 ? 26.130 8.829 8.268 1.00 88.81 645 ASP A C 1
ATOM 5041 O O . ASP A 1 645 ? 26.068 7.683 8.721 1.00 88.81 645 ASP A O 1
ATOM 5045 N N . MET A 1 646 ? 25.279 9.268 7.341 1.00 91.56 646 MET A N 1
ATOM 5046 C CA . MET A 1 646 ? 24.214 8.453 6.759 1.00 91.56 646 MET A CA 1
ATOM 5047 C C . MET A 1 646 ? 24.740 7.286 5.911 1.00 91.56 646 MET A C 1
ATOM 5049 O O . MET A 1 646 ? 23.948 6.422 5.531 1.00 91.56 646 MET A O 1
ATOM 5053 N N . THR A 1 647 ? 26.041 7.209 5.605 1.00 92.31 647 THR A N 1
ATOM 5054 C CA . THR A 1 647 ? 26.610 6.170 4.728 1.00 92.31 647 THR A CA 1
ATOM 5055 C C . THR A 1 647 ? 26.334 4.772 5.265 1.00 92.31 647 THR A C 1
ATOM 5057 O O . THR A 1 647 ? 25.889 3.893 4.525 1.00 92.31 647 THR A O 1
ATOM 5060 N N . THR A 1 648 ? 26.518 4.559 6.569 1.00 89.44 648 THR A N 1
ATOM 5061 C CA . THR A 1 648 ? 26.280 3.243 7.176 1.00 89.44 648 THR A CA 1
ATOM 5062 C C . THR A 1 648 ? 24.790 2.891 7.204 1.00 89.44 648 THR A C 1
ATOM 5064 O O . THR A 1 648 ? 24.423 1.766 6.855 1.00 89.44 648 THR A O 1
ATOM 5067 N N . ALA A 1 649 ? 23.923 3.842 7.571 1.00 90.00 649 ALA A N 1
ATOM 5068 C CA . ALA A 1 649 ? 22.476 3.625 7.635 1.00 90.00 649 ALA A CA 1
ATOM 5069 C C . ALA A 1 649 ? 21.870 3.354 6.247 1.00 90.00 649 ALA A C 1
ATOM 5071 O O . ALA A 1 649 ? 21.186 2.350 6.047 1.00 90.00 649 ALA A O 1
ATOM 5072 N N . SER A 1 650 ? 22.186 4.209 5.270 1.00 92.56 650 SER A N 1
ATOM 5073 C CA . SER A 1 650 ? 21.718 4.088 3.885 1.00 92.56 650 SER A CA 1
ATOM 5074 C C . SER A 1 650 ? 22.170 2.773 3.247 1.00 92.56 650 SER A C 1
ATOM 5076 O O . SER A 1 650 ? 21.347 2.054 2.680 1.00 92.56 650 SER A O 1
ATOM 5078 N N . LYS A 1 651 ? 23.437 2.376 3.438 1.00 91.69 651 LYS A N 1
ATOM 5079 C CA . LYS A 1 651 ? 23.967 1.103 2.930 1.00 91.69 651 LYS A CA 1
ATOM 5080 C C . LYS A 1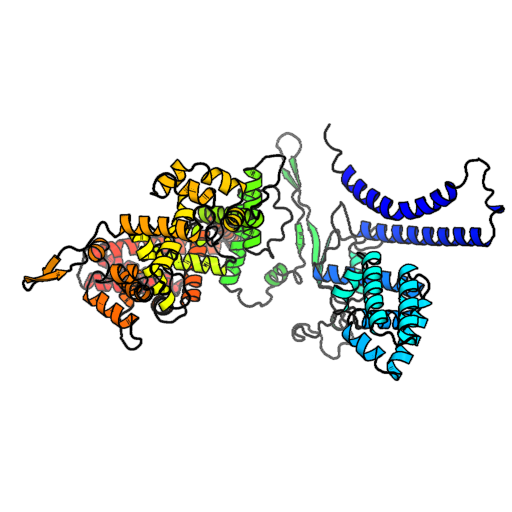 651 ? 23.249 -0.109 3.522 1.00 91.69 651 LYS A C 1
ATOM 5082 O O . LYS A 1 651 ? 22.939 -1.032 2.772 1.00 91.69 651 LYS A O 1
ATOM 5087 N N . LYS A 1 652 ? 22.948 -0.118 4.829 1.00 89.62 652 LYS A N 1
ATOM 5088 C CA . LYS A 1 652 ? 22.183 -1.212 5.463 1.00 89.62 652 LYS A CA 1
ATOM 5089 C C . LYS A 1 652 ? 20.788 -1.371 4.858 1.00 89.62 652 LYS A C 1
ATOM 5091 O O . LYS A 1 652 ? 20.313 -2.493 4.716 1.00 89.62 652 LYS A O 1
ATOM 5096 N N . LEU A 1 653 ? 20.168 -0.267 4.448 1.00 91.56 653 LEU A N 1
ATOM 5097 C CA . LEU A 1 653 ? 18.869 -0.277 3.775 1.00 91.56 653 LEU A CA 1
ATOM 5098 C C . LEU A 1 653 ? 18.965 -0.424 2.253 1.00 91.56 653 LEU A C 1
ATOM 5100 O O . LEU A 1 653 ? 17.942 -0.584 1.589 1.00 91.56 653 LEU A O 1
ATOM 5104 N N . GLY A 1 654 ? 20.168 -0.414 1.674 1.00 92.12 654 GLY A N 1
ATOM 5105 C CA . GLY A 1 654 ? 20.365 -0.364 0.224 1.00 92.12 654 GLY A CA 1
ATOM 5106 C C . GLY A 1 654 ? 19.698 0.855 -0.419 1.00 92.12 654 GLY A C 1
ATOM 5107 O O . GLY A 1 654 ? 19.134 0.730 -1.503 1.00 92.12 654 GLY A O 1
ATOM 5108 N N . LEU A 1 655 ? 19.711 1.989 0.282 1.00 94.31 655 LEU A N 1
ATOM 5109 C CA . LEU A 1 655 ? 19.169 3.271 -0.159 1.00 94.31 655 LEU A CA 1
ATOM 5110 C C . LEU A 1 655 ? 20.304 4.203 -0.590 1.00 94.31 655 LEU A C 1
ATOM 5112 O O . LEU A 1 655 ? 21.419 4.104 -0.074 1.00 94.31 655 LEU A O 1
ATOM 5116 N N . GLY A 1 656 ? 20.016 5.139 -1.497 1.00 94.75 656 GLY A N 1
ATOM 5117 C CA . GLY A 1 656 ? 20.889 6.293 -1.693 1.00 94.75 656 GLY A CA 1
ATOM 5118 C C . GLY A 1 656 ? 20.918 7.181 -0.443 1.00 94.75 656 GLY A C 1
ATOM 5119 O O . GLY A 1 656 ? 19.987 7.167 0.364 1.00 94.75 656 GLY A O 1
ATOM 5120 N N . LEU A 1 657 ? 21.970 7.992 -0.285 1.00 94.62 657 LEU A N 1
ATOM 5121 C CA . LEU A 1 657 ? 22.063 8.957 0.824 1.00 94.62 657 LEU A CA 1
ATOM 5122 C C . LEU A 1 657 ? 20.866 9.921 0.832 1.00 94.62 657 LEU A C 1
ATOM 5124 O O . LEU A 1 657 ? 20.263 10.150 1.878 1.00 94.62 657 LEU A O 1
ATOM 5128 N N . ASN A 1 658 ? 20.492 10.422 -0.348 1.00 95.62 658 ASN A N 1
ATOM 5129 C CA . ASN A 1 658 ? 19.343 11.310 -0.508 1.00 95.62 658 ASN A CA 1
ATOM 5130 C C . ASN A 1 658 ? 18.018 10.589 -0.250 1.00 95.62 658 ASN A C 1
ATOM 5132 O O . ASN A 1 658 ? 17.132 11.179 0.350 1.00 95.62 658 ASN A O 1
ATOM 5136 N N . ASP A 1 659 ? 17.887 9.318 -0.636 1.00 96.19 659 ASP A N 1
ATOM 5137 C CA . ASP A 1 659 ? 16.671 8.537 -0.380 1.00 96.19 659 ASP A CA 1
ATOM 5138 C C . ASP A 1 659 ? 16.460 8.337 1.125 1.00 96.19 659 ASP A C 1
ATOM 5140 O O . ASP A 1 659 ? 15.369 8.565 1.643 1.00 96.19 659 ASP A O 1
ATOM 5144 N N . PHE A 1 660 ? 17.529 7.976 1.846 1.00 96.12 660 PHE A N 1
ATOM 5145 C CA . PHE A 1 660 ? 17.499 7.859 3.304 1.00 96.12 660 PHE A CA 1
ATOM 5146 C C . PHE A 1 660 ? 17.114 9.189 3.960 1.00 96.12 660 PHE A C 1
ATOM 5148 O O . PHE A 1 660 ? 16.238 9.225 4.826 1.00 96.12 660 PHE A O 1
ATOM 5155 N N . TYR A 1 661 ? 17.736 10.287 3.519 1.00 95.50 661 TYR A N 1
ATOM 5156 C CA . TYR A 1 661 ? 17.403 11.625 3.993 1.00 95.50 661 TYR A CA 1
ATOM 5157 C C . TYR A 1 661 ? 15.933 11.962 3.723 1.00 95.50 661 TYR A C 1
ATOM 5159 O O . TYR A 1 661 ? 15.223 12.336 4.649 1.00 95.50 661 TYR A O 1
ATOM 5167 N N . ASN A 1 662 ? 15.452 11.790 2.492 1.00 95.44 662 ASN A N 1
ATOM 5168 C CA . ASN A 1 662 ? 14.095 12.148 2.080 1.00 95.44 662 ASN A CA 1
ATOM 5169 C C . ASN A 1 662 ? 13.019 11.395 2.862 1.00 95.44 662 ASN A C 1
ATOM 5171 O O . ASN A 1 662 ? 12.004 12.001 3.204 1.00 95.44 662 ASN A O 1
ATOM 5175 N N . ILE A 1 663 ? 13.257 10.117 3.175 1.00 95.50 663 ILE A N 1
ATOM 5176 C CA . ILE A 1 663 ? 12.332 9.295 3.961 1.00 95.50 663 ILE A CA 1
ATOM 5177 C C . ILE A 1 663 ? 12.280 9.766 5.419 1.00 95.50 663 ILE A C 1
ATOM 5179 O O . ILE A 1 663 ? 11.197 9.975 5.955 1.00 95.50 663 ILE A O 1
ATOM 5183 N N . PHE A 1 664 ? 13.434 9.938 6.070 1.00 95.44 664 PHE A N 1
ATOM 5184 C CA . PHE A 1 664 ? 13.485 10.102 7.530 1.00 95.44 664 PHE A CA 1
ATOM 5185 C C . PHE A 1 664 ? 13.677 11.546 8.015 1.00 95.44 664 PHE A C 1
ATOM 5187 O O . PHE A 1 664 ? 13.640 11.781 9.221 1.00 95.44 664 PHE A O 1
ATOM 5194 N N . LYS A 1 665 ? 13.901 12.513 7.114 1.00 92.19 665 LYS A N 1
ATOM 5195 C CA . LYS A 1 665 ? 14.163 13.919 7.478 1.00 92.19 665 LYS A CA 1
ATOM 5196 C C . LYS A 1 665 ? 13.694 14.953 6.444 1.00 92.19 665 LYS A C 1
ATOM 5198 O O . LYS A 1 665 ? 13.217 16.011 6.830 1.00 92.19 665 LYS A O 1
ATOM 5203 N N . GLY A 1 666 ? 13.824 14.662 5.149 1.00 89.31 666 GLY A N 1
ATOM 5204 C CA . GLY A 1 666 ? 13.634 15.619 4.053 1.00 89.31 666 GLY A CA 1
ATOM 5205 C C . GLY A 1 666 ? 12.191 15.849 3.598 1.00 89.31 666 GLY A C 1
ATOM 5206 O O . GLY A 1 666 ? 11.958 16.783 2.839 1.00 89.31 666 GLY A O 1
ATOM 5207 N N . GLY A 1 667 ? 11.230 15.024 4.033 1.00 88.69 667 GLY A N 1
ATOM 5208 C CA . GLY A 1 667 ? 9.803 15.224 3.736 1.00 88.69 667 GLY A CA 1
ATOM 5209 C C . GLY A 1 667 ? 9.355 14.823 2.325 1.00 88.69 667 GLY A C 1
ATOM 5210 O O . GLY A 1 667 ? 8.253 15.169 1.925 1.00 88.69 667 GLY A O 1
ATOM 5211 N N . ASN A 1 668 ? 10.178 14.074 1.581 1.00 94.12 668 ASN A N 1
ATOM 5212 C CA . ASN A 1 668 ? 9.865 13.569 0.233 1.00 94.12 668 ASN A CA 1
ATOM 5213 C C . ASN A 1 668 ? 9.711 12.039 0.207 1.00 94.12 668 ASN A C 1
ATOM 5215 O O . ASN A 1 668 ? 10.004 11.373 -0.789 1.00 94.12 668 ASN A O 1
ATOM 5219 N N . ALA A 1 669 ? 9.251 11.467 1.321 1.00 95.56 669 ALA A N 1
ATOM 5220 C CA . ALA A 1 669 ? 9.181 10.027 1.522 1.00 95.56 669 ALA A CA 1
ATOM 5221 C C . ALA A 1 669 ? 8.343 9.324 0.440 1.00 95.56 669 ALA A C 1
ATOM 5223 O O . ALA A 1 669 ? 8.816 8.354 -0.146 1.00 95.56 669 ALA A O 1
ATOM 5224 N N . LYS A 1 670 ? 7.154 9.852 0.107 1.00 95.50 670 LYS A N 1
ATOM 5225 C CA . LYS A 1 670 ? 6.255 9.294 -0.923 1.00 95.50 670 LYS A CA 1
ATOM 5226 C C . LYS A 1 670 ? 6.938 9.095 -2.273 1.00 95.50 670 LYS A C 1
ATOM 5228 O O . LYS A 1 670 ? 6.941 7.991 -2.811 1.00 95.50 670 LYS A O 1
ATOM 5233 N N . GLN A 1 671 ? 7.564 10.148 -2.801 1.00 95.62 671 GLN A N 1
ATOM 5234 C CA . GLN A 1 671 ? 8.239 10.086 -4.097 1.00 95.62 671 GLN A CA 1
ATOM 5235 C C . GLN A 1 671 ? 9.412 9.099 -4.068 1.00 95.62 671 GLN A C 1
ATOM 5237 O O . GLN A 1 671 ? 9.590 8.324 -5.008 1.00 95.62 671 GLN A O 1
ATOM 5242 N N . THR A 1 672 ? 10.192 9.092 -2.982 1.00 96.75 672 THR A N 1
ATOM 5243 C CA . THR A 1 672 ? 11.287 8.133 -2.813 1.00 96.75 672 THR A CA 1
ATOM 5244 C C . THR A 1 672 ? 10.766 6.695 -2.751 1.00 96.75 672 THR A C 1
ATOM 5246 O O . THR A 1 672 ? 11.304 5.831 -3.442 1.00 96.75 672 THR A O 1
ATOM 5249 N N . PHE A 1 673 ? 9.701 6.420 -1.993 1.00 97.81 673 PHE A N 1
ATOM 5250 C CA . PHE A 1 673 ? 9.094 5.091 -1.942 1.00 97.81 673 PHE A CA 1
ATOM 5251 C C . PHE A 1 673 ? 8.560 4.663 -3.305 1.00 97.81 673 PHE A C 1
ATOM 5253 O O . PHE A 1 673 ? 8.902 3.573 -3.754 1.00 97.81 673 PHE A O 1
ATOM 5260 N N . ARG A 1 674 ? 7.847 5.535 -4.022 1.00 96.69 674 ARG A N 1
ATOM 5261 C CA . ARG A 1 674 ? 7.383 5.245 -5.384 1.00 96.69 674 ARG A CA 1
ATOM 5262 C C . ARG A 1 674 ? 8.531 4.842 -6.310 1.00 96.69 674 ARG A C 1
ATOM 5264 O O . ARG A 1 674 ? 8.480 3.793 -6.940 1.00 96.69 674 ARG A O 1
ATOM 5271 N N . GLN A 1 675 ? 9.630 5.599 -6.324 1.00 96.19 675 GLN A N 1
ATOM 5272 C CA . GLN A 1 675 ? 10.806 5.255 -7.135 1.00 96.19 675 GLN A CA 1
ATOM 5273 C C . GLN A 1 675 ? 11.434 3.907 -6.746 1.00 96.19 675 GLN A C 1
ATOM 5275 O O . GLN A 1 675 ? 11.914 3.170 -7.612 1.00 96.19 675 GLN A O 1
ATOM 5280 N N . LEU A 1 676 ? 11.463 3.579 -5.452 1.00 95.81 676 LEU A N 1
ATOM 5281 C CA . LEU A 1 676 ? 11.957 2.289 -4.968 1.00 95.81 676 LEU A CA 1
ATOM 5282 C C . LEU A 1 676 ? 11.031 1.141 -5.377 1.00 95.81 676 LEU A C 1
ATOM 5284 O O . LEU A 1 676 ? 11.523 0.097 -5.809 1.00 95.81 676 LEU A O 1
ATOM 5288 N N . GLY A 1 677 ? 9.717 1.330 -5.277 1.00 95.88 677 GLY A N 1
ATOM 5289 C CA . GLY A 1 677 ? 8.746 0.323 -5.676 1.00 95.88 677 GLY A CA 1
ATOM 5290 C C . GLY A 1 677 ? 8.674 0.130 -7.178 1.00 95.88 677 GLY A C 1
ATOM 5291 O O . GLY A 1 677 ? 8.701 -1.018 -7.599 1.00 95.88 677 GLY A O 1
ATOM 5292 N N . LYS A 1 678 ? 8.756 1.194 -7.988 1.00 94.56 678 LYS A N 1
ATOM 5293 C CA . LYS A 1 678 ? 8.924 1.087 -9.446 1.00 94.56 678 LYS A CA 1
ATOM 5294 C C . LYS A 1 678 ? 10.119 0.205 -9.802 1.00 94.56 678 LYS A C 1
ATOM 5296 O O . LYS A 1 678 ? 10.002 -0.747 -10.566 1.00 94.56 678 LYS A O 1
ATOM 5301 N N . LYS A 1 679 ? 11.281 0.454 -9.182 1.00 93.31 679 LYS A N 1
ATOM 5302 C CA . LYS A 1 679 ? 12.483 -0.381 -9.376 1.00 93.31 679 LYS A CA 1
ATOM 5303 C C . LYS A 1 679 ? 12.265 -1.836 -8.951 1.00 93.31 679 LYS A C 1
ATOM 5305 O O . LYS A 1 679 ? 12.845 -2.728 -9.567 1.00 93.31 679 LYS A O 1
ATOM 5310 N N . ARG A 1 680 ? 11.502 -2.086 -7.882 1.00 93.69 680 ARG A N 1
ATOM 5311 C CA . ARG A 1 680 ? 11.181 -3.444 -7.409 1.00 93.69 680 ARG A CA 1
ATOM 5312 C C . ARG A 1 680 ? 10.216 -4.147 -8.363 1.00 93.69 680 ARG A C 1
ATOM 5314 O O . ARG A 1 680 ? 10.467 -5.297 -8.697 1.00 93.69 680 ARG A O 1
ATOM 5321 N N . LEU A 1 681 ? 9.181 -3.450 -8.823 1.00 90.00 681 LEU A N 1
ATOM 5322 C CA . LEU A 1 681 ? 8.172 -3.959 -9.743 1.00 90.00 681 LEU A CA 1
ATOM 5323 C C . LEU A 1 681 ? 8.789 -4.326 -11.094 1.00 90.00 681 LEU A C 1
ATOM 5325 O O . LEU A 1 681 ? 8.642 -5.459 -11.530 1.00 90.00 681 LEU A O 1
ATOM 5329 N N . VAL A 1 682 ? 9.584 -3.430 -11.687 1.00 88.12 682 VAL A N 1
ATOM 5330 C CA . VAL A 1 682 ? 10.312 -3.708 -12.938 1.00 88.12 682 VAL A CA 1
ATOM 5331 C C . VAL A 1 682 ? 11.207 -4.937 -12.793 1.00 88.12 682 VAL A C 1
ATOM 5333 O O . VAL A 1 682 ? 11.213 -5.798 -13.663 1.00 88.12 682 VAL A O 1
ATOM 5336 N N . LYS A 1 683 ? 11.933 -5.069 -11.675 1.00 90.06 683 LYS A N 1
ATOM 5337 C CA . LYS A 1 683 ? 12.753 -6.264 -11.420 1.00 90.06 683 LYS A CA 1
ATOM 5338 C C . LYS A 1 683 ? 11.923 -7.537 -11.297 1.00 90.06 683 LYS A C 1
ATOM 5340 O O . LYS A 1 683 ? 12.389 -8.572 -11.752 1.00 90.06 683 LYS A O 1
ATOM 5345 N N . ALA A 1 684 ? 10.750 -7.468 -10.671 1.00 89.00 684 ALA A N 1
ATOM 5346 C CA . ALA A 1 684 ? 9.859 -8.614 -10.536 1.00 89.00 684 ALA A CA 1
ATOM 5347 C C . ALA A 1 684 ? 9.314 -9.050 -11.902 1.00 89.00 684 ALA A C 1
ATOM 5349 O O . ALA A 1 684 ? 9.412 -10.223 -12.241 1.00 89.00 684 ALA A O 1
ATOM 5350 N N . VAL A 1 685 ? 8.861 -8.102 -12.731 1.00 84.88 685 VAL A N 1
ATOM 5351 C CA . VAL A 1 685 ? 8.431 -8.377 -14.113 1.00 84.88 685 VAL A CA 1
ATOM 5352 C C . VAL A 1 685 ? 9.572 -8.984 -14.925 1.00 84.88 685 VAL A C 1
ATOM 5354 O O . VAL A 1 685 ? 9.402 -10.035 -15.532 1.00 84.88 685 VAL A O 1
ATOM 5357 N N . GLN A 1 686 ? 10.773 -8.405 -14.849 1.00 84.94 686 GLN A N 1
ATOM 5358 C CA . GLN A 1 686 ? 11.963 -8.924 -15.532 1.00 84.94 686 GLN A CA 1
ATOM 5359 C C . GLN A 1 686 ? 12.370 -10.335 -15.089 1.00 84.94 686 GLN A C 1
ATOM 5361 O O . GLN A 1 686 ? 13.138 -10.994 -15.786 1.00 84.94 686 GLN A O 1
ATOM 5366 N N . GLN A 1 687 ? 11.925 -10.790 -13.919 1.00 87.38 687 GLN A N 1
ATOM 5367 C CA . GLN A 1 687 ? 12.203 -12.129 -13.400 1.00 87.38 687 GLN A CA 1
ATOM 5368 C C . GLN A 1 687 ? 11.149 -13.162 -13.799 1.00 87.38 687 GLN A C 1
ATOM 5370 O O . GLN A 1 687 ? 11.350 -14.340 -13.518 1.00 87.38 687 GLN A O 1
ATOM 5375 N N . THR A 1 688 ? 10.056 -12.748 -14.440 1.00 84.56 688 THR A N 1
ATOM 5376 C CA . THR A 1 688 ? 9.057 -13.685 -14.957 1.00 84.56 688 THR A CA 1
ATOM 5377 C C . THR A 1 688 ? 9.607 -14.451 -16.158 1.00 84.56 688 THR A C 1
ATOM 5379 O O . THR A 1 688 ? 10.342 -13.896 -16.980 1.00 84.56 688 THR A O 1
ATOM 5382 N N . ASP A 1 689 ? 9.224 -15.725 -16.276 1.00 83.75 689 ASP A N 1
ATOM 5383 C CA . ASP A 1 689 ? 9.563 -16.558 -17.439 1.00 83.75 689 ASP A CA 1
ATOM 5384 C C . ASP A 1 689 ? 9.045 -15.927 -18.737 1.00 83.75 689 ASP A C 1
ATOM 5386 O O . ASP A 1 689 ? 9.699 -16.007 -19.776 1.00 83.75 689 ASP A O 1
ATOM 5390 N N . PHE A 1 690 ? 7.908 -15.233 -18.646 1.00 75.56 690 PHE A N 1
ATOM 5391 C CA . PHE A 1 690 ? 7.306 -14.493 -19.742 1.00 75.56 690 PHE A CA 1
ATOM 5392 C C . PHE A 1 690 ? 8.240 -13.406 -20.293 1.00 75.56 690 PHE A C 1
ATOM 5394 O O . PHE A 1 690 ? 8.622 -13.467 -21.460 1.00 75.56 690 PHE A O 1
ATOM 5401 N N . TYR A 1 691 ? 8.673 -12.456 -19.454 1.00 79.25 691 TYR A N 1
ATOM 5402 C CA . TYR A 1 691 ? 9.538 -11.360 -19.905 1.00 79.25 691 TYR A CA 1
ATOM 5403 C C . TYR A 1 691 ? 10.851 -11.889 -20.491 1.00 79.25 691 TYR A C 1
ATOM 5405 O O . TYR A 1 691 ? 11.384 -11.332 -21.448 1.00 79.25 691 TYR A O 1
ATOM 5413 N N . GLN A 1 692 ? 11.398 -12.964 -19.913 1.00 81.38 692 GLN A N 1
ATOM 5414 C CA . GLN A 1 692 ? 12.608 -13.584 -20.453 1.00 81.38 692 GLN A CA 1
ATOM 5415 C C . GLN A 1 692 ? 12.359 -14.189 -21.833 1.00 81.38 692 GLN A C 1
ATOM 5417 O O . GLN A 1 692 ? 13.155 -13.956 -22.734 1.00 81.38 692 GLN A O 1
ATOM 5422 N N . LYS A 1 693 ? 11.242 -14.897 -22.019 1.00 84.44 693 LYS A N 1
ATOM 5423 C CA . LYS A 1 693 ? 10.868 -15.479 -23.308 1.00 84.44 693 LYS A CA 1
ATOM 5424 C C . LYS A 1 693 ? 10.667 -14.409 -24.382 1.00 84.44 693 LYS A C 1
ATOM 5426 O O . LYS A 1 693 ? 11.243 -14.534 -25.455 1.00 84.44 693 LYS A O 1
ATOM 5431 N N . GLU A 1 694 ? 9.896 -13.363 -24.097 1.00 78.25 694 GLU A N 1
ATOM 5432 C CA . GLU A 1 694 ? 9.642 -12.285 -25.060 1.00 78.25 694 GLU A CA 1
ATOM 5433 C C . GLU A 1 694 ? 10.942 -11.560 -25.434 1.00 78.25 694 GLU A C 1
ATOM 5435 O O . GLU A 1 694 ? 11.244 -11.351 -26.610 1.00 78.25 694 GLU A O 1
ATOM 5440 N N . ARG A 1 695 ? 11.773 -11.254 -24.433 1.00 81.69 695 ARG A N 1
ATOM 5441 C CA . ARG A 1 695 ? 13.096 -10.674 -24.654 1.00 81.69 695 ARG A CA 1
ATOM 5442 C C . ARG A 1 695 ? 13.981 -11.577 -25.514 1.00 81.69 695 ARG A C 1
ATOM 5444 O O . ARG A 1 695 ? 14.676 -11.060 -26.384 1.00 81.69 695 ARG A O 1
ATOM 5451 N N . ASP A 1 696 ? 13.991 -12.883 -25.261 1.00 84.12 696 ASP A N 1
ATOM 5452 C CA . ASP A 1 696 ? 14.782 -13.847 -26.028 1.00 84.12 696 ASP A CA 1
ATOM 5453 C C . ASP A 1 696 ? 14.281 -13.945 -27.482 1.00 84.12 696 ASP A C 1
ATOM 5455 O O . ASP A 1 696 ? 15.097 -13.994 -28.400 1.00 84.12 696 ASP A O 1
ATOM 5459 N N . GLU A 1 697 ? 12.964 -13.896 -27.711 1.00 85.31 697 GLU A N 1
ATOM 5460 C CA . GLU A 1 697 ? 12.355 -13.884 -29.051 1.00 85.31 697 GLU A CA 1
ATOM 5461 C C . GLU A 1 697 ? 12.680 -12.594 -29.824 1.00 85.31 697 GLU A C 1
ATOM 5463 O O . GLU A 1 697 ? 13.079 -12.655 -30.991 1.00 85.31 697 GLU A O 1
ATOM 5468 N N . GLN A 1 698 ? 12.575 -11.426 -29.180 1.00 77.69 698 GLN A N 1
ATOM 5469 C CA . GLN A 1 698 ? 12.972 -10.139 -29.767 1.00 77.69 698 GLN A CA 1
ATOM 5470 C C . GLN A 1 698 ? 14.471 -10.106 -30.083 1.00 77.69 698 GLN A C 1
ATOM 5472 O O . GLN A 1 698 ? 14.896 -9.605 -31.123 1.00 77.69 698 GLN A O 1
ATOM 5477 N N . GLU A 1 699 ? 15.284 -10.659 -29.189 1.00 81.94 699 GLU A N 1
ATOM 5478 C CA . GLU A 1 699 ? 16.724 -10.751 -29.362 1.00 81.94 699 GLU A CA 1
ATOM 5479 C C . GLU A 1 699 ? 17.101 -11.716 -30.505 1.00 81.94 699 GLU A C 1
ATOM 5481 O O . GLU A 1 699 ? 17.975 -11.398 -31.313 1.00 81.94 699 GLU A O 1
ATOM 5486 N N . GLU A 1 700 ? 16.407 -12.849 -30.647 1.00 85.50 700 GLU A N 1
ATOM 5487 C CA . GLU A 1 700 ? 16.567 -13.767 -31.781 1.00 85.50 700 GLU A CA 1
ATOM 5488 C C . GLU A 1 700 ? 16.148 -13.117 -33.108 1.00 85.50 700 GLU A C 1
ATOM 5490 O O . GLU A 1 700 ? 16.874 -13.231 -34.100 1.00 85.50 700 GLU A O 1
ATOM 5495 N N . ALA A 1 701 ? 15.031 -12.382 -33.126 1.00 82.06 701 ALA A N 1
ATOM 5496 C CA . ALA A 1 701 ? 14.588 -11.622 -34.294 1.00 82.06 701 ALA A CA 1
ATOM 5497 C C . ALA A 1 701 ? 15.621 -10.557 -34.698 1.00 82.06 701 ALA A C 1
ATOM 5499 O O . ALA A 1 701 ? 16.001 -10.477 -35.869 1.00 82.06 701 ALA A O 1
ATOM 5500 N N . LEU A 1 702 ? 16.159 -9.812 -33.727 1.00 75.88 702 LEU A N 1
ATOM 5501 C CA . LEU A 1 702 ? 17.210 -8.825 -33.964 1.00 75.88 702 LEU A CA 1
ATOM 5502 C C . LEU A 1 702 ? 18.480 -9.471 -34.540 1.00 75.88 702 LEU A C 1
ATOM 5504 O O . LEU A 1 702 ? 19.094 -8.906 -35.441 1.00 75.88 702 LEU A O 1
ATOM 5508 N N . PHE A 1 703 ? 18.876 -10.661 -34.078 1.00 84.56 703 PHE A N 1
ATOM 5509 C CA . PHE A 1 703 ? 20.031 -11.374 -34.645 1.00 84.56 703 PHE A CA 1
ATOM 5510 C C . PHE A 1 703 ? 19.771 -11.996 -36.009 1.00 84.56 703 PHE A C 1
ATOM 5512 O O . PHE A 1 703 ? 20.715 -12.149 -36.787 1.00 84.56 703 PHE A O 1
ATOM 5519 N N . ALA A 1 704 ? 18.523 -12.342 -36.321 1.00 82.94 704 ALA A N 1
ATOM 5520 C CA . ALA A 1 704 ? 18.153 -12.760 -37.665 1.00 82.94 704 ALA A CA 1
ATOM 5521 C C . ALA A 1 704 ? 18.295 -11.601 -38.667 1.00 82.94 704 ALA A C 1
ATOM 5523 O O . ALA A 1 704 ? 18.738 -11.824 -39.795 1.00 82.94 704 ALA A O 1
ATOM 5524 N N . GLU A 1 705 ? 17.965 -10.375 -38.248 1.00 83.12 705 GLU A N 1
ATOM 5525 C CA . GLU A 1 705 ? 18.119 -9.159 -39.057 1.00 83.12 705 GLU A CA 1
ATOM 5526 C C . GLU A 1 705 ? 19.568 -8.643 -39.092 1.00 83.12 705 GLU A C 1
ATOM 5528 O O . GLU A 1 705 ? 20.025 -8.167 -40.133 1.00 83.12 705 GLU A O 1
ATOM 5533 N N . HIS A 1 706 ? 20.307 -8.803 -37.989 1.00 79.62 706 HIS A N 1
ATOM 5534 C CA . HIS A 1 706 ? 21.673 -8.304 -37.797 1.00 79.62 706 HIS A CA 1
ATOM 5535 C C . HIS A 1 706 ? 22.623 -9.378 -37.231 1.00 79.62 706 HIS A C 1
ATOM 5537 O O . HIS A 1 706 ? 22.987 -9.340 -36.046 1.00 79.62 706 HIS A O 1
ATOM 5543 N N . PRO A 1 707 ? 23.084 -10.338 -38.055 1.00 85.00 707 PRO A N 1
ATOM 5544 C CA . PRO A 1 707 ? 23.957 -11.425 -37.606 1.00 85.00 707 PRO A CA 1
ATOM 5545 C C . PRO A 1 707 ? 25.274 -10.948 -36.974 1.00 85.00 707 PRO A C 1
ATOM 5547 O O . PRO A 1 707 ? 25.833 -11.624 -36.113 1.00 85.00 707 PRO A O 1
ATOM 5550 N N . GLU A 1 708 ? 25.773 -9.771 -37.357 1.00 74.12 708 GLU A N 1
ATOM 5551 C CA . GLU A 1 708 ? 26.971 -9.150 -36.785 1.00 74.12 708 GLU A CA 1
ATOM 5552 C C . GLU A 1 708 ? 26.832 -8.810 -35.292 1.00 74.12 708 GLU A C 1
ATOM 5554 O O . GLU A 1 708 ? 27.827 -8.806 -34.561 1.00 74.12 708 GLU A O 1
ATOM 5559 N N . LEU A 1 709 ? 25.609 -8.570 -34.805 1.00 69.00 709 LEU A N 1
ATOM 5560 C CA . LEU A 1 709 ? 25.354 -8.297 -33.389 1.00 69.00 709 LEU A CA 1
ATOM 5561 C C . LEU A 1 709 ? 25.468 -9.560 -32.528 1.00 69.00 709 LEU A C 1
ATOM 5563 O O . LEU A 1 709 ? 25.737 -9.460 -31.329 1.00 69.00 709 LEU A O 1
ATOM 5567 N N . TYR A 1 710 ? 25.339 -10.746 -33.126 1.00 78.81 710 TYR A N 1
ATOM 5568 C CA . TYR A 1 710 ? 25.444 -12.015 -32.412 1.00 78.81 710 TYR A CA 1
ATOM 5569 C C . TYR A 1 710 ? 26.855 -12.242 -31.848 1.00 78.81 710 TYR A C 1
ATOM 5571 O O . TYR A 1 710 ? 27.016 -12.612 -30.681 1.00 78.81 710 TYR A O 1
ATOM 5579 N N . GLU A 1 711 ? 27.899 -11.948 -32.632 1.00 76.81 711 GLU A N 1
ATOM 5580 C CA . GLU A 1 711 ? 29.287 -12.014 -32.154 1.00 76.81 711 GLU A CA 1
ATOM 5581 C C . GLU A 1 711 ? 29.540 -11.015 -31.018 1.00 76.81 711 GLU A C 1
ATOM 5583 O O . GLU A 1 711 ? 30.232 -11.331 -30.043 1.00 76.81 711 GLU A O 1
ATOM 5588 N N . LEU A 1 712 ? 28.948 -9.819 -31.109 1.00 69.88 712 LEU A N 1
ATOM 5589 C CA . LEU A 1 712 ? 29.052 -8.805 -30.066 1.00 69.88 712 LEU A CA 1
ATOM 5590 C C . LEU A 1 712 ? 28.364 -9.264 -28.773 1.00 69.88 712 LEU A C 1
ATOM 5592 O O . LEU A 1 712 ? 28.966 -9.151 -27.704 1.00 69.88 712 LEU A O 1
ATOM 5596 N N . LYS A 1 713 ? 27.157 -9.842 -28.853 1.00 77.25 713 LYS A N 1
ATOM 5597 C CA . LYS A 1 713 ? 26.474 -10.434 -27.693 1.00 77.25 713 LYS A CA 1
ATOM 5598 C C . LYS A 1 713 ? 27.323 -11.519 -27.048 1.00 77.25 713 LYS A C 1
ATOM 5600 O O . LYS A 1 713 ? 27.519 -11.470 -25.837 1.00 77.25 713 LYS A O 1
ATOM 5605 N N . GLN A 1 714 ? 27.875 -12.458 -27.820 1.00 79.62 714 GLN A N 1
ATOM 5606 C CA . GLN A 1 714 ? 28.730 -13.511 -27.260 1.00 79.62 714 GLN A CA 1
ATOM 5607 C C . GLN A 1 714 ? 29.926 -12.929 -26.498 1.00 79.62 714 GLN A C 1
ATOM 5609 O O . GLN A 1 714 ? 30.260 -13.403 -25.411 1.00 79.62 714 GLN A O 1
ATOM 5614 N N . GLN A 1 715 ? 30.548 -11.869 -27.025 1.00 72.19 715 GLN A N 1
ATOM 5615 C CA . GLN A 1 715 ? 31.631 -11.168 -26.332 1.00 72.19 715 GLN A CA 1
ATOM 5616 C C . GLN A 1 715 ? 31.147 -10.479 -25.050 1.00 72.19 715 GLN A C 1
ATOM 5618 O O . GLN A 1 715 ? 31.827 -10.556 -24.022 1.00 72.19 715 GLN A O 1
ATOM 5623 N N . VAL A 1 716 ? 29.979 -9.833 -25.081 1.00 69.50 716 VAL A N 1
ATOM 5624 C CA . VAL A 1 716 ? 29.365 -9.195 -23.908 1.00 69.50 716 VAL A CA 1
ATOM 5625 C C . VAL A 1 716 ? 29.020 -10.231 -22.838 1.00 69.50 716 VAL A C 1
ATOM 5627 O O . VAL A 1 716 ? 29.387 -10.041 -21.680 1.00 69.50 716 VAL A O 1
ATOM 5630 N N . ASP A 1 717 ? 28.378 -11.339 -23.198 1.00 74.31 717 ASP A N 1
ATOM 5631 C CA . ASP A 1 717 ? 27.956 -12.385 -22.264 1.00 74.31 717 ASP A CA 1
ATOM 5632 C C . ASP A 1 717 ? 29.158 -13.147 -21.688 1.00 74.31 717 ASP A C 1
ATOM 5634 O O . ASP A 1 717 ? 29.232 -13.362 -20.475 1.00 74.31 717 ASP A O 1
ATOM 5638 N N . PHE A 1 718 ? 30.172 -13.448 -22.508 1.00 78.06 718 PHE A N 1
ATOM 5639 C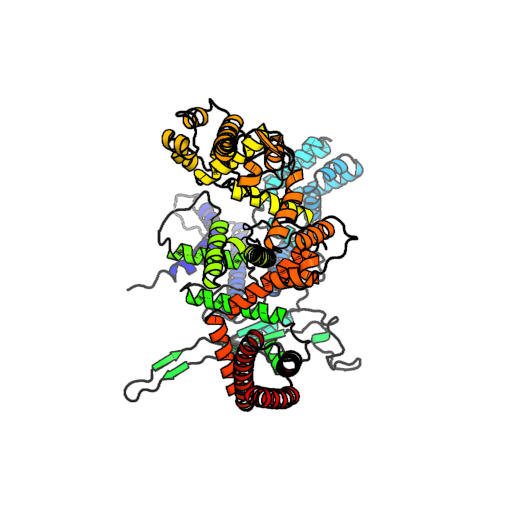 CA . PHE A 1 718 ? 31.461 -13.950 -22.024 1.00 78.06 718 PHE A CA 1
ATOM 5640 C C . PHE A 1 718 ? 32.084 -12.991 -21.001 1.00 78.06 718 PHE A C 1
ATOM 5642 O O . PHE A 1 718 ? 32.533 -13.413 -19.931 1.00 78.06 718 PHE A O 1
ATOM 5649 N N . THR A 1 719 ? 32.068 -11.688 -21.295 1.00 68.12 719 THR A N 1
ATOM 5650 C CA . THR A 1 719 ? 32.597 -10.659 -20.395 1.00 68.12 719 THR A CA 1
ATOM 5651 C C . THR A 1 719 ? 31.788 -10.585 -19.098 1.00 68.12 719 THR A C 1
ATOM 5653 O O . THR A 1 719 ? 32.386 -10.595 -18.026 1.00 68.12 719 THR A O 1
ATOM 5656 N N . LYS A 1 720 ? 30.448 -10.591 -19.146 1.00 71.31 720 LYS A N 1
ATOM 5657 C CA . LYS A 1 720 ? 29.570 -10.608 -17.956 1.00 71.31 720 LYS A CA 1
ATOM 5658 C C . LYS A 1 720 ? 29.832 -11.821 -17.059 1.00 71.31 720 LYS A C 1
ATOM 5660 O O . LYS A 1 720 ? 29.939 -11.672 -15.838 1.00 71.31 720 LYS A O 1
ATOM 5665 N N . ASN A 1 721 ? 29.986 -13.003 -17.655 1.00 75.62 721 ASN A N 1
ATOM 5666 C CA . ASN A 1 721 ? 30.300 -14.231 -16.924 1.00 75.62 721 ASN A CA 1
ATOM 5667 C C . ASN A 1 721 ? 31.679 -14.145 -16.264 1.00 75.62 721 ASN A C 1
ATOM 5669 O O . ASN A 1 721 ? 31.819 -14.449 -15.078 1.00 75.62 721 ASN A O 1
ATOM 5673 N N . LYS A 1 722 ? 32.682 -13.634 -16.990 1.00 74.56 722 LYS A N 1
ATOM 5674 C CA . LYS A 1 722 ? 34.022 -13.398 -16.442 1.00 74.56 722 LYS A CA 1
ATOM 5675 C C . LYS A 1 722 ? 33.985 -12.385 -15.292 1.00 74.56 722 LYS A C 1
ATOM 5677 O O . LYS A 1 722 ? 34.569 -12.642 -14.248 1.00 74.56 722 LYS A O 1
ATOM 5682 N N . ILE A 1 723 ? 33.255 -11.276 -15.434 1.00 69.12 723 ILE A N 1
ATOM 5683 C CA . ILE A 1 723 ? 33.066 -10.265 -14.377 1.00 69.12 723 ILE A CA 1
ATOM 5684 C C . ILE A 1 723 ? 32.440 -10.887 -13.122 1.00 69.12 723 ILE A C 1
ATOM 5686 O O . ILE A 1 723 ? 32.865 -10.593 -12.005 1.00 69.12 723 ILE A O 1
ATOM 5690 N N . THR A 1 724 ? 31.447 -11.759 -13.293 1.00 73.88 724 THR A N 1
ATOM 5691 C CA . THR A 1 724 ? 30.798 -12.455 -12.175 1.00 73.88 724 THR A CA 1
ATOM 5692 C C . THR A 1 724 ? 31.778 -13.366 -11.432 1.00 73.88 724 THR A C 1
ATOM 5694 O O . THR A 1 724 ? 31.874 -13.267 -10.208 1.00 73.88 724 THR A O 1
ATOM 5697 N N . ASP A 1 725 ? 32.558 -14.184 -12.150 1.00 78.94 725 ASP A N 1
ATOM 5698 C CA . ASP A 1 725 ? 33.618 -15.022 -11.560 1.00 78.94 725 ASP A CA 1
ATOM 5699 C C . ASP A 1 725 ? 34.654 -14.169 -10.806 1.00 78.94 725 ASP A C 1
ATOM 5701 O O . ASP A 1 725 ? 35.006 -14.451 -9.660 1.00 78.94 725 ASP A O 1
ATOM 5705 N N . ILE A 1 726 ? 35.073 -13.050 -11.399 1.00 74.06 726 ILE A N 1
ATOM 5706 C CA . ILE A 1 726 ? 36.016 -12.105 -10.789 1.00 74.06 726 ILE A CA 1
ATOM 5707 C C . ILE A 1 726 ? 35.470 -11.535 -9.486 1.00 74.06 726 ILE A C 1
ATOM 5709 O O . ILE A 1 726 ? 36.174 -11.539 -8.479 1.00 74.06 726 ILE A O 1
ATOM 5713 N N . ASN A 1 727 ? 34.216 -11.082 -9.467 1.00 72.62 727 ASN A N 1
ATOM 5714 C CA . ASN A 1 727 ? 33.590 -10.554 -8.257 1.00 72.62 727 ASN A CA 1
ATOM 5715 C C . ASN A 1 727 ? 33.511 -11.610 -7.146 1.00 72.62 727 ASN A C 1
ATOM 5717 O O . ASN A 1 727 ? 33.773 -11.298 -5.983 1.00 72.62 727 ASN A O 1
ATOM 5721 N N . GLN A 1 728 ? 33.214 -12.866 -7.490 1.00 79.69 728 GLN A N 1
ATOM 5722 C CA . GLN A 1 728 ? 33.225 -13.970 -6.528 1.00 79.69 728 GLN A CA 1
ATOM 5723 C C . GLN A 1 728 ? 34.633 -14.239 -5.977 1.00 79.69 728 GLN A C 1
ATOM 5725 O O . GLN A 1 728 ? 34.795 -14.431 -4.769 1.00 79.69 728 GLN A O 1
ATOM 5730 N N . ARG A 1 729 ? 35.668 -14.212 -6.828 1.00 78.69 729 ARG A N 1
ATOM 5731 C CA . ARG A 1 729 ? 37.071 -14.354 -6.402 1.00 78.69 729 ARG A CA 1
ATOM 5732 C C . ARG A 1 729 ? 37.525 -13.186 -5.526 1.00 78.69 729 ARG A C 1
ATOM 5734 O O . ARG A 1 729 ? 38.150 -13.420 -4.494 1.00 78.69 729 ARG A O 1
ATOM 5741 N N . LEU A 1 730 ? 37.169 -11.950 -5.882 1.00 72.38 730 LEU A N 1
ATOM 5742 C CA . LEU A 1 730 ? 37.473 -10.753 -5.094 1.00 72.38 730 LEU A CA 1
ATOM 5743 C C . LEU A 1 730 ? 36.853 -10.826 -3.701 1.00 72.38 730 LEU A C 1
ATOM 5745 O O . LEU A 1 730 ? 37.554 -10.590 -2.724 1.00 72.38 730 LEU A O 1
ATOM 5749 N N . ALA A 1 731 ? 35.580 -11.217 -3.591 1.00 76.69 731 ALA A N 1
ATOM 5750 C CA . ALA A 1 731 ? 34.918 -11.370 -2.296 1.00 76.69 731 ALA A CA 1
ATOM 5751 C C . ALA A 1 731 ? 35.637 -12.393 -1.393 1.00 76.69 731 ALA A C 1
ATOM 5753 O O . ALA A 1 731 ? 35.770 -12.173 -0.189 1.00 76.69 731 ALA A O 1
ATOM 5754 N N . ARG A 1 732 ? 36.158 -13.488 -1.970 1.00 80.56 732 ARG A N 1
ATOM 5755 C CA . ARG A 1 732 ? 36.979 -14.472 -1.241 1.00 80.56 732 ARG A CA 1
ATOM 5756 C C . ARG A 1 732 ? 38.330 -13.893 -0.815 1.00 80.56 732 ARG A C 1
ATOM 5758 O O . ARG A 1 732 ? 38.751 -14.123 0.313 1.00 80.56 732 ARG A O 1
ATOM 5765 N N . LEU A 1 733 ? 38.999 -13.135 -1.684 1.00 76.06 733 LEU A N 1
ATOM 5766 C CA . LEU A 1 733 ? 40.287 -12.504 -1.373 1.00 76.06 733 LEU A CA 1
ATOM 5767 C C . LEU A 1 733 ? 40.158 -11.428 -0.285 1.00 76.06 733 LEU A C 1
ATOM 5769 O O . LEU A 1 733 ? 40.980 -11.392 0.630 1.00 76.06 733 LEU A O 1
ATOM 5773 N N . GLU A 1 734 ? 39.105 -10.606 -0.337 1.00 76.25 734 GLU A N 1
ATOM 5774 C CA . GLU A 1 734 ? 38.796 -9.596 0.687 1.00 76.25 734 GLU A CA 1
ATOM 5775 C C . GLU A 1 734 ? 38.522 -10.227 2.060 1.00 76.25 734 GLU A C 1
ATOM 5777 O O . GLU A 1 734 ? 38.848 -9.630 3.083 1.00 76.25 734 GLU A O 1
ATOM 5782 N N . ALA A 1 735 ? 37.978 -11.447 2.094 1.00 76.69 735 ALA A N 1
ATOM 5783 C CA . ALA A 1 735 ? 37.742 -12.179 3.336 1.00 76.69 735 ALA A CA 1
ATOM 5784 C C . ALA A 1 735 ? 39.022 -12.775 3.957 1.00 76.69 735 ALA A C 1
ATOM 5786 O O . ALA A 1 735 ? 39.033 -13.064 5.152 1.00 76.69 735 ALA A O 1
ATOM 5787 N N . ILE A 1 736 ? 40.085 -12.986 3.170 1.00 74.94 736 ILE A N 1
ATOM 5788 C CA . ILE A 1 736 ? 41.252 -13.785 3.585 1.00 74.94 736 ILE A CA 1
ATOM 5789 C C . ILE A 1 736 ? 42.510 -12.927 3.797 1.00 74.94 736 ILE A C 1
ATOM 5791 O O . ILE A 1 736 ? 43.389 -13.334 4.558 1.00 74.94 736 ILE A O 1
ATOM 5795 N N . ASN A 1 737 ? 42.642 -11.752 3.164 1.00 65.38 737 ASN A N 1
ATOM 5796 C CA . ASN A 1 737 ? 43.959 -11.120 3.045 1.00 65.38 737 ASN A CA 1
ATOM 5797 C C . ASN A 1 737 ? 43.993 -9.595 3.283 1.00 65.38 737 ASN A C 1
ATOM 5799 O O . ASN A 1 737 ? 43.528 -8.807 2.465 1.00 65.38 737 ASN A O 1
ATOM 5803 N N . ASN A 1 738 ? 44.660 -9.174 4.367 1.00 75.00 738 ASN A N 1
ATOM 5804 C CA . ASN A 1 738 ? 44.931 -7.764 4.699 1.00 75.00 738 ASN A CA 1
ATOM 5805 C C . ASN A 1 738 ? 46.211 -7.201 4.043 1.00 75.00 738 ASN A C 1
ATOM 5807 O O . ASN A 1 738 ? 46.648 -6.100 4.389 1.00 75.00 738 ASN A O 1
ATOM 5811 N N . ARG A 1 739 ? 46.858 -7.932 3.123 1.00 79.06 739 ARG A N 1
ATOM 5812 C CA . ARG A 1 739 ? 48.076 -7.447 2.455 1.00 79.06 739 ARG A CA 1
ATOM 5813 C C . ARG A 1 739 ? 47.777 -6.217 1.574 1.00 79.06 739 ARG A C 1
ATOM 5815 O O . ARG A 1 739 ? 46.862 -6.277 0.749 1.00 79.06 739 ARG A O 1
ATOM 5822 N N . PRO A 1 740 ? 48.570 -5.128 1.673 1.00 81.62 740 PRO A N 1
ATOM 5823 C CA . PRO A 1 740 ? 48.374 -3.913 0.873 1.00 81.62 740 PRO A CA 1
ATOM 5824 C C . PRO A 1 740 ? 48.357 -4.160 -0.642 1.00 81.62 740 PRO A C 1
ATOM 5826 O O . PRO A 1 740 ? 47.597 -3.525 -1.365 1.00 81.62 740 PRO A O 1
ATOM 5829 N N . GLU A 1 741 ? 49.156 -5.113 -1.122 1.00 80.50 741 GLU A N 1
ATOM 5830 C CA . GLU A 1 741 ? 49.268 -5.471 -2.543 1.00 80.50 741 GLU A CA 1
ATOM 5831 C C . GLU A 1 741 ? 47.975 -6.081 -3.095 1.00 80.50 741 GLU A C 1
ATOM 5833 O O . GLU A 1 741 ? 47.532 -5.714 -4.186 1.00 80.50 741 GLU A O 1
ATOM 5838 N N . VAL A 1 742 ? 47.324 -6.950 -2.315 1.00 79.06 742 VAL A N 1
ATOM 5839 C CA . VAL A 1 742 ? 46.020 -7.523 -2.671 1.00 79.06 742 VAL A CA 1
ATOM 5840 C C . VAL A 1 742 ? 44.956 -6.434 -2.657 1.00 79.06 742 VAL A C 1
ATOM 5842 O O . VAL A 1 742 ? 44.201 -6.307 -3.616 1.00 79.06 742 VAL A O 1
ATOM 5845 N N . LYS A 1 743 ? 44.952 -5.580 -1.626 1.00 80.44 743 LYS A N 1
ATOM 5846 C CA . LYS A 1 743 ? 44.010 -4.459 -1.514 1.00 80.44 743 LYS A CA 1
ATOM 5847 C C . LYS A 1 743 ? 44.114 -3.490 -2.697 1.00 80.44 743 LYS A C 1
ATOM 5849 O O . LYS A 1 743 ? 43.088 -3.085 -3.235 1.00 80.44 743 LYS A O 1
ATOM 5854 N N . ASN A 1 744 ? 45.328 -3.155 -3.131 1.00 85.81 744 ASN A N 1
ATOM 5855 C CA . ASN A 1 744 ? 45.544 -2.279 -4.284 1.00 85.81 744 ASN A CA 1
ATOM 5856 C C . ASN A 1 744 ? 45.062 -2.928 -5.588 1.00 85.81 744 ASN A C 1
ATOM 5858 O O . ASN A 1 744 ? 44.358 -2.281 -6.356 1.00 85.81 744 ASN A O 1
ATOM 5862 N N . SER A 1 745 ? 45.366 -4.212 -5.802 1.00 83.31 745 SER A N 1
ATOM 5863 C CA . SER A 1 745 ? 44.920 -4.949 -6.996 1.00 83.31 745 SER A CA 1
ATOM 5864 C C . SER A 1 745 ? 43.386 -5.054 -7.043 1.00 83.31 745 SER A C 1
ATOM 5866 O O . SER A 1 745 ? 42.770 -4.826 -8.081 1.00 83.31 745 SER A O 1
ATOM 5868 N N . VAL A 1 746 ? 42.742 -5.300 -5.894 1.00 80.19 746 VAL A N 1
ATOM 5869 C CA . VAL A 1 746 ? 41.275 -5.300 -5.741 1.00 80.19 746 VAL A CA 1
ATOM 5870 C C . VAL A 1 746 ? 40.673 -3.928 -6.074 1.00 80.19 746 VAL A C 1
ATOM 5872 O O . VAL A 1 746 ? 39.658 -3.865 -6.767 1.00 80.19 746 VAL A O 1
ATOM 5875 N N . ILE A 1 747 ? 41.285 -2.829 -5.611 1.00 84.88 747 ILE A N 1
ATOM 5876 C CA . ILE A 1 747 ? 40.840 -1.459 -5.924 1.00 84.88 747 ILE A CA 1
ATOM 5877 C C . ILE A 1 747 ? 40.921 -1.198 -7.431 1.00 84.88 747 ILE A C 1
ATOM 5879 O O . ILE A 1 747 ? 39.947 -0.713 -8.007 1.00 84.88 747 ILE A O 1
ATOM 5883 N N . THR A 1 748 ? 42.034 -1.562 -8.076 1.00 88.75 748 THR A N 1
ATOM 5884 C CA . THR A 1 748 ? 42.209 -1.421 -9.529 1.00 88.75 748 THR A CA 1
ATOM 5885 C C . THR A 1 748 ? 41.155 -2.218 -10.293 1.00 88.75 748 THR A C 1
ATOM 5887 O O . THR A 1 748 ? 40.486 -1.668 -11.164 1.00 88.75 748 THR A O 1
ATOM 5890 N N . ILE A 1 749 ? 40.924 -3.486 -9.932 1.00 82.56 749 ILE A N 1
ATOM 5891 C CA . ILE A 1 749 ? 39.903 -4.313 -10.593 1.00 82.56 749 ILE A CA 1
ATOM 5892 C C . ILE A 1 749 ? 38.505 -3.701 -10.414 1.00 82.56 749 ILE A C 1
ATOM 5894 O O . ILE A 1 749 ? 37.749 -3.617 -11.379 1.00 82.56 749 ILE A O 1
ATOM 5898 N N . LYS A 1 750 ? 38.158 -3.222 -9.211 1.00 82.75 750 LYS A N 1
ATOM 5899 C CA . LYS A 1 750 ? 36.869 -2.551 -8.957 1.00 82.75 750 LYS A CA 1
ATOM 5900 C C . LYS A 1 750 ? 36.706 -1.272 -9.780 1.00 82.75 750 LYS A C 1
ATOM 5902 O O . LYS A 1 750 ? 35.611 -1.017 -10.275 1.00 82.75 750 LYS A O 1
ATOM 5907 N N . HIS A 1 751 ? 37.773 -0.492 -9.945 1.00 89.00 751 HIS A N 1
ATOM 5908 C CA . HIS A 1 751 ? 37.769 0.700 -10.790 1.00 89.00 751 HIS A CA 1
ATOM 5909 C C . HIS A 1 751 ? 37.495 0.352 -12.259 1.00 89.00 751 HIS A C 1
ATOM 5911 O O . HIS A 1 751 ? 36.592 0.921 -12.868 1.00 89.00 751 HIS A O 1
ATOM 5917 N N . GLU A 1 752 ? 38.211 -0.627 -12.812 1.00 88.31 752 GLU A N 1
ATOM 5918 C CA . GLU A 1 752 ? 38.025 -1.062 -14.201 1.00 88.31 752 GLU A CA 1
ATOM 5919 C C . GLU A 1 752 ? 36.635 -1.664 -14.446 1.00 88.31 752 GLU A C 1
ATOM 5921 O O . GLU A 1 752 ? 35.998 -1.389 -15.461 1.00 88.31 752 GLU A O 1
ATOM 5926 N N . LEU A 1 753 ? 36.109 -2.427 -13.485 1.00 79.81 753 LEU A N 1
ATOM 5927 C CA . LEU A 1 753 ? 34.730 -2.913 -13.534 1.00 79.81 753 LEU A CA 1
ATOM 5928 C C . LEU A 1 753 ? 33.718 -1.764 -13.551 1.00 79.81 753 LEU A C 1
ATOM 5930 O O . LEU A 1 753 ? 32.762 -1.805 -14.324 1.00 79.81 753 LEU A O 1
ATOM 5934 N N . ALA A 1 754 ? 33.939 -0.727 -12.741 1.00 79.50 754 ALA A N 1
ATOM 5935 C CA . ALA A 1 754 ? 33.088 0.456 -12.737 1.00 79.50 754 ALA A CA 1
ATOM 5936 C C . ALA A 1 754 ? 33.156 1.215 -14.074 1.00 79.50 754 ALA A C 1
ATOM 5938 O O . ALA A 1 754 ? 32.137 1.737 -14.523 1.00 79.50 754 ALA A O 1
ATOM 5939 N N . LEU A 1 755 ? 34.314 1.256 -14.744 1.00 81.81 755 LEU A N 1
ATOM 5940 C CA . LEU A 1 755 ? 34.429 1.839 -16.086 1.00 81.81 755 LEU A CA 1
ATOM 5941 C C . LEU A 1 755 ? 33.592 1.070 -17.113 1.00 81.81 755 LEU A C 1
ATOM 5943 O O . LEU A 1 755 ? 32.836 1.697 -17.854 1.00 81.81 755 LEU A O 1
ATOM 5947 N N . ILE A 1 756 ? 33.659 -0.266 -17.105 1.00 77.75 756 ILE A N 1
ATOM 5948 C CA . ILE A 1 756 ? 32.833 -1.116 -17.978 1.00 77.75 756 ILE A CA 1
ATOM 5949 C C . ILE A 1 756 ? 31.341 -0.874 -17.719 1.00 77.75 756 ILE A C 1
ATOM 5951 O O . ILE A 1 756 ? 30.573 -0.708 -18.660 1.00 77.75 756 ILE A O 1
ATOM 5955 N N . GLN A 1 757 ? 30.930 -0.832 -16.450 1.00 74.44 757 GLN A N 1
ATOM 5956 C CA . GLN A 1 757 ? 29.525 -0.655 -16.071 1.00 74.44 757 GLN A CA 1
ATOM 5957 C C . GLN A 1 757 ? 28.978 0.726 -16.447 1.00 74.44 757 GLN A C 1
ATOM 5959 O O . GLN A 1 757 ? 27.828 0.835 -16.862 1.00 74.44 757 GLN A O 1
ATOM 5964 N N . ASN A 1 758 ? 29.793 1.774 -16.311 1.00 74.44 758 ASN A N 1
ATOM 5965 C CA . ASN A 1 758 ? 29.349 3.148 -16.531 1.00 74.44 758 ASN A CA 1
ATOM 5966 C C . ASN A 1 758 ? 29.509 3.614 -17.987 1.00 74.44 758 ASN A C 1
ATOM 5968 O O . ASN A 1 758 ? 28.844 4.568 -18.388 1.00 74.44 758 ASN A O 1
ATOM 5972 N N . ARG A 1 759 ? 30.415 3.007 -18.769 1.00 81.00 759 ARG A N 1
ATOM 5973 C CA . ARG A 1 759 ? 30.716 3.387 -20.163 1.00 81.00 759 ARG A CA 1
ATOM 5974 C C . ARG A 1 759 ? 31.073 2.158 -21.013 1.00 81.00 759 ARG A C 1
ATOM 5976 O O . ARG A 1 759 ? 32.240 1.985 -21.367 1.00 81.00 759 ARG A O 1
ATOM 5983 N N . PRO A 1 760 ? 30.097 1.307 -21.366 1.00 74.69 760 PRO A N 1
ATOM 5984 C CA . PRO A 1 760 ? 30.356 0.045 -22.055 1.00 74.69 760 PRO A CA 1
ATOM 5985 C C . PRO A 1 760 ? 30.626 0.249 -23.557 1.00 74.69 760 PRO A C 1
ATOM 5987 O O . PRO A 1 760 ? 29.857 -0.206 -24.397 1.00 74.69 760 PRO A O 1
ATOM 5990 N N . THR A 1 761 ? 31.713 0.933 -23.926 1.00 79.31 761 THR A N 1
ATOM 5991 C CA . THR A 1 761 ? 32.188 0.912 -25.321 1.00 79.31 761 THR A CA 1
ATOM 5992 C C . THR A 1 761 ? 33.063 -0.314 -25.555 1.00 79.31 761 THR A C 1
ATOM 5994 O O . THR A 1 761 ? 33.687 -0.835 -24.626 1.00 79.31 761 THR A O 1
ATOM 5997 N N . VAL A 1 762 ? 33.146 -0.776 -26.804 1.00 69.69 762 VAL A N 1
ATOM 5998 C CA . VAL A 1 762 ? 33.969 -1.938 -27.179 1.00 69.69 762 VAL A CA 1
ATOM 5999 C C . VAL A 1 762 ? 35.434 -1.732 -26.772 1.00 69.69 762 VAL A C 1
ATOM 6001 O O . VAL A 1 762 ? 36.090 -2.657 -26.290 1.00 69.69 762 VAL A O 1
ATOM 6004 N N . GLU A 1 763 ? 35.951 -0.514 -26.917 1.00 80.06 763 GLU A N 1
ATOM 6005 C CA . GLU A 1 763 ? 37.317 -0.135 -26.553 1.00 80.06 763 GLU A CA 1
ATOM 6006 C C . GLU A 1 763 ? 37.528 -0.159 -25.039 1.00 80.06 763 GLU A C 1
ATOM 6008 O O . GLU A 1 763 ? 38.520 -0.730 -24.582 1.00 80.06 763 GLU A O 1
ATOM 6013 N N . VAL A 1 764 ? 36.591 0.405 -24.264 1.00 79.69 764 VAL A N 1
ATOM 6014 C CA . VAL A 1 764 ? 36.640 0.393 -22.792 1.00 79.69 764 VAL A CA 1
ATOM 6015 C C . VAL A 1 764 ? 36.586 -1.043 -22.282 1.00 79.69 764 VAL A C 1
ATOM 6017 O O . VAL A 1 764 ? 37.431 -1.439 -21.484 1.00 79.69 764 VAL A O 1
ATOM 6020 N N . ILE A 1 765 ? 35.673 -1.863 -22.809 1.00 73.12 765 ILE A N 1
ATOM 6021 C CA . ILE A 1 765 ? 35.550 -3.275 -22.434 1.00 73.12 765 ILE A CA 1
ATOM 6022 C C . ILE A 1 765 ? 36.855 -4.026 -22.711 1.00 73.12 765 ILE A C 1
ATOM 6024 O O . ILE A 1 765 ? 37.342 -4.747 -21.837 1.00 73.12 765 ILE A O 1
ATOM 6028 N N . LYS A 1 766 ? 37.458 -3.845 -23.894 1.00 78.12 766 LYS A N 1
ATOM 6029 C CA . LYS A 1 766 ? 38.726 -4.500 -24.255 1.00 78.12 766 LYS A CA 1
ATOM 6030 C C . LYS A 1 766 ? 39.886 -4.043 -23.371 1.00 78.12 766 LYS A C 1
ATOM 6032 O O . LYS A 1 766 ? 40.664 -4.888 -22.928 1.00 78.12 766 LYS A O 1
ATOM 6037 N N . ALA A 1 767 ? 40.015 -2.740 -23.124 1.00 85.62 767 ALA A N 1
ATOM 6038 C CA . ALA A 1 767 ? 41.090 -2.179 -22.309 1.00 85.62 767 ALA A CA 1
ATOM 6039 C C . ALA A 1 767 ? 40.975 -2.631 -20.847 1.00 85.62 767 ALA A C 1
ATOM 6041 O O . ALA A 1 767 ? 41.903 -3.249 -20.323 1.00 85.62 767 ALA A O 1
ATOM 6042 N N . SER A 1 768 ? 39.809 -2.429 -20.230 1.00 83.81 768 SER A N 1
ATOM 6043 C CA . SER A 1 768 ? 39.548 -2.818 -18.845 1.00 83.81 768 SER A CA 1
ATOM 6044 C C . SER A 1 768 ? 39.652 -4.331 -18.648 1.00 83.81 768 SER A C 1
ATOM 6046 O O . SER A 1 768 ? 40.244 -4.780 -17.670 1.00 83.81 768 SER A O 1
ATOM 6048 N N . SER A 1 769 ? 39.190 -5.147 -19.605 1.00 78.44 769 SER A N 1
ATOM 6049 C CA . SER A 1 769 ? 39.332 -6.610 -19.525 1.00 78.44 769 SER A CA 1
ATOM 6050 C C . SER A 1 769 ? 40.787 -7.080 -19.511 1.00 78.44 769 SER A C 1
ATOM 6052 O O . SER A 1 769 ? 41.084 -8.070 -18.841 1.00 78.44 769 SER A O 1
ATOM 6054 N N . ARG A 1 770 ? 41.696 -6.402 -20.230 1.00 86.00 770 ARG A N 1
ATOM 6055 C CA . ARG A 1 770 ? 43.137 -6.712 -20.196 1.00 86.00 770 ARG A CA 1
ATOM 6056 C C . ARG A 1 770 ? 43.726 -6.388 -18.827 1.00 86.00 770 ARG A C 1
ATOM 6058 O O . ARG A 1 770 ? 44.269 -7.288 -18.197 1.00 86.00 770 ARG A O 1
ATOM 6065 N N . THR A 1 771 ? 43.512 -5.165 -18.337 1.00 88.69 771 THR A N 1
ATOM 6066 C CA . THR A 1 771 ? 43.980 -4.715 -17.015 1.00 88.69 771 THR A CA 1
ATOM 6067 C C . THR A 1 771 ? 43.489 -5.633 -15.899 1.00 88.69 771 THR A C 1
ATOM 6069 O O . THR A 1 771 ? 44.268 -6.073 -15.057 1.00 88.69 771 THR A O 1
ATOM 6072 N N . ILE A 1 772 ? 42.199 -5.981 -15.918 1.00 83.25 772 ILE A N 1
ATOM 6073 C CA . ILE A 1 772 ? 41.612 -6.898 -14.942 1.00 83.25 772 ILE A CA 1
ATOM 6074 C C . ILE A 1 772 ? 42.276 -8.278 -15.026 1.00 83.25 772 ILE A C 1
ATOM 6076 O O . ILE A 1 772 ? 42.594 -8.866 -13.996 1.00 83.25 772 ILE A O 1
ATOM 6080 N N . SER A 1 773 ? 42.514 -8.800 -16.234 1.00 82.88 773 SER A N 1
ATOM 6081 C CA . SER A 1 773 ? 43.190 -10.090 -16.407 1.00 82.88 773 SER A CA 1
ATOM 6082 C C . SER A 1 773 ? 44.627 -10.067 -15.878 1.00 82.88 773 SER A C 1
ATOM 6084 O O . SER A 1 773 ? 45.051 -11.035 -15.251 1.00 82.88 773 SER A O 1
ATOM 6086 N N . ASP A 1 774 ? 45.360 -8.974 -16.089 1.00 88.94 774 ASP A N 1
ATOM 6087 C CA . ASP A 1 774 ? 46.735 -8.815 -15.611 1.00 88.94 774 ASP A CA 1
ATOM 6088 C C . ASP A 1 774 ? 46.806 -8.747 -14.080 1.00 88.94 774 ASP A C 1
ATOM 6090 O O . ASP A 1 774 ? 47.643 -9.418 -13.469 1.00 88.94 774 ASP A O 1
ATOM 6094 N N . GLU A 1 775 ? 45.891 -8.008 -13.446 1.00 87.62 775 GLU A N 1
ATOM 6095 C CA . GLU A 1 775 ? 45.797 -7.927 -11.983 1.00 87.62 775 GLU A CA 1
ATOM 6096 C C . GLU A 1 775 ? 45.345 -9.253 -11.355 1.00 87.62 775 GLU A C 1
ATOM 6098 O O . GLU A 1 775 ? 45.867 -9.652 -10.316 1.00 87.62 775 GLU A O 1
ATOM 6103 N N . LEU A 1 776 ? 44.446 -10.006 -11.997 1.00 79.94 776 LEU A N 1
ATOM 6104 C CA . LEU A 1 776 ? 44.089 -11.355 -11.537 1.00 79.94 776 LEU A CA 1
ATOM 6105 C C . LEU A 1 776 ? 45.274 -12.316 -11.619 1.00 79.94 776 LEU A C 1
ATOM 6107 O O . LEU A 1 776 ? 45.557 -13.011 -10.649 1.00 79.94 776 LEU A O 1
ATOM 6111 N N . ASN A 1 777 ? 46.016 -12.305 -12.727 1.00 84.25 777 ASN A N 1
ATOM 6112 C CA . ASN A 1 777 ? 47.232 -13.109 -12.880 1.00 84.25 777 ASN A CA 1
ATOM 6113 C C . ASN A 1 777 ? 48.325 -12.698 -11.879 1.00 84.25 777 ASN A C 1
ATOM 6115 O O . ASN A 1 777 ? 49.201 -13.489 -11.525 1.00 84.25 777 ASN A O 1
ATOM 6119 N N . ARG A 1 778 ? 48.346 -11.430 -11.459 1.00 86.50 778 ARG A N 1
ATOM 6120 C CA . ARG A 1 778 ? 49.220 -10.954 -10.384 1.00 86.50 778 ARG A CA 1
ATOM 6121 C C . ARG A 1 778 ? 48.765 -11.500 -9.033 1.00 86.50 778 ARG A C 1
ATOM 6123 O O . ARG A 1 778 ? 49.606 -11.999 -8.296 1.00 86.50 778 ARG A O 1
ATOM 6130 N N . LEU A 1 779 ? 47.468 -11.444 -8.739 1.00 80.88 779 LEU A N 1
ATOM 6131 C CA . LEU A 1 779 ? 46.878 -11.983 -7.514 1.00 80.88 779 LEU A CA 1
ATOM 6132 C C . LEU A 1 779 ? 47.043 -13.502 -7.397 1.00 80.88 779 LEU A C 1
ATOM 6134 O O . LEU A 1 779 ? 47.318 -13.973 -6.308 1.00 80.88 779 LEU A O 1
ATOM 6138 N N . GLU A 1 780 ? 46.932 -14.257 -8.493 1.00 80.94 780 GLU A N 1
ATOM 6139 C CA . GLU A 1 780 ? 47.170 -15.712 -8.501 1.00 80.94 780 GLU A CA 1
ATOM 6140 C C . GLU A 1 780 ? 48.634 -16.085 -8.211 1.00 80.94 780 GLU A C 1
ATOM 6142 O O . GLU A 1 780 ? 48.911 -17.197 -7.767 1.00 80.94 780 GLU A O 1
ATOM 6147 N N . ARG A 1 781 ? 49.580 -15.170 -8.462 1.00 84.69 781 ARG A N 1
ATOM 6148 C CA . ARG A 1 781 ? 51.008 -15.369 -8.166 1.00 84.69 781 ARG A CA 1
ATOM 6149 C C . ARG A 1 781 ? 51.387 -15.043 -6.719 1.00 84.69 781 ARG A C 1
ATOM 6151 O O . ARG A 1 781 ? 52.460 -15.466 -6.292 1.00 84.69 781 ARG A O 1
ATOM 6158 N N . ILE A 1 782 ? 50.568 -14.258 -6.016 1.00 79.44 782 ILE A N 1
ATOM 6159 C CA . ILE A 1 782 ? 50.767 -13.836 -4.616 1.00 79.44 782 ILE A CA 1
ATOM 6160 C C . ILE A 1 782 ? 50.163 -14.880 -3.683 1.00 79.44 782 ILE A C 1
ATOM 6162 O O . ILE A 1 782 ? 50.821 -15.180 -2.658 1.00 79.44 782 ILE A O 1
#

Mean predicted aligned error: 20.34 Å

Organism: NCBI:txid2017146

Solvent-accessible surface area (backbone atoms only — not comparable to full-atom values): 43391 Å² total; per-residue (Å²): 138,92,86,84,61,79,67,56,55,63,54,45,55,5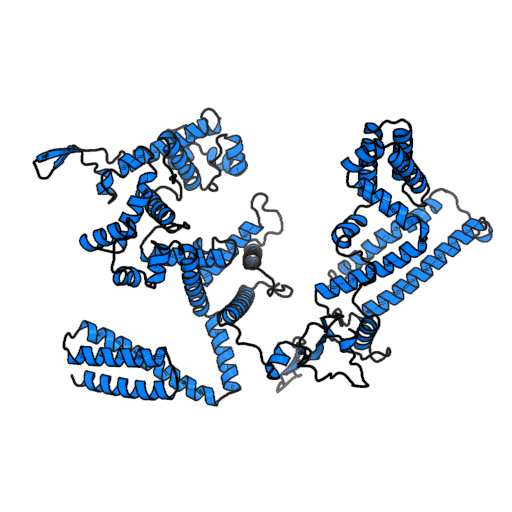4,49,50,55,47,44,69,64,45,44,64,54,53,43,52,54,44,53,69,61,64,76,62,99,70,95,71,85,83,57,77,89,73,53,57,68,71,58,50,51,51,50,52,51,52,48,51,51,49,50,55,49,49,54,48,46,53,51,51,49,52,52,52,50,46,38,34,60,96,88,40,66,14,63,40,63,44,74,66,59,45,50,51,53,52,50,51,55,51,48,53,56,48,45,56,54,49,65,73,70,48,83,82,56,57,63,59,54,52,52,56,53,63,51,67,75,38,73,73,56,50,55,53,36,63,70,34,75,69,52,30,55,55,50,43,53,52,47,60,53,57,49,67,47,87,88,60,54,69,71,50,34,51,34,42,53,49,28,45,53,26,49,76,70,68,34,56,70,59,22,54,54,38,48,56,49,38,48,48,55,50,52,64,76,37,73,67,73,51,67,60,58,54,79,57,35,84,84,56,78,63,100,82,67,82,61,69,51,68,66,55,55,53,48,55,51,33,40,30,24,46,51,94,77,76,26,70,39,34,70,23,38,30,41,68,49,76,55,49,68,63,80,79,57,70,71,86,74,56,94,78,59,96,83,57,92,73,76,54,53,51,82,74,18,64,44,71,44,50,26,28,49,32,68,45,80,48,64,52,68,50,78,46,99,76,70,79,60,50,73,46,75,53,78,69,44,68,37,66,32,52,79,62,23,70,75,20,29,59,74,70,68,57,92,71,80,82,74,50,73,66,58,53,50,48,54,53,50,55,55,51,51,52,54,52,46,53,74,69,67,46,92,72,66,89,82,68,74,61,96,78,54,51,66,51,55,51,17,31,47,49,12,47,51,51,46,53,70,73,52,84,61,98,76,79,82,74,83,86,57,63,63,60,63,54,15,27,54,45,19,35,41,50,53,19,58,73,45,73,42,68,52,77,29,51,76,37,88,42,66,66,45,22,19,22,35,37,16,41,47,57,50,26,61,69,51,72,45,60,86,69,17,65,45,58,63,40,33,62,44,20,20,27,28,33,19,46,45,49,50,27,57,76,64,71,45,47,82,86,26,67,71,74,57,63,42,53,49,67,54,45,19,26,38,36,13,30,35,44,52,22,59,77,68,71,41,59,82,70,23,60,73,48,67,43,65,70,55,22,28,59,60,53,32,56,66,59,41,52,61,55,53,66,41,27,68,61,50,12,58,75,55,72,46,61,88,56,53,39,43,36,40,72,71,62,76,38,54,41,54,61,52,20,24,52,38,14,47,45,53,46,44,66,66,49,57,76,36,59,68,50,81,39,59,46,101,85,66,46,83,33,78,41,59,50,42,20,62,76,69,76,46,61,88,60,50,56,60,39,48,61,60,18,42,21,78,52,20,38,60,44,12,50,50,53,53,28,61,58,69,34,89,50,66,67,59,26,49,43,48,51,49,31,69,74,32,90,86,49,77,66,80,49,67,65,56,15,55,75,63,73,41,51,64,66,46,45,38,19,43,60,68,65,52,43,24,54,63,48,20,22,56,46,7,46,56,50,49,54,52,30,52,62,66,32,72,62,50,45,50,54,49,49,51,54,50,50,53,49,32,73,76,36,60,74,54,47,61,52,46,52,54,51,51,53,48,54,53,50,51,51,54,48,52,56,52,49,56,54,47,67,74,74,50,90,49,68,70,57,51,52,43,52,51,52,41,53,50,36,50,48,45,35,74,75,47,74,41,74,65,47,42,54,51,34,51,49,55,40,52,54,44,48,58,49,57,75,72,106

Foldseek 3Di:
DDDDDVVVVVVVVVVVVCCVVCVVVVVVVVVVVVPDPDDDPPDLVPDDPVVNVVVVVVVVVVVVVVVVVVVVVVLVVLQADPRHGQEAEDPVVVVLVVVVVVVVVVVVVVVVQDDPCPVLVVVLVVCLPDLVVLLVLLVDPVSLVVVLVSLVVVLPRPPPPPLLSVLSVQLSVCSVVSVSVSNSVSSPVSVVVCCVVCPPVCVCVPVPPVVPPPPPDSFADVVLVVLSSQQSGCVVRPGVNWSHWYWHDQGDDPVPPPPVPDPDDPPDPDDDCNNGSNDTQTFFTHWDKDWDFQDDPDDHTDIDTDDIDTHTDLVRHPVSCVVVPPDDDDDPVVNVLVVLVLVLLLVVCVVVVQVPPPPDPSVPDFVLNSQQSQLVSVCVVVCPDPDDDPPPDPSSVNSSLVSLQVVCVLLVHDSVLSPDPGLLSSLLQLLQVLLCVLLVAPRCCLDDLFLLVSLLSRLQRLVCVLLVFDPPLADLAFDALLVNLLSRLLRQLCVLLVFDPCLLVDFAPVSSCVSRPVVSCCVSLVVQQVSCVSLVHDRCLSVCVVVVVDTSSRSSSRSSVVSCCVRQVVQPWDQDADPVRHGDGFSVRCVVSVHPPCLVVCVSRRHSVCRSVRSLQSSLVSQDPDPVLSVLSSVVLVDVPRDHDCVSRCVSSVHDSVLVCCSNPVSVVSVSSSVSSVVVSSVSSCPRPSVVVVVVVVVVVVCVVPVVVVVVVVVVVVLVVVLVVLVVVLVVCVVPDPDPLNVVLSVLLVVLVVQCVVPVDPVSSVVSVVSNVVSVVVVVVD

Nearest PDB structures (foldseek):
  7wc8-assembly1_A  TM=1.106E-01  e=2.622E+00  Homo sapiens

Radius of gyration: 39.46 Å; Cα contacts (8 Å, |Δi|>4): 823; chains: 1; bounding box: 121×85×106 Å

pLDDT: mean 73.28, std 19.71, range [28.83, 98.0]